Protein AF-A0A507B1E1-F1 (afdb_monomer)

Foldseek 3Di:
DDDDDDDDPFCPLVVQFDDCPDPLLVVLLVDFQQRSLVCCQVVCPPVVVSVVLVVLVQLLLFFFQFEDADVPVVLHADAPLDDDDALQQPLVQLLVLVVQLLVVDDPVLNVQAEAAQPDSCLQQAAADLHCSDRGHDFLVPDDPSSNVSVLSSLVSFFFPQLSVQVQLLLCLQQLLCVSSNNCSRTHSRRWGKHKHDHSDLAAKIWIWIHYHQWTWTWIDHHNDIDTAWIKGWGQQQADCDDPCHPRGHPVQLVVLLLVLLVPDDPVLNVQQAPAAALDHPPDDPPCADQPCGNDCCHRSNRSHHDHAGGDQLVVDDPVSVVSVLSSLCSVCNGGDPSNSVVLSVSVVVFSVFWHKHKYYDRPPFIFIKIWIDGSRWIKIKGFHADPSTRRPGGGPRIIMITTHGGGCNPHPDPPCPPCPVVPPPPDDDDDDDDDDDDDDDDDDDDDDDDDDDDDDDDDDDDDDDDDDDDDDDDDDDDDDDDDDDDDDDDDDDDDDDDDDDDDDDPDDDDAFFLFDQPDDPDPPVCVPVPPWQFDQDSSRDTHTFVVFFDPFACAQLQNDDPVLLVLQLVLLLLLLLLLLLLLLLCLLPLVVLCVLAVHDLLLSLLLSLLLLQLLLVLLLVLLLCCQFWFLQLLSLQLLVQLLVLLLQCLVCSNPHPVSSSVSSNSNSNSSNCSQQSSLVLLSLNDTPVCSVVSVLSSLLSSLCSNLVSLQVSLVCCVPPRNSVSSNVSSVSSVVSSVSSLQRNFTRDDPDDGDDPDPDPDDDDPDDDDDDDDDDDDDDDDPPVPVVPDHDDDDDSVRRSDSTDNTDPVDDSVLLSCLLVVLCVQVLLVLLLVLLLLLVLLSLLLSSCLCVQQCDPPRNDHSNSSSVLSVLLSLLLVLLSVCLVPVLCVQQVVVCVVVVNTGDLLSSLVCLLVLLVQLLQLLQQLQVCSVVVHDPVRNSNSSSSNSSSSSSSNVSSLSSSCSLCVVCNSSSSSNSSSSSSVSSSVCSNPNSVVCVPPNSNVSSNVSSVVSVVSSVCSVVCNVCVSVSSVVCVVPVVCVVVVD

Structure (mmCIF, N/CA/C/O backbone):
data_AF-A0A507B1E1-F1
#
_entry.id   AF-A0A507B1E1-F1
#
loop_
_atom_site.group_PDB
_atom_site.id
_atom_site.type_symbol
_atom_site.label_atom_id
_atom_site.label_alt_id
_atom_site.label_comp_id
_atom_site.label_asym_id
_atom_site.label_entity_id
_atom_site.label_seq_id
_atom_site.pdbx_PDB_ins_code
_atom_site.Cartn_x
_atom_site.Cartn_y
_atom_site.Cartn_z
_atom_site.occupancy
_atom_site.B_iso_or_equiv
_atom_site.auth_seq_id
_atom_site.auth_comp_id
_atom_site.auth_asym_id
_atom_site.auth_atom_id
_atom_site.pdbx_PDB_model_num
ATOM 1 N N . MET A 1 1 ? 55.769 -49.805 -18.249 1.00 41.00 1 MET A N 1
ATOM 2 C CA . MET A 1 1 ? 54.602 -49.311 -19.012 1.00 41.00 1 MET A CA 1
ATOM 3 C C . MET A 1 1 ? 54.572 -47.802 -18.870 1.00 41.00 1 MET A C 1
ATOM 5 O O . MET A 1 1 ? 54.587 -47.331 -17.743 1.00 41.00 1 MET A O 1
ATOM 9 N N . SER A 1 2 ? 54.644 -47.077 -19.987 1.00 32.19 2 SER A N 1
ATOM 10 C CA . SER A 1 2 ? 54.523 -45.611 -20.018 1.00 32.19 2 SER A CA 1
ATOM 11 C C . SER A 1 2 ? 53.048 -45.192 -20.163 1.00 32.19 2 SER A C 1
ATOM 13 O O . SER A 1 2 ? 52.189 -46.053 -20.334 1.00 32.19 2 SER A O 1
ATOM 15 N N . SER A 1 3 ? 52.793 -43.881 -20.115 1.00 32.94 3 SER A N 1
ATOM 16 C CA . SER A 1 3 ? 51.515 -43.180 -20.337 1.00 32.94 3 SER A CA 1
ATOM 17 C C . SER A 1 3 ? 50.358 -43.462 -19.363 1.00 32.94 3 SER A C 1
ATOM 19 O O . SER A 1 3 ? 49.403 -44.159 -19.698 1.00 32.94 3 SER A O 1
ATOM 21 N N . ARG A 1 4 ? 50.389 -42.778 -18.214 1.00 30.42 4 ARG A N 1
ATOM 22 C CA . ARG A 1 4 ? 49.281 -41.936 -17.710 1.00 30.42 4 ARG A CA 1
ATOM 23 C C . ARG A 1 4 ? 49.909 -40.786 -16.917 1.00 30.42 4 ARG A C 1
ATOM 25 O O . ARG A 1 4 ? 50.077 -40.874 -15.709 1.00 30.42 4 ARG A O 1
ATOM 32 N N . VAL A 1 5 ? 50.369 -39.780 -17.659 1.00 34.62 5 VAL A N 1
ATOM 33 C CA . VAL A 1 5 ? 50.865 -38.511 -17.107 1.00 34.62 5 VAL A CA 1
ATOM 34 C C . VAL A 1 5 ? 49.666 -37.675 -16.661 1.00 34.62 5 VAL A C 1
ATOM 36 O O . VAL A 1 5 ? 48.581 -37.807 -17.229 1.00 34.62 5 VAL A O 1
ATOM 39 N N . GLU A 1 6 ? 49.880 -36.854 -15.640 1.00 33.16 6 GLU A N 1
ATOM 40 C CA . GLU A 1 6 ? 48.919 -35.904 -15.088 1.00 33.16 6 GLU A CA 1
ATOM 41 C C . GLU A 1 6 ? 48.249 -35.067 -16.192 1.00 33.16 6 GLU A C 1
ATOM 43 O O . GLU A 1 6 ? 48.913 -34.353 -16.941 1.00 33.16 6 GLU A O 1
ATOM 48 N N . GLN A 1 7 ? 46.918 -35.130 -16.270 1.00 31.84 7 GLN A N 1
ATOM 49 C CA . GLN A 1 7 ? 46.127 -34.016 -16.785 1.00 31.84 7 GLN A CA 1
ATOM 50 C C . GLN A 1 7 ? 45.724 -33.192 -15.566 1.00 31.84 7 GLN A C 1
ATOM 52 O O . GLN A 1 7 ? 44.847 -33.604 -14.807 1.00 31.84 7 GLN A O 1
ATOM 57 N N . SER A 1 8 ? 46.406 -32.068 -15.343 1.00 38.34 8 SER A N 1
ATOM 58 C CA . SER A 1 8 ? 45.934 -31.055 -14.403 1.00 38.34 8 SER A CA 1
ATOM 59 C C . SER A 1 8 ? 44.598 -30.482 -14.889 1.00 38.34 8 SER A C 1
ATOM 61 O O . SER A 1 8 ? 44.265 -30.562 -16.073 1.00 38.34 8 SER A O 1
ATOM 63 N N . ALA A 1 9 ? 43.822 -29.885 -13.982 1.00 45.72 9 ALA A N 1
ATOM 64 C CA . ALA A 1 9 ? 42.518 -29.288 -14.299 1.00 45.72 9 ALA A CA 1
ATOM 65 C C . ALA A 1 9 ? 42.610 -27.999 -15.161 1.00 45.72 9 ALA A C 1
ATOM 67 O O . ALA A 1 9 ? 41.602 -27.329 -15.405 1.00 45.72 9 ALA A O 1
ATOM 68 N N . ASP A 1 10 ? 43.813 -27.646 -15.623 1.00 54.50 10 ASP A N 1
ATOM 69 C CA . ASP A 1 10 ? 44.095 -26.445 -16.400 1.00 54.50 10 ASP A CA 1
ATOM 70 C C . ASP A 1 10 ? 43.416 -26.515 -17.775 1.00 54.50 10 ASP A C 1
ATOM 72 O O . ASP A 1 10 ? 43.661 -27.412 -18.583 1.00 54.50 10 ASP A O 1
ATOM 76 N N . GLY A 1 11 ? 42.544 -25.545 -18.055 1.00 65.81 11 GLY A N 1
ATOM 77 C CA . GLY A 1 11 ? 41.899 -25.416 -19.361 1.00 65.81 11 GLY A CA 1
ATOM 78 C C . GLY A 1 11 ? 40.649 -26.278 -19.579 1.00 65.81 11 GLY A C 1
ATOM 79 O O . GLY A 1 11 ? 40.193 -26.372 -20.718 1.00 65.81 11 GLY A O 1
ATOM 80 N N . LEU A 1 12 ? 40.020 -26.846 -18.537 1.00 82.88 12 LEU A N 1
ATOM 81 C CA . LEU A 1 12 ? 38.725 -27.553 -18.666 1.00 82.88 12 LEU A CA 1
ATOM 82 C C . LEU A 1 12 ? 37.617 -26.714 -19.335 1.00 82.88 12 LEU A C 1
ATOM 84 O O . LEU A 1 12 ? 36.711 -27.272 -19.956 1.00 82.88 12 LEU A O 1
ATOM 88 N N . PHE A 1 13 ? 37.698 -25.384 -19.255 1.00 91.88 13 PHE A N 1
ATOM 89 C CA . PHE A 1 13 ? 36.787 -24.470 -19.945 1.00 91.88 13 PHE A CA 1
ATOM 90 C C . PHE A 1 13 ? 36.996 -24.439 -21.474 1.00 91.88 13 PHE A C 1
ATOM 92 O O . PHE A 1 13 ? 36.074 -24.095 -22.213 1.00 91.88 13 PHE A O 1
ATOM 99 N N . ARG A 1 14 ? 38.181 -24.816 -21.986 1.00 92.62 14 ARG A N 1
ATOM 100 C CA . ARG A 1 14 ? 38.540 -24.679 -23.413 1.00 92.62 14 ARG A CA 1
ATOM 101 C C . ARG A 1 14 ? 37.690 -25.538 -24.344 1.00 92.62 14 ARG A C 1
ATOM 103 O O . ARG A 1 14 ? 37.460 -25.143 -25.483 1.00 92.62 14 ARG A O 1
ATOM 110 N N . GLN A 1 15 ? 37.178 -26.670 -23.861 1.00 92.69 15 GLN A N 1
ATOM 111 C CA . GLN A 1 15 ? 36.237 -27.508 -24.618 1.00 92.69 15 GLN A CA 1
ATOM 112 C C . GLN A 1 15 ? 34.874 -26.827 -24.854 1.00 92.69 15 GLN A C 1
ATOM 114 O O . GLN A 1 15 ? 34.105 -27.281 -25.695 1.00 92.69 15 GLN A O 1
ATOM 119 N N . PHE A 1 16 ? 34.585 -25.740 -24.128 1.00 94.00 16 PHE A N 1
ATOM 120 C CA . PHE A 1 16 ? 33.345 -24.972 -24.216 1.00 94.00 16 PHE A CA 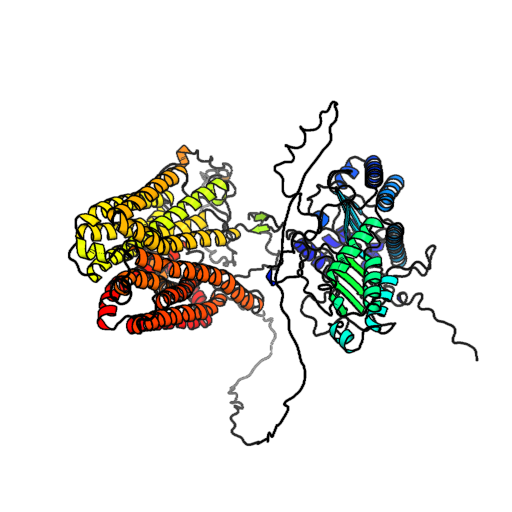1
ATOM 121 C C . PHE A 1 16 ? 33.511 -23.619 -24.924 1.00 94.00 16 PHE A C 1
ATOM 123 O O . PHE A 1 16 ? 32.568 -22.826 -24.912 1.00 94.00 16 PHE A O 1
ATOM 130 N N . LEU A 1 17 ? 34.657 -23.332 -25.554 1.00 93.62 17 LEU A N 1
ATOM 131 C CA . LEU A 1 17 ? 34.850 -22.073 -26.284 1.00 93.62 17 LEU A CA 1
ATOM 132 C C . LEU A 1 17 ? 33.785 -21.884 -27.388 1.00 93.62 17 LEU A C 1
ATOM 134 O O . LEU A 1 17 ? 33.459 -22.837 -28.103 1.00 93.62 17 LEU A O 1
ATOM 138 N N . PRO A 1 18 ? 33.224 -20.671 -27.542 1.00 90.81 18 PRO A N 1
ATOM 139 C CA . PRO A 1 18 ? 32.155 -20.416 -28.499 1.00 90.81 18 PRO A CA 1
ATOM 140 C C . PRO A 1 18 ? 32.642 -20.400 -29.951 1.00 90.81 18 PRO A C 1
ATOM 142 O O . PRO A 1 18 ? 33.784 -20.061 -30.258 1.00 90.81 18 PRO A O 1
ATOM 145 N N . ASN A 1 19 ? 31.724 -20.675 -30.883 1.00 91.25 19 ASN A N 1
ATOM 146 C CA . ASN A 1 19 ? 31.964 -20.418 -32.300 1.00 91.25 19 ASN A CA 1
ATOM 147 C C . ASN A 1 19 ? 31.888 -18.905 -32.583 1.00 91.25 19 ASN A C 1
ATOM 149 O O . ASN A 1 19 ? 30.801 -18.318 -32.649 1.00 91.25 19 ASN A O 1
ATOM 153 N N . LEU A 1 20 ? 33.055 -18.294 -32.791 1.00 92.62 20 LEU A N 1
ATOM 154 C CA . LEU A 1 20 ? 33.213 -16.857 -33.034 1.00 92.62 20 LEU A CA 1
ATOM 155 C C . LEU A 1 20 ? 32.620 -16.378 -34.373 1.00 92.62 20 LEU A C 1
ATOM 157 O O . LEU A 1 20 ? 32.414 -15.183 -34.558 1.00 92.62 20 LEU A O 1
ATOM 161 N N . HIS A 1 21 ? 32.279 -17.288 -35.292 1.00 88.81 21 HIS A N 1
ATOM 162 C CA . HIS A 1 21 ? 31.623 -16.953 -36.564 1.00 88.81 21 HIS A CA 1
ATOM 163 C C . HIS A 1 21 ? 30.098 -16.774 -36.455 1.00 88.81 21 HIS A C 1
ATOM 165 O O . HIS A 1 21 ? 29.433 -16.542 -37.463 1.00 88.81 21 HIS A O 1
ATOM 171 N N . THR A 1 22 ? 29.520 -16.892 -35.256 1.00 85.88 22 THR A N 1
ATOM 172 C CA . THR A 1 22 ? 28.096 -16.592 -35.026 1.00 85.88 22 THR A CA 1
ATOM 173 C C . THR A 1 22 ? 27.819 -15.083 -35.059 1.00 85.88 22 THR A C 1
ATOM 175 O O . THR A 1 22 ? 28.715 -14.259 -34.867 1.00 85.88 22 THR A O 1
ATOM 178 N N . GLU A 1 23 ? 26.563 -14.699 -35.302 1.00 82.81 23 GLU A N 1
ATOM 179 C CA . GLU A 1 23 ? 26.145 -13.296 -35.460 1.00 82.81 23 GLU A CA 1
ATOM 180 C C . GLU A 1 23 ? 26.482 -12.419 -34.238 1.00 82.81 23 GLU A C 1
ATOM 182 O O . GLU A 1 23 ? 26.973 -11.304 -34.414 1.00 82.81 23 GLU A O 1
ATOM 187 N N . ARG A 1 24 ? 26.317 -12.944 -33.009 1.00 83.38 24 ARG A N 1
ATOM 188 C CA . ARG A 1 24 ? 26.685 -12.250 -31.756 1.00 83.38 24 ARG A CA 1
ATOM 189 C C . ARG A 1 24 ? 28.158 -11.833 -31.767 1.00 83.38 24 ARG A C 1
ATOM 191 O O . ARG A 1 24 ? 28.458 -10.647 -31.671 1.00 83.38 24 ARG A O 1
ATOM 198 N N . PHE A 1 25 ? 29.069 -12.796 -31.917 1.00 87.00 25 PHE A N 1
ATOM 199 C CA . PHE A 1 25 ? 30.508 -12.536 -31.833 1.00 87.00 25 PHE A CA 1
ATOM 200 C C . PHE A 1 25 ? 31.032 -11.760 -33.043 1.00 87.00 25 PHE A C 1
ATOM 202 O O . PHE A 1 25 ? 31.732 -10.768 -32.872 1.00 87.00 25 PHE A O 1
ATOM 209 N N . SER A 1 26 ? 30.618 -12.117 -34.259 1.00 86.69 26 SER A N 1
ATOM 210 C CA . SER A 1 26 ? 31.042 -11.408 -35.477 1.00 86.69 26 SER A CA 1
ATOM 211 C C . SER A 1 26 ? 30.516 -9.966 -35.598 1.00 86.69 26 SER A C 1
ATOM 213 O O . SER A 1 26 ? 31.052 -9.200 -36.408 1.00 86.69 26 SER A O 1
ATOM 215 N N . SER A 1 27 ? 29.500 -9.587 -34.811 1.00 84.25 27 SER A N 1
ATOM 216 C CA . SER A 1 27 ? 29.070 -8.192 -34.620 1.00 84.25 27 SER A CA 1
ATOM 217 C C . SER A 1 27 ? 29.864 -7.510 -33.504 1.00 84.25 27 SER A C 1
ATOM 219 O O . SER A 1 27 ? 30.434 -6.446 -33.734 1.00 84.25 27 SER A O 1
ATOM 221 N N . MET A 1 28 ? 29.988 -8.158 -32.339 1.00 87.38 28 MET A N 1
ATOM 222 C CA . MET A 1 28 ? 30.741 -7.665 -31.173 1.00 87.38 28 MET A CA 1
ATOM 223 C C . MET A 1 28 ? 32.206 -7.331 -31.506 1.00 87.38 28 MET A C 1
ATOM 225 O O . MET A 1 28 ? 32.721 -6.305 -31.076 1.00 87.38 28 MET A O 1
ATOM 229 N N . GLN A 1 29 ? 32.855 -8.143 -32.344 1.00 90.38 29 GLN A N 1
ATOM 230 C CA . GLN A 1 29 ? 34.234 -7.940 -32.816 1.00 90.38 29 GLN A CA 1
ATOM 231 C C . GLN A 1 29 ? 34.432 -6.674 -33.669 1.00 90.38 29 GLN A C 1
ATOM 233 O O . GLN A 1 29 ? 35.565 -6.241 -33.867 1.00 90.38 29 GLN A O 1
ATOM 238 N N . LYS A 1 30 ? 33.354 -6.100 -34.217 1.00 88.75 30 LYS A N 1
ATOM 239 C CA . LYS A 1 30 ? 33.388 -4.939 -35.126 1.00 88.75 30 LYS A CA 1
ATOM 240 C C . LYS A 1 30 ? 32.908 -3.645 -34.473 1.00 88.75 30 LYS A C 1
ATOM 242 O O . LYS A 1 30 ? 32.902 -2.618 -35.144 1.00 88.75 30 LYS A O 1
ATOM 247 N N . GLN A 1 31 ? 32.462 -3.706 -33.221 1.00 89.25 31 GLN A N 1
ATOM 248 C CA . GLN A 1 31 ? 31.781 -2.617 -32.529 1.00 89.25 31 GLN A CA 1
ATOM 249 C C . GLN A 1 31 ? 32.551 -2.214 -31.270 1.00 89.25 31 GLN A C 1
ATOM 251 O O . GLN A 1 31 ? 33.134 -3.053 -30.581 1.00 89.25 31 GLN A O 1
ATOM 256 N N . ASN A 1 32 ? 32.534 -0.924 -30.943 1.00 89.75 32 ASN A N 1
ATOM 257 C CA . ASN A 1 32 ? 32.895 -0.472 -29.596 1.00 89.75 32 ASN A CA 1
ATOM 258 C C . ASN A 1 32 ? 31.733 -0.698 -28.606 1.00 89.75 32 ASN A C 1
ATOM 260 O O . ASN A 1 32 ? 30.612 -1.022 -29.002 1.00 89.75 32 ASN A O 1
ATOM 264 N N . ALA A 1 33 ? 31.981 -0.522 -27.305 1.00 87.56 33 ALA A N 1
ATOM 265 C CA . ALA A 1 33 ? 30.976 -0.759 -26.263 1.00 87.56 33 ALA A CA 1
ATOM 266 C C . ALA A 1 33 ? 29.667 0.045 -26.447 1.00 87.56 33 ALA A C 1
ATOM 268 O O . ALA A 1 33 ? 28.582 -0.487 -26.190 1.00 87.56 33 ALA A O 1
ATOM 269 N N . HIS A 1 34 ? 29.752 1.291 -26.929 1.00 89.19 34 HIS A N 1
ATOM 270 C CA . HIS A 1 34 ? 28.598 2.166 -27.180 1.00 89.19 34 HIS A CA 1
ATOM 271 C C . HIS A 1 34 ? 27.798 1.740 -28.417 1.00 89.19 34 HIS A C 1
ATOM 273 O O . HIS A 1 34 ? 26.567 1.706 -28.389 1.00 89.19 34 HIS A O 1
ATOM 279 N N . GLU A 1 35 ? 28.480 1.362 -29.498 1.00 90.00 35 GLU A N 1
ATOM 280 C CA . GLU A 1 35 ? 27.863 0.793 -30.703 1.00 90.00 35 GLU A CA 1
ATOM 281 C C . GLU A 1 35 ? 27.190 -0.547 -30.413 1.00 90.00 35 GLU A C 1
ATOM 283 O O . GLU A 1 35 ? 26.062 -0.768 -30.847 1.00 90.00 35 GLU A O 1
ATOM 288 N N . TYR A 1 36 ? 27.846 -1.413 -29.639 1.00 86.12 36 TYR A N 1
ATOM 289 C CA . TYR A 1 36 ? 27.338 -2.733 -29.274 1.00 86.12 36 TYR A CA 1
ATOM 290 C C . TYR A 1 36 ? 26.072 -2.627 -28.410 1.00 86.12 36 TYR A C 1
ATOM 292 O O . TYR A 1 36 ? 25.070 -3.284 -28.703 1.00 86.12 36 TYR A O 1
ATOM 300 N N . VAL A 1 37 ? 26.036 -1.733 -27.407 1.00 85.38 37 VAL A N 1
ATOM 301 C CA . VAL A 1 37 ? 24.803 -1.509 -26.626 1.00 85.38 37 VAL A CA 1
ATOM 302 C C . VAL A 1 37 ? 23.711 -0.791 -27.426 1.00 85.38 37 VAL A C 1
ATOM 304 O O . VAL A 1 37 ? 22.530 -1.072 -27.212 1.00 85.38 37 VAL A O 1
ATOM 307 N N . ARG A 1 38 ? 24.062 0.104 -28.362 1.00 85.62 38 ARG A N 1
ATOM 308 C CA . ARG A 1 38 ? 23.084 0.747 -29.255 1.00 85.62 38 ARG A CA 1
ATOM 309 C C . ARG A 1 38 ? 22.443 -0.283 -30.180 1.00 85.62 38 ARG A C 1
ATOM 311 O O . ARG A 1 38 ? 21.222 -0.397 -30.187 1.00 85.62 38 ARG A O 1
ATOM 318 N N . ALA A 1 39 ? 23.253 -1.088 -30.866 1.00 82.81 39 ALA A N 1
ATOM 319 C CA . ALA A 1 39 ? 22.785 -2.164 -31.732 1.00 82.81 39 ALA A CA 1
ATOM 320 C C . ALA A 1 39 ? 21.903 -3.161 -30.965 1.00 82.81 39 ALA A C 1
ATOM 322 O O . ALA A 1 39 ? 20.843 -3.539 -31.457 1.00 82.81 39 ALA A O 1
ATOM 323 N N . PHE A 1 40 ? 22.269 -3.526 -29.734 1.00 81.81 40 PHE A N 1
ATOM 324 C CA . PHE A 1 40 ? 21.436 -4.346 -28.847 1.00 81.81 40 PHE A CA 1
ATOM 325 C C . PHE A 1 40 ? 20.083 -3.687 -28.494 1.00 81.81 40 PHE A C 1
ATOM 327 O O . PHE A 1 40 ? 19.036 -4.340 -28.551 1.00 81.81 40 PHE A O 1
ATOM 334 N N . LYS A 1 41 ? 20.074 -2.391 -28.148 1.00 80.12 41 LYS A N 1
ATOM 335 C CA . LYS A 1 41 ? 18.848 -1.640 -27.810 1.00 80.12 41 LYS A CA 1
ATOM 336 C C . LYS A 1 41 ? 17.924 -1.455 -29.023 1.00 80.12 41 LYS A C 1
ATOM 338 O O . LYS A 1 41 ? 16.712 -1.558 -28.860 1.00 80.12 41 LYS A O 1
ATOM 343 N N . GLU A 1 42 ? 18.481 -1.217 -30.210 1.00 84.62 42 GLU A N 1
ATOM 344 C CA . GLU A 1 42 ? 17.739 -0.974 -31.458 1.00 84.62 42 GLU A CA 1
ATOM 345 C C . GLU A 1 42 ? 17.242 -2.267 -32.122 1.00 84.62 42 GLU A C 1
ATOM 347 O O . GLU A 1 42 ? 16.076 -2.352 -32.500 1.00 84.62 42 GLU A O 1
ATOM 352 N N . SER A 1 43 ? 18.095 -3.293 -32.238 1.00 75.62 43 SER A N 1
ATOM 353 C CA . SER A 1 43 ? 17.731 -4.579 -32.861 1.00 75.62 43 SER A CA 1
ATOM 354 C C . SER A 1 43 ? 16.866 -5.473 -31.972 1.00 75.62 43 SER A C 1
ATOM 356 O O . SER A 1 43 ? 16.252 -6.415 -32.469 1.00 75.62 43 SER A O 1
ATOM 358 N N . GLN A 1 44 ? 16.855 -5.215 -30.657 1.00 79.88 44 GLN A N 1
ATOM 359 C CA . GLN A 1 44 ? 16.224 -6.060 -29.636 1.00 79.88 44 GLN A CA 1
ATOM 360 C C . GLN A 1 44 ? 16.744 -7.515 -29.642 1.00 79.88 44 GLN A C 1
ATOM 362 O O . GLN A 1 44 ? 16.093 -8.417 -29.115 1.00 79.88 44 GLN A O 1
ATOM 367 N N . ASN A 1 45 ? 17.925 -7.753 -30.224 1.00 64.94 45 ASN A N 1
ATOM 368 C CA . ASN A 1 45 ? 18.531 -9.070 -30.400 1.00 64.94 45 ASN A CA 1
ATOM 369 C C . ASN A 1 45 ? 19.752 -9.223 -29.461 1.00 64.94 45 ASN A C 1
ATOM 371 O O . ASN A 1 45 ? 20.645 -8.376 -29.502 1.00 64.94 45 ASN A O 1
ATOM 375 N N . PRO A 1 46 ? 19.840 -10.280 -28.627 1.00 66.62 46 PRO A N 1
ATOM 376 C CA . PRO A 1 46 ? 18.855 -11.344 -28.436 1.00 66.62 46 PRO A CA 1
ATOM 377 C C . PRO A 1 46 ? 17.638 -10.909 -27.587 1.00 66.62 46 PRO A C 1
ATOM 379 O O . PRO A 1 46 ? 17.813 -10.247 -26.557 1.00 66.62 46 PRO A O 1
ATOM 382 N N . PRO A 1 47 ? 16.406 -11.351 -27.934 1.00 72.88 47 PRO A N 1
ATOM 383 C CA . PRO A 1 47 ? 15.177 -10.902 -27.266 1.00 72.88 47 PRO A CA 1
ATOM 384 C C . PRO A 1 47 ? 15.108 -11.168 -25.760 1.00 72.88 47 PRO A C 1
ATOM 386 O O . PRO A 1 47 ? 14.426 -10.437 -25.042 1.00 72.88 47 PRO A O 1
ATOM 389 N N . TRP A 1 48 ? 15.809 -12.191 -25.259 1.00 70.25 48 TRP A N 1
ATOM 390 C CA . TRP A 1 48 ? 15.839 -12.500 -23.828 1.00 70.25 48 TRP A CA 1
ATOM 391 C C . TRP A 1 48 ? 16.663 -11.474 -23.034 1.00 70.25 48 TRP A C 1
ATOM 393 O O . TRP A 1 48 ? 16.156 -10.966 -22.037 1.00 70.25 48 TRP A O 1
ATOM 403 N N . ILE A 1 49 ? 17.848 -11.064 -23.516 1.00 71.25 49 ILE A N 1
ATOM 404 C CA . ILE A 1 49 ? 18.633 -9.984 -22.882 1.00 71.25 49 ILE A CA 1
ATOM 405 C C . ILE A 1 49 ? 17.871 -8.655 -22.990 1.00 71.25 49 ILE A C 1
ATOM 407 O O . ILE A 1 49 ? 17.852 -7.879 -22.037 1.00 71.25 49 ILE A O 1
ATOM 411 N N . HIS A 1 50 ? 17.177 -8.393 -24.105 1.00 78.25 50 HIS A N 1
ATOM 412 C CA . HIS A 1 50 ? 16.354 -7.182 -24.230 1.00 78.25 50 HIS A CA 1
ATOM 413 C C . HIS A 1 50 ? 15.177 -7.180 -23.238 1.00 78.25 50 HIS A C 1
ATOM 415 O O . HIS A 1 50 ? 14.921 -6.178 -22.571 1.00 78.25 50 HIS A O 1
ATOM 421 N N . SER A 1 51 ? 14.512 -8.324 -23.061 1.00 78.25 51 SER A N 1
ATOM 422 C CA . SER A 1 51 ? 13.452 -8.498 -22.058 1.00 78.25 51 SER A CA 1
ATOM 423 C C . SER A 1 51 ? 13.979 -8.341 -20.626 1.00 78.25 51 SER A C 1
ATOM 425 O O . SER A 1 51 ? 13.333 -7.692 -19.802 1.00 78.25 51 SER A O 1
ATOM 427 N N . LEU A 1 52 ? 15.172 -8.871 -20.336 1.00 78.44 52 LEU A N 1
ATOM 428 C CA . LEU A 1 52 ? 15.873 -8.691 -19.064 1.00 78.44 52 LEU A CA 1
ATOM 429 C C . LEU A 1 52 ? 16.211 -7.216 -18.807 1.00 78.44 52 LEU A C 1
ATOM 431 O O . LEU A 1 52 ? 15.950 -6.716 -17.717 1.00 78.44 52 LEU A O 1
ATOM 435 N N . TYR A 1 53 ? 16.704 -6.491 -19.814 1.00 81.81 53 TYR A N 1
ATOM 436 C CA . TYR A 1 53 ? 16.950 -5.050 -19.731 1.00 81.81 53 TYR A CA 1
ATOM 437 C C . TYR A 1 53 ? 15.670 -4.264 -19.400 1.00 81.81 53 TYR A C 1
ATOM 439 O O . TYR A 1 53 ? 15.685 -3.426 -18.497 1.00 81.81 53 TYR A O 1
ATOM 447 N N . LEU A 1 54 ? 14.545 -4.560 -20.060 1.00 82.88 54 LEU A N 1
ATOM 448 C CA . LEU A 1 54 ? 13.252 -3.934 -19.747 1.00 82.88 54 LEU A CA 1
ATOM 449 C C . LEU A 1 54 ? 12.769 -4.280 -18.326 1.00 82.88 54 LEU A C 1
ATOM 451 O O . LEU A 1 54 ? 12.247 -3.415 -17.618 1.00 82.88 54 LEU A O 1
ATOM 455 N N . HIS A 1 55 ? 12.988 -5.516 -17.872 1.00 82.06 55 HIS A N 1
ATOM 456 C CA . HIS A 1 55 ? 12.682 -5.944 -16.504 1.00 82.06 55 HIS A CA 1
ATOM 457 C C . HIS A 1 55 ? 13.562 -5.238 -15.459 1.00 82.06 55 HIS A C 1
ATOM 459 O O . HIS A 1 55 ? 13.044 -4.733 -14.464 1.00 82.06 55 HIS A O 1
ATOM 465 N N . TRP A 1 56 ? 14.865 -5.094 -15.703 1.00 85.25 56 TRP A N 1
ATOM 466 C CA . TRP A 1 56 ? 15.766 -4.295 -14.866 1.00 85.25 56 TRP A CA 1
ATOM 467 C C . TRP A 1 56 ? 15.379 -2.813 -14.844 1.00 85.25 56 TRP A C 1
ATOM 469 O O . TRP A 1 56 ? 15.359 -2.208 -13.774 1.00 85.25 56 TRP A O 1
ATOM 479 N N . ARG A 1 57 ? 14.970 -2.229 -15.979 1.00 84.81 57 ARG A N 1
ATOM 480 C CA . ARG A 1 57 ? 14.428 -0.858 -16.025 1.00 84.81 57 ARG A CA 1
ATOM 481 C C . ARG A 1 57 ? 13.167 -0.688 -15.175 1.00 84.81 57 ARG A C 1
ATOM 483 O O . ARG A 1 57 ? 13.016 0.364 -14.559 1.00 84.81 57 ARG A O 1
ATOM 490 N N . LYS A 1 58 ? 12.308 -1.710 -15.104 1.00 80.38 58 LYS A N 1
ATOM 491 C CA . LYS A 1 58 ? 11.125 -1.750 -14.226 1.00 80.38 58 LYS A CA 1
ATOM 492 C C . LYS A 1 58 ? 11.490 -1.914 -12.744 1.00 80.38 58 LYS A C 1
ATOM 494 O O . LYS A 1 58 ? 10.870 -1.284 -11.899 1.00 80.38 58 LYS A O 1
ATOM 499 N N . LEU A 1 59 ? 12.499 -2.721 -12.412 1.00 81.88 59 LEU A N 1
ATOM 500 C CA . LEU A 1 59 ? 12.991 -2.838 -11.029 1.00 81.88 59 LEU A CA 1
ATOM 501 C C . LEU A 1 59 ? 13.684 -1.551 -10.551 1.00 81.88 59 LEU A C 1
ATOM 503 O O . LEU A 1 59 ? 13.542 -1.150 -9.395 1.00 81.88 59 LEU A O 1
ATOM 507 N N . PHE A 1 60 ? 14.393 -0.865 -11.451 1.00 81.00 60 PHE A N 1
ATOM 508 C CA . PHE A 1 60 ? 15.004 0.437 -11.183 1.00 81.00 60 PHE A CA 1
ATOM 509 C C . PHE A 1 60 ? 13.964 1.523 -10.874 1.00 81.00 60 PHE A C 1
ATOM 511 O O . PHE A 1 60 ? 14.233 2.391 -10.048 1.00 81.00 60 PHE A O 1
ATOM 518 N N . SER A 1 61 ? 12.777 1.476 -11.498 1.00 77.88 61 SER A N 1
ATOM 519 C CA . SER A 1 61 ? 11.702 2.442 -11.234 1.00 77.88 61 SER A CA 1
ATOM 520 C C . SER A 1 61 ? 10.932 2.183 -9.934 1.00 77.88 61 SER A C 1
ATOM 522 O O . SER A 1 61 ? 10.189 3.058 -9.497 1.00 77.88 61 SER A O 1
ATOM 524 N N . GLU A 1 62 ? 11.111 1.047 -9.258 1.00 76.81 62 GLU A N 1
ATOM 525 C CA . GLU A 1 62 ? 10.638 0.883 -7.875 1.00 76.81 62 GLU A CA 1
ATOM 526 C C . GLU A 1 62 ? 11.445 1.786 -6.917 1.00 76.81 62 GLU A C 1
ATOM 528 O O . GLU A 1 62 ? 12.652 1.929 -7.120 1.00 76.81 62 GLU A O 1
ATOM 533 N N . PRO A 1 63 ? 10.869 2.352 -5.835 1.00 75.50 63 PRO A N 1
ATOM 534 C CA . PRO A 1 63 ? 11.641 3.117 -4.857 1.00 75.50 63 PRO A CA 1
ATOM 535 C C . PRO A 1 63 ? 12.585 2.179 -4.116 1.00 75.50 63 PRO A C 1
ATOM 537 O O . PRO A 1 63 ? 12.233 1.021 -3.881 1.00 75.50 63 PRO A O 1
ATOM 540 N N . TYR A 1 64 ? 13.749 2.668 -3.691 1.00 78.12 64 TYR A N 1
ATOM 541 C CA . TYR A 1 64 ? 14.629 1.858 -2.856 1.00 78.12 64 TYR A CA 1
ATOM 542 C C . TYR A 1 64 ? 13.969 1.552 -1.506 1.00 78.12 64 TYR A C 1
ATOM 544 O O . TYR A 1 64 ? 13.427 2.436 -0.843 1.00 78.12 64 TYR A O 1
ATOM 552 N N . ARG A 1 65 ? 14.016 0.281 -1.111 1.00 72.56 65 ARG A N 1
ATOM 553 C CA . ARG A 1 65 ? 13.589 -0.216 0.204 1.00 72.56 65 ARG A CA 1
ATOM 554 C C . ARG A 1 65 ? 14.705 -0.965 0.924 1.00 72.56 65 ARG A C 1
ATOM 556 O O . ARG A 1 65 ? 14.617 -1.115 2.135 1.00 72.56 65 ARG A O 1
ATOM 563 N N . GLY A 1 66 ? 15.722 -1.430 0.199 1.00 77.06 66 GLY A N 1
ATOM 564 C CA . GLY A 1 66 ? 16.715 -2.373 0.700 1.00 77.06 66 GLY A CA 1
ATOM 565 C C . GLY A 1 66 ? 16.166 -3.796 0.802 1.00 77.06 66 GLY A C 1
ATOM 566 O O . GLY A 1 66 ? 14.954 -4.022 0.875 1.00 77.06 66 GLY A O 1
ATOM 567 N N . ILE A 1 67 ? 17.071 -4.774 0.823 1.00 84.56 67 ILE A N 1
ATOM 568 C CA . ILE A 1 67 ? 16.689 -6.176 1.009 1.00 84.56 67 ILE A CA 1
ATOM 569 C C . ILE A 1 67 ? 16.167 -6.373 2.432 1.00 84.56 67 ILE A C 1
ATOM 571 O O . ILE A 1 67 ? 16.748 -5.873 3.399 1.00 84.56 67 ILE A O 1
ATOM 575 N N . SER A 1 68 ? 15.076 -7.129 2.551 1.00 79.94 68 SER A N 1
ATOM 576 C CA . SER A 1 68 ? 14.483 -7.533 3.828 1.00 79.94 68 SER A CA 1
ATOM 577 C C . SER A 1 68 ? 14.360 -9.054 3.910 1.00 79.94 68 SER A C 1
ATOM 579 O O . SER A 1 68 ? 14.298 -9.751 2.900 1.00 79.94 68 SER A O 1
ATOM 581 N N . ASN A 1 69 ? 14.328 -9.574 5.131 1.00 74.25 69 ASN A N 1
ATOM 582 C CA . ASN A 1 69 ? 14.173 -10.991 5.458 1.00 74.25 69 ASN A CA 1
ATOM 583 C C . ASN A 1 69 ? 12.745 -11.357 5.902 1.00 74.25 69 ASN A C 1
ATOM 585 O O . ASN A 1 69 ? 12.434 -12.540 6.035 1.00 74.25 69 ASN A O 1
ATOM 589 N N . ASP A 1 70 ? 11.881 -10.363 6.131 1.00 61.94 70 ASP A N 1
ATOM 590 C CA . ASP A 1 70 ? 10.594 -10.546 6.799 1.00 61.94 70 ASP A CA 1
ATOM 591 C C . ASP A 1 70 ? 9.395 -10.234 5.884 1.00 61.94 70 ASP A C 1
ATOM 593 O O . ASP A 1 70 ? 9.219 -9.131 5.361 1.00 61.94 70 ASP A O 1
ATOM 597 N N . VAL A 1 71 ? 8.537 -11.242 5.712 1.00 52.12 71 VAL A N 1
ATOM 598 C CA . VAL A 1 71 ? 7.279 -11.158 4.956 1.00 52.12 71 VAL A CA 1
ATOM 599 C C . VAL A 1 71 ? 6.161 -10.538 5.814 1.00 52.12 71 VAL A C 1
ATOM 601 O O . VAL A 1 71 ? 5.258 -9.893 5.278 1.00 52.12 71 VAL A O 1
ATOM 604 N N . LEU A 1 72 ? 6.228 -10.676 7.143 1.00 40.16 72 LEU A N 1
ATOM 605 C CA . LEU A 1 72 ? 5.240 -10.167 8.103 1.00 40.16 72 LEU A CA 1
ATOM 606 C C . LEU A 1 72 ? 5.377 -8.651 8.320 1.00 40.16 72 LEU A C 1
ATOM 608 O O . LEU A 1 72 ? 4.365 -7.963 8.460 1.00 40.16 72 LEU A O 1
ATOM 612 N N . SER A 1 73 ? 6.593 -8.097 8.240 1.00 42.44 73 SER A N 1
ATOM 613 C CA . SER A 1 73 ? 6.853 -6.643 8.284 1.00 42.44 73 SER A CA 1
ATOM 614 C C . SER A 1 73 ? 6.374 -5.869 7.043 1.00 42.44 73 SER A C 1
ATOM 616 O O . SER A 1 73 ? 6.627 -4.665 6.927 1.00 42.44 73 SER A O 1
ATOM 618 N N . LYS A 1 74 ? 5.702 -6.541 6.094 1.00 48.53 74 LYS A N 1
ATOM 619 C CA . LYS A 1 74 ? 5.374 -6.041 4.746 1.00 48.53 74 LYS A CA 1
ATOM 620 C C . LYS A 1 74 ? 6.620 -5.661 3.928 1.00 48.53 74 LYS A C 1
ATOM 622 O O . LYS A 1 74 ? 6.569 -4.732 3.123 1.00 48.53 74 LYS A O 1
ATOM 627 N N . GLY A 1 75 ? 7.736 -6.367 4.134 1.00 53.03 75 GLY A N 1
ATOM 628 C CA . GLY A 1 75 ? 8.991 -6.127 3.418 1.00 53.03 75 GLY A CA 1
ATOM 629 C C . GLY A 1 75 ? 9.728 -4.856 3.848 1.00 53.03 75 GLY A C 1
ATOM 630 O O . GLY A 1 75 ? 10.561 -4.359 3.095 1.00 53.03 75 GLY A O 1
ATOM 631 N N . LYS A 1 76 ? 9.445 -4.315 5.041 1.00 57.75 76 LYS A N 1
ATOM 632 C CA . LYS A 1 76 ? 10.284 -3.264 5.634 1.00 57.75 76 LYS A CA 1
ATOM 633 C C . LYS A 1 76 ? 11.570 -3.887 6.196 1.00 57.75 76 LYS A C 1
ATOM 635 O O . LYS A 1 76 ? 11.484 -4.949 6.823 1.00 57.75 76 LYS A O 1
ATOM 640 N N . PRO A 1 77 ? 12.750 -3.271 6.012 1.00 61.25 77 PRO A N 1
ATOM 641 C CA . PRO A 1 77 ? 13.956 -3.703 6.708 1.00 61.25 77 PRO A CA 1
ATOM 642 C C . PRO A 1 77 ? 13.880 -3.409 8.208 1.00 61.25 77 PRO A C 1
ATOM 644 O O . PRO A 1 77 ? 13.149 -2.517 8.648 1.00 61.25 77 PRO A O 1
ATOM 647 N N . ARG A 1 78 ? 14.676 -4.129 9.006 1.00 71.44 78 ARG A N 1
ATOM 648 C CA . ARG A 1 78 ? 14.840 -3.820 10.433 1.00 71.44 78 ARG A CA 1
ATOM 649 C C . ARG A 1 78 ? 15.666 -2.538 10.596 1.00 71.44 78 ARG A C 1
ATOM 651 O O . ARG A 1 78 ? 16.771 -2.439 10.071 1.00 71.44 78 ARG A O 1
ATOM 658 N N . GLY A 1 79 ? 15.122 -1.567 11.329 1.00 67.38 79 GLY A N 1
ATOM 659 C CA . GLY A 1 79 ? 15.820 -0.325 11.668 1.00 67.38 79 GLY A CA 1
ATOM 660 C C . GLY A 1 79 ? 16.893 -0.513 12.748 1.00 67.38 79 GLY A C 1
ATOM 661 O O . GLY A 1 79 ? 16.944 -1.545 13.412 1.00 67.38 79 GLY A O 1
ATOM 662 N N . ASN A 1 80 ? 17.720 0.519 12.942 1.00 71.56 80 ASN A N 1
ATOM 663 C CA . ASN A 1 80 ? 18.729 0.624 14.010 1.00 71.56 80 ASN A CA 1
ATOM 664 C C . ASN A 1 80 ? 19.781 -0.503 14.039 1.00 71.56 80 ASN A C 1
ATOM 666 O O . ASN A 1 80 ? 20.363 -0.787 15.081 1.00 71.56 80 ASN A O 1
ATOM 670 N N . LEU A 1 81 ? 20.055 -1.135 12.895 1.00 78.12 81 LEU A N 1
ATOM 671 C CA . LEU A 1 81 ? 21.099 -2.156 12.788 1.00 78.12 81 LEU A CA 1
ATOM 672 C C . LEU A 1 81 ? 22.507 -1.577 12.586 1.00 78.12 81 LEU A C 1
ATOM 674 O O . LEU A 1 81 ? 23.479 -2.298 12.800 1.00 78.12 81 LEU A O 1
ATOM 678 N N . TYR A 1 82 ? 22.650 -0.325 12.139 1.00 78.81 82 TYR A N 1
ATOM 679 C CA . TYR A 1 82 ? 23.931 0.313 11.810 1.00 78.81 82 TYR A CA 1
ATOM 680 C C . TYR A 1 82 ? 24.052 1.667 12.521 1.00 78.81 82 TYR A C 1
ATOM 682 O O . TYR A 1 82 ? 23.105 2.451 12.545 1.00 78.81 82 TYR A O 1
ATOM 690 N N . GLU A 1 83 ? 25.230 1.934 13.085 1.00 81.75 83 GLU A N 1
ATOM 691 C CA . GLU A 1 83 ? 25.540 3.134 13.866 1.00 81.75 83 GLU A CA 1
ATOM 692 C C . GLU A 1 83 ? 26.720 3.891 13.241 1.00 81.75 83 GLU A C 1
ATOM 694 O O . GLU A 1 83 ? 27.610 3.279 12.639 1.00 81.75 83 GLU A O 1
ATOM 699 N N . LEU A 1 84 ? 26.731 5.220 13.406 1.00 83.12 84 LEU A N 1
ATOM 700 C CA . LEU A 1 84 ? 27.865 6.065 13.026 1.00 83.12 84 LEU A CA 1
ATOM 701 C C . LEU A 1 84 ? 28.992 5.916 14.048 1.00 83.12 84 LEU A C 1
ATOM 703 O O . LEU A 1 84 ? 28.792 6.193 15.232 1.00 83.12 84 LEU A O 1
ATOM 707 N N . ARG A 1 85 ? 30.180 5.518 13.592 1.00 82.56 85 ARG A N 1
ATOM 708 C CA . ARG A 1 85 ? 31.351 5.273 14.447 1.00 82.56 85 ARG A CA 1
ATOM 709 C C . ARG A 1 85 ? 32.656 5.489 13.688 1.00 82.56 85 ARG A C 1
ATOM 711 O O . ARG A 1 85 ? 32.692 5.387 12.471 1.00 82.56 85 ARG A O 1
ATOM 718 N N . ASP A 1 86 ? 33.732 5.747 14.420 1.00 84.56 86 ASP A N 1
ATOM 719 C CA . ASP A 1 86 ? 35.075 5.815 13.845 1.00 84.56 86 ASP A CA 1
ATOM 720 C C . ASP A 1 86 ? 35.612 4.398 13.575 1.00 84.56 86 ASP A C 1
ATOM 722 O O . ASP A 1 86 ? 35.752 3.586 14.498 1.00 84.56 86 ASP A O 1
ATOM 726 N N . GLU A 1 87 ? 35.906 4.085 12.312 1.00 88.44 87 GLU A N 1
ATOM 727 C CA . GLU A 1 87 ? 36.505 2.807 11.912 1.00 88.44 87 GLU A CA 1
ATOM 728 C C . GLU A 1 87 ? 37.982 2.927 11.497 1.00 88.44 87 GLU A C 1
ATOM 730 O O . GLU A 1 87 ? 38.594 1.924 11.128 1.00 88.44 87 GLU A O 1
ATOM 735 N N . GLY A 1 88 ? 38.585 4.115 11.625 1.00 85.94 88 GLY A N 1
ATOM 736 C CA . GLY A 1 88 ? 40.000 4.353 11.327 1.00 85.94 88 GLY A CA 1
ATOM 737 C C . GLY A 1 88 ? 40.354 4.341 9.836 1.00 85.94 88 GLY A C 1
ATOM 738 O O . GLY A 1 88 ? 41.525 4.191 9.491 1.00 85.94 88 GLY A O 1
ATOM 739 N N . VAL A 1 89 ? 39.369 4.482 8.942 1.00 92.31 89 VAL A N 1
ATOM 740 C CA . VAL A 1 89 ? 39.605 4.593 7.492 1.00 92.31 89 VAL A CA 1
ATOM 741 C C . VAL A 1 89 ? 40.404 5.875 7.196 1.00 92.31 89 VAL A C 1
ATOM 743 O O . VAL A 1 89 ? 40.033 6.934 7.715 1.00 92.31 89 VAL A O 1
ATOM 746 N N . PRO A 1 90 ? 41.459 5.834 6.353 1.00 93.25 90 PRO A N 1
ATOM 747 C CA . PRO A 1 90 ? 42.290 6.996 6.017 1.00 93.25 90 PRO A CA 1
ATOM 748 C C . PRO A 1 90 ? 41.568 7.951 5.048 1.00 93.25 90 PRO A C 1
ATOM 750 O O . PRO A 1 90 ? 41.963 8.139 3.899 1.00 93.25 90 PRO A O 1
ATOM 753 N N . ILE A 1 91 ? 40.477 8.568 5.509 1.00 96.06 91 ILE A N 1
ATOM 754 C CA . ILE A 1 91 ? 39.584 9.379 4.669 1.00 96.06 91 ILE A CA 1
ATOM 755 C C . ILE A 1 91 ? 40.300 10.558 3.998 1.00 96.06 91 ILE A C 1
ATOM 757 O O . ILE A 1 91 ? 39.970 10.901 2.868 1.00 96.06 91 ILE A O 1
ATOM 761 N N . GLY A 1 92 ? 41.320 11.140 4.640 1.00 96.94 92 GLY A N 1
ATOM 762 C CA . GLY A 1 92 ? 42.137 12.202 4.045 1.00 96.94 92 GLY A CA 1
ATOM 763 C C . GLY A 1 92 ? 42.856 11.764 2.764 1.00 96.94 92 GLY A C 1
ATOM 764 O O . GLY A 1 92 ? 42.826 12.494 1.774 1.00 96.94 92 GLY A O 1
ATOM 765 N N . ASP A 1 93 ? 43.423 10.555 2.750 1.00 97.75 93 ASP A N 1
ATOM 766 C CA . ASP A 1 93 ? 44.130 10.004 1.588 1.00 97.75 93 ASP A CA 1
ATOM 767 C C . ASP A 1 93 ? 43.150 9.649 0.460 1.00 97.75 93 ASP A C 1
ATOM 769 O O . ASP A 1 93 ? 43.419 9.916 -0.712 1.00 97.75 93 ASP A O 1
ATOM 773 N N . ILE A 1 94 ? 41.978 9.108 0.815 1.00 98.19 94 ILE A N 1
ATOM 774 C CA . ILE A 1 94 ? 40.910 8.758 -0.135 1.00 98.19 94 ILE A CA 1
ATOM 775 C C . ILE A 1 94 ? 40.335 10.016 -0.801 1.00 98.19 94 ILE A C 1
ATOM 777 O O . ILE A 1 94 ? 40.201 10.057 -2.025 1.00 98.19 94 ILE A O 1
ATOM 781 N N . VAL A 1 95 ? 40.036 11.055 -0.014 1.00 98.38 95 VAL A N 1
ATOM 782 C CA . VAL A 1 95 ? 39.571 12.356 -0.522 1.00 98.38 95 VAL A CA 1
ATOM 783 C C . VAL A 1 95 ? 40.633 12.981 -1.418 1.00 98.38 95 VAL A C 1
ATOM 785 O O . VAL A 1 95 ? 40.305 13.385 -2.526 1.00 98.38 95 VAL A O 1
ATOM 788 N N . SER A 1 96 ? 41.905 12.986 -0.999 1.00 98.38 96 SER A N 1
ATOM 789 C CA . SER A 1 96 ? 43.016 13.503 -1.811 1.00 98.38 96 SER A CA 1
ATOM 790 C C . SER A 1 96 ? 43.125 12.789 -3.166 1.00 98.38 96 SER A C 1
ATOM 792 O O . SER A 1 96 ? 43.224 13.443 -4.205 1.00 98.38 96 SER A O 1
ATOM 794 N N . ALA A 1 97 ? 43.018 11.455 -3.189 1.00 98.50 97 ALA A N 1
ATOM 795 C CA . ALA A 1 97 ? 43.042 10.679 -4.428 1.00 98.50 97 ALA A CA 1
ATOM 796 C C . ALA A 1 97 ? 41.845 10.992 -5.350 1.00 98.50 97 ALA A C 1
ATOM 798 O O . ALA A 1 97 ? 42.021 11.106 -6.567 1.00 98.50 97 ALA A O 1
ATOM 799 N N . ALA A 1 98 ? 40.637 11.149 -4.795 1.00 98.25 98 ALA A N 1
ATOM 800 C CA . ALA A 1 98 ? 39.439 11.507 -5.563 1.00 98.25 98 ALA A CA 1
ATOM 801 C C . ALA A 1 98 ? 39.529 12.931 -6.138 1.00 98.25 98 ALA A C 1
ATOM 803 O O . ALA A 1 98 ? 39.247 13.150 -7.317 1.00 98.25 98 ALA A O 1
ATOM 804 N N . ASP A 1 99 ? 40.020 13.876 -5.340 1.00 98.19 99 ASP A N 1
ATOM 805 C CA . ASP A 1 99 ? 40.324 15.248 -5.743 1.00 98.19 99 ASP A CA 1
ATOM 806 C C . ASP A 1 99 ? 41.324 15.303 -6.904 1.00 98.19 99 ASP A C 1
ATOM 808 O O . ASP A 1 99 ? 41.134 16.046 -7.867 1.00 98.19 99 ASP A O 1
ATOM 812 N N . GLU A 1 100 ? 42.410 14.528 -6.832 1.00 98.06 100 GLU A N 1
ATOM 813 C CA . GLU A 1 100 ? 43.395 14.430 -7.913 1.00 98.06 100 GLU A CA 1
ATOM 814 C C . GLU A 1 100 ? 42.809 13.814 -9.190 1.00 98.06 100 GLU A C 1
ATOM 816 O O . GLU A 1 100 ? 43.200 14.214 -10.290 1.00 98.06 100 GLU A O 1
ATOM 821 N N . ALA A 1 101 ? 41.874 12.866 -9.070 1.00 97.75 101 ALA A N 1
ATOM 822 C CA . ALA A 1 101 ? 41.156 12.314 -10.215 1.00 97.75 101 ALA A CA 1
ATOM 823 C C . ALA A 1 101 ? 40.256 13.375 -10.870 1.00 97.75 101 ALA A C 1
ATOM 825 O O . ALA A 1 101 ? 40.374 13.604 -12.073 1.00 97.75 101 ALA A O 1
ATOM 826 N N . LEU A 1 102 ? 39.435 14.090 -10.093 1.00 97.81 102 LEU A N 1
ATOM 827 C CA . LEU A 1 102 ? 38.554 15.161 -10.588 1.00 97.81 102 LEU A CA 1
ATOM 828 C C . LEU A 1 102 ? 39.329 16.349 -11.191 1.00 97.81 102 LEU A C 1
ATOM 830 O O . LEU A 1 102 ? 38.895 16.938 -12.188 1.00 97.81 102 LEU A O 1
ATOM 834 N N . LYS A 1 103 ? 40.501 16.685 -10.635 1.00 97.12 103 LYS A N 1
ATOM 835 C CA . LYS A 1 103 ? 41.414 17.714 -11.176 1.00 97.12 103 LYS A CA 1
ATOM 836 C C . LYS A 1 103 ? 42.038 17.312 -12.517 1.00 97.12 103 LYS A C 1
ATOM 838 O O . LYS A 1 103 ? 42.385 18.194 -13.297 1.00 97.12 103 LYS A O 1
ATOM 843 N N . ALA A 1 104 ? 42.167 16.015 -12.804 1.00 96.56 104 ALA A N 1
ATOM 844 C CA . ALA A 1 104 ? 42.691 15.509 -14.077 1.00 96.56 104 ALA A CA 1
ATOM 845 C C . ALA A 1 104 ? 41.637 15.433 -15.204 1.00 96.56 104 ALA A C 1
ATOM 847 O O . ALA A 1 104 ? 42.003 15.210 -16.357 1.00 96.56 104 ALA A O 1
ATOM 848 N N . MET A 1 105 ? 40.349 15.600 -14.887 1.00 97.56 105 MET A N 1
ATOM 849 C CA . MET A 1 105 ? 39.227 15.530 -15.834 1.00 97.56 105 MET A CA 1
ATOM 850 C C . MET A 1 105 ? 38.925 16.888 -16.501 1.00 97.56 105 MET A C 1
ATOM 852 O O . MET A 1 105 ? 39.193 17.952 -15.932 1.00 97.56 105 MET A O 1
ATOM 856 N N . SER A 1 106 ? 38.313 16.869 -17.693 1.00 96.50 106 SER A N 1
ATOM 857 C CA . SER A 1 106 ? 37.676 18.062 -18.281 1.00 96.50 106 SER A CA 1
ATOM 858 C C . SER A 1 106 ? 36.417 18.465 -17.491 1.00 96.50 106 SER A C 1
ATOM 860 O O . SER A 1 106 ? 36.000 17.753 -16.577 1.00 96.50 106 SER A O 1
ATOM 862 N N . SER A 1 107 ? 35.799 19.606 -17.817 1.00 94.44 107 SER A N 1
ATOM 863 C CA . SER A 1 107 ? 34.476 19.962 -17.275 1.00 94.44 107 SER A CA 1
ATOM 864 C C . SER A 1 107 ? 33.434 18.902 -17.623 1.00 94.44 107 SER A C 1
ATOM 866 O O . SER A 1 107 ? 32.838 18.333 -16.721 1.00 94.44 107 SER A O 1
ATOM 868 N N . GLU A 1 108 ? 33.324 18.543 -18.901 1.00 94.88 108 GLU A N 1
ATOM 869 C CA . GLU A 1 108 ? 32.362 17.552 -19.406 1.00 94.88 108 GLU A CA 1
ATOM 870 C C . GLU A 1 108 ? 32.533 16.184 -18.722 1.00 94.88 108 GLU A C 1
ATOM 872 O O . GLU A 1 108 ? 31.558 15.541 -18.345 1.00 94.88 108 GLU A O 1
ATOM 877 N N . MET A 1 109 ? 33.782 15.754 -18.500 1.00 96.25 109 MET A N 1
ATOM 878 C CA . MET A 1 109 ? 34.085 14.513 -17.780 1.00 96.25 109 MET A CA 1
ATOM 879 C C . MET A 1 109 ? 33.716 14.588 -16.294 1.00 96.25 109 MET A C 1
ATOM 881 O O . MET A 1 109 ? 33.259 13.588 -15.743 1.00 96.25 109 MET A O 1
ATOM 885 N N . ARG A 1 110 ? 33.891 15.744 -15.633 1.00 95.12 110 ARG A N 1
ATOM 886 C CA . ARG A 1 110 ? 33.418 15.937 -14.252 1.00 95.12 110 ARG A CA 1
ATOM 887 C C . ARG A 1 110 ? 31.896 15.909 -14.186 1.00 95.12 110 ARG A C 1
ATOM 889 O O . ARG A 1 110 ? 31.366 15.198 -13.341 1.00 95.12 110 ARG A O 1
ATOM 896 N N . ASP A 1 111 ? 31.220 16.601 -15.096 1.00 93.12 111 ASP A N 1
ATOM 897 C CA . ASP A 1 111 ? 29.756 16.668 -15.151 1.00 93.12 111 ASP A CA 1
ATOM 898 C C . ASP A 1 111 ? 29.141 15.279 -15.413 1.00 93.12 111 ASP A C 1
ATOM 900 O O . ASP A 1 111 ? 28.134 14.926 -14.809 1.00 93.12 111 ASP A O 1
ATOM 904 N N . ALA A 1 112 ? 29.790 14.441 -16.231 1.00 93.25 112 ALA A N 1
ATOM 905 C CA . ALA A 1 112 ? 29.404 13.039 -16.428 1.00 93.25 112 ALA A CA 1
ATOM 906 C C . ALA A 1 112 ? 29.717 12.124 -15.223 1.00 93.25 112 ALA A C 1
ATOM 908 O O . ALA A 1 112 ? 29.096 11.071 -15.074 1.00 93.25 112 ALA A O 1
ATOM 909 N N . THR A 1 113 ? 30.684 12.498 -14.376 1.00 95.62 113 THR A N 1
ATOM 910 C CA . THR A 1 113 ? 31.147 11.704 -13.219 1.00 95.62 113 THR A CA 1
ATOM 911 C C . THR A 1 113 ? 30.399 12.028 -11.929 1.00 95.62 113 THR A C 1
ATOM 913 O O . THR A 1 113 ? 30.251 11.139 -11.095 1.00 95.62 113 THR A O 1
ATOM 916 N N . MET A 1 114 ? 29.945 13.268 -11.744 1.00 96.50 114 MET A N 1
ATOM 917 C CA . MET A 1 114 ? 29.407 13.778 -10.479 1.00 96.50 114 MET A CA 1
ATOM 918 C C . MET A 1 114 ? 27.877 13.684 -10.409 1.00 96.50 114 MET A C 1
ATOM 920 O O . MET A 1 114 ? 27.166 14.344 -11.161 1.00 96.50 114 MET A O 1
ATOM 924 N N . PHE A 1 115 ? 27.370 12.927 -9.438 1.00 95.19 115 PHE A N 1
ATOM 925 C CA . PHE A 1 115 ? 25.946 12.797 -9.120 1.00 95.19 115 PHE A CA 1
ATOM 926 C C . PHE A 1 115 ? 25.645 13.306 -7.701 1.00 95.19 115 PHE A C 1
ATOM 928 O O . PHE A 1 115 ? 26.535 13.395 -6.850 1.00 95.19 115 PHE A O 1
ATOM 935 N N . HIS A 1 116 ? 24.380 13.635 -7.416 1.00 93.44 116 HIS A N 1
ATOM 936 C CA . HIS A 1 116 ? 23.957 13.948 -6.047 1.00 93.44 116 HIS A CA 1
ATOM 937 C C . HIS A 1 116 ? 24.018 12.685 -5.178 1.00 93.44 116 HIS A C 1
ATOM 939 O O . HIS A 1 116 ? 23.916 11.572 -5.687 1.00 93.44 116 HIS A O 1
ATOM 945 N N . ILE A 1 117 ? 24.161 12.821 -3.860 1.00 88.56 117 ILE A N 1
ATOM 946 C CA . ILE A 1 117 ? 24.305 11.635 -3.008 1.00 88.56 117 ILE A CA 1
ATOM 947 C C . ILE A 1 117 ? 23.048 10.754 -2.970 1.00 88.56 117 ILE A C 1
ATOM 949 O O . ILE A 1 117 ? 23.167 9.534 -2.921 1.00 88.56 117 ILE A O 1
ATOM 953 N N . ASP A 1 118 ? 21.867 11.357 -3.095 1.00 83.69 118 ASP A N 1
ATOM 954 C CA . ASP A 1 118 ? 20.572 10.657 -3.145 1.00 83.69 118 ASP A CA 1
ATOM 955 C C . ASP A 1 118 ? 20.172 10.184 -4.556 1.00 83.69 118 ASP A C 1
ATOM 957 O O . ASP A 1 118 ? 19.033 9.769 -4.782 1.00 83.69 118 ASP A O 1
ATOM 961 N N . SER A 1 119 ? 21.076 10.275 -5.537 1.00 86.94 119 SER A N 1
ATOM 962 C CA . SER A 1 119 ? 20.801 9.882 -6.921 1.00 86.94 119 SER A CA 1
ATOM 963 C C . SER A 1 119 ? 20.464 8.381 -7.022 1.00 86.94 119 SER A C 1
ATOM 965 O O . SER A 1 119 ? 21.251 7.543 -6.566 1.00 86.94 119 SER A O 1
ATOM 967 N N . PRO A 1 120 ? 19.326 7.989 -7.638 1.00 82.81 120 PRO A N 1
ATOM 968 C CA . PRO A 1 120 ? 18.906 6.586 -7.728 1.00 82.81 120 PRO A CA 1
ATOM 969 C C . PRO A 1 120 ? 19.904 5.705 -8.493 1.00 82.81 120 PRO A C 1
ATOM 971 O O . PRO A 1 120 ? 19.892 4.482 -8.338 1.00 82.81 120 PRO A O 1
ATOM 974 N N . GLU A 1 121 ? 20.797 6.307 -9.278 1.00 88.62 121 GLU A N 1
ATOM 975 C CA . GLU A 1 121 ? 21.894 5.678 -10.009 1.00 88.62 121 GLU A CA 1
ATOM 976 C C . GLU A 1 121 ? 22.799 4.794 -9.136 1.00 88.62 121 GLU A C 1
ATOM 978 O O . GLU A 1 121 ? 23.396 3.869 -9.682 1.00 88.62 121 GLU A O 1
ATOM 983 N N . TRP A 1 122 ? 22.855 4.952 -7.806 1.00 86.75 122 TRP A N 1
ATOM 984 C CA . TRP A 1 122 ? 23.468 3.949 -6.908 1.00 86.75 122 TRP A CA 1
ATOM 985 C C . TRP A 1 122 ? 22.996 2.510 -7.189 1.00 86.75 122 TRP A C 1
ATOM 987 O O . TRP A 1 122 ? 23.758 1.553 -7.060 1.00 86.75 122 TRP A O 1
ATOM 997 N N . ARG A 1 123 ? 21.737 2.354 -7.615 1.00 86.00 123 ARG A N 1
ATOM 998 C CA . ARG A 1 123 ? 21.092 1.067 -7.914 1.00 86.00 123 ARG A CA 1
ATOM 999 C C . ARG A 1 123 ? 21.226 0.618 -9.365 1.00 86.00 123 ARG A C 1
ATOM 1001 O O . ARG A 1 123 ? 20.802 -0.482 -9.692 1.00 86.00 123 ARG A O 1
ATOM 1008 N N . SER A 1 124 ? 21.819 1.426 -10.247 1.00 87.44 124 SER A N 1
ATOM 1009 C CA . SER A 1 124 ? 22.032 1.052 -11.653 1.00 87.44 124 SER A CA 1
ATOM 1010 C C . SER A 1 124 ? 23.311 0.234 -11.880 1.00 87.44 124 SER A C 1
ATOM 1012 O O . SER A 1 124 ? 23.977 0.371 -12.906 1.00 87.44 124 SER A O 1
ATOM 1014 N N . TRP A 1 125 ? 23.683 -0.595 -10.900 1.00 86.06 125 TRP A N 1
ATOM 1015 C CA . TRP A 1 125 ? 24.822 -1.502 -10.994 1.00 86.06 125 TRP A CA 1
ATOM 1016 C C . TRP A 1 125 ? 24.419 -2.779 -11.742 1.00 86.06 125 TRP A C 1
ATOM 1018 O O . TRP A 1 125 ? 23.357 -3.355 -11.507 1.00 86.06 125 TRP A O 1
ATOM 1028 N N . SER A 1 126 ? 25.275 -3.220 -12.660 1.00 86.19 126 SER A N 1
ATOM 1029 C CA . SER A 1 126 ? 25.077 -4.439 -13.444 1.00 86.19 126 SER A CA 1
ATOM 1030 C C . SER A 1 126 ? 26.402 -4.890 -14.048 1.00 86.19 126 SER A C 1
ATOM 1032 O O . SER A 1 126 ? 27.181 -4.050 -14.500 1.00 86.19 126 SER A O 1
ATOM 1034 N N . ASN A 1 127 ? 26.620 -6.201 -14.108 1.00 83.00 127 ASN A N 1
ATOM 1035 C CA . ASN A 1 127 ? 27.821 -6.837 -14.644 1.00 83.00 127 ASN A CA 1
ATOM 1036 C C . ASN A 1 127 ? 27.771 -7.395 -16.095 1.00 83.00 127 ASN A C 1
ATOM 1038 O O . ASN A 1 127 ? 28.740 -8.072 -16.430 1.00 83.00 127 ASN A O 1
ATOM 1042 N N . PRO A 1 128 ? 26.743 -7.207 -16.957 1.00 81.56 128 PRO A N 1
ATOM 1043 C CA . PRO A 1 128 ? 26.844 -7.578 -18.376 1.00 81.56 128 PRO A CA 1
ATOM 1044 C C . PRO A 1 128 ? 27.917 -6.793 -19.142 1.00 81.56 128 PRO A C 1
ATOM 1046 O O . PRO A 1 128 ? 28.367 -5.733 -18.709 1.00 81.56 128 PRO A O 1
ATOM 1049 N N . GLU A 1 129 ? 28.283 -7.282 -20.326 1.00 74.25 129 GLU A N 1
ATOM 1050 C CA . GLU A 1 129 ? 29.235 -6.617 -21.224 1.00 74.25 129 GLU A CA 1
ATOM 1051 C C . GLU A 1 129 ? 28.664 -5.340 -21.879 1.00 74.25 129 GLU A C 1
ATOM 1053 O O . GLU A 1 129 ? 29.405 -4.479 -22.355 1.00 74.25 129 GLU A O 1
ATOM 1058 N N . PHE A 1 130 ? 27.333 -5.218 -21.905 1.00 75.31 130 PHE A N 1
ATOM 1059 C CA . PHE A 1 130 ? 26.599 -4.096 -22.484 1.00 75.31 130 PHE A CA 1
ATOM 1060 C C . PHE A 1 130 ? 26.527 -2.921 -21.497 1.00 75.31 130 PHE A C 1
ATOM 1062 O O . PHE A 1 130 ? 26.159 -3.098 -20.335 1.00 75.31 130 PHE A O 1
ATOM 1069 N N . LEU A 1 131 ? 26.777 -1.695 -21.969 1.00 75.62 131 LEU A N 1
ATOM 1070 C CA . LEU A 1 131 ? 26.704 -0.474 -21.155 1.00 75.62 131 LEU A CA 1
ATOM 1071 C C . LEU A 1 131 ? 25.239 -0.051 -20.888 1.00 75.62 131 LEU A C 1
ATOM 1073 O O . LEU A 1 131 ? 24.701 0.883 -21.486 1.00 75.62 131 LEU A O 1
ATOM 1077 N N . LEU A 1 132 ? 24.538 -0.804 -20.034 1.00 75.00 132 LEU A N 1
ATOM 1078 C CA . LEU A 1 132 ? 23.100 -0.622 -19.787 1.00 75.00 132 LEU A CA 1
ATOM 1079 C C . LEU A 1 132 ? 22.788 0.684 -19.049 1.00 75.00 132 LEU A C 1
ATOM 1081 O O . LEU A 1 132 ? 21.840 1.379 -19.427 1.00 75.00 132 LEU A O 1
ATOM 1085 N N . SER A 1 133 ? 23.609 1.020 -18.050 1.00 78.12 133 SER A N 1
ATOM 1086 C CA . SER A 1 133 ? 23.679 2.339 -17.421 1.00 78.12 133 SER A CA 1
ATOM 1087 C C . SER A 1 133 ? 24.939 3.040 -17.921 1.00 78.12 133 SER A C 1
ATOM 1089 O O . SER A 1 133 ? 26.045 2.659 -17.541 1.00 78.12 133 SER A O 1
ATOM 1091 N N . ASP A 1 134 ? 24.756 4.055 -18.756 1.00 82.19 134 ASP A N 1
ATOM 1092 C CA . ASP A 1 134 ? 25.820 4.925 -19.256 1.00 82.19 134 ASP A CA 1
ATOM 1093 C C . ASP A 1 134 ? 25.940 6.125 -18.302 1.00 82.19 134 ASP A C 1
ATOM 1095 O O . ASP A 1 134 ? 25.136 7.057 -18.352 1.00 82.19 134 ASP A O 1
ATOM 1099 N N . LYS A 1 135 ? 26.826 6.006 -17.307 1.00 90.50 135 LYS A N 1
ATOM 1100 C CA . LYS A 1 135 ? 27.073 7.012 -16.262 1.00 90.50 135 LYS A CA 1
ATOM 1101 C C . LYS A 1 135 ? 28.555 7.001 -15.886 1.00 90.50 135 LYS A C 1
ATOM 1103 O O . LYS A 1 135 ? 29.163 5.935 -15.779 1.00 90.50 135 LYS A O 1
ATOM 1108 N N . GLY A 1 136 ? 29.116 8.171 -15.603 1.00 93.25 136 GLY A N 1
ATOM 1109 C CA . GLY A 1 136 ? 30.535 8.298 -15.293 1.00 93.25 136 GLY A CA 1
ATOM 1110 C C . GLY A 1 136 ? 31.430 8.344 -16.521 1.00 93.25 136 GLY A C 1
ATOM 1111 O O . GLY A 1 136 ? 30.979 8.521 -17.649 1.00 93.25 136 GLY A O 1
ATOM 1112 N N . ILE A 1 137 ? 32.725 8.169 -16.274 1.00 95.38 137 ILE A N 1
ATOM 1113 C CA . ILE A 1 137 ? 33.741 8.006 -17.317 1.00 95.38 137 ILE A CA 1
ATOM 1114 C C . ILE A 1 137 ? 34.175 6.545 -17.429 1.00 95.38 137 ILE A C 1
ATOM 1116 O O . ILE A 1 137 ? 34.371 5.872 -16.412 1.00 95.38 137 ILE A O 1
ATOM 1120 N N . ARG A 1 138 ? 34.395 6.072 -18.658 1.00 94.81 138 ARG A N 1
ATOM 1121 C CA . ARG A 1 138 ? 34.877 4.716 -18.941 1.00 94.81 138 ARG A CA 1
ATOM 1122 C C . ARG A 1 138 ? 36.404 4.687 -19.082 1.00 94.81 138 ARG A C 1
ATOM 1124 O O . ARG A 1 138 ? 37.003 5.536 -19.743 1.00 94.81 138 ARG A O 1
ATOM 1131 N N . LEU A 1 139 ? 37.072 3.741 -18.421 1.00 96.19 139 LEU A N 1
ATOM 1132 C CA . LEU A 1 139 ? 38.530 3.778 -18.235 1.00 96.19 139 LEU A CA 1
ATOM 1133 C C . LEU A 1 139 ? 39.339 3.462 -19.506 1.00 96.19 139 LEU A C 1
ATOM 1135 O O . LEU A 1 139 ? 40.501 3.869 -19.586 1.00 96.19 139 LEU A O 1
ATOM 1139 N N . ASP A 1 140 ? 38.770 2.770 -20.492 1.00 94.38 140 ASP A N 1
ATOM 1140 C CA . ASP A 1 140 ? 39.370 2.532 -21.814 1.00 94.38 140 ASP A CA 1
ATOM 1141 C C . ASP A 1 140 ? 39.248 3.747 -22.759 1.00 94.38 140 ASP A C 1
ATOM 1143 O O . ASP A 1 140 ? 40.039 3.856 -23.694 1.00 94.38 140 ASP A O 1
ATOM 1147 N N . GLU A 1 141 ? 38.374 4.711 -22.450 1.00 94.25 141 GLU A N 1
ATOM 1148 C CA . GLU A 1 141 ? 38.097 5.917 -23.257 1.00 94.25 141 GLU A CA 1
ATOM 1149 C C . GLU A 1 141 ? 38.834 7.180 -22.761 1.00 94.25 141 GLU A C 1
ATOM 1151 O O . GLU A 1 141 ? 38.932 8.177 -23.478 1.00 94.25 141 GLU A O 1
ATOM 1156 N N . VAL A 1 142 ? 39.399 7.148 -21.549 1.00 96.44 142 VAL A N 1
ATOM 1157 C CA . VAL A 1 142 ? 40.162 8.263 -20.957 1.00 96.44 142 VAL A CA 1
ATOM 1158 C C . VAL A 1 142 ? 41.678 8.074 -21.044 1.00 96.44 142 VAL A C 1
ATOM 1160 O O . VAL A 1 142 ? 42.198 6.967 -21.192 1.00 96.44 142 VAL A O 1
ATOM 1163 N N . SER A 1 143 ? 42.414 9.181 -20.891 1.00 97.31 143 SER A N 1
ATOM 1164 C CA . SER A 1 143 ? 43.881 9.162 -20.861 1.00 97.31 143 SER A CA 1
ATOM 1165 C C . SER A 1 143 ? 44.444 8.280 -19.738 1.00 97.31 143 SER A C 1
ATOM 1167 O O . SER A 1 143 ? 43.877 8.188 -18.645 1.00 97.31 143 SER A O 1
ATOM 1169 N N . ASP A 1 144 ? 45.636 7.718 -19.966 1.00 96.56 144 ASP A N 1
ATOM 1170 C CA . ASP A 1 144 ? 46.386 6.952 -18.961 1.00 96.56 144 ASP A CA 1
ATOM 1171 C C . ASP A 1 144 ? 46.578 7.708 -17.638 1.00 96.56 144 ASP A C 1
ATOM 1173 O O . ASP A 1 144 ? 46.658 7.086 -16.580 1.00 96.56 144 ASP A O 1
ATOM 1177 N N . THR A 1 145 ? 46.651 9.041 -17.678 1.00 97.12 145 THR A N 1
ATOM 1178 C CA . THR A 1 145 ? 46.744 9.884 -16.482 1.00 97.12 145 THR A CA 1
ATOM 1179 C C . THR A 1 145 ? 45.470 9.792 -15.645 1.00 97.12 145 THR A C 1
ATOM 1181 O O . THR A 1 145 ? 45.555 9.487 -14.456 1.00 97.12 145 THR A O 1
ATOM 1184 N N . ILE A 1 146 ? 44.295 9.992 -16.254 1.00 97.69 146 ILE A N 1
ATOM 1185 C CA . ILE A 1 146 ? 42.996 9.896 -15.563 1.00 97.69 146 ILE A CA 1
ATOM 1186 C C . ILE A 1 146 ? 42.785 8.464 -15.058 1.00 97.69 146 ILE A C 1
ATOM 1188 O O . ILE A 1 146 ? 42.498 8.265 -13.878 1.00 97.69 146 ILE A O 1
ATOM 1192 N N . ARG A 1 147 ? 43.036 7.462 -15.910 1.00 97.69 147 ARG A N 1
ATOM 1193 C CA . ARG A 1 147 ? 42.966 6.031 -15.569 1.00 97.69 147 ARG A CA 1
ATOM 1194 C C . ARG A 1 147 ? 43.804 5.691 -14.333 1.00 97.69 147 ARG A C 1
ATOM 1196 O O . ARG A 1 147 ? 43.306 5.049 -13.411 1.00 97.69 147 ARG A O 1
ATOM 1203 N N . LYS A 1 148 ? 45.060 6.153 -14.275 1.00 97.88 148 LYS A N 1
ATOM 1204 C CA . LYS A 1 148 ? 45.944 5.954 -13.111 1.00 97.88 148 LYS A CA 1
ATOM 1205 C C . LYS A 1 148 ? 45.417 6.651 -11.857 1.00 97.88 148 LYS A C 1
ATOM 1207 O O . LYS A 1 148 ? 45.493 6.052 -10.790 1.00 97.88 148 LYS A O 1
ATOM 1212 N N . ARG A 1 149 ? 44.858 7.866 -11.960 1.00 98.12 149 ARG A N 1
ATOM 1213 C CA . ARG A 1 149 ? 44.261 8.559 -10.802 1.00 98.12 149 ARG A CA 1
ATOM 1214 C C . ARG A 1 149 ? 43.029 7.830 -10.269 1.00 98.12 149 ARG A C 1
ATOM 1216 O O . ARG A 1 149 ? 42.968 7.608 -9.067 1.00 98.12 149 ARG A O 1
ATOM 1223 N N . VAL A 1 150 ? 42.119 7.365 -11.129 1.00 98.25 150 VAL A N 1
ATOM 1224 C CA . VAL A 1 150 ? 40.961 6.553 -10.699 1.00 98.25 150 VAL A CA 1
ATOM 1225 C C . VAL A 1 150 ? 41.412 5.270 -9.992 1.00 98.25 150 VAL A C 1
ATOM 1227 O O . VAL A 1 150 ? 40.923 4.959 -8.907 1.00 98.25 150 VAL A O 1
ATOM 1230 N N . LEU A 1 151 ? 42.403 4.557 -10.537 1.00 98.38 151 LEU A N 1
ATOM 1231 C CA . LEU A 1 151 ? 42.963 3.373 -9.874 1.00 98.38 151 LEU A CA 1
ATOM 1232 C C . LEU A 1 151 ? 43.648 3.705 -8.535 1.00 98.38 151 LEU A C 1
ATOM 1234 O O . LEU A 1 151 ? 43.585 2.895 -7.612 1.00 98.38 151 LEU A O 1
ATOM 1238 N N . SER A 1 152 ? 44.233 4.899 -8.380 1.00 98.50 152 SER A N 1
ATOM 1239 C CA . SER A 1 152 ? 44.710 5.384 -7.077 1.00 98.50 152 SER A CA 1
ATOM 1240 C C . SER A 1 152 ? 43.576 5.609 -6.070 1.00 98.50 152 SER A C 1
ATOM 1242 O O . SER A 1 152 ? 43.787 5.314 -4.896 1.00 98.50 152 SER A O 1
ATOM 1244 N N . VAL A 1 153 ? 42.377 6.044 -6.491 1.00 98.50 153 VAL A N 1
ATOM 1245 C CA . VAL A 1 153 ? 41.200 6.130 -5.596 1.00 98.50 153 VAL A CA 1
ATOM 1246 C C . VAL A 1 153 ? 40.859 4.746 -5.045 1.00 98.50 153 VAL A C 1
ATOM 1248 O O . VAL A 1 153 ? 40.795 4.568 -3.827 1.00 98.50 153 VAL A O 1
ATOM 1251 N N . LEU A 1 154 ? 40.736 3.738 -5.919 1.00 98.25 154 LEU A N 1
ATOM 1252 C CA . LEU A 1 154 ? 40.494 2.351 -5.503 1.00 98.25 154 LEU A CA 1
ATOM 1253 C C . LEU A 1 154 ? 41.600 1.848 -4.566 1.00 98.25 154 LEU A C 1
ATOM 1255 O O . LEU A 1 154 ? 41.308 1.234 -3.542 1.00 98.25 154 LEU A O 1
ATOM 1259 N N . ARG A 1 155 ? 42.868 2.138 -4.877 1.00 98.44 155 ARG A N 1
ATOM 1260 C CA . ARG A 1 155 ? 44.021 1.710 -4.073 1.00 98.44 155 ARG A CA 1
ATOM 1261 C C . ARG A 1 155 ? 44.083 2.361 -2.689 1.00 98.44 155 ARG A C 1
ATOM 1263 O O . ARG A 1 155 ? 44.538 1.710 -1.755 1.00 98.44 155 ARG A O 1
ATOM 1270 N N . ALA A 1 156 ? 43.659 3.617 -2.561 1.00 97.88 156 ALA A N 1
ATOM 1271 C CA . ALA A 1 156 ? 43.570 4.316 -1.278 1.00 97.88 156 ALA A CA 1
ATOM 1272 C C . ALA A 1 156 ? 42.376 3.835 -0.433 1.00 97.88 156 ALA A C 1
ATOM 1274 O O . ALA A 1 156 ? 42.413 3.908 0.792 1.00 97.88 156 ALA A O 1
ATOM 1275 N N . THR A 1 157 ? 41.318 3.346 -1.087 1.00 98.19 157 THR A N 1
ATOM 1276 C CA . THR A 1 157 ? 40.045 2.990 -0.441 1.00 98.19 157 THR A CA 1
ATOM 1277 C C . THR A 1 157 ? 39.967 1.528 -0.002 1.00 98.19 157 THR A C 1
ATOM 1279 O O . THR A 1 157 ? 39.411 1.224 1.052 1.00 98.19 157 THR A O 1
ATOM 1282 N N . LEU A 1 158 ? 40.471 0.609 -0.828 1.00 98.12 158 LEU A N 1
ATOM 1283 C CA . LEU A 1 158 ? 40.344 -0.834 -0.625 1.00 98.12 158 LEU A CA 1
ATOM 1284 C C . LEU A 1 158 ? 41.518 -1.395 0.186 1.00 98.12 158 LEU A C 1
ATOM 1286 O O . LEU A 1 158 ? 42.628 -0.865 0.162 1.00 98.12 158 LEU A O 1
ATOM 1290 N N . SER A 1 159 ? 41.313 -2.536 0.850 1.00 97.62 159 SER A N 1
ATOM 1291 C CA . SER A 1 159 ? 42.444 -3.279 1.428 1.00 97.62 159 SER A CA 1
ATOM 1292 C C . SER A 1 159 ? 43.423 -3.737 0.331 1.00 97.62 159 SER A C 1
ATOM 1294 O O . SER A 1 159 ? 42.987 -3.984 -0.795 1.00 97.62 159 SER A O 1
ATOM 1296 N N . PRO A 1 160 ? 44.720 -3.958 0.628 1.00 97.19 160 PRO A N 1
ATOM 1297 C CA . PRO A 1 160 ? 45.678 -4.439 -0.371 1.00 97.19 160 PRO A CA 1
ATOM 1298 C C . PRO A 1 160 ? 45.249 -5.740 -1.073 1.00 97.19 160 PRO A C 1
ATOM 1300 O O . PRO A 1 160 ? 45.422 -5.866 -2.283 1.00 97.19 160 PRO A O 1
ATOM 1303 N N . ARG A 1 161 ? 44.626 -6.678 -0.338 1.00 96.44 161 ARG A N 1
ATOM 1304 C CA . ARG A 1 161 ? 44.056 -7.917 -0.903 1.00 96.44 161 ARG A CA 1
ATOM 1305 C C . ARG A 1 161 ? 42.786 -7.650 -1.720 1.00 96.44 161 ARG A C 1
ATOM 1307 O O . ARG A 1 161 ? 42.583 -8.288 -2.744 1.00 96.44 161 ARG A O 1
ATOM 1314 N N . GLY A 1 162 ? 41.953 -6.702 -1.293 1.00 96.94 162 GLY A N 1
ATOM 1315 C CA . GLY A 1 162 ? 40.756 -6.281 -2.024 1.00 96.94 162 GLY A CA 1
ATOM 1316 C C . GLY A 1 162 ? 41.078 -5.588 -3.349 1.00 96.94 162 GLY A C 1
ATOM 1317 O O . GLY A 1 162 ? 40.452 -5.872 -4.365 1.00 96.94 162 GLY A O 1
ATOM 1318 N N . TYR A 1 163 ? 42.098 -4.729 -3.358 1.00 98.31 163 TYR A N 1
ATOM 1319 C CA . TYR A 1 163 ? 42.602 -4.072 -4.562 1.00 98.31 163 TYR A CA 1
ATOM 1320 C C . TYR A 1 163 ? 43.229 -5.077 -5.542 1.00 98.31 163 TYR A C 1
ATOM 1322 O O . TYR A 1 163 ? 42.926 -5.035 -6.730 1.00 98.31 163 TYR A O 1
ATOM 1330 N N . ASP A 1 164 ? 44.027 -6.035 -5.056 1.00 97.25 164 ASP A N 1
ATOM 1331 C CA . ASP A 1 164 ? 44.542 -7.147 -5.874 1.00 97.25 164 ASP A CA 1
ATOM 1332 C C . ASP A 1 164 ? 43.407 -8.004 -6.471 1.00 97.25 164 ASP A C 1
ATOM 1334 O O . ASP A 1 164 ? 43.403 -8.271 -7.672 1.00 97.25 164 ASP A O 1
ATOM 1338 N N . LYS A 1 165 ? 42.385 -8.353 -5.675 1.00 96.62 165 LYS A N 1
ATOM 1339 C CA . LYS A 1 165 ? 41.185 -9.073 -6.144 1.00 96.62 165 LYS A CA 1
ATOM 1340 C C . LYS A 1 165 ? 40.422 -8.287 -7.219 1.00 96.62 165 LYS A C 1
ATOM 1342 O O . LYS A 1 165 ? 40.019 -8.870 -8.222 1.00 96.62 165 LYS A O 1
ATOM 1347 N N . ALA A 1 166 ? 40.268 -6.971 -7.049 1.00 97.50 166 ALA A N 1
ATOM 1348 C CA . ALA A 1 166 ? 39.665 -6.097 -8.056 1.00 97.50 166 ALA A CA 1
ATOM 1349 C C . ALA A 1 166 ? 40.477 -6.092 -9.364 1.00 97.50 166 ALA A C 1
ATOM 1351 O O . ALA A 1 166 ? 39.914 -6.336 -10.429 1.00 97.50 166 ALA A O 1
ATOM 1352 N N . LEU A 1 167 ? 41.801 -5.905 -9.294 1.00 96.62 167 LEU A N 1
ATOM 1353 C CA . LEU A 1 167 ? 42.667 -5.958 -10.476 1.00 96.62 167 LEU A CA 1
ATOM 1354 C C . LEU A 1 167 ? 42.618 -7.325 -11.174 1.00 96.62 167 LEU A C 1
ATOM 1356 O O . LEU A 1 167 ? 42.571 -7.370 -12.398 1.00 96.62 167 LEU A O 1
ATOM 1360 N N . LYS A 1 168 ? 42.574 -8.437 -10.432 1.00 95.94 168 LYS A N 1
ATOM 1361 C CA . LYS A 1 168 ? 42.454 -9.783 -11.017 1.00 95.94 168 LYS A CA 1
ATOM 1362 C C . LYS A 1 168 ? 41.128 -9.996 -11.744 1.00 95.94 168 LYS A C 1
ATOM 1364 O O . LYS A 1 168 ? 41.139 -10.592 -12.815 1.00 95.94 168 LYS A O 1
ATOM 1369 N N . ALA A 1 169 ? 40.016 -9.459 -11.239 1.00 96.50 169 ALA A N 1
ATOM 1370 C CA . ALA A 1 169 ? 38.743 -9.479 -11.966 1.00 96.50 169 ALA A CA 1
ATOM 1371 C C . ALA A 1 169 ? 38.833 -8.699 -13.296 1.00 96.50 169 ALA A C 1
ATOM 1373 O O . ALA A 1 169 ? 38.340 -9.167 -14.322 1.00 96.50 169 ALA A O 1
ATOM 1374 N N . MET A 1 170 ? 39.543 -7.562 -13.303 1.00 96.31 170 MET A N 1
ATOM 1375 C CA . MET A 1 170 ? 39.817 -6.777 -14.517 1.00 96.31 170 MET A CA 1
ATOM 1376 C C . MET A 1 170 ? 40.705 -7.532 -15.526 1.00 96.31 170 MET A C 1
ATOM 1378 O O . MET A 1 170 ? 40.472 -7.453 -16.732 1.00 96.31 170 MET A O 1
ATOM 1382 N N . GLU A 1 171 ? 41.705 -8.288 -15.062 1.00 95.81 171 GLU A N 1
ATOM 1383 C CA . GLU A 1 171 ? 42.565 -9.120 -15.924 1.00 95.81 171 GLU A CA 1
ATOM 1384 C C . GLU A 1 171 ? 41.815 -10.346 -16.476 1.00 95.81 171 GLU A C 1
ATOM 1386 O O . GLU A 1 171 ? 41.972 -10.682 -17.647 1.00 95.81 171 GLU A O 1
ATOM 1391 N N . ILE A 1 172 ? 40.946 -10.980 -15.681 1.00 95.06 172 ILE A N 1
ATOM 1392 C CA . ILE A 1 172 ? 40.053 -12.059 -16.143 1.00 95.06 172 ILE A CA 1
ATOM 1393 C C . ILE A 1 172 ? 39.092 -11.533 -17.220 1.00 95.06 172 ILE A C 1
ATOM 1395 O O . ILE A 1 172 ? 38.891 -12.184 -18.244 1.00 95.06 172 ILE A O 1
ATOM 1399 N N . ASN A 1 173 ? 38.542 -10.327 -17.040 1.00 95.50 173 ASN A N 1
ATOM 1400 C CA . ASN A 1 173 ? 37.725 -9.670 -18.061 1.00 95.50 173 ASN A CA 1
ATOM 1401 C C . ASN A 1 173 ? 38.497 -9.411 -19.364 1.00 95.50 173 ASN A C 1
ATOM 1403 O O . ASN A 1 173 ? 37.970 -9.625 -20.455 1.00 95.50 173 ASN A O 1
ATOM 1407 N N . HIS A 1 174 ? 39.756 -8.982 -19.253 1.00 95.44 174 HIS A N 1
ATOM 1408 C CA . HIS A 1 174 ? 40.632 -8.808 -20.407 1.00 95.44 174 HIS A CA 1
ATOM 1409 C C . HIS A 1 174 ? 40.873 -10.125 -21.147 1.00 95.44 174 HIS A C 1
ATOM 1411 O O . HIS A 1 174 ? 40.722 -10.161 -22.368 1.00 95.44 174 HIS A O 1
ATOM 1417 N N . PHE A 1 175 ? 41.205 -11.190 -20.415 1.00 95.56 175 PHE A N 1
ATOM 1418 C CA . PHE A 1 175 ? 41.471 -12.511 -20.975 1.00 95.56 175 PHE A CA 1
ATOM 1419 C C . PHE A 1 175 ? 40.242 -13.101 -21.677 1.00 95.56 175 PHE A C 1
ATOM 1421 O O . PHE A 1 175 ? 40.359 -13.616 -22.788 1.00 95.56 175 PHE A O 1
ATOM 1428 N N . LEU A 1 176 ? 39.043 -12.952 -21.102 1.00 94.50 176 LEU A N 1
ATOM 1429 C CA . LEU A 1 176 ? 37.799 -13.318 -21.787 1.00 94.50 176 LEU A CA 1
ATOM 1430 C C . LEU A 1 176 ? 37.639 -12.552 -23.111 1.00 94.50 176 LEU A C 1
ATOM 1432 O O . LEU A 1 176 ? 37.305 -13.150 -24.134 1.00 94.50 176 LEU A O 1
ATOM 1436 N N . GLY A 1 177 ? 37.928 -11.248 -23.111 1.00 94.25 177 GLY A N 1
ATOM 1437 C CA . GLY A 1 177 ? 37.935 -10.421 -24.316 1.00 94.25 177 GLY A CA 1
ATOM 1438 C C . GLY A 1 177 ? 38.903 -10.906 -25.398 1.00 94.25 177 GLY A C 1
ATOM 1439 O O . GLY A 1 177 ? 38.559 -10.859 -26.580 1.00 94.25 177 GLY A O 1
ATOM 1440 N N . GLU A 1 178 ? 40.073 -11.428 -25.018 1.00 94.25 178 GLU A N 1
ATOM 1441 C CA . GLU A 1 178 ? 41.009 -12.086 -25.941 1.00 94.25 178 GLU A CA 1
ATOM 1442 C C . GLU A 1 178 ? 40.447 -13.415 -26.473 1.00 94.25 178 GLU A C 1
ATOM 1444 O O . GLU A 1 178 ? 40.481 -13.647 -27.683 1.00 94.25 178 GLU A O 1
ATOM 1449 N N . LEU A 1 179 ? 39.867 -14.257 -25.605 1.00 93.06 179 LEU A N 1
ATOM 1450 C CA . LEU A 1 179 ? 39.264 -15.544 -25.986 1.00 93.06 179 LEU A CA 1
ATOM 1451 C C . LEU A 1 179 ? 38.138 -15.391 -27.021 1.00 93.06 179 LEU A C 1
ATOM 1453 O O . LEU A 1 179 ? 38.027 -16.226 -27.920 1.00 93.06 179 LEU A O 1
ATOM 1457 N N . VAL A 1 180 ? 37.324 -14.332 -26.925 1.00 93.06 180 VAL A N 1
ATOM 1458 C CA . VAL A 1 180 ? 36.238 -14.040 -27.888 1.00 93.06 180 VAL A CA 1
ATOM 1459 C C . VAL A 1 180 ? 36.605 -12.996 -28.953 1.00 93.06 180 VAL A C 1
ATOM 1461 O O . VAL A 1 180 ? 35.765 -12.603 -29.768 1.00 93.06 180 VAL A O 1
ATOM 1464 N N . GLN A 1 181 ? 37.871 -12.565 -28.972 1.00 94.50 181 GLN A N 1
ATOM 1465 C CA . GLN A 1 181 ? 38.448 -11.588 -29.906 1.00 94.50 181 GLN A CA 1
ATOM 1466 C C . GLN A 1 181 ? 37.730 -10.222 -29.927 1.00 94.50 181 GLN A C 1
ATOM 1468 O O . GLN A 1 181 ? 37.744 -9.532 -30.942 1.00 94.50 181 GLN A O 1
ATOM 1473 N N . SER A 1 182 ? 37.114 -9.807 -28.813 1.00 92.94 182 SER A N 1
ATOM 1474 C CA . SER A 1 182 ? 36.310 -8.571 -28.707 1.00 92.94 182 SER A CA 1
ATOM 1475 C C . SER A 1 182 ? 36.872 -7.533 -27.706 1.00 92.94 182 SER A C 1
ATOM 1477 O O . SER A 1 182 ? 36.133 -7.056 -26.836 1.00 92.94 182 SER A O 1
ATOM 1479 N N . PRO A 1 183 ? 38.159 -7.128 -27.808 1.00 92.56 183 PRO A N 1
ATOM 1480 C CA . PRO A 1 183 ? 38.791 -6.211 -26.853 1.00 92.56 183 PRO A CA 1
ATOM 1481 C C . PRO A 1 183 ? 38.187 -4.795 -26.847 1.00 92.56 183 PRO A C 1
ATOM 1483 O O . PRO A 1 183 ? 38.326 -4.071 -25.865 1.00 92.56 183 PRO A O 1
ATOM 1486 N N . CYS A 1 184 ? 37.479 -4.390 -27.907 1.00 90.00 184 CYS A N 1
ATOM 1487 C CA . CYS A 1 184 ? 36.780 -3.099 -27.982 1.00 90.00 184 CYS A CA 1
ATOM 1488 C C . CYS A 1 184 ? 35.517 -3.018 -27.100 1.00 90.00 184 CYS A C 1
ATOM 1490 O O . CYS A 1 184 ? 34.975 -1.929 -26.912 1.00 90.00 184 CYS A O 1
ATOM 1492 N N . VAL A 1 185 ? 35.061 -4.150 -26.551 1.00 89.88 185 VAL A N 1
ATOM 1493 C CA . VAL A 1 185 ? 33.938 -4.228 -25.600 1.00 89.88 185 VAL A CA 1
ATOM 1494 C C . VAL A 1 185 ? 34.414 -4.750 -24.240 1.00 89.88 185 VAL A C 1
ATOM 1496 O O . VAL A 1 185 ? 34.043 -4.184 -23.209 1.00 89.88 185 VAL A O 1
ATOM 1499 N N . LEU A 1 186 ? 35.264 -5.787 -24.251 1.00 92.62 186 LEU A N 1
ATOM 1500 C CA . LEU A 1 186 ? 35.809 -6.468 -23.076 1.00 92.62 186 LEU A CA 1
ATOM 1501 C C . LEU A 1 186 ? 37.339 -6.356 -23.029 1.00 92.62 186 LEU A C 1
ATOM 1503 O O . LEU A 1 186 ? 38.056 -7.126 -23.660 1.00 92.62 186 LEU A O 1
ATOM 1507 N N . ASN A 1 187 ? 37.861 -5.415 -22.254 1.00 93.81 187 ASN A N 1
ATOM 1508 C CA . ASN A 1 187 ? 39.284 -5.313 -21.946 1.00 93.81 187 ASN A CA 1
ATOM 1509 C C . ASN A 1 187 ? 39.511 -4.994 -20.460 1.00 93.81 187 ASN A C 1
ATOM 1511 O O . ASN A 1 187 ? 38.576 -4.818 -19.673 1.00 93.81 187 ASN A O 1
ATOM 1515 N N . ARG A 1 188 ? 40.786 -4.904 -20.076 1.00 94.44 188 ARG A N 1
ATOM 1516 C CA . ARG A 1 188 ? 41.232 -4.604 -18.708 1.00 94.44 188 ARG A CA 1
ATOM 1517 C C . ARG A 1 188 ? 40.633 -3.320 -18.127 1.00 94.44 188 ARG A C 1
ATOM 1519 O O . ARG A 1 188 ? 40.499 -3.201 -16.916 1.00 94.44 188 ARG A O 1
ATOM 1526 N N . PHE A 1 189 ? 40.305 -2.344 -18.965 1.00 95.88 189 PHE A N 1
ATOM 1527 C CA . PHE A 1 189 ? 39.858 -1.010 -18.571 1.00 95.88 189 PHE A CA 1
ATOM 1528 C C . PHE A 1 189 ? 38.399 -0.725 -18.960 1.00 95.88 189 PHE A C 1
ATOM 1530 O O . PHE A 1 189 ? 37.958 0.415 -18.864 1.00 95.88 189 PHE A O 1
ATOM 1537 N N . SER A 1 190 ? 37.625 -1.758 -19.306 1.00 94.31 190 SER A N 1
ATOM 1538 C CA . SER A 1 190 ? 36.187 -1.691 -19.610 1.00 94.31 190 SER A CA 1
ATOM 1539 C C . SER A 1 190 ? 35.300 -1.506 -18.369 1.00 94.31 190 SER A C 1
ATOM 1541 O O . SER A 1 190 ? 34.356 -2.260 -18.133 1.00 94.31 190 SER A O 1
ATOM 1543 N N . TYR A 1 191 ? 35.629 -0.495 -17.568 1.00 95.25 191 TYR A N 1
ATOM 1544 C CA . TYR A 1 191 ? 35.004 -0.166 -16.290 1.00 95.25 191 TYR A CA 1
ATOM 1545 C C . TYR A 1 191 ? 34.682 1.321 -16.233 1.00 95.25 191 TYR A C 1
ATOM 1547 O O . TYR A 1 191 ? 35.439 2.143 -16.745 1.00 95.25 191 TYR A O 1
ATOM 1555 N N . ASN A 1 192 ? 33.577 1.655 -15.582 1.00 95.56 192 ASN A N 1
ATOM 1556 C CA . ASN A 1 192 ? 33.092 3.016 -15.405 1.00 95.56 192 ASN A CA 1
ATOM 1557 C C . ASN A 1 192 ? 33.327 3.486 -13.969 1.00 95.56 192 ASN A C 1
ATOM 1559 O O . ASN A 1 192 ? 33.245 2.688 -13.029 1.00 95.56 192 ASN A O 1
ATOM 1563 N N . PHE A 1 193 ? 33.568 4.783 -13.800 1.00 96.94 193 PHE A N 1
ATOM 1564 C CA . PHE A 1 193 ? 33.774 5.430 -12.506 1.00 96.94 193 PHE A CA 1
ATOM 1565 C C . PHE A 1 193 ? 32.833 6.628 -12.335 1.00 96.94 193 PHE A C 1
ATOM 1567 O O . PHE A 1 193 ? 32.781 7.503 -13.199 1.00 96.94 193 PHE A O 1
ATOM 1574 N N . VAL A 1 194 ? 32.096 6.649 -11.220 1.00 96.75 194 VAL A N 1
ATOM 1575 C CA . VAL A 1 194 ? 31.047 7.632 -10.882 1.00 96.75 194 VAL A CA 1
ATOM 1576 C C . VAL A 1 194 ? 31.213 8.050 -9.426 1.00 96.75 194 VAL A C 1
ATOM 1578 O O . VAL A 1 194 ? 31.369 7.172 -8.583 1.00 96.75 194 VAL A O 1
ATOM 1581 N N . ILE A 1 195 ? 31.120 9.341 -9.112 1.00 97.81 195 ILE A N 1
ATOM 1582 C CA . ILE A 1 195 ? 31.152 9.887 -7.748 1.00 97.81 195 ILE A CA 1
ATOM 1583 C C . ILE A 1 195 ? 29.758 10.410 -7.366 1.00 97.81 195 ILE A C 1
ATOM 1585 O O . ILE A 1 195 ? 29.055 10.999 -8.183 1.00 97.81 195 ILE A O 1
ATOM 1589 N N . PHE A 1 196 ? 29.372 10.203 -6.108 1.00 97.19 196 PHE A N 1
ATOM 1590 C CA . PHE A 1 196 ? 28.101 10.617 -5.518 1.00 97.19 196 PHE A CA 1
ATOM 1591 C C . PHE A 1 196 ? 28.361 11.535 -4.317 1.00 97.19 196 PHE A C 1
ATOM 1593 O O . PHE A 1 196 ? 28.982 11.118 -3.337 1.00 97.19 196 PHE A O 1
ATOM 1600 N N . GLY A 1 197 ? 27.875 12.776 -4.380 1.00 95.19 197 GLY A N 1
ATOM 1601 C CA . GLY A 1 197 ? 28.261 13.838 -3.443 1.00 95.19 197 GLY A CA 1
ATOM 1602 C C . GLY A 1 197 ? 29.673 14.381 -3.711 1.00 95.19 197 GLY A C 1
ATOM 1603 O O . GLY A 1 197 ? 30.340 13.976 -4.658 1.00 95.19 197 GLY A O 1
ATOM 1604 N N . GLU A 1 198 ? 30.139 15.316 -2.883 1.00 95.06 198 GLU A N 1
ATOM 1605 C CA . GLU A 1 198 ? 31.480 15.906 -3.013 1.00 95.06 198 GLU A CA 1
ATOM 1606 C C . GLU A 1 198 ? 32.500 15.186 -2.111 1.00 95.06 198 GLU A C 1
ATOM 1608 O O . GLU A 1 198 ? 32.201 14.977 -0.931 1.00 95.06 198 GLU A O 1
ATOM 1613 N N . PRO A 1 199 ? 33.713 14.845 -2.600 1.00 97.44 199 PRO A N 1
ATOM 1614 C CA . PRO A 1 199 ? 34.763 14.248 -1.778 1.00 97.44 199 PRO A CA 1
ATOM 1615 C C . PRO A 1 199 ? 35.042 15.039 -0.495 1.00 97.44 199 PRO A C 1
ATOM 1617 O O . PRO A 1 199 ? 35.520 16.172 -0.519 1.00 97.44 199 PRO A O 1
ATOM 1620 N N . SER A 1 200 ? 34.741 14.434 0.656 1.00 95.50 200 SER A N 1
ATOM 1621 C CA . SER A 1 200 ? 34.771 15.116 1.951 1.00 95.50 200 SER A CA 1
ATOM 1622 C C . SER A 1 200 ? 35.322 14.243 3.074 1.00 95.50 200 SER A C 1
ATOM 1624 O O . SER A 1 200 ? 35.069 13.043 3.150 1.00 95.50 200 SER A O 1
ATOM 1626 N N . GLN A 1 201 ? 36.049 14.862 4.007 1.00 94.94 201 GLN A N 1
ATOM 1627 C CA . GLN A 1 201 ? 36.471 14.206 5.251 1.00 94.94 201 GLN A CA 1
ATOM 1628 C C . GLN A 1 201 ? 35.369 14.200 6.325 1.00 94.94 201 GLN A C 1
ATOM 1630 O O . GLN A 1 201 ? 35.534 13.571 7.369 1.00 94.94 201 GLN A O 1
ATOM 1635 N N . TYR A 1 202 ? 34.258 14.914 6.099 1.00 90.88 202 TYR A N 1
ATOM 1636 C CA . TYR A 1 202 ? 33.241 15.174 7.125 1.00 90.88 202 TYR A CA 1
ATOM 1637 C C . TYR A 1 202 ? 31.811 14.896 6.663 1.00 90.88 202 TYR A C 1
ATOM 1639 O O . TYR A 1 202 ? 31.021 14.379 7.456 1.00 90.88 202 TYR A O 1
ATOM 1647 N N . GLN A 1 203 ? 31.490 15.242 5.414 1.00 92.94 203 GLN A N 1
ATOM 1648 C CA . GLN A 1 203 ? 30.186 14.991 4.799 1.00 92.94 203 GLN A CA 1
ATOM 1649 C C . GLN A 1 203 ? 30.123 13.575 4.210 1.00 92.94 203 GLN A C 1
ATOM 1651 O O . GLN A 1 203 ? 31.174 13.004 3.900 1.00 92.94 203 GLN A O 1
ATOM 1656 N N . PRO A 1 204 ? 28.922 12.988 4.069 1.00 93.50 204 PRO A N 1
ATOM 1657 C CA . PRO A 1 204 ? 28.764 11.743 3.334 1.00 93.50 204 PRO A CA 1
ATOM 1658 C C . PRO A 1 204 ? 29.071 11.961 1.846 1.00 93.50 204 PRO A C 1
ATOM 1660 O O . PRO A 1 204 ? 28.672 12.969 1.264 1.00 93.50 204 PRO A O 1
ATOM 1663 N N . TRP A 1 205 ? 29.765 11.005 1.239 1.00 97.06 205 TRP A N 1
ATOM 1664 C CA . TRP A 1 205 ? 29.999 10.913 -0.206 1.00 97.06 205 TRP A CA 1
ATOM 1665 C C . TRP A 1 205 ? 30.341 9.469 -0.574 1.00 97.06 205 TRP A C 1
ATOM 1667 O O . TRP A 1 205 ? 30.443 8.598 0.290 1.00 97.06 205 TRP A O 1
ATOM 1677 N N . GLY A 1 206 ? 30.530 9.177 -1.852 1.00 97.25 206 GLY A N 1
ATOM 1678 C CA . GLY A 1 206 ? 30.995 7.861 -2.262 1.00 97.25 206 GLY A CA 1
ATOM 1679 C C . GLY A 1 206 ? 31.197 7.736 -3.759 1.00 97.25 206 GLY A C 1
ATOM 1680 O O . GLY A 1 206 ? 31.166 8.728 -4.484 1.00 97.25 206 GLY A O 1
ATOM 1681 N N . TYR A 1 207 ? 31.429 6.513 -4.228 1.00 97.69 207 TYR A N 1
ATOM 1682 C CA . TYR A 1 207 ? 31.617 6.239 -5.647 1.00 97.69 207 TYR A CA 1
ATOM 1683 C C . TYR A 1 207 ? 31.208 4.816 -6.047 1.00 97.69 207 TYR A C 1
ATOM 1685 O O . TYR A 1 207 ? 31.247 3.879 -5.244 1.00 97.69 207 TYR A O 1
ATOM 1693 N N . SER A 1 208 ? 30.850 4.656 -7.322 1.00 96.50 208 SER A N 1
ATOM 1694 C CA . SER A 1 208 ? 30.694 3.359 -7.986 1.00 96.50 208 SER A CA 1
ATOM 1695 C C . SER A 1 208 ? 31.874 3.109 -8.923 1.00 96.50 208 SER A C 1
ATOM 1697 O O . SER A 1 208 ? 32.242 3.981 -9.711 1.00 96.50 208 SER A O 1
ATOM 1699 N N . PHE A 1 209 ? 32.410 1.890 -8.905 1.00 96.56 209 PHE A N 1
ATOM 1700 C CA . PHE A 1 209 ? 33.322 1.371 -9.926 1.00 96.56 209 PHE A CA 1
ATOM 1701 C C . PHE A 1 209 ? 32.740 0.077 -10.496 1.00 96.56 209 PHE A C 1
ATOM 1703 O O . PHE A 1 209 ? 32.617 -0.906 -9.764 1.00 96.56 209 PHE A O 1
ATOM 1710 N N . TYR A 1 210 ? 32.314 0.072 -11.762 1.00 94.62 210 TYR A N 1
ATOM 1711 C CA . TYR A 1 210 ? 31.502 -1.031 -12.296 1.00 94.62 210 TYR A CA 1
ATOM 1712 C C . TYR A 1 210 ? 31.763 -1.358 -13.770 1.00 94.62 210 TYR A C 1
ATOM 1714 O O . TYR A 1 210 ? 32.026 -0.481 -14.592 1.00 94.62 210 TYR A O 1
ATOM 1722 N N . GLY A 1 211 ? 31.657 -2.641 -14.102 1.00 92.50 211 GLY A N 1
ATOM 1723 C CA . GLY A 1 211 ? 31.801 -3.195 -15.444 1.00 92.50 211 GLY A CA 1
ATOM 1724 C C . GLY A 1 211 ? 31.626 -4.714 -15.427 1.00 92.50 211 GLY A C 1
ATOM 1725 O O . GLY A 1 211 ? 31.218 -5.299 -14.418 1.00 92.50 211 GLY A O 1
ATOM 1726 N N . HIS A 1 212 ? 31.952 -5.368 -16.540 1.00 91.19 212 HIS A N 1
ATOM 1727 C CA . HIS A 1 212 ? 31.859 -6.823 -16.632 1.00 91.19 212 HIS A CA 1
ATOM 1728 C C . HIS A 1 212 ? 32.802 -7.496 -15.611 1.00 91.19 212 HIS A C 1
ATOM 1730 O O . HIS A 1 212 ? 33.896 -7.003 -15.339 1.00 91.19 212 HIS A O 1
ATOM 1736 N N . HIS A 1 213 ? 32.348 -8.575 -14.968 1.00 93.81 213 HIS A N 1
ATOM 1737 C CA . HIS A 1 213 ? 33.013 -9.263 -13.841 1.00 93.81 213 HIS A CA 1
ATOM 1738 C C . HIS A 1 213 ? 33.243 -8.490 -12.516 1.00 93.81 213 HIS A C 1
ATOM 1740 O O . HIS A 1 213 ? 33.533 -9.147 -11.516 1.00 93.81 213 HIS A O 1
ATOM 1746 N N . LEU A 1 214 ? 33.081 -7.162 -12.423 1.00 95.69 214 LEU A N 1
ATOM 1747 C CA . LEU A 1 214 ? 33.311 -6.425 -11.164 1.00 95.69 214 LEU A CA 1
ATOM 1748 C C . LEU A 1 214 ? 32.387 -5.209 -11.012 1.00 95.69 214 LEU A C 1
ATOM 1750 O O . LEU A 1 214 ? 32.386 -4.310 -11.849 1.00 95.69 214 LEU A O 1
ATOM 1754 N N . CYS A 1 215 ? 31.658 -5.143 -9.898 1.00 95.81 215 CYS A N 1
ATOM 1755 C CA . CYS A 1 215 ? 30.894 -3.966 -9.475 1.00 95.81 215 CYS A CA 1
ATOM 1756 C C . CYS A 1 215 ? 31.165 -3.680 -7.995 1.00 95.81 215 CYS A C 1
ATOM 1758 O O . CYS A 1 215 ? 30.952 -4.552 -7.157 1.00 95.81 215 CYS A O 1
ATOM 1760 N N . LEU A 1 216 ? 31.591 -2.463 -7.668 1.00 96.44 216 LEU A N 1
ATOM 1761 C CA . LEU A 1 216 ? 31.834 -1.979 -6.310 1.00 96.44 216 LEU A CA 1
ATOM 1762 C C . LEU A 1 216 ? 31.041 -0.683 -6.100 1.00 96.44 216 LEU A C 1
ATOM 1764 O O . LEU A 1 216 ? 31.248 0.278 -6.839 1.00 96.44 216 LEU A O 1
ATOM 1768 N N . ASN A 1 217 ? 30.176 -0.634 -5.086 1.00 95.81 217 ASN A N 1
ATOM 1769 C CA . ASN A 1 217 ? 29.574 0.609 -4.596 1.00 95.81 217 ASN A CA 1
ATOM 1770 C C . ASN A 1 217 ? 30.126 0.905 -3.206 1.00 95.81 217 ASN A C 1
ATOM 1772 O O . ASN A 1 217 ? 30.071 0.044 -2.325 1.00 95.81 217 ASN A O 1
ATOM 1776 N N . ILE A 1 218 ? 30.694 2.095 -3.031 1.00 96.69 218 ILE A N 1
ATOM 1777 C CA . ILE A 1 218 ? 31.453 2.470 -1.841 1.00 96.69 218 ILE A CA 1
ATOM 1778 C C . ILE A 1 218 ? 30.900 3.781 -1.291 1.00 96.69 218 ILE A C 1
ATOM 1780 O O . ILE A 1 218 ? 30.997 4.816 -1.943 1.00 96.69 218 ILE A O 1
ATOM 1784 N N . PHE A 1 219 ? 30.352 3.731 -0.082 1.00 95.44 219 PHE A N 1
ATOM 1785 C CA . PHE A 1 219 ? 29.850 4.879 0.668 1.00 95.44 219 PHE A CA 1
ATOM 1786 C C . PHE A 1 219 ? 30.808 5.210 1.818 1.00 95.44 219 PHE A C 1
ATOM 1788 O O . PHE A 1 219 ? 31.279 4.318 2.528 1.00 95.44 219 PHE A O 1
ATOM 1795 N N . LEU A 1 220 ? 31.090 6.496 2.004 1.00 95.06 220 LEU A N 1
ATOM 1796 C CA . LEU A 1 220 ? 32.043 7.042 2.963 1.00 95.06 220 LEU A CA 1
ATOM 1797 C C . LEU A 1 220 ? 31.358 8.124 3.797 1.00 95.06 220 LEU A C 1
ATOM 1799 O O . LEU A 1 220 ? 30.726 9.035 3.264 1.00 95.06 220 LEU A O 1
ATOM 1803 N N . ILE A 1 221 ? 31.519 8.061 5.116 1.00 93.44 221 ILE A N 1
ATOM 1804 C CA . ILE A 1 221 ? 31.146 9.156 6.015 1.00 93.44 221 ILE A CA 1
ATOM 1805 C C . ILE A 1 221 ? 32.175 9.247 7.137 1.00 93.44 221 ILE A C 1
ATOM 1807 O O . ILE A 1 221 ? 32.337 8.325 7.935 1.00 93.44 221 ILE A O 1
ATOM 1811 N N . ARG A 1 222 ? 32.894 10.374 7.201 1.00 92.38 222 ARG A N 1
ATOM 1812 C CA . ARG A 1 222 ? 34.063 10.531 8.085 1.00 92.38 222 ARG A CA 1
ATOM 1813 C C . ARG A 1 222 ? 35.047 9.367 7.864 1.00 92.38 222 ARG A C 1
ATOM 1815 O O . ARG A 1 222 ? 35.359 9.039 6.727 1.00 92.38 222 ARG A O 1
ATOM 1822 N N . SER A 1 223 ? 35.516 8.726 8.929 1.00 92.00 223 SER A N 1
ATOM 1823 C CA . SER A 1 223 ? 36.400 7.555 8.912 1.00 92.00 223 SER A CA 1
ATOM 1824 C C . SER A 1 223 ? 35.655 6.206 8.894 1.00 92.00 223 SER A C 1
ATOM 1826 O O . SER A 1 223 ? 36.221 5.192 9.308 1.00 92.00 223 SER A O 1
ATOM 1828 N N . GLN A 1 224 ? 34.397 6.176 8.436 1.00 93.25 224 GLN A N 1
ATOM 1829 C CA . GLN A 1 224 ? 33.586 4.966 8.258 1.00 93.25 224 GLN A CA 1
ATOM 1830 C C . GLN A 1 224 ? 33.353 4.686 6.768 1.00 93.25 224 GLN A C 1
ATOM 1832 O O . GLN A 1 224 ? 33.095 5.608 5.991 1.00 93.25 224 GLN A O 1
ATOM 1837 N N . ILE A 1 225 ? 33.413 3.410 6.380 1.00 94.69 225 ILE A N 1
ATOM 1838 C CA . ILE A 1 225 ? 33.219 2.944 5.001 1.00 94.69 225 ILE A CA 1
ATOM 1839 C C . ILE A 1 225 ? 32.199 1.803 4.952 1.00 94.69 225 ILE A C 1
ATOM 1841 O O . ILE A 1 225 ? 32.220 0.888 5.774 1.00 94.69 225 ILE A O 1
ATOM 1845 N N . VAL A 1 226 ? 31.329 1.833 3.948 1.00 93.12 226 VAL A N 1
ATOM 1846 C CA . VAL A 1 226 ? 30.424 0.737 3.592 1.00 93.12 226 VAL A CA 1
ATOM 1847 C C . VAL A 1 226 ? 30.680 0.375 2.135 1.00 93.12 226 VAL A C 1
ATOM 1849 O O . VAL A 1 226 ? 30.654 1.244 1.268 1.00 93.12 226 VAL A O 1
ATOM 1852 N N . ILE A 1 227 ? 30.930 -0.906 1.858 1.00 94.31 227 ILE A N 1
ATOM 1853 C CA . ILE A 1 227 ? 31.084 -1.426 0.494 1.00 94.31 227 ILE A CA 1
ATOM 1854 C C . ILE A 1 227 ? 29.922 -2.388 0.237 1.00 94.31 227 ILE A C 1
ATOM 1856 O O . ILE A 1 227 ? 29.996 -3.562 0.600 1.00 94.31 227 ILE A O 1
ATOM 1860 N N . SER A 1 228 ? 28.821 -1.869 -0.310 1.00 90.44 228 SER A N 1
ATOM 1861 C CA . SER A 1 228 ? 27.623 -2.629 -0.695 1.00 90.44 228 SER A CA 1
ATOM 1862 C C . SER A 1 228 ? 26.671 -1.769 -1.552 1.00 90.44 228 SER A C 1
ATOM 1864 O O . SER A 1 228 ? 26.507 -0.589 -1.238 1.00 90.44 228 SER A O 1
ATOM 1866 N N . PRO A 1 229 ? 25.981 -2.330 -2.564 1.00 91.75 229 PRO A N 1
ATOM 1867 C CA . PRO A 1 229 ? 26.128 -3.696 -3.049 1.00 91.75 229 PRO A CA 1
ATOM 1868 C C . PRO A 1 229 ? 27.435 -3.855 -3.840 1.00 91.75 229 PRO A C 1
ATOM 1870 O O . PRO A 1 229 ? 27.874 -2.920 -4.515 1.00 91.75 229 PRO A O 1
ATOM 1873 N N . TRP A 1 230 ? 28.056 -5.032 -3.775 1.00 94.62 230 TRP A N 1
ATOM 1874 C CA . TRP A 1 230 ? 29.166 -5.399 -4.654 1.00 94.62 230 TRP A CA 1
ATOM 1875 C C . TRP A 1 230 ? 28.971 -6.785 -5.272 1.00 94.62 230 TRP A C 1
ATOM 1877 O O . TRP A 1 230 ? 28.318 -7.658 -4.699 1.00 94.62 230 TRP A O 1
ATOM 1887 N N . PHE A 1 231 ? 29.555 -6.965 -6.455 1.00 96.12 231 PHE A N 1
ATOM 1888 C CA . PHE A 1 231 ? 29.571 -8.207 -7.223 1.00 96.12 231 PHE A CA 1
ATOM 1889 C C . PHE A 1 231 ? 30.982 -8.475 -7.751 1.00 96.12 231 PHE A C 1
ATOM 1891 O O . PHE A 1 231 ? 31.684 -7.559 -8.190 1.00 96.12 231 PHE A O 1
ATOM 1898 N N . THR A 1 232 ? 31.396 -9.738 -7.742 1.00 96.69 232 THR A N 1
ATOM 1899 C CA . THR A 1 232 ? 32.606 -10.206 -8.426 1.00 96.69 232 THR A CA 1
ATOM 1900 C C . THR A 1 232 ? 32.324 -11.551 -9.070 1.00 96.69 232 THR A C 1
ATOM 1902 O O . THR A 1 232 ? 31.878 -12.488 -8.406 1.00 96.69 232 THR A O 1
ATOM 1905 N N . GLY A 1 233 ? 32.586 -11.643 -10.367 1.00 94.88 233 GLY A N 1
ATOM 1906 C CA . GLY A 1 233 ? 32.372 -12.841 -11.166 1.00 94.88 233 GLY A CA 1
ATOM 1907 C C . GLY A 1 233 ? 33.597 -13.188 -11.998 1.00 94.88 233 GLY A C 1
ATOM 1908 O O . GLY A 1 233 ? 34.514 -12.378 -12.127 1.00 94.88 233 GLY A O 1
ATOM 1909 N N . ALA A 1 234 ? 33.610 -14.391 -12.559 1.00 94.19 234 ALA A N 1
ATOM 1910 C CA . ALA A 1 234 ? 34.649 -14.828 -13.475 1.00 94.19 234 ALA A CA 1
ATOM 1911 C C . ALA A 1 234 ? 34.155 -15.947 -14.401 1.00 94.19 234 ALA A C 1
ATOM 1913 O O . ALA A 1 234 ? 33.699 -16.986 -13.924 1.00 94.19 234 ALA A O 1
ATOM 1914 N N . GLU A 1 235 ? 34.304 -15.739 -15.708 1.00 92.94 235 GLU A N 1
ATOM 1915 C CA . GLU A 1 235 ? 34.122 -16.721 -16.779 1.00 92.94 235 GLU A CA 1
ATOM 1916 C C . GLU A 1 235 ? 35.269 -16.559 -17.806 1.00 92.94 235 GLU A C 1
ATOM 1918 O O . GLU A 1 235 ? 35.299 -15.553 -18.516 1.00 92.94 235 GLU A O 1
ATOM 1923 N N . PRO A 1 236 ? 36.230 -17.500 -17.916 1.00 93.94 236 PRO A N 1
ATOM 1924 C CA . PRO A 1 236 ? 36.582 -18.509 -16.916 1.00 93.94 236 PRO A CA 1
ATOM 1925 C C . PRO A 1 236 ? 37.207 -17.885 -15.647 1.00 93.94 236 PRO A C 1
ATOM 1927 O O . PRO A 1 236 ? 37.654 -16.742 -15.654 1.00 93.94 236 PRO A O 1
ATOM 1930 N N . ASN A 1 237 ? 37.316 -18.655 -14.561 1.00 91.50 237 ASN A N 1
ATOM 1931 C CA . ASN A 1 237 ? 37.992 -18.258 -13.312 1.00 91.50 237 ASN A CA 1
ATOM 1932 C C . ASN A 1 237 ? 39.526 -18.442 -13.298 1.00 91.50 237 ASN A C 1
ATOM 1934 O O . ASN A 1 237 ? 40.160 -18.147 -12.282 1.00 91.50 237 ASN A O 1
ATOM 1938 N N . LEU A 1 238 ? 40.114 -18.888 -14.412 1.00 93.75 238 LEU A N 1
ATOM 1939 C CA . LEU A 1 238 ? 41.549 -19.104 -14.614 1.00 93.75 238 LEU A CA 1
ATOM 1940 C C . LEU A 1 238 ? 42.003 -18.477 -15.940 1.00 93.75 238 LEU A C 1
ATOM 1942 O O . LEU A 1 238 ? 41.458 -18.790 -16.998 1.00 93.75 238 LEU A O 1
ATOM 1946 N N . ILE A 1 239 ? 43.065 -17.672 -15.886 1.00 94.25 239 ILE A N 1
ATOM 1947 C CA . ILE A 1 239 ? 43.878 -17.315 -17.053 1.00 94.25 239 ILE A CA 1
ATOM 1948 C C . ILE A 1 239 ? 44.908 -18.430 -17.267 1.00 94.25 239 ILE A C 1
ATOM 1950 O O . ILE A 1 239 ? 45.815 -18.583 -16.455 1.00 94.25 239 ILE A O 1
ATOM 1954 N N . ASP A 1 240 ? 44.795 -19.205 -18.346 1.00 92.75 240 ASP A N 1
ATOM 1955 C CA . ASP A 1 240 ? 45.701 -20.331 -18.646 1.00 92.75 240 ASP A CA 1
ATOM 1956 C C . ASP A 1 240 ? 46.713 -20.036 -19.774 1.00 92.75 240 ASP A C 1
ATOM 1958 O O . ASP A 1 240 ? 47.570 -20.863 -20.086 1.00 92.75 240 ASP A O 1
ATOM 1962 N N . ALA A 1 241 ? 46.675 -18.838 -20.364 1.00 87.62 241 ALA A N 1
ATOM 1963 C CA . ALA A 1 241 ? 47.573 -18.410 -21.436 1.00 87.62 241 ALA A CA 1
ATOM 1964 C C . ALA A 1 241 ? 47.936 -16.917 -21.333 1.00 87.62 241 ALA A C 1
ATOM 1966 O O . ALA A 1 241 ? 47.318 -16.157 -20.593 1.00 87.62 241 ALA A O 1
ATOM 1967 N N . GLY A 1 242 ? 48.947 -16.488 -22.093 1.00 87.31 242 GLY A N 1
ATOM 1968 C CA . GLY A 1 242 ? 49.400 -15.094 -22.113 1.00 87.31 242 GLY A CA 1
ATOM 1969 C C . GLY A 1 242 ? 50.226 -14.688 -20.885 1.00 87.31 242 GLY A C 1
ATOM 1970 O O . GLY A 1 242 ? 50.657 -15.524 -20.093 1.00 87.31 242 GLY A O 1
ATOM 1971 N N . MET A 1 243 ? 50.474 -13.382 -20.744 1.00 83.44 243 MET A N 1
ATOM 1972 C CA . MET A 1 243 ? 51.388 -12.826 -19.729 1.00 83.44 243 MET A CA 1
ATOM 1973 C C . MET A 1 243 ? 50.921 -13.067 -18.282 1.00 83.44 243 MET A C 1
ATOM 1975 O O . MET A 1 243 ? 51.750 -13.150 -17.382 1.00 83.44 243 MET A O 1
ATOM 1979 N N . ASN A 1 244 ? 49.609 -13.208 -18.075 1.00 88.19 244 ASN A N 1
ATOM 1980 C CA . ASN A 1 244 ? 48.982 -13.369 -16.761 1.00 88.19 244 ASN A CA 1
ATOM 1981 C C . ASN A 1 244 ? 48.583 -14.832 -16.458 1.00 88.19 244 ASN A C 1
ATOM 1983 O O . ASN A 1 244 ? 47.767 -15.068 -15.562 1.00 88.19 244 ASN A O 1
ATOM 1987 N N . SER A 1 245 ? 49.125 -15.808 -17.200 1.00 91.19 245 SER A N 1
ATOM 1988 C CA . SER A 1 245 ? 48.842 -17.237 -17.003 1.00 91.19 245 SER A CA 1
ATOM 1989 C C . SER A 1 245 ? 49.110 -17.690 -15.557 1.00 91.19 245 SER A C 1
ATOM 1991 O O . SER A 1 245 ? 50.081 -17.267 -14.927 1.00 91.19 245 SER A O 1
ATOM 1993 N N . GLY A 1 246 ? 48.215 -18.518 -15.015 1.00 88.12 246 GLY A N 1
ATOM 1994 C CA . GLY A 1 246 ? 48.177 -18.924 -13.606 1.00 88.12 246 GLY A CA 1
ATOM 1995 C C . GLY A 1 246 ? 47.372 -17.988 -12.693 1.00 88.12 246 GLY A C 1
ATOM 1996 O O . GLY A 1 246 ? 47.199 -18.291 -11.513 1.00 88.12 246 GLY A O 1
ATOM 1997 N N . THR A 1 247 ? 46.842 -16.869 -13.201 1.00 91.00 247 THR A N 1
ATOM 1998 C CA . THR A 1 247 ? 45.949 -15.997 -12.418 1.00 91.00 247 THR A CA 1
ATOM 1999 C C . THR A 1 247 ? 44.590 -16.667 -12.217 1.00 91.00 247 THR A C 1
ATOM 2001 O O . THR A 1 247 ? 43.884 -16.932 -13.188 1.00 91.00 247 THR A O 1
ATOM 2004 N N . GLN A 1 248 ? 44.209 -16.886 -10.956 1.00 90.75 248 GLN A N 1
ATOM 2005 C CA . GLN A 1 248 ? 42.897 -17.399 -10.549 1.00 90.75 248 GLN A CA 1
ATOM 2006 C C . GLN A 1 248 ? 42.188 -16.435 -9.584 1.00 90.75 248 GLN A C 1
ATOM 2008 O O . GLN A 1 248 ? 42.835 -15.642 -8.889 1.00 90.75 248 GLN A O 1
ATOM 2013 N N . ILE A 1 249 ? 40.857 -16.519 -9.522 1.00 93.75 249 ILE A N 1
ATOM 2014 C CA . ILE A 1 249 ? 40.001 -15.738 -8.614 1.00 93.75 249 ILE A CA 1
ATOM 2015 C C . ILE A 1 249 ? 38.797 -16.579 -8.140 1.00 93.75 249 ILE A C 1
ATOM 2017 O O . ILE A 1 249 ? 38.433 -17.557 -8.785 1.00 93.75 249 ILE A O 1
ATOM 2021 N N . LEU A 1 250 ? 38.191 -16.220 -6.999 1.00 95.69 250 LEU A N 1
ATOM 2022 C CA . LEU A 1 250 ? 36.998 -16.847 -6.383 1.00 95.69 250 LEU A CA 1
ATOM 2023 C C . LEU A 1 250 ? 37.150 -18.313 -5.903 1.00 95.69 250 LEU A C 1
ATOM 2025 O O . LEU A 1 250 ? 36.271 -18.842 -5.223 1.00 95.69 250 LEU A O 1
ATOM 2029 N N . GLN A 1 251 ? 38.294 -18.948 -6.173 1.00 92.81 251 GLN A N 1
ATOM 2030 C CA . GLN A 1 251 ? 38.621 -20.311 -5.732 1.00 92.81 251 GLN A CA 1
ATOM 2031 C C . GLN A 1 251 ? 38.624 -20.471 -4.198 1.00 92.81 251 GLN A C 1
ATOM 2033 O O . GLN A 1 251 ? 38.331 -21.548 -3.678 1.00 92.81 251 GLN A O 1
ATOM 2038 N N . ARG A 1 252 ? 38.963 -19.421 -3.437 1.00 95.50 252 ARG A N 1
ATOM 2039 C CA . ARG A 1 252 ? 39.059 -19.518 -1.972 1.00 95.50 252 ARG A CA 1
ATOM 2040 C C . ARG A 1 252 ? 37.674 -19.598 -1.332 1.00 95.50 252 ARG A C 1
ATOM 2042 O O . ARG A 1 252 ? 37.466 -20.393 -0.419 1.00 95.50 252 ARG A O 1
ATOM 2049 N N . GLU A 1 253 ? 36.737 -18.812 -1.844 1.00 97.56 253 GLU A N 1
ATOM 2050 C CA . GLU A 1 253 ? 35.321 -18.809 -1.490 1.00 97.56 253 GLU A CA 1
ATOM 2051 C C . GLU A 1 253 ? 34.655 -20.148 -1.827 1.00 97.56 253 GLU A C 1
ATOM 2053 O O . GLU A 1 253 ? 33.865 -20.654 -1.026 1.00 97.56 253 GLU A O 1
ATOM 2058 N N . GLU A 1 254 ? 35.010 -20.738 -2.973 1.00 97.25 254 GLU A N 1
ATOM 2059 C CA . GLU A 1 254 ? 34.595 -22.084 -3.382 1.00 97.25 254 GLU A CA 1
ATOM 2060 C C . GLU A 1 254 ? 35.093 -23.142 -2.382 1.00 97.25 254 GLU A C 1
ATOM 2062 O O . GLU A 1 254 ? 34.292 -23.850 -1.767 1.00 97.25 254 GLU A O 1
ATOM 2067 N N . GLN A 1 255 ? 36.413 -23.210 -2.167 1.00 97.81 255 GLN A N 1
ATOM 2068 C CA . GLN A 1 255 ? 37.054 -24.184 -1.277 1.00 97.81 255 GLN A CA 1
ATOM 2069 C C . GLN A 1 255 ? 36.508 -24.114 0.150 1.00 97.81 255 GLN A C 1
ATOM 2071 O O . GLN A 1 255 ? 36.205 -25.143 0.746 1.00 97.81 255 GLN A O 1
ATOM 2076 N N . LEU A 1 256 ? 36.375 -22.911 0.715 1.00 98.56 256 LEU A N 1
ATOM 2077 C CA . LEU A 1 256 ? 35.895 -22.739 2.087 1.00 98.56 256 LEU A CA 1
ATOM 2078 C C . LEU A 1 256 ? 34.424 -23.151 2.238 1.00 98.56 256 LEU A C 1
ATOM 2080 O O . LEU A 1 256 ? 34.082 -23.814 3.219 1.00 98.56 256 LEU A O 1
ATOM 2084 N N . GLY A 1 257 ? 33.570 -22.813 1.265 1.00 98.06 257 GLY A N 1
ATOM 2085 C CA . GLY A 1 257 ? 32.167 -23.235 1.255 1.00 98.06 257 GLY A CA 1
ATOM 2086 C C . GLY A 1 257 ? 32.009 -24.750 1.140 1.00 98.06 257 GLY A C 1
ATOM 2087 O O . GLY A 1 257 ? 31.231 -25.348 1.888 1.00 98.06 257 GLY A O 1
ATOM 2088 N N . LEU A 1 258 ? 32.793 -25.380 0.261 1.00 98.44 258 LEU A N 1
ATOM 2089 C CA . LEU A 1 258 ? 32.802 -26.830 0.087 1.00 98.44 258 LEU A CA 1
ATOM 2090 C C . LEU A 1 258 ? 33.309 -27.551 1.344 1.00 98.44 258 LEU A C 1
ATOM 2092 O O . LEU A 1 258 ? 32.625 -28.444 1.844 1.00 98.44 258 LEU A O 1
ATOM 2096 N N . CYS A 1 259 ? 34.435 -27.109 1.914 1.00 98.56 259 CYS A N 1
ATOM 2097 C CA . CYS A 1 259 ? 34.966 -27.625 3.179 1.00 98.56 259 CYS A CA 1
ATOM 2098 C C . CYS A 1 259 ? 33.938 -27.534 4.315 1.00 98.56 259 CYS A C 1
ATOM 2100 O O . CYS A 1 259 ? 33.784 -28.488 5.079 1.00 98.56 259 CYS A O 1
ATOM 2102 N N . LEU A 1 260 ? 33.199 -26.421 4.420 1.00 98.62 260 LEU A N 1
ATOM 2103 C CA . LEU A 1 260 ? 32.133 -26.287 5.412 1.00 98.62 260 LEU A CA 1
ATOM 2104 C C . LEU A 1 260 ? 31.045 -27.343 5.192 1.00 98.62 260 LEU A C 1
ATOM 2106 O O . LEU A 1 260 ? 30.769 -28.105 6.117 1.00 98.62 260 LEU A O 1
ATOM 2110 N N . MET A 1 261 ? 30.487 -27.458 3.984 1.00 98.50 261 MET A N 1
ATOM 2111 C CA . MET A 1 261 ? 29.430 -28.433 3.677 1.00 98.50 261 MET A CA 1
ATOM 2112 C C . MET A 1 261 ? 29.877 -29.893 3.884 1.00 98.50 261 MET A C 1
ATOM 2114 O O . MET A 1 261 ? 29.132 -30.697 4.454 1.00 98.50 261 MET A O 1
ATOM 2118 N N . GLN A 1 262 ? 31.103 -30.235 3.485 1.00 98.31 262 GLN A N 1
ATOM 2119 C CA . GLN A 1 262 ? 31.692 -31.562 3.694 1.00 98.31 262 GLN A CA 1
ATOM 2120 C C . GLN A 1 262 ? 31.964 -31.859 5.184 1.00 98.31 262 GLN A C 1
ATOM 2122 O O . GLN A 1 262 ? 31.874 -33.012 5.599 1.00 98.31 262 GLN A O 1
ATOM 2127 N N . SER A 1 263 ? 32.226 -30.837 6.011 1.00 98.19 263 SER A N 1
ATOM 2128 C CA . SER A 1 263 ? 32.433 -30.982 7.465 1.00 98.19 263 SER A CA 1
ATOM 2129 C C . SER A 1 263 ? 31.146 -31.137 8.293 1.00 98.19 263 SER A C 1
ATOM 2131 O O . SER A 1 263 ? 31.214 -31.428 9.493 1.00 98.19 263 SER A O 1
ATOM 2133 N N . LEU A 1 264 ? 29.968 -30.912 7.701 1.00 98.00 264 LEU A N 1
ATOM 2134 C CA . LEU A 1 264 ? 28.679 -31.059 8.381 1.00 98.00 264 LEU A CA 1
ATOM 2135 C C . LEU A 1 264 ? 28.304 -32.540 8.554 1.00 98.00 264 LEU A C 1
ATOM 2137 O O . LEU A 1 264 ? 28.504 -33.364 7.665 1.00 98.00 264 LEU A O 1
ATOM 2141 N N . GLN A 1 265 ? 27.672 -32.887 9.677 1.00 96.44 265 GLN A N 1
ATOM 2142 C CA . GLN A 1 265 ? 27.114 -34.233 9.861 1.00 96.44 265 GLN A CA 1
ATOM 2143 C C . GLN A 1 265 ? 25.889 -34.445 8.958 1.00 96.44 265 GLN A C 1
ATOM 2145 O O . GLN A 1 265 ? 25.160 -33.496 8.682 1.00 96.44 265 GLN A O 1
ATOM 2150 N N . ALA A 1 266 ? 25.575 -35.687 8.573 1.00 96.62 266 ALA A N 1
ATOM 2151 C CA . ALA A 1 266 ? 24.457 -35.986 7.664 1.00 96.62 266 ALA A CA 1
ATOM 2152 C C . ALA A 1 266 ? 23.094 -35.326 8.029 1.00 96.62 266 ALA A C 1
ATOM 2154 O O . ALA A 1 266 ? 22.403 -34.864 7.115 1.00 96.62 266 ALA A O 1
ATOM 2155 N N . PRO A 1 267 ? 22.683 -35.195 9.314 1.00 96.12 267 PRO A N 1
ATOM 2156 C CA . PRO A 1 267 ? 21.481 -34.433 9.675 1.00 96.12 267 PRO A CA 1
ATOM 2157 C C . PRO A 1 267 ? 21.606 -32.923 9.409 1.00 96.12 267 PRO A C 1
ATOM 2159 O O . PRO A 1 267 ? 20.648 -32.308 8.944 1.00 96.12 267 PRO A O 1
ATOM 2162 N N . GLN A 1 268 ? 22.782 -32.336 9.663 1.00 97.12 268 GLN A N 1
ATOM 2163 C CA . GLN A 1 268 ? 23.081 -30.928 9.377 1.00 97.12 268 GLN A CA 1
ATOM 2164 C C . GLN A 1 268 ? 23.151 -30.684 7.861 1.00 97.12 268 GLN A C 1
ATOM 2166 O O . GLN A 1 268 ? 22.519 -29.750 7.379 1.00 97.12 268 GLN A O 1
ATOM 2171 N N . GLN A 1 269 ? 23.819 -31.560 7.097 1.00 97.62 269 GLN A N 1
ATOM 2172 C CA . GLN A 1 269 ? 23.859 -31.512 5.627 1.00 97.62 269 GLN A CA 1
ATOM 2173 C C . GLN A 1 269 ? 22.453 -31.528 5.027 1.00 97.62 269 GLN A C 1
ATOM 2175 O O . GLN A 1 269 ? 22.137 -30.695 4.186 1.00 97.62 269 GLN A O 1
ATOM 2180 N N . LYS A 1 270 ? 21.572 -32.417 5.507 1.00 95.56 270 LYS A N 1
ATOM 2181 C CA . LYS A 1 270 ? 20.174 -32.488 5.051 1.00 95.56 270 LYS A CA 1
ATOM 2182 C C . LYS A 1 270 ? 19.354 -31.237 5.401 1.00 95.56 270 LYS A C 1
ATOM 2184 O O . LYS A 1 270 ? 18.377 -30.956 4.715 1.00 95.56 270 LYS A O 1
ATOM 2189 N N . LYS A 1 271 ? 19.714 -30.508 6.462 1.00 96.69 271 LYS A N 1
ATOM 2190 C CA . LYS A 1 271 ? 19.066 -29.244 6.851 1.00 96.69 271 LYS A CA 1
ATOM 2191 C C . LYS A 1 271 ? 19.633 -28.042 6.083 1.00 96.69 271 LYS A C 1
ATOM 2193 O O . LYS A 1 271 ? 18.883 -27.123 5.781 1.00 96.69 271 LYS A O 1
ATOM 2198 N N . ALA A 1 272 ? 20.923 -28.062 5.745 1.00 97.56 272 ALA A N 1
ATOM 2199 C CA . ALA A 1 272 ? 21.584 -27.049 4.924 1.00 97.56 272 ALA A CA 1
ATOM 2200 C C . ALA A 1 272 ? 21.209 -27.154 3.433 1.00 97.56 272 ALA A C 1
ATOM 2202 O O . ALA A 1 272 ? 20.943 -26.134 2.799 1.00 97.56 272 ALA A O 1
ATOM 2203 N N . GLN A 1 273 ? 21.182 -28.372 2.878 1.00 97.75 273 GLN A N 1
ATOM 2204 C CA . GLN A 1 273 ? 20.867 -28.646 1.473 1.00 97.75 273 GLN A CA 1
ATOM 2205 C C . GLN A 1 273 ? 19.364 -28.497 1.215 1.00 97.75 273 GLN A C 1
ATOM 2207 O O . GLN A 1 273 ? 18.590 -29.438 1.391 1.00 97.75 273 GLN A O 1
ATOM 2212 N N . ILE A 1 274 ? 18.960 -27.308 0.770 1.00 96.75 274 ILE A N 1
ATOM 2213 C CA . ILE A 1 274 ? 17.560 -26.986 0.465 1.00 96.75 274 ILE A CA 1
ATOM 2214 C C . ILE A 1 274 ? 17.102 -27.565 -0.881 1.00 96.75 274 ILE A C 1
ATOM 2216 O O . ILE A 1 274 ? 15.937 -27.929 -1.015 1.00 96.75 274 ILE A O 1
ATOM 2220 N N . PHE A 1 275 ? 18.017 -27.725 -1.844 1.00 97.25 275 PHE A N 1
ATOM 2221 C CA . PHE A 1 275 ? 17.763 -28.377 -3.134 1.00 97.25 275 PHE A CA 1
ATOM 2222 C C . PHE A 1 275 ? 18.952 -29.256 -3.534 1.00 97.25 275 PHE A C 1
ATOM 2224 O O . PHE A 1 275 ? 20.107 -28.903 -3.283 1.00 97.25 275 PHE A O 1
ATOM 2231 N N . LYS A 1 276 ? 18.686 -30.407 -4.162 1.00 95.56 276 LYS A N 1
ATOM 2232 C CA . LYS A 1 276 ? 19.742 -31.373 -4.517 1.00 95.56 276 LYS A CA 1
ATOM 2233 C C . LYS A 1 276 ? 20.393 -31.074 -5.856 1.00 95.56 276 LYS A C 1
ATOM 2235 O O . LYS A 1 276 ? 21.576 -31.336 -6.028 1.00 95.56 276 LYS A O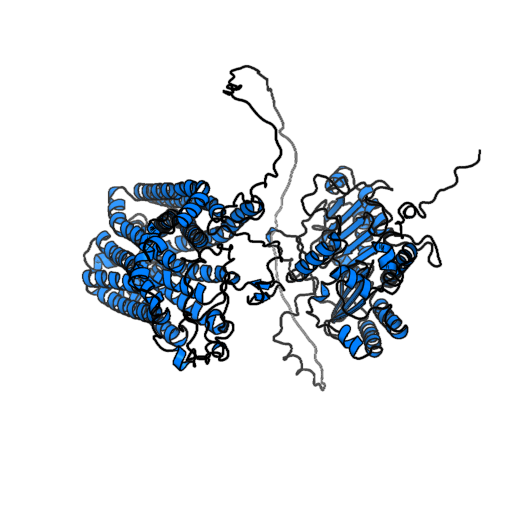 1
ATOM 2240 N N . LEU A 1 277 ? 19.614 -30.565 -6.803 1.00 95.88 277 LEU A N 1
ATOM 2241 C CA . LEU A 1 277 ? 20.088 -30.231 -8.141 1.00 95.88 277 LEU A CA 1
ATOM 2242 C C . LEU A 1 277 ? 20.302 -28.720 -8.260 1.00 95.88 277 LEU A C 1
ATOM 2244 O O . LEU A 1 277 ? 19.561 -27.931 -7.677 1.00 95.88 277 LEU A O 1
ATOM 2248 N N . MET A 1 278 ? 21.257 -28.310 -9.097 1.00 95.19 278 MET A N 1
ATOM 2249 C CA . MET A 1 278 ? 21.467 -26.892 -9.435 1.00 95.19 278 MET A CA 1
ATOM 2250 C C . MET A 1 278 ? 20.270 -26.259 -10.167 1.00 95.19 278 MET A C 1
ATOM 2252 O O . MET A 1 278 ? 20.142 -25.036 -10.222 1.00 95.19 278 MET A O 1
ATOM 2256 N N . LYS A 1 279 ? 19.370 -27.088 -10.699 1.00 93.81 279 LYS A N 1
ATOM 2257 C CA . LYS A 1 279 ? 18.053 -26.709 -11.209 1.00 93.81 279 LYS A CA 1
ATOM 2258 C C . LYS A 1 279 ? 17.056 -27.804 -10.830 1.00 93.81 279 LYS A C 1
ATOM 2260 O O . LYS A 1 279 ? 16.787 -28.723 -11.597 1.00 93.81 279 LYS A O 1
ATOM 2265 N N . ASP A 1 280 ? 16.596 -27.758 -9.585 1.00 92.94 280 ASP A N 1
ATOM 2266 C CA . ASP A 1 280 ? 15.755 -28.795 -8.986 1.00 92.94 280 ASP A CA 1
ATOM 2267 C C . ASP A 1 280 ? 14.270 -28.569 -9.337 1.00 92.94 280 ASP A C 1
ATOM 2269 O O . ASP A 1 280 ? 13.780 -27.455 -9.150 1.00 92.94 280 ASP A O 1
ATOM 2273 N N . PRO A 1 281 ? 13.520 -29.582 -9.820 1.00 91.12 281 PRO A N 1
ATOM 2274 C CA . PRO A 1 281 ? 12.099 -29.438 -10.154 1.00 91.12 281 PRO A CA 1
ATOM 2275 C C . PRO A 1 281 ? 11.195 -28.996 -8.994 1.00 91.12 281 PRO A C 1
ATOM 2277 O O . PRO A 1 281 ? 10.067 -28.576 -9.238 1.00 91.12 281 PRO A O 1
ATOM 2280 N N . SER A 1 282 ? 11.659 -29.105 -7.744 1.00 92.62 282 SER A N 1
ATOM 2281 C CA . SER A 1 282 ? 10.937 -28.617 -6.562 1.00 92.62 282 SER A CA 1
ATOM 2282 C C . SER A 1 282 ? 11.176 -27.134 -6.242 1.00 92.62 282 SER A C 1
ATOM 2284 O O . SER A 1 282 ? 10.531 -26.597 -5.339 1.00 92.62 282 SER A O 1
ATOM 2286 N N . MET A 1 283 ? 12.076 -26.454 -6.965 1.00 93.19 283 MET A N 1
ATOM 2287 C CA . MET A 1 283 ? 12.320 -25.020 -6.794 1.00 93.19 283 MET A CA 1
ATOM 2288 C C . MET A 1 283 ? 11.050 -24.209 -7.103 1.00 93.19 283 MET A C 1
ATOM 2290 O O . MET A 1 283 ? 10.464 -24.385 -8.173 1.00 93.19 283 MET A O 1
ATOM 2294 N N . PRO A 1 284 ? 10.625 -23.289 -6.215 1.00 88.06 284 PRO A N 1
ATOM 2295 C CA . PRO A 1 284 ? 9.481 -22.432 -6.489 1.00 88.06 284 PRO A CA 1
ATOM 2296 C C . PRO A 1 284 ? 9.791 -21.441 -7.617 1.00 88.06 284 PRO A C 1
ATOM 2298 O O . PRO A 1 284 ? 10.947 -21.091 -7.874 1.00 88.06 284 PRO A O 1
ATOM 2301 N N . GLU A 1 285 ? 8.738 -20.954 -8.272 1.00 80.75 285 GLU A N 1
ATOM 2302 C CA . GLU A 1 285 ? 8.843 -19.973 -9.351 1.00 80.75 285 GLU A CA 1
ATOM 2303 C C . GLU A 1 285 ? 9.656 -18.741 -8.906 1.00 80.75 285 GLU A C 1
ATOM 2305 O O . GLU A 1 285 ? 9.414 -18.153 -7.850 1.00 80.75 285 GLU A O 1
ATOM 2310 N N . GLY A 1 286 ? 10.675 -18.377 -9.691 1.00 78.00 286 GLY A N 1
ATOM 2311 C CA . GLY A 1 286 ? 11.599 -17.285 -9.374 1.00 78.00 286 GLY A CA 1
ATOM 2312 C C . GLY A 1 286 ? 12.762 -17.630 -8.427 1.00 78.00 286 GLY A C 1
ATOM 2313 O O . GLY A 1 286 ? 13.556 -16.729 -8.128 1.00 78.00 286 GLY A O 1
ATOM 2314 N N . ARG A 1 287 ? 12.915 -18.887 -7.968 1.00 88.00 287 ARG A N 1
ATOM 2315 C CA . ARG A 1 287 ? 14.132 -19.358 -7.258 1.00 88.00 287 ARG A CA 1
ATOM 2316 C C . ARG A 1 287 ? 15.305 -19.629 -8.201 1.00 88.00 287 ARG A C 1
ATOM 2318 O O . ARG A 1 287 ? 16.448 -19.459 -7.787 1.00 88.00 287 ARG A O 1
ATOM 2325 N N . TRP A 1 288 ? 15.001 -20.016 -9.441 1.00 90.81 288 TRP A N 1
ATOM 2326 C CA . TRP A 1 288 ? 15.930 -20.086 -10.568 1.00 90.81 288 TRP A CA 1
ATOM 2327 C C . TRP A 1 288 ? 15.421 -19.186 -11.700 1.00 90.81 288 TRP A C 1
ATOM 2329 O O . TRP A 1 288 ? 14.221 -19.173 -11.985 1.00 90.81 288 TRP A O 1
ATOM 2339 N N . ASN A 1 289 ? 16.316 -18.453 -12.357 1.00 85.12 289 ASN A N 1
ATOM 2340 C CA . ASN A 1 289 ? 16.058 -17.789 -13.639 1.00 85.12 289 ASN A CA 1
ATOM 2341 C C . ASN A 1 289 ? 17.279 -17.943 -14.561 1.00 85.12 289 ASN A C 1
ATOM 2343 O O . ASN A 1 289 ? 18.282 -18.509 -14.148 1.00 85.12 289 ASN A O 1
ATOM 2347 N N . HIS A 1 290 ? 17.199 -17.507 -15.816 1.00 81.00 290 HIS A N 1
ATOM 2348 C CA . HIS A 1 290 ? 18.296 -17.715 -16.766 1.00 81.00 290 HIS A CA 1
ATOM 2349 C C . HIS A 1 290 ? 19.539 -16.862 -16.442 1.00 81.00 290 HIS A C 1
ATOM 2351 O O . HIS A 1 290 ? 20.660 -17.288 -16.706 1.00 81.00 290 HIS A O 1
ATOM 2357 N N . ASP A 1 291 ? 19.341 -15.697 -15.825 1.00 78.25 291 ASP A N 1
ATOM 2358 C CA . ASP A 1 291 ? 20.300 -14.592 -15.875 1.00 78.25 291 ASP A CA 1
ATOM 2359 C C . ASP A 1 291 ? 21.066 -14.435 -14.550 1.00 78.25 291 ASP A C 1
ATOM 2361 O O . ASP A 1 291 ? 22.294 -14.444 -14.529 1.00 78.25 291 ASP A O 1
ATOM 2365 N N . ASP A 1 292 ? 20.347 -14.407 -13.421 1.00 84.50 292 ASP A N 1
ATOM 2366 C CA . ASP A 1 292 ? 20.935 -14.466 -12.071 1.00 84.50 292 ASP A CA 1
ATOM 2367 C C . ASP A 1 292 ? 21.193 -15.931 -11.616 1.00 84.50 292 ASP A C 1
ATOM 2369 O O . ASP A 1 292 ? 21.849 -16.184 -10.604 1.00 84.50 292 ASP A O 1
ATOM 2373 N N . GLN A 1 293 ? 20.666 -16.922 -12.346 1.00 91.19 293 GLN A N 1
ATOM 2374 C CA . GLN A 1 293 ? 20.613 -18.344 -11.966 1.00 91.19 293 GLN A CA 1
ATOM 2375 C C . GLN A 1 293 ? 20.017 -18.572 -10.573 1.00 91.19 293 GLN A C 1
ATOM 2377 O O . GLN A 1 293 ? 18.800 -18.416 -10.435 1.00 91.19 293 GLN A O 1
ATOM 2382 N N . ARG A 1 294 ? 20.801 -18.964 -9.556 1.00 94.56 294 ARG A N 1
ATOM 2383 C CA . ARG A 1 294 ? 20.304 -19.176 -8.178 1.00 94.56 294 ARG A CA 1
ATOM 2384 C C . ARG A 1 294 ? 20.493 -17.956 -7.275 1.00 94.56 294 ARG A C 1
ATOM 2386 O O . ARG A 1 294 ? 19.977 -17.981 -6.155 1.00 94.56 294 ARG A O 1
ATOM 2393 N N . HIS A 1 295 ? 21.163 -16.900 -7.741 1.00 93.62 295 HIS A N 1
ATOM 2394 C CA . HIS A 1 295 ? 21.252 -15.644 -7.001 1.00 93.62 295 HIS A CA 1
ATOM 2395 C C . HIS A 1 295 ? 19.865 -15.038 -6.790 1.00 93.62 295 HIS A C 1
ATOM 2397 O O . HIS A 1 295 ? 19.055 -14.896 -7.712 1.00 93.62 295 HIS A O 1
ATOM 2403 N N . LEU A 1 296 ? 19.588 -14.655 -5.549 1.00 91.31 296 LEU A N 1
ATOM 2404 C CA . LEU A 1 296 ? 18.371 -13.943 -5.197 1.00 91.31 296 LEU A CA 1
ATOM 2405 C C . LEU A 1 296 ? 18.565 -12.431 -5.335 1.00 91.31 296 LEU A C 1
ATOM 2407 O O . LEU A 1 296 ? 17.624 -11.737 -5.732 1.00 91.31 296 LEU A O 1
ATOM 2411 N N . CYS A 1 297 ? 19.775 -11.942 -5.074 1.00 86.94 297 CYS A N 1
ATOM 2412 C CA . CYS A 1 297 ? 20.098 -10.524 -4.933 1.00 86.94 297 CYS A CA 1
ATOM 2413 C C . CYS A 1 297 ? 20.973 -9.979 -6.078 1.00 86.94 297 CYS A C 1
ATOM 2415 O O . CYS A 1 297 ? 21.845 -9.145 -5.843 1.00 86.94 297 CYS A O 1
ATOM 2417 N N . GLY A 1 298 ? 20.747 -10.469 -7.302 1.00 86.25 298 GLY A N 1
ATOM 2418 C CA . GLY A 1 298 ? 21.412 -9.990 -8.518 1.00 86.25 298 GLY A CA 1
ATOM 2419 C C . GLY A 1 298 ? 21.073 -8.540 -8.897 1.00 86.25 298 GLY A C 1
ATOM 2420 O O . GLY A 1 298 ? 20.403 -7.818 -8.154 1.00 86.25 298 GLY A O 1
ATOM 2421 N N . ALA A 1 299 ? 21.538 -8.104 -10.070 1.00 85.75 299 ALA A N 1
ATOM 2422 C CA . ALA A 1 299 ? 21.437 -6.711 -10.509 1.00 85.75 299 ALA A CA 1
ATOM 2423 C C . ALA A 1 299 ? 19.992 -6.168 -10.436 1.00 85.75 299 ALA A C 1
ATOM 2425 O O . ALA A 1 299 ? 19.029 -6.846 -10.809 1.00 85.75 299 ALA A O 1
ATOM 2426 N N . TYR A 1 300 ? 19.843 -4.935 -9.939 1.00 86.06 300 TYR A N 1
ATOM 2427 C CA . TYR A 1 300 ? 18.563 -4.248 -9.689 1.00 86.06 300 TYR A CA 1
ATOM 2428 C C . TYR A 1 300 ? 17.591 -4.946 -8.705 1.00 86.06 300 TYR A C 1
ATOM 2430 O O . TYR A 1 300 ? 16.465 -4.479 -8.520 1.00 86.06 300 TYR A O 1
ATOM 2438 N N . ARG A 1 301 ? 17.971 -6.047 -8.035 1.00 87.25 301 ARG A N 1
ATOM 2439 C CA . ARG A 1 301 ? 17.118 -6.765 -7.057 1.00 87.25 301 ARG A CA 1
ATOM 2440 C C . ARG A 1 301 ? 17.178 -6.176 -5.640 1.00 87.25 301 ARG A C 1
ATOM 2442 O O . ARG A 1 301 ? 16.767 -6.845 -4.693 1.00 87.25 301 ARG A O 1
ATOM 2449 N N . ASP A 1 302 ? 17.624 -4.930 -5.471 1.00 81.75 302 ASP A N 1
ATOM 2450 C CA . ASP A 1 302 ? 17.946 -4.324 -4.162 1.00 81.75 302 ASP A CA 1
ATOM 2451 C C . ASP A 1 302 ? 16.740 -4.142 -3.212 1.00 81.75 302 ASP A C 1
ATOM 2453 O O . ASP A 1 302 ? 16.912 -3.722 -2.075 1.00 81.75 302 ASP A O 1
ATOM 2457 N N . ASN A 1 303 ? 15.523 -4.454 -3.667 1.00 84.56 303 ASN A N 1
ATOM 2458 C CA . ASN A 1 303 ? 14.270 -4.402 -2.902 1.00 84.56 303 ASN A CA 1
ATOM 2459 C C . ASN A 1 303 ? 13.718 -5.789 -2.518 1.00 84.56 303 ASN A C 1
ATOM 2461 O O . ASN A 1 303 ? 12.601 -5.892 -2.002 1.00 84.56 303 ASN A O 1
ATOM 2465 N N . ARG A 1 304 ? 14.417 -6.881 -2.857 1.00 86.62 304 ARG A N 1
ATOM 2466 C CA . ARG A 1 304 ? 13.859 -8.236 -2.739 1.00 86.62 304 ARG A CA 1
ATOM 2467 C C . ARG A 1 304 ? 13.654 -8.627 -1.273 1.00 86.62 304 ARG A C 1
ATOM 2469 O O . ARG A 1 304 ? 14.531 -8.438 -0.436 1.00 86.62 304 ARG A O 1
ATOM 2476 N N . VAL A 1 305 ? 12.512 -9.254 -0.982 1.00 86.06 305 VAL A N 1
ATOM 2477 C CA . VAL A 1 305 ? 12.324 -9.986 0.277 1.00 86.06 305 VAL A CA 1
ATOM 2478 C C . VAL A 1 305 ? 12.911 -11.386 0.104 1.00 86.06 305 VAL A C 1
ATOM 2480 O O . VAL A 1 305 ? 12.467 -12.141 -0.764 1.00 86.06 305 VAL A O 1
ATOM 2483 N N . VAL A 1 306 ? 13.925 -11.714 0.900 1.00 89.12 306 VAL A N 1
ATOM 2484 C CA . VAL A 1 306 ? 14.683 -12.969 0.838 1.00 89.12 306 VAL A CA 1
ATOM 2485 C C . VAL A 1 306 ? 14.501 -13.721 2.156 1.00 89.12 306 VAL A C 1
ATOM 2487 O O . VAL A 1 306 ? 15.124 -13.347 3.150 1.00 89.12 306 VAL A O 1
ATOM 2490 N N . PRO A 1 307 ? 13.658 -14.767 2.206 1.00 88.56 307 PRO A N 1
ATOM 2491 C CA . PRO A 1 307 ? 13.482 -15.569 3.411 1.00 88.56 307 PRO A CA 1
ATOM 2492 C C . PRO A 1 307 ? 14.784 -16.241 3.860 1.00 88.56 307 PRO A C 1
ATOM 2494 O O . PRO A 1 307 ? 15.637 -16.586 3.038 1.00 88.56 307 PRO A O 1
ATOM 2497 N N . TYR A 1 308 ? 14.907 -16.484 5.164 1.00 92.25 308 TYR A N 1
ATOM 2498 C CA . TYR A 1 308 ? 15.937 -17.380 5.681 1.00 92.25 308 TYR A CA 1
ATOM 2499 C C . TYR A 1 308 ? 15.704 -18.814 5.196 1.00 92.25 308 TYR A C 1
ATOM 2501 O O . TYR A 1 308 ? 14.577 -19.309 5.186 1.00 92.25 308 TYR A O 1
ATOM 2509 N N . GLU A 1 309 ? 16.787 -19.486 4.825 1.00 94.44 309 GLU A N 1
ATOM 2510 C CA . GLU A 1 309 ? 16.804 -20.866 4.345 1.00 94.44 309 GLU A CA 1
ATOM 2511 C C . GLU A 1 309 ? 17.960 -21.613 5.033 1.00 94.44 309 GLU A C 1
ATOM 2513 O O . GLU A 1 309 ? 18.986 -21.009 5.343 1.00 94.44 309 GLU A O 1
ATOM 2518 N N . GLY A 1 310 ? 17.832 -22.928 5.237 1.00 96.31 310 GLY A N 1
ATOM 2519 C CA . GLY A 1 310 ? 18.928 -23.780 5.713 1.00 96.31 310 GLY A CA 1
ATOM 2520 C C . GLY A 1 310 ? 19.045 -23.942 7.239 1.00 96.31 310 GLY A C 1
ATOM 2521 O O . GLY A 1 310 ? 18.048 -24.119 7.943 1.00 96.31 310 GLY A O 1
ATOM 2522 N N . ILE A 1 311 ? 20.280 -23.946 7.752 1.00 97.69 311 ILE A N 1
ATOM 2523 C CA . ILE A 1 311 ? 20.639 -24.235 9.154 1.00 97.69 311 ILE A CA 1
ATOM 2524 C C . ILE A 1 311 ? 21.257 -23.013 9.847 1.00 97.69 311 ILE A C 1
ATOM 2526 O O . ILE A 1 311 ? 21.958 -22.236 9.204 1.00 97.69 311 ILE A O 1
ATOM 2530 N N . LEU A 1 312 ? 21.019 -22.834 11.152 1.00 98.00 312 LEU A N 1
ATOM 2531 C CA . LEU A 1 312 ? 21.634 -21.747 11.919 1.00 98.00 312 LEU A CA 1
ATOM 2532 C C . LEU A 1 312 ? 23.118 -22.019 12.194 1.00 98.00 312 LEU A C 1
ATOM 2534 O O . LEU A 1 312 ? 23.499 -23.117 12.594 1.00 98.00 312 LEU A O 1
ATOM 2538 N N . VAL A 1 313 ? 23.948 -20.982 12.087 1.00 98.06 313 VAL A N 1
ATOM 2539 C CA . VAL A 1 313 ? 25.383 -21.024 12.423 1.00 98.06 313 VAL A CA 1
ATOM 2540 C C . VAL A 1 313 ? 25.605 -21.270 13.924 1.00 98.06 313 VAL A C 1
ATOM 2542 O O . VAL A 1 313 ? 26.614 -21.849 14.317 1.00 98.06 313 VAL A O 1
ATOM 2545 N N . SER A 1 314 ? 24.645 -20.925 14.785 1.00 97.00 314 SER A N 1
ATOM 2546 C CA . SER A 1 314 ? 24.661 -21.308 16.205 1.00 97.00 314 SER A CA 1
ATOM 2547 C C . SER A 1 314 ? 24.507 -22.818 16.460 1.00 97.00 314 SER A C 1
ATOM 2549 O O . SER A 1 314 ? 24.833 -23.269 17.554 1.00 97.00 314 SER A O 1
ATOM 2551 N N . GLU A 1 315 ? 24.066 -23.613 15.474 1.00 96.75 315 GLU A N 1
ATOM 2552 C CA . GLU A 1 315 ? 24.020 -25.087 15.543 1.00 96.75 315 GLU A CA 1
ATOM 2553 C C . GLU A 1 315 ? 25.337 -25.754 15.093 1.00 96.75 315 GLU A C 1
ATOM 2555 O O . GLU A 1 315 ? 25.455 -26.983 15.112 1.00 96.75 315 GLU A O 1
ATOM 2560 N N . PHE A 1 316 ? 26.321 -24.966 14.652 1.00 97.94 316 PHE A N 1
ATOM 2561 C CA . PHE A 1 316 ? 27.642 -25.439 14.242 1.00 97.94 316 PHE A CA 1
ATOM 2562 C C . PHE A 1 316 ? 28.607 -25.546 15.429 1.00 97.94 316 PHE A C 1
ATOM 2564 O O . PHE A 1 316 ? 28.530 -24.783 16.392 1.00 97.94 316 PHE A O 1
ATOM 2571 N N . ASN A 1 317 ? 29.557 -26.479 15.343 1.00 97.38 317 ASN A N 1
ATOM 2572 C CA . ASN A 1 317 ? 30.681 -26.545 16.281 1.00 97.38 317 ASN A CA 1
ATOM 2573 C C . ASN A 1 317 ? 31.722 -25.443 15.989 1.00 97.38 317 ASN A C 1
ATOM 2575 O O . ASN A 1 317 ? 31.676 -24.800 14.943 1.00 97.38 317 ASN A O 1
ATOM 2579 N N . THR A 1 318 ? 32.674 -25.220 16.901 1.00 97.56 318 THR A N 1
ATOM 2580 C CA . THR A 1 318 ? 33.654 -24.126 16.764 1.00 97.56 318 THR A CA 1
ATOM 2581 C C . THR A 1 318 ? 34.456 -24.181 15.449 1.00 97.56 318 THR A C 1
ATOM 2583 O O . THR A 1 318 ? 34.448 -23.168 14.755 1.00 97.56 318 THR A O 1
ATOM 2586 N N . PRO A 1 319 ? 35.029 -25.323 15.004 1.00 98.00 319 PRO A N 1
ATOM 2587 C CA . PRO A 1 319 ? 35.673 -25.410 13.684 1.00 98.00 319 PRO A CA 1
ATOM 2588 C C . PRO A 1 319 ? 34.758 -25.062 12.494 1.00 98.00 319 PRO A C 1
ATOM 2590 O O . PRO A 1 319 ? 35.178 -24.400 11.549 1.00 98.00 319 PRO A O 1
ATOM 2593 N N . GLN A 1 320 ? 33.486 -25.470 12.531 1.00 98.25 320 GLN A N 1
ATOM 2594 C CA . GLN A 1 320 ? 32.498 -25.113 11.503 1.00 98.25 320 GLN A CA 1
ATOM 2595 C C . GLN A 1 320 ? 32.162 -23.607 11.533 1.00 98.25 320 GLN A C 1
ATOM 2597 O O . GLN A 1 320 ? 32.009 -22.986 10.482 1.00 98.25 320 GLN A O 1
ATOM 2602 N N . GLN A 1 321 ? 32.095 -22.986 12.715 1.00 98.19 321 GLN A N 1
ATOM 2603 C CA . GLN A 1 321 ? 31.926 -21.532 12.855 1.00 98.19 321 GLN A CA 1
ATOM 2604 C C . GLN A 1 321 ? 33.168 -20.755 12.385 1.00 98.19 321 GLN A C 1
ATOM 2606 O O . GLN A 1 321 ? 33.027 -19.697 11.775 1.00 98.19 321 GLN A O 1
ATOM 2611 N N . GLU A 1 322 ? 34.374 -21.285 12.597 1.00 98.00 322 GLU A N 1
ATOM 2612 C CA . GLU A 1 322 ? 35.626 -20.736 12.055 1.00 98.00 322 GLU A CA 1
ATOM 2613 C C . GLU A 1 322 ? 35.656 -20.783 10.521 1.00 98.00 322 GLU A C 1
ATOM 2615 O O . GLU A 1 322 ? 36.070 -19.810 9.892 1.00 98.00 322 GLU A O 1
ATOM 2620 N N . LEU A 1 323 ? 35.128 -21.844 9.899 1.00 98.56 323 LEU A N 1
ATOM 2621 C CA . LEU A 1 323 ? 34.935 -21.894 8.445 1.00 98.56 323 LEU A CA 1
ATOM 2622 C C . LEU A 1 323 ? 33.934 -20.834 7.956 1.00 98.56 323 LEU A C 1
ATOM 2624 O O . LEU A 1 323 ? 34.213 -20.158 6.968 1.00 98.56 323 LEU A O 1
ATOM 2628 N N . VAL A 1 324 ? 32.816 -20.611 8.662 1.00 98.44 324 VAL A N 1
ATOM 2629 C CA . VAL A 1 324 ? 31.882 -19.507 8.348 1.00 98.44 324 VAL A CA 1
ATOM 2630 C C . VAL A 1 324 ? 32.582 -18.144 8.431 1.00 98.44 324 VAL A C 1
ATOM 2632 O O . VAL A 1 324 ? 32.399 -17.311 7.543 1.00 98.44 324 VAL A O 1
ATOM 2635 N N . ILE A 1 325 ? 33.416 -17.919 9.452 1.00 98.31 325 ILE A N 1
ATOM 2636 C CA . ILE A 1 325 ? 34.226 -16.696 9.592 1.00 98.31 325 ILE A CA 1
ATOM 2637 C C . ILE A 1 325 ? 35.183 -16.547 8.405 1.00 98.31 325 ILE A C 1
ATOM 2639 O O . ILE A 1 325 ? 35.216 -15.483 7.794 1.00 98.31 325 ILE A O 1
ATOM 2643 N N . ALA A 1 326 ? 35.903 -17.606 8.029 1.00 98.38 326 ALA A N 1
ATOM 2644 C CA . ALA A 1 326 ? 36.836 -17.579 6.904 1.00 98.38 326 ALA A CA 1
ATOM 2645 C C . ALA A 1 326 ? 36.142 -17.270 5.563 1.00 98.38 326 ALA A C 1
ATOM 2647 O O . ALA A 1 326 ? 36.682 -16.510 4.763 1.00 98.38 326 ALA A O 1
ATOM 2648 N N . ILE A 1 327 ? 34.934 -17.802 5.322 1.00 98.56 327 ILE A N 1
ATOM 2649 C CA . ILE A 1 327 ? 34.127 -17.443 4.140 1.00 98.56 327 ILE A CA 1
ATOM 2650 C C . ILE A 1 327 ? 33.804 -15.944 4.174 1.00 98.56 327 ILE A C 1
ATOM 2652 O O . ILE A 1 327 ? 34.052 -15.227 3.206 1.00 98.56 327 ILE A O 1
ATOM 2656 N N . LEU A 1 328 ? 33.293 -15.447 5.303 1.00 98.12 328 LEU A N 1
ATOM 2657 C CA . LEU A 1 328 ? 32.933 -14.038 5.471 1.00 98.12 328 LEU A CA 1
ATOM 2658 C C . LEU A 1 328 ? 34.144 -13.095 5.318 1.00 98.12 328 LEU A C 1
ATOM 2660 O O . LEU A 1 328 ? 33.986 -11.992 4.800 1.00 98.12 328 LEU A O 1
ATOM 2664 N N . GLU A 1 329 ? 35.354 -13.509 5.706 1.00 97.19 329 GLU A N 1
ATOM 2665 C CA . GLU A 1 329 ? 36.580 -12.719 5.512 1.00 97.19 329 GLU A CA 1
ATOM 2666 C C . GLU A 1 329 ? 36.919 -12.481 4.033 1.00 97.19 329 GLU A C 1
ATOM 2668 O O . GLU A 1 329 ? 37.328 -11.371 3.686 1.00 97.19 329 GLU A O 1
ATOM 2673 N N . GLU A 1 330 ? 36.706 -13.465 3.154 1.00 97.12 330 GLU A N 1
ATOM 2674 C CA . GLU A 1 330 ? 36.960 -13.326 1.709 1.00 97.12 330 GLU A CA 1
ATOM 2675 C C . GLU A 1 330 ? 35.907 -12.463 0.992 1.00 97.12 330 GLU A C 1
ATOM 2677 O O . GLU A 1 330 ? 36.220 -11.787 0.006 1.00 97.12 330 GLU A O 1
ATOM 2682 N N . TYR A 1 331 ? 34.678 -12.405 1.517 1.00 97.75 331 TYR A N 1
ATOM 2683 C CA . TYR A 1 331 ? 33.651 -11.462 1.055 1.00 97.75 331 TYR A CA 1
ATOM 2684 C C . TYR A 1 331 ? 33.901 -10.040 1.572 1.00 97.75 331 TYR A C 1
ATOM 2686 O O . TYR A 1 331 ? 33.739 -9.063 0.843 1.00 97.75 331 TYR A O 1
ATOM 2694 N N . LEU A 1 332 ? 34.356 -9.892 2.815 1.00 97.19 332 LEU A N 1
ATOM 2695 C CA . LEU A 1 332 ? 34.706 -8.586 3.377 1.00 97.19 332 LEU A CA 1
ATOM 2696 C C . LEU A 1 332 ? 36.118 -8.114 2.989 1.00 97.19 332 LEU A C 1
ATOM 2698 O O . LEU A 1 332 ? 36.567 -7.074 3.471 1.00 97.19 332 LEU A O 1
ATOM 2702 N N . ILE A 1 333 ? 36.830 -8.832 2.113 1.00 96.69 333 ILE A N 1
ATOM 2703 C CA . ILE A 1 333 ? 38.241 -8.565 1.798 1.00 96.69 333 ILE A CA 1
ATOM 2704 C C . ILE A 1 333 ? 38.484 -7.190 1.157 1.00 96.69 333 ILE A C 1
ATOM 2706 O O . ILE A 1 333 ? 39.579 -6.639 1.281 1.00 96.69 333 ILE A O 1
ATOM 2710 N N . TYR A 1 334 ? 37.464 -6.611 0.518 1.00 97.88 334 TYR A N 1
ATOM 2711 C CA . TYR A 1 334 ? 37.498 -5.254 -0.029 1.00 97.88 334 TYR A CA 1
ATOM 2712 C C . TYR A 1 334 ? 37.668 -4.178 1.052 1.00 97.88 334 TYR A C 1
ATOM 2714 O O . TYR A 1 334 ? 38.365 -3.191 0.814 1.00 97.88 334 TYR A O 1
ATOM 2722 N N . LEU A 1 335 ? 37.107 -4.383 2.249 1.00 96.81 335 LEU A N 1
ATOM 2723 C CA . LEU A 1 335 ? 37.163 -3.414 3.344 1.00 96.81 335 LEU A CA 1
ATOM 2724 C C . LEU A 1 335 ? 38.581 -3.284 3.929 1.00 96.81 335 LEU A C 1
ATOM 2726 O O . LEU A 1 335 ? 39.236 -4.309 4.167 1.00 96.81 335 LEU A O 1
ATOM 2730 N N . PRO A 1 336 ? 39.033 -2.053 4.251 1.00 95.69 336 PRO A N 1
ATOM 2731 C CA . PRO A 1 336 ? 40.191 -1.815 5.109 1.00 95.69 336 PRO A CA 1
ATOM 2732 C C . PRO A 1 336 ? 40.135 -2.645 6.396 1.00 95.69 336 PRO A C 1
ATOM 2734 O O . PRO A 1 336 ? 39.056 -2.928 6.918 1.00 95.69 336 PRO A O 1
ATOM 2737 N N . GLN A 1 337 ? 41.303 -3.023 6.921 1.00 91.94 337 GLN A N 1
ATOM 2738 C CA . GLN A 1 337 ? 41.414 -3.999 8.010 1.00 91.94 337 GLN A CA 1
ATOM 2739 C C . GLN A 1 337 ? 40.554 -3.647 9.238 1.00 91.94 337 GLN A C 1
ATOM 2741 O O . GLN A 1 337 ? 39.772 -4.490 9.671 1.00 91.94 337 GLN A O 1
ATOM 2746 N N . GLY A 1 338 ? 40.627 -2.407 9.738 1.00 90.50 338 GLY A N 1
ATOM 2747 C CA . GLY A 1 338 ? 39.855 -1.972 10.911 1.00 90.50 338 GLY A CA 1
ATOM 2748 C C . GLY A 1 338 ? 38.337 -2.065 10.710 1.00 90.50 338 GLY A C 1
ATOM 2749 O O . GLY A 1 338 ? 37.634 -2.634 11.545 1.00 90.50 338 GLY A O 1
ATOM 2750 N N . SER A 1 339 ? 37.821 -1.596 9.569 1.00 93.44 339 SER A N 1
ATOM 2751 C CA . SER A 1 339 ? 36.404 -1.757 9.205 1.00 93.44 339 SER A CA 1
ATOM 2752 C C . SER A 1 339 ? 36.001 -3.224 9.057 1.00 93.44 339 SER A C 1
ATOM 2754 O O . SER A 1 339 ? 34.942 -3.623 9.545 1.00 93.44 339 SER A O 1
ATOM 2756 N N . ARG A 1 340 ? 36.848 -4.058 8.435 1.00 94.25 340 ARG A N 1
ATOM 2757 C CA . ARG A 1 340 ? 36.589 -5.498 8.275 1.00 94.25 340 ARG A CA 1
ATOM 2758 C C . ARG A 1 340 ? 36.470 -6.205 9.624 1.00 94.25 340 ARG A C 1
ATOM 2760 O O . ARG A 1 340 ? 35.516 -6.950 9.827 1.00 94.25 340 ARG A O 1
ATOM 2767 N N . GLU A 1 341 ? 37.399 -5.954 10.542 1.00 93.25 341 GLU A N 1
ATOM 2768 C CA . GLU A 1 341 ? 37.400 -6.532 11.893 1.00 93.25 341 GLU A CA 1
ATOM 2769 C C . GLU A 1 341 ? 36.136 -6.124 12.667 1.00 93.25 341 GLU A C 1
ATOM 2771 O O . GLU A 1 341 ? 35.396 -6.988 13.142 1.00 93.25 341 GLU A O 1
ATOM 2776 N N . ARG A 1 342 ? 35.798 -4.827 12.683 1.00 90.62 342 ARG A N 1
ATOM 2777 C CA . ARG A 1 342 ? 34.591 -4.304 13.353 1.00 90.62 342 ARG A CA 1
ATOM 2778 C C . ARG A 1 342 ? 33.273 -4.759 12.725 1.00 90.62 342 ARG A C 1
ATOM 2780 O O . ARG A 1 342 ? 32.239 -4.766 13.403 1.00 90.62 342 ARG A O 1
ATOM 2787 N N . TYR A 1 343 ? 33.249 -5.070 11.430 1.00 92.56 343 TYR A N 1
ATOM 2788 C CA . TYR A 1 343 ? 32.067 -5.649 10.786 1.00 92.56 343 TYR A CA 1
ATOM 2789 C C . TYR A 1 343 ? 31.965 -7.146 11.099 1.00 92.56 343 TYR A C 1
ATOM 2791 O O . TYR A 1 343 ? 30.884 -7.633 11.423 1.00 92.56 343 TYR A O 1
ATOM 2799 N N . MET A 1 344 ? 33.092 -7.860 11.122 1.00 95.25 344 MET A N 1
ATOM 2800 C CA . MET A 1 344 ? 33.160 -9.266 11.517 1.00 95.25 344 MET A CA 1
ATOM 2801 C C . MET A 1 344 ? 32.703 -9.490 12.969 1.00 95.25 344 MET A C 1
ATOM 2803 O O . MET A 1 344 ? 31.919 -10.401 13.223 1.00 95.25 344 MET A O 1
ATOM 2807 N N . GLU A 1 345 ? 33.118 -8.647 13.921 1.00 93.75 345 GLU A N 1
ATOM 2808 C CA . GLU A 1 345 ? 32.613 -8.665 15.309 1.00 93.75 345 GLU A CA 1
ATOM 2809 C C . GLU A 1 345 ? 31.085 -8.543 15.367 1.00 93.75 345 GLU A C 1
ATOM 2811 O O . GLU A 1 345 ? 30.406 -9.334 16.027 1.00 93.75 345 GLU A O 1
ATOM 2816 N N . LYS A 1 346 ? 30.532 -7.586 14.613 1.00 92.25 346 LYS A N 1
ATOM 2817 C CA . LYS A 1 346 ? 29.086 -7.378 14.501 1.00 92.25 346 LYS A CA 1
ATOM 2818 C C . LYS A 1 346 ? 28.387 -8.609 13.919 1.00 92.25 346 LYS A C 1
ATOM 2820 O O . LYS A 1 346 ? 27.359 -9.016 14.447 1.00 92.25 346 LYS A O 1
ATOM 2825 N N . ILE A 1 347 ? 28.928 -9.227 12.870 1.00 95.00 347 ILE A N 1
ATOM 2826 C CA . ILE A 1 347 ? 28.340 -10.428 12.255 1.00 95.00 347 ILE A CA 1
ATOM 2827 C C . ILE A 1 347 ? 28.370 -11.620 13.224 1.00 95.00 347 ILE A C 1
ATOM 2829 O O . ILE A 1 347 ? 27.368 -12.327 13.340 1.00 95.00 347 ILE A O 1
ATOM 2833 N N . LYS A 1 348 ? 29.466 -11.803 13.974 1.00 96.12 348 LYS A N 1
ATOM 2834 C CA . LYS A 1 348 ? 29.599 -12.840 15.016 1.00 96.12 348 LYS A CA 1
ATOM 2835 C C . LYS A 1 348 ? 28.523 -12.714 16.099 1.00 96.12 348 LYS A C 1
ATOM 2837 O O . LYS A 1 348 ? 27.928 -13.719 16.479 1.00 96.12 348 LYS A O 1
ATOM 2842 N N . ALA A 1 349 ? 28.200 -11.494 16.539 1.00 95.38 349 ALA A N 1
ATOM 2843 C CA . ALA A 1 349 ? 27.123 -11.257 17.508 1.00 95.38 349 ALA A CA 1
ATOM 2844 C C . ALA A 1 349 ? 25.741 -11.753 17.021 1.00 95.38 349 ALA A C 1
ATOM 2846 O O . ALA A 1 349 ? 24.899 -12.149 17.829 1.00 95.38 349 ALA A O 1
ATOM 2847 N N . TRP A 1 350 ? 25.522 -11.799 15.702 1.00 95.19 350 TRP A N 1
ATOM 2848 C CA . TRP A 1 350 ? 24.280 -12.265 15.079 1.00 95.19 350 TRP A CA 1
ATOM 2849 C C . TRP A 1 350 ? 24.259 -13.757 14.716 1.00 95.19 350 TRP A C 1
ATOM 2851 O O . TRP A 1 350 ? 23.259 -14.203 14.168 1.00 95.19 350 TRP A O 1
ATOM 2861 N N . PHE A 1 351 ? 25.267 -14.572 15.066 1.00 97.31 351 PHE A N 1
ATOM 2862 C CA . PHE A 1 351 ? 25.295 -16.018 14.744 1.00 97.31 351 PHE A CA 1
ATOM 2863 C C . PHE A 1 351 ? 24.067 -16.817 15.224 1.00 97.31 351 PHE A C 1
ATOM 2865 O O . PHE A 1 351 ? 23.748 -17.855 14.649 1.00 97.31 351 PHE A O 1
ATOM 2872 N N . HIS A 1 352 ? 23.349 -16.318 16.232 1.00 96.12 352 HIS A N 1
ATOM 2873 C CA . HIS A 1 352 ? 22.076 -16.868 16.702 1.00 96.12 352 HIS A CA 1
ATOM 2874 C C . HIS A 1 352 ? 20.908 -16.707 15.701 1.00 96.12 352 HIS A C 1
ATOM 2876 O O . HIS A 1 352 ? 19.921 -17.428 15.809 1.00 96.12 352 HIS A O 1
ATOM 2882 N N . GLU A 1 353 ? 21.026 -15.794 14.731 1.00 94.56 353 GLU A N 1
ATOM 2883 C CA . GLU A 1 353 ? 20.086 -15.544 13.626 1.00 94.56 353 GLU A CA 1
ATOM 2884 C C . GLU A 1 353 ? 20.807 -15.509 12.255 1.00 94.56 353 GLU A C 1
ATOM 2886 O O . GLU A 1 353 ? 20.295 -14.949 11.286 1.00 94.56 353 GLU A O 1
ATOM 2891 N N . THR A 1 354 ? 22.007 -16.095 12.155 1.00 97.31 354 THR A N 1
ATOM 2892 C CA . THR A 1 354 ? 22.722 -16.276 10.882 1.00 97.31 354 THR A CA 1
ATOM 2893 C C . THR A 1 354 ? 22.446 -17.675 10.347 1.00 97.31 354 THR A C 1
ATOM 2895 O O . THR A 1 354 ? 22.728 -18.662 11.021 1.00 97.31 354 THR A O 1
ATOM 2898 N N . TYR A 1 355 ? 21.942 -17.759 9.121 1.00 97.88 355 TYR A N 1
ATOM 2899 C CA . TYR A 1 355 ? 21.621 -18.993 8.414 1.00 97.88 355 TYR A CA 1
ATOM 2900 C C . TYR A 1 355 ? 22.649 -19.313 7.323 1.00 97.88 355 TYR A C 1
ATOM 2902 O O . TYR A 1 355 ? 23.162 -18.407 6.666 1.00 97.88 355 TYR A O 1
ATOM 2910 N N . TRP A 1 356 ? 22.898 -20.607 7.114 1.00 98.38 356 TRP A N 1
ATOM 2911 C CA . TRP A 1 356 ? 23.673 -21.200 6.022 1.00 98.38 356 TRP A CA 1
ATOM 2912 C C . TRP A 1 356 ? 22.771 -22.133 5.203 1.00 98.38 356 TRP A C 1
ATOM 2914 O O . TRP A 1 356 ? 22.207 -23.081 5.758 1.00 98.38 356 TRP A O 1
ATOM 2924 N N . CYS A 1 357 ? 22.669 -21.919 3.889 1.00 97.69 357 CYS A N 1
ATOM 2925 C CA . CYS A 1 357 ? 21.984 -22.845 2.977 1.00 97.69 357 CYS A CA 1
ATOM 2926 C C . CYS A 1 357 ? 22.852 -23.245 1.780 1.00 97.69 357 CYS A C 1
ATOM 2928 O O . CYS A 1 357 ? 23.764 -22.516 1.390 1.00 97.69 357 CYS A O 1
ATOM 2930 N N . TRP A 1 358 ? 22.532 -24.405 1.205 1.00 98.50 358 TRP A N 1
ATOM 2931 C CA . TRP A 1 358 ? 23.269 -25.066 0.131 1.00 98.50 358 TRP A CA 1
ATOM 2932 C C . TRP A 1 358 ? 22.328 -25.576 -0.968 1.00 98.50 358 TRP A C 1
ATOM 2934 O O . TRP A 1 358 ? 21.238 -26.082 -0.682 1.00 98.50 358 TRP A O 1
ATOM 2944 N N . ILE A 1 359 ? 22.764 -25.492 -2.222 1.00 98.38 359 ILE A N 1
ATOM 2945 C CA . ILE A 1 359 ? 22.101 -26.078 -3.395 1.00 98.38 359 ILE A CA 1
ATOM 2946 C C . ILE A 1 359 ? 23.143 -26.837 -4.214 1.00 98.38 359 ILE A C 1
ATOM 2948 O O . ILE A 1 359 ? 24.238 -26.327 -4.431 1.00 98.38 359 ILE A O 1
ATOM 2952 N N . GLY A 1 360 ? 22.770 -28.010 -4.725 1.00 97.50 360 GLY A N 1
ATOM 2953 C CA . GLY A 1 360 ? 23.618 -28.809 -5.612 1.00 97.50 360 GLY A CA 1
ATOM 2954 C C . GLY A 1 360 ? 24.359 -29.936 -4.895 1.00 97.50 360 GLY A C 1
ATOM 2955 O O . GLY A 1 360 ? 24.047 -30.280 -3.746 1.00 97.50 360 GLY A O 1
ATOM 2956 N N . GLY A 1 361 ? 25.327 -30.522 -5.601 1.00 96.31 361 GLY A N 1
ATOM 2957 C CA . GLY A 1 361 ? 26.211 -31.561 -5.071 1.00 96.31 361 GLY A CA 1
ATOM 2958 C C . GLY A 1 361 ? 27.230 -31.006 -4.070 1.00 96.31 361 GLY A C 1
ATOM 2959 O O . GLY A 1 361 ? 27.170 -29.836 -3.707 1.00 96.31 361 GLY A O 1
ATOM 2960 N N . PHE A 1 362 ? 28.126 -31.856 -3.576 1.00 97.06 362 PHE A N 1
ATOM 2961 C CA . PHE A 1 362 ? 29.187 -31.484 -2.621 1.00 97.06 362 PHE A CA 1
ATOM 2962 C C . PHE A 1 362 ? 30.405 -32.433 -2.659 1.00 97.06 362 PHE A C 1
ATOM 2964 O O . PHE A 1 362 ? 31.209 -32.460 -1.725 1.00 97.06 362 PHE A O 1
ATOM 2971 N N . GLY A 1 363 ? 30.554 -33.220 -3.726 1.00 96.50 363 GLY A N 1
ATOM 2972 C CA . GLY A 1 363 ? 31.832 -33.811 -4.110 1.00 96.50 363 GLY A CA 1
ATOM 2973 C C . GLY A 1 363 ? 32.765 -32.772 -4.738 1.00 96.50 363 GLY A C 1
ATOM 2974 O O . GLY A 1 363 ? 32.349 -31.668 -5.090 1.00 96.50 363 GLY A O 1
ATOM 2975 N N . ASP A 1 364 ? 34.034 -33.135 -4.900 1.00 94.12 364 ASP A N 1
ATOM 2976 C CA . ASP A 1 364 ? 35.097 -32.181 -5.249 1.00 94.12 364 ASP A CA 1
ATOM 2977 C C . ASP A 1 364 ? 34.983 -31.596 -6.668 1.00 94.12 364 ASP A C 1
ATOM 2979 O O . ASP A 1 364 ? 35.519 -30.523 -6.926 1.00 94.12 364 ASP A O 1
ATOM 2983 N N . GLU A 1 365 ? 34.208 -32.232 -7.550 1.00 93.25 365 GLU A N 1
ATOM 2984 C CA . GLU A 1 365 ? 33.904 -31.766 -8.914 1.00 93.25 365 GLU A CA 1
ATOM 2985 C C . GLU A 1 365 ? 32.472 -31.211 -9.065 1.00 93.25 365 GLU A C 1
ATOM 2987 O O . GLU A 1 365 ? 32.109 -30.703 -10.126 1.00 93.25 365 GLU A O 1
ATOM 2992 N N . ASP A 1 366 ? 31.635 -31.292 -8.023 1.00 96.06 366 ASP A N 1
ATOM 2993 C CA . ASP A 1 366 ? 30.224 -30.910 -8.126 1.00 96.06 366 ASP A CA 1
ATOM 2994 C C . ASP A 1 366 ? 30.053 -29.380 -8.211 1.00 96.06 366 ASP A C 1
ATOM 2996 O O . ASP A 1 366 ? 30.649 -28.644 -7.414 1.00 96.06 366 ASP A O 1
ATOM 3000 N N . PRO A 1 367 ? 29.179 -28.867 -9.098 1.00 96.94 367 PRO A N 1
ATOM 3001 C CA . PRO A 1 367 ? 28.726 -27.488 -9.031 1.00 96.94 367 PRO A CA 1
ATOM 3002 C C . PRO A 1 367 ? 27.715 -27.311 -7.887 1.00 96.94 367 PRO A C 1
ATOM 3004 O O . PRO A 1 367 ? 26.823 -28.139 -7.665 1.00 96.94 367 PRO A O 1
ATOM 3007 N N . PHE A 1 368 ? 27.840 -26.185 -7.191 1.00 98.38 368 PHE A N 1
ATOM 3008 C CA . PHE A 1 368 ? 27.014 -25.815 -6.041 1.00 98.38 368 PHE A CA 1
ATOM 3009 C C . PHE A 1 368 ? 26.749 -24.305 -5.945 1.00 98.38 368 PHE A C 1
ATOM 3011 O O . PHE A 1 368 ? 27.453 -23.496 -6.554 1.00 98.38 368 PHE A O 1
ATOM 3018 N N . TYR A 1 369 ? 25.761 -23.949 -5.123 1.00 98.44 369 TYR A N 1
ATOM 3019 C CA . TYR A 1 369 ? 25.480 -22.601 -4.621 1.00 98.44 369 TYR A CA 1
ATOM 3020 C C . TYR A 1 369 ? 25.417 -22.628 -3.090 1.00 98.44 369 TYR A C 1
ATOM 3022 O O . TYR A 1 369 ? 24.920 -23.600 -2.509 1.00 98.44 369 TYR A O 1
ATOM 3030 N N . TYR A 1 370 ? 25.835 -21.543 -2.438 1.00 98.50 370 TYR A N 1
ATOM 3031 C CA . TYR A 1 370 ? 25.564 -21.320 -1.016 1.00 98.50 370 TYR A CA 1
ATOM 3032 C C . TYR A 1 370 ? 25.163 -19.874 -0.717 1.00 98.50 370 TYR A C 1
ATOM 3034 O O . TYR A 1 370 ? 25.521 -18.943 -1.440 1.00 98.50 370 TYR A O 1
ATOM 3042 N N . ARG A 1 371 ? 24.446 -19.678 0.396 1.00 98.00 371 ARG A N 1
ATOM 3043 C CA . ARG A 1 371 ? 24.147 -18.350 0.958 1.00 98.00 371 ARG A CA 1
ATOM 3044 C C . ARG A 1 371 ? 24.352 -18.338 2.468 1.00 98.00 371 ARG A C 1
ATOM 3046 O O . ARG A 1 371 ? 23.827 -19.213 3.159 1.00 98.00 371 ARG A O 1
ATOM 3053 N N . ILE A 1 372 ? 25.052 -17.314 2.964 1.00 98.00 372 ILE A N 1
ATOM 3054 C CA . ILE A 1 372 ? 25.030 -16.912 4.380 1.00 98.00 372 ILE A CA 1
ATOM 3055 C C . ILE A 1 372 ? 24.116 -15.699 4.503 1.00 98.00 372 ILE A C 1
ATOM 3057 O O . ILE A 1 372 ? 24.246 -14.756 3.724 1.00 98.00 372 ILE A O 1
ATOM 3061 N N . GLN A 1 373 ? 23.197 -15.710 5.468 1.00 95.62 373 GLN A N 1
ATOM 3062 C CA . GLN A 1 373 ? 22.234 -14.625 5.653 1.00 95.62 373 GLN A CA 1
ATOM 3063 C C . GLN A 1 373 ? 21.887 -14.397 7.127 1.00 95.62 373 GLN A C 1
ATOM 3065 O O . GLN A 1 373 ? 21.510 -15.326 7.831 1.00 95.62 373 GLN A O 1
ATOM 3070 N N . SER A 1 374 ? 21.940 -13.146 7.571 1.00 93.19 374 SER A N 1
ATOM 3071 C CA . SER A 1 374 ? 21.476 -12.658 8.875 1.00 93.19 374 SER A CA 1
ATOM 3072 C C . SER A 1 374 ? 20.829 -11.272 8.700 1.00 93.19 374 SER A C 1
ATOM 3074 O O . SER A 1 374 ? 20.764 -10.773 7.572 1.00 93.19 374 SER A O 1
ATOM 3076 N N . PRO A 1 375 ? 20.381 -10.588 9.770 1.00 88.62 375 PRO A N 1
ATOM 3077 C CA . PRO A 1 375 ? 19.910 -9.207 9.658 1.00 88.62 375 PRO A CA 1
ATOM 3078 C C . PRO A 1 375 ? 20.996 -8.215 9.215 1.00 88.62 375 PRO A C 1
ATOM 3080 O O . PRO A 1 375 ? 20.659 -7.122 8.776 1.00 88.62 375 PRO A O 1
ATOM 3083 N N . VAL A 1 376 ? 22.284 -8.563 9.352 1.00 89.88 376 VAL A N 1
ATOM 3084 C CA . VAL A 1 376 ? 23.416 -7.637 9.154 1.00 89.88 376 VAL A CA 1
ATOM 3085 C C . VAL A 1 376 ? 24.389 -8.038 8.044 1.00 89.88 376 VAL A C 1
ATOM 3087 O O . VAL A 1 376 ? 25.278 -7.252 7.736 1.00 89.88 376 VAL A O 1
ATOM 3090 N N . ILE A 1 377 ? 24.261 -9.231 7.453 1.00 92.88 377 ILE A N 1
ATOM 3091 C CA . ILE A 1 377 ? 25.000 -9.617 6.242 1.00 92.88 377 ILE A CA 1
ATOM 3092 C C . ILE A 1 377 ? 24.222 -10.645 5.412 1.00 92.88 377 ILE A C 1
ATOM 3094 O O . ILE A 1 377 ? 23.560 -11.525 5.956 1.00 92.88 377 ILE A O 1
ATOM 3098 N N . LEU A 1 378 ? 24.312 -10.535 4.088 1.00 95.06 378 LEU A N 1
ATOM 3099 C CA . LEU A 1 378 ? 23.844 -11.519 3.120 1.00 95.06 378 LEU A CA 1
ATOM 3100 C C . LEU A 1 378 ? 24.965 -11.661 2.095 1.00 95.06 378 LEU A C 1
ATOM 3102 O O . LEU A 1 378 ? 25.432 -10.655 1.569 1.00 95.06 378 LEU A O 1
ATOM 3106 N N . ILE A 1 379 ? 25.420 -12.883 1.846 1.00 97.25 379 ILE A N 1
ATOM 3107 C CA . ILE A 1 379 ? 26.385 -13.185 0.787 1.00 97.25 379 ILE A CA 1
ATOM 3108 C C . ILE A 1 379 ? 25.947 -14.427 0.026 1.00 97.25 379 ILE A C 1
ATOM 3110 O O . ILE A 1 379 ? 25.464 -15.383 0.634 1.00 97.25 379 ILE A O 1
ATOM 3114 N N . GLU A 1 380 ? 26.108 -14.408 -1.291 1.00 97.31 380 GLU A N 1
ATOM 3115 C CA . GLU A 1 380 ? 25.755 -15.513 -2.182 1.00 97.31 380 GLU A CA 1
ATOM 3116 C C . GLU A 1 380 ? 26.961 -15.914 -3.039 1.00 97.31 380 GLU A C 1
ATOM 3118 O O . GLU A 1 380 ? 27.692 -15.051 -3.531 1.00 97.31 380 GLU A O 1
ATOM 3123 N N . PHE A 1 381 ? 27.126 -17.226 -3.215 1.00 98.19 381 PHE A N 1
ATOM 3124 C CA . PHE A 1 381 ? 28.078 -17.874 -4.114 1.00 98.19 381 PHE A CA 1
ATOM 3125 C C . PHE A 1 381 ? 27.301 -18.775 -5.074 1.00 98.19 381 PHE A C 1
ATOM 3127 O O . PHE A 1 381 ? 26.468 -19.563 -4.619 1.00 98.19 381 PHE A O 1
ATOM 3134 N N . ASP A 1 382 ? 27.601 -18.732 -6.371 1.00 97.56 382 ASP A N 1
ATOM 3135 C CA . ASP A 1 382 ? 26.958 -19.595 -7.365 1.00 97.56 382 ASP A CA 1
ATOM 3136 C C . ASP A 1 382 ? 27.919 -19.997 -8.492 1.00 97.56 382 ASP A C 1
ATOM 3138 O O . ASP A 1 382 ? 28.536 -19.140 -9.129 1.00 97.56 382 ASP A O 1
ATOM 3142 N N . HIS A 1 383 ? 27.979 -21.294 -8.797 1.00 97.69 383 HIS A N 1
ATOM 3143 C CA . HIS A 1 383 ? 28.532 -21.787 -10.058 1.00 97.69 383 HIS A CA 1
ATOM 3144 C C . HIS A 1 383 ? 27.519 -21.597 -11.185 1.00 97.69 383 HIS A C 1
ATOM 3146 O O . HIS A 1 383 ? 26.378 -22.039 -11.064 1.00 97.69 383 HIS A O 1
ATOM 3152 N N . HIS A 1 384 ? 27.906 -20.965 -12.289 1.00 95.12 384 HIS A N 1
ATOM 3153 C CA . HIS A 1 384 ? 27.002 -20.588 -13.382 1.00 95.12 384 HIS A CA 1
ATOM 3154 C C . HIS A 1 384 ? 27.171 -21.489 -14.615 1.00 95.12 384 HIS A C 1
ATOM 3156 O O . HIS A 1 384 ? 28.243 -22.036 -14.878 1.00 95.12 384 HIS A O 1
ATOM 3162 N N . SER A 1 385 ? 26.082 -21.708 -15.360 1.00 93.50 385 SER A N 1
ATOM 3163 C CA . SER A 1 385 ? 26.169 -22.114 -16.772 1.00 93.50 385 SER A CA 1
ATOM 3164 C C . SER A 1 385 ? 26.685 -20.951 -17.621 1.00 93.50 385 SER A C 1
ATOM 3166 O O . SER A 1 385 ? 26.360 -19.802 -17.316 1.00 93.50 385 SER A O 1
ATOM 3168 N N . GLY A 1 386 ? 27.427 -21.256 -18.686 1.00 89.88 386 GLY A N 1
ATOM 3169 C CA . GLY A 1 386 ? 28.174 -20.275 -19.472 1.00 89.88 386 GLY A CA 1
ATOM 3170 C C . GLY A 1 386 ? 27.307 -19.208 -20.143 1.00 89.88 386 GLY A C 1
ATOM 3171 O O . GLY A 1 386 ? 26.209 -19.486 -20.637 1.00 89.88 386 GLY A O 1
ATOM 3172 N N . VAL A 1 387 ? 27.824 -17.978 -20.169 1.00 87.38 387 VAL A N 1
ATOM 3173 C CA . VAL A 1 387 ? 27.243 -16.816 -20.867 1.00 87.38 387 VAL A CA 1
ATOM 3174 C C . VAL A 1 387 ? 28.055 -16.498 -22.123 1.00 87.38 387 VAL A C 1
ATOM 3176 O O . VAL A 1 387 ? 27.485 -16.132 -23.159 1.00 87.38 387 VAL A O 1
ATOM 3179 N N . PHE A 1 388 ? 29.374 -16.673 -22.056 1.00 88.88 388 PHE A N 1
ATOM 3180 C CA . PHE A 1 388 ? 30.290 -16.634 -23.196 1.00 88.88 388 PHE A CA 1
ATOM 3181 C C . PHE A 1 388 ? 30.745 -18.031 -23.619 1.00 88.88 388 PHE A C 1
ATOM 3183 O O . PHE A 1 388 ? 30.863 -18.306 -24.815 1.00 88.88 388 PHE A O 1
ATOM 3190 N N . LEU A 1 389 ? 30.968 -18.917 -22.653 1.00 91.81 389 LEU A N 1
ATOM 3191 C CA . LEU A 1 389 ? 31.239 -20.330 -22.864 1.00 91.81 389 LEU A CA 1
ATOM 3192 C C . LEU A 1 389 ? 29.933 -21.085 -23.146 1.00 91.81 389 LEU A C 1
ATOM 3194 O O . LEU A 1 389 ? 28.829 -20.649 -22.832 1.00 91.81 389 LEU A O 1
ATOM 3198 N N . THR A 1 390 ? 30.054 -22.241 -23.789 1.00 93.06 390 THR A N 1
ATOM 3199 C CA . THR A 1 390 ? 28.919 -23.013 -24.323 1.00 93.06 390 THR A CA 1
ATOM 3200 C C . THR A 1 390 ? 28.390 -24.097 -23.376 1.00 93.06 390 THR A C 1
ATOM 3202 O O . THR A 1 390 ? 27.502 -24.868 -23.757 1.00 93.06 390 THR A O 1
ATOM 3205 N N . ASN A 1 391 ? 28.898 -24.180 -22.139 1.00 93.31 391 ASN A N 1
ATOM 3206 C CA . ASN A 1 391 ? 28.404 -25.124 -21.136 1.00 93.31 391 ASN A CA 1
ATOM 3207 C C . ASN A 1 391 ? 26.982 -24.749 -20.691 1.00 93.31 391 ASN A C 1
ATOM 3209 O O . ASN A 1 391 ? 26.761 -23.754 -20.011 1.00 93.31 391 ASN A O 1
ATOM 3213 N N . LYS A 1 392 ? 26.008 -25.590 -21.051 1.00 91.75 392 LYS A N 1
ATOM 3214 C CA . LYS A 1 392 ? 24.590 -25.388 -20.703 1.00 91.75 392 LYS A CA 1
ATOM 3215 C C . LYS A 1 392 ? 24.278 -25.617 -19.226 1.00 91.75 392 LYS A C 1
ATOM 3217 O O . LYS A 1 392 ? 23.284 -25.099 -18.733 1.00 91.75 392 LYS A O 1
ATOM 3222 N N . GLU A 1 393 ? 25.112 -26.398 -18.549 1.00 92.88 393 GLU A N 1
ATOM 3223 C CA . GLU A 1 393 ? 24.987 -26.696 -17.125 1.00 92.88 393 GLU A CA 1
ATOM 3224 C C . GLU A 1 393 ? 26.053 -25.931 -16.319 1.00 92.88 393 GLU A C 1
ATOM 3226 O O . GLU A 1 393 ? 27.123 -25.618 -16.861 1.00 92.88 393 GLU A O 1
ATOM 3231 N N . PRO A 1 394 ? 25.782 -25.632 -15.034 1.00 94.94 394 PRO A N 1
ATOM 3232 C CA . PRO A 1 394 ? 26.744 -25.040 -14.112 1.00 94.94 394 PRO A CA 1
ATOM 3233 C C . PRO A 1 394 ? 28.086 -25.766 -14.046 1.00 94.94 394 PRO A C 1
ATOM 3235 O O . PRO A 1 394 ? 28.123 -26.993 -13.951 1.00 94.94 394 PRO A O 1
ATOM 3238 N N . ALA A 1 395 ? 29.182 -25.006 -14.049 1.00 93.62 395 ALA A N 1
ATOM 3239 C CA . ALA A 1 395 ? 30.537 -25.550 -14.021 1.00 93.62 395 ALA A CA 1
ATOM 3240 C C . ALA A 1 395 ? 31.473 -24.749 -13.105 1.00 93.62 395 ALA A C 1
ATOM 3242 O O . ALA A 1 395 ? 31.322 -23.539 -12.945 1.00 93.62 395 ALA A O 1
ATOM 3243 N N . LYS A 1 396 ? 32.490 -25.421 -12.550 1.00 93.19 396 LYS A N 1
ATOM 3244 C CA . LYS A 1 396 ? 33.444 -24.830 -11.595 1.00 93.19 396 LYS A CA 1
ATOM 3245 C C . LYS A 1 396 ? 34.287 -23.675 -12.133 1.00 93.19 396 LYS A C 1
ATOM 3247 O O . LYS A 1 396 ? 34.771 -22.854 -11.366 1.00 93.19 396 LYS A O 1
ATOM 3252 N N . PHE A 1 397 ? 34.437 -23.575 -13.451 1.00 94.31 397 PHE A N 1
ATOM 3253 C CA . PHE A 1 397 ? 35.181 -22.485 -14.080 1.00 94.31 397 PHE A CA 1
ATOM 3254 C C . PHE A 1 397 ? 34.358 -21.205 -14.299 1.00 94.31 397 PHE A C 1
ATOM 3256 O O . PHE A 1 397 ? 34.923 -20.224 -14.771 1.00 94.31 397 PHE A O 1
ATOM 3263 N N . HIS A 1 398 ? 33.060 -21.181 -13.970 1.00 95.19 398 HIS A N 1
ATOM 3264 C CA . HIS A 1 398 ? 32.230 -19.973 -14.029 1.00 95.19 398 HIS A CA 1
ATOM 3265 C C . HIS A 1 398 ? 31.611 -19.713 -12.655 1.00 95.19 398 HIS A C 1
ATOM 3267 O O . HIS A 1 398 ? 30.700 -20.422 -12.232 1.00 95.19 398 HIS A O 1
ATOM 3273 N N . ILE A 1 399 ? 32.119 -18.704 -11.945 1.00 96.50 399 ILE A N 1
ATOM 3274 C CA . ILE A 1 399 ? 31.716 -18.388 -10.567 1.00 96.50 399 ILE A CA 1
ATOM 3275 C C . ILE A 1 399 ? 31.206 -16.953 -10.501 1.00 96.50 399 ILE A C 1
ATOM 3277 O O . ILE A 1 399 ? 31.877 -16.034 -10.969 1.00 96.50 399 ILE A O 1
ATOM 3281 N N . HIS A 1 400 ? 30.057 -16.752 -9.860 1.00 96.44 400 HIS A N 1
ATOM 3282 C CA . HIS A 1 400 ? 29.530 -15.445 -9.474 1.00 96.44 400 HIS A CA 1
ATOM 3283 C C . HIS A 1 400 ? 29.432 -15.350 -7.942 1.00 96.44 400 HIS A C 1
ATOM 3285 O O . HIS A 1 400 ? 28.997 -16.293 -7.280 1.00 96.44 400 HIS A O 1
ATOM 3291 N N . THR A 1 401 ? 29.821 -14.201 -7.383 1.00 97.00 401 THR A N 1
ATOM 3292 C CA . THR A 1 401 ? 29.698 -13.877 -5.952 1.00 97.00 401 THR A CA 1
ATOM 3293 C C . THR A 1 401 ? 29.141 -12.471 -5.767 1.00 97.00 401 THR A C 1
ATOM 3295 O O . THR A 1 401 ? 29.481 -11.560 -6.531 1.00 97.00 401 THR A O 1
ATOM 3298 N N . LEU A 1 402 ? 28.302 -12.270 -4.748 1.00 94.44 402 LEU A N 1
ATOM 3299 C CA . LEU A 1 402 ? 27.790 -10.941 -4.398 1.00 94.44 402 LEU A CA 1
ATOM 3300 C C . LEU A 1 402 ? 27.533 -10.751 -2.900 1.00 94.44 402 LEU A C 1
ATOM 3302 O O . LEU A 1 402 ? 27.290 -11.702 -2.152 1.00 94.44 402 LEU A O 1
ATOM 3306 N N . LEU A 1 403 ? 27.548 -9.483 -2.492 1.00 94.69 403 LEU A N 1
ATOM 3307 C CA . LEU A 1 403 ? 27.125 -8.983 -1.184 1.00 94.69 403 LEU A CA 1
ATOM 3308 C C . LEU A 1 403 ? 26.247 -7.748 -1.434 1.00 94.69 403 LEU A C 1
ATOM 3310 O O . LEU A 1 403 ? 26.770 -6.699 -1.823 1.00 94.69 403 LEU A O 1
ATOM 3314 N N . PRO A 1 404 ? 24.921 -7.829 -1.251 1.00 90.06 404 PRO A N 1
ATOM 3315 C CA . PRO A 1 404 ? 24.016 -6.738 -1.561 1.00 90.06 404 PRO A CA 1
ATOM 3316 C C . PRO A 1 404 ? 23.733 -5.866 -0.323 1.00 90.06 404 PRO A C 1
ATOM 3318 O O . PRO A 1 404 ? 24.015 -6.253 0.813 1.00 90.06 404 PRO A O 1
ATOM 3321 N N . SER A 1 405 ? 23.126 -4.693 -0.516 1.00 80.88 405 SER A N 1
ATOM 3322 C CA . SER A 1 405 ? 22.713 -3.834 0.602 1.00 80.88 405 SER A CA 1
ATOM 3323 C C . SER A 1 405 ? 21.479 -4.390 1.325 1.00 80.88 405 SER A C 1
ATOM 3325 O O . SER A 1 405 ? 20.388 -4.472 0.756 1.00 80.88 405 SER A O 1
ATOM 3327 N N . ILE A 1 406 ? 21.638 -4.740 2.604 1.00 74.50 406 ILE A N 1
ATOM 3328 C CA . ILE A 1 406 ? 20.521 -5.091 3.491 1.00 74.50 406 ILE A CA 1
ATOM 3329 C C . ILE A 1 406 ? 19.989 -3.825 4.150 1.00 74.50 406 ILE A C 1
ATOM 3331 O O . ILE A 1 406 ? 20.690 -3.195 4.943 1.00 74.50 406 ILE A O 1
ATOM 3335 N N . GLY A 1 407 ? 18.729 -3.498 3.863 1.00 62.09 407 GLY A N 1
ATOM 3336 C CA . GLY A 1 407 ? 18.020 -2.382 4.479 1.00 62.09 407 GLY A CA 1
ATOM 3337 C C . GLY A 1 407 ? 18.795 -1.065 4.512 1.00 62.09 407 GLY A C 1
ATOM 3338 O O . GLY A 1 407 ? 19.488 -0.694 3.562 1.00 62.09 407 GLY A O 1
ATOM 3339 N N . ASN A 1 408 ? 18.685 -0.378 5.649 1.00 55.12 408 ASN A N 1
ATOM 3340 C CA . ASN A 1 408 ? 19.430 0.843 5.938 1.00 55.12 408 ASN A CA 1
ATOM 3341 C C . ASN A 1 408 ? 20.823 0.466 6.475 1.00 55.12 408 ASN A C 1
ATOM 3343 O O . ASN A 1 408 ? 21.133 0.645 7.654 1.00 55.12 408 ASN A O 1
ATOM 3347 N N . SER A 1 409 ? 21.652 -0.099 5.590 1.00 48.28 409 SER A N 1
ATOM 3348 C CA . SER A 1 409 ? 23.091 -0.310 5.809 1.00 48.28 409 SER A CA 1
ATOM 3349 C C . SER A 1 409 ? 23.869 1.010 5.929 1.00 48.28 409 SER A C 1
ATOM 3351 O O . SER A 1 409 ? 24.974 1.033 6.470 1.00 48.28 409 SER A O 1
ATOM 3353 N N . ILE A 1 410 ? 23.256 2.113 5.488 1.00 52.00 410 ILE A N 1
ATOM 3354 C CA . ILE A 1 410 ? 23.649 3.496 5.769 1.00 52.00 410 ILE A CA 1
ATOM 3355 C C . ILE A 1 410 ? 22.948 3.946 7.072 1.00 52.00 410 ILE A C 1
ATOM 3357 O O . ILE A 1 410 ? 21.730 3.787 7.176 1.00 52.00 410 ILE A O 1
ATOM 3361 N N . PRO A 1 411 ? 23.661 4.503 8.072 1.00 41.06 411 PRO A N 1
ATOM 3362 C CA . PRO A 1 411 ? 23.056 4.913 9.343 1.00 41.06 411 PRO A CA 1
ATOM 3363 C C . PRO A 1 411 ? 21.960 5.991 9.217 1.00 41.06 411 PRO A C 1
ATOM 3365 O O . PRO A 1 411 ? 22.156 7.022 8.576 1.00 41.06 411 PRO A O 1
ATOM 3368 N N . ASN A 1 412 ? 20.839 5.796 9.923 1.00 35.34 412 ASN A N 1
ATOM 3369 C CA . ASN A 1 412 ? 19.668 6.691 9.933 1.00 35.34 412 ASN A CA 1
ATOM 3370 C C . ASN A 1 412 ? 19.917 8.035 10.651 1.00 35.34 412 ASN A C 1
ATOM 3372 O O . ASN A 1 412 ? 19.401 8.246 11.749 1.00 35.34 412 ASN A O 1
ATOM 3376 N N . LYS A 1 413 ? 20.698 8.944 10.050 1.00 32.84 413 LYS A N 1
ATOM 3377 C CA . LYS A 1 413 ? 20.854 10.349 10.495 1.00 32.84 413 LYS A CA 1
ATOM 3378 C C . LYS A 1 413 ? 21.042 11.360 9.346 1.00 32.84 413 LYS A C 1
ATOM 3380 O O . LYS A 1 413 ? 21.780 12.328 9.497 1.00 32.84 413 LYS A O 1
ATOM 3385 N N . LEU A 1 414 ? 20.376 11.139 8.210 1.00 35.56 414 LEU A N 1
ATOM 3386 C CA . LEU A 1 414 ? 20.307 12.105 7.097 1.00 35.56 414 LEU A CA 1
ATOM 3387 C C . LEU A 1 414 ? 18.875 12.578 6.765 1.00 35.56 414 LEU A C 1
ATOM 3389 O O . LEU A 1 414 ? 18.722 13.531 6.012 1.00 35.56 414 LEU A O 1
ATOM 3393 N N . ASP A 1 415 ? 17.840 12.005 7.395 1.00 30.34 415 ASP A N 1
ATOM 3394 C CA . ASP A 1 415 ? 16.439 12.436 7.219 1.00 30.34 415 ASP A CA 1
ATOM 3395 C C . ASP A 1 415 ? 16.098 13.785 7.904 1.00 30.34 415 ASP A C 1
ATOM 3397 O O . ASP A 1 415 ? 15.049 14.367 7.623 1.00 30.34 415 ASP A O 1
ATOM 3401 N N . ASP A 1 416 ? 16.972 14.334 8.762 1.00 27.86 416 ASP A N 1
ATOM 3402 C CA . ASP A 1 416 ? 16.781 15.646 9.415 1.00 27.86 416 ASP A CA 1
ATOM 3403 C C . ASP A 1 416 ? 17.142 16.823 8.479 1.00 27.86 416 ASP A C 1
ATOM 3405 O O . ASP A 1 416 ? 17.969 17.690 8.781 1.00 27.86 416 ASP A O 1
ATOM 3409 N N . HIS A 1 417 ? 16.461 16.907 7.333 1.00 29.92 417 HIS A N 1
ATOM 3410 C CA . HIS A 1 417 ? 16.591 18.000 6.356 1.00 29.92 417 HIS A CA 1
ATOM 3411 C C . HIS A 1 417 ? 15.927 19.329 6.807 1.00 29.92 417 HIS A C 1
ATOM 3413 O O . HIS A 1 417 ? 15.377 20.091 6.006 1.00 29.92 417 HIS A O 1
ATOM 3419 N N . HIS A 1 418 ? 15.992 19.637 8.106 1.00 27.81 418 HIS A N 1
ATOM 3420 C CA . HIS A 1 418 ? 15.560 20.913 8.691 1.00 27.81 418 HIS A CA 1
ATOM 3421 C C . HIS A 1 418 ? 16.649 21.677 9.463 1.00 27.81 418 HIS A C 1
ATOM 3423 O O . HIS A 1 418 ? 16.460 22.869 9.682 1.00 27.81 418 HIS A O 1
ATOM 3429 N N . ASP A 1 419 ? 17.804 21.073 9.779 1.00 27.98 419 ASP A N 1
ATOM 3430 C CA . ASP A 1 419 ? 18.857 21.732 10.584 1.00 27.98 419 ASP A CA 1
ATOM 3431 C C . ASP A 1 419 ? 20.200 21.975 9.861 1.00 27.98 419 ASP A C 1
ATOM 3433 O O . ASP A 1 419 ? 21.156 22.479 10.458 1.00 27.98 419 ASP A O 1
ATOM 3437 N N . SER A 1 420 ? 20.291 21.733 8.547 1.00 26.84 420 SER A N 1
ATOM 3438 C CA . SER A 1 420 ? 21.499 22.064 7.763 1.00 26.84 420 SER A CA 1
ATOM 3439 C C . SER A 1 420 ? 21.803 23.572 7.695 1.00 26.84 420 SER A C 1
ATOM 3441 O O . SER A 1 420 ? 22.949 23.953 7.461 1.00 26.84 420 SER A O 1
ATOM 3443 N N . HIS A 1 421 ? 20.821 24.437 7.976 1.00 27.44 421 HIS A N 1
ATOM 3444 C CA . HIS A 1 421 ? 21.025 25.883 8.133 1.00 27.44 421 HIS A CA 1
ATOM 3445 C C . HIS A 1 421 ? 21.430 26.314 9.557 1.00 27.44 421 HIS A C 1
ATOM 3447 O O . HIS A 1 421 ? 21.936 27.422 9.722 1.00 27.44 421 HIS A O 1
ATOM 3453 N N . ALA A 1 422 ? 21.267 25.468 10.582 1.00 27.05 422 ALA A N 1
ATOM 3454 C CA . ALA A 1 422 ? 21.505 25.839 11.984 1.00 27.05 422 ALA A CA 1
ATOM 3455 C C . ALA A 1 422 ? 22.957 25.623 12.465 1.00 27.05 422 ALA A C 1
ATOM 3457 O O . ALA A 1 422 ? 23.347 26.125 13.521 1.00 27.05 422 ALA A O 1
ATOM 3458 N N . LEU A 1 423 ? 23.774 24.885 11.703 1.00 26.61 423 LEU A N 1
ATOM 3459 C CA . LEU A 1 423 ? 25.129 24.475 12.108 1.00 26.61 423 LEU A CA 1
ATOM 3460 C C . LEU A 1 423 ? 26.275 25.271 11.456 1.00 26.61 423 LEU A C 1
ATOM 3462 O O . LEU A 1 423 ? 27.438 25.032 11.778 1.00 26.61 423 LEU A O 1
ATOM 3466 N N . VAL A 1 424 ? 25.971 26.250 10.597 1.00 28.42 424 VAL A N 1
ATOM 3467 C CA . VAL A 1 424 ? 26.985 27.095 9.929 1.00 28.42 424 VAL A CA 1
ATOM 3468 C C . VAL A 1 424 ? 27.395 28.317 10.775 1.00 28.42 424 VAL A C 1
ATOM 3470 O O . VAL A 1 424 ? 28.516 28.799 10.646 1.00 28.42 424 VAL A O 1
ATOM 3473 N N . GLU A 1 425 ? 26.558 28.782 11.712 1.00 26.64 425 GLU A N 1
ATOM 3474 C CA . GLU A 1 425 ? 26.829 29.997 12.514 1.00 26.64 425 GLU A CA 1
ATOM 3475 C C . GLU A 1 425 ? 27.550 29.764 13.860 1.00 26.64 425 GLU A C 1
ATOM 3477 O O . GLU A 1 425 ? 27.747 30.703 14.631 1.00 26.64 425 GLU A O 1
ATOM 3482 N N . ARG A 1 426 ? 27.988 28.536 14.178 1.00 26.88 426 ARG A N 1
ATOM 3483 C CA . ARG A 1 426 ? 28.698 28.233 15.441 1.00 26.88 426 ARG A CA 1
ATOM 3484 C C . ARG A 1 426 ? 30.109 27.682 15.247 1.00 26.88 426 ARG A C 1
ATOM 3486 O O . ARG A 1 426 ? 30.419 26.606 15.744 1.00 26.88 426 ARG A O 1
ATOM 3493 N N . ASN A 1 427 ? 30.984 28.447 14.591 1.00 25.47 427 ASN A N 1
ATOM 3494 C CA . ASN A 1 427 ? 32.438 28.271 14.728 1.00 25.47 427 ASN A CA 1
ATOM 3495 C C . ASN A 1 427 ? 33.237 29.560 14.443 1.00 25.47 427 ASN A C 1
ATOM 3497 O O . ASN A 1 427 ? 33.962 29.676 13.458 1.00 25.47 427 ASN A O 1
ATOM 3501 N N . SER A 1 428 ? 33.153 30.518 15.369 1.00 25.69 428 SER A N 1
ATOM 3502 C CA . SER A 1 428 ? 34.077 31.654 15.480 1.00 25.69 428 SER A CA 1
ATOM 3503 C C . SER A 1 428 ? 34.580 31.795 16.929 1.00 25.69 428 SER A C 1
ATOM 3505 O O . SER A 1 428 ? 34.007 32.487 17.763 1.00 25.69 428 SER A O 1
ATOM 3507 N N . ALA A 1 429 ? 35.674 31.096 17.248 1.00 24.95 429 ALA A N 1
ATOM 3508 C CA . ALA A 1 429 ? 36.474 31.325 18.463 1.00 24.95 429 ALA A CA 1
ATOM 3509 C C . ALA A 1 429 ? 37.276 32.646 18.315 1.00 24.95 429 ALA A C 1
ATOM 3511 O O . ALA A 1 429 ? 37.549 33.004 17.164 1.00 24.95 429 ALA A O 1
ATOM 3512 N N . PRO A 1 430 ? 37.707 33.373 19.386 1.00 31.58 430 PRO A N 1
ATOM 3513 C CA . PRO A 1 430 ? 38.518 32.856 20.520 1.00 31.58 430 PRO A CA 1
ATOM 3514 C C . PRO A 1 430 ? 38.289 33.613 21.884 1.00 31.58 430 PRO A C 1
ATOM 3516 O O . PRO A 1 430 ? 37.306 34.337 21.995 1.00 31.58 430 PRO A O 1
ATOM 3519 N N . PRO A 1 431 ? 39.191 33.616 22.908 1.00 33.06 431 PRO A N 1
ATOM 3520 C CA . PRO A 1 431 ? 39.889 32.517 23.619 1.00 33.06 431 PRO A CA 1
ATOM 3521 C C . PRO A 1 431 ? 39.874 32.578 25.192 1.00 33.06 431 PRO A C 1
ATOM 3523 O O . PRO A 1 431 ? 39.769 33.645 25.784 1.00 33.06 431 PRO A O 1
ATOM 3526 N N . ARG A 1 432 ? 40.231 31.446 25.849 1.00 23.70 432 ARG A N 1
ATOM 3527 C CA . ARG A 1 432 ? 40.892 31.276 27.194 1.00 23.70 432 ARG A CA 1
ATOM 3528 C C . ARG A 1 432 ? 40.229 31.793 28.508 1.00 23.70 432 ARG A C 1
ATOM 3530 O O . ARG A 1 432 ? 40.259 32.994 28.756 1.00 23.70 432 ARG A O 1
ATOM 3537 N N . LYS A 1 433 ? 39.997 30.884 29.491 1.00 23.88 433 LYS A N 1
ATOM 3538 C CA . LYS A 1 433 ? 40.751 30.770 30.792 1.00 23.88 433 LYS A CA 1
ATOM 3539 C C . LYS A 1 433 ? 40.183 29.751 31.833 1.00 23.88 433 LYS A C 1
ATOM 3541 O O . LYS A 1 433 ? 39.029 29.855 32.207 1.00 23.88 433 LYS A O 1
ATOM 3546 N N . LYS A 1 434 ? 41.093 28.912 32.369 1.00 24.69 434 LYS A N 1
ATOM 3547 C CA . LYS A 1 434 ? 41.334 28.482 33.782 1.00 24.69 434 LYS A CA 1
ATOM 3548 C C . LYS A 1 434 ? 40.269 27.818 34.709 1.00 24.69 434 LYS A C 1
ATOM 3550 O O . LYS A 1 434 ? 39.370 28.487 35.193 1.00 24.69 434 LYS A O 1
ATOM 3555 N N . ASP A 1 435 ? 40.636 26.592 35.123 1.00 25.86 435 ASP A N 1
ATOM 3556 C CA . ASP A 1 435 ? 40.805 26.045 36.502 1.00 25.86 435 ASP A CA 1
ATOM 3557 C C . ASP A 1 435 ? 39.605 25.690 37.441 1.00 25.86 435 ASP A C 1
ATOM 3559 O O . ASP A 1 435 ? 38.644 26.442 37.552 1.00 25.86 435 ASP A O 1
ATOM 3563 N N . TRP A 1 436 ? 39.808 24.589 38.213 1.00 25.42 436 TRP A N 1
ATOM 3564 C CA . TRP A 1 436 ? 39.262 24.193 39.553 1.00 25.42 436 TRP A CA 1
ATOM 3565 C C . TRP A 1 436 ? 38.313 22.964 39.727 1.00 25.42 436 TRP A C 1
ATOM 3567 O O . TRP A 1 436 ? 37.097 23.083 39.753 1.00 25.42 436 TRP A O 1
ATOM 3577 N N . VAL A 1 437 ? 38.933 21.781 39.910 1.00 23.44 437 VAL A N 1
ATOM 3578 C CA . VAL A 1 437 ? 38.859 20.809 41.052 1.00 23.44 437 VAL A CA 1
ATOM 3579 C C . VAL A 1 437 ? 37.572 20.683 41.926 1.00 23.44 437 VAL A C 1
ATOM 3581 O O . VAL A 1 437 ? 37.279 21.612 42.663 1.00 23.44 437 VAL A O 1
ATOM 3584 N N . GLU A 1 438 ? 36.948 19.477 41.904 1.00 22.94 438 GLU A N 1
ATOM 3585 C CA . GLU A 1 438 ? 36.399 18.577 42.990 1.00 22.94 438 GLU A CA 1
ATOM 3586 C C . GLU A 1 438 ? 35.734 19.101 44.311 1.00 22.94 438 GLU A C 1
ATOM 3588 O O . GLU A 1 438 ? 35.868 20.279 44.627 1.00 22.94 438 GLU A O 1
ATOM 3593 N N . PRO A 1 439 ? 35.073 18.257 45.171 1.00 33.22 439 PRO A N 1
ATOM 3594 C CA . PRO A 1 439 ? 34.755 16.805 45.104 1.00 33.22 439 PRO A CA 1
ATOM 3595 C C . PRO A 1 439 ? 33.284 16.401 45.461 1.00 33.22 439 PRO A C 1
ATOM 3597 O O . PRO A 1 439 ? 32.437 17.225 45.799 1.00 33.22 439 PRO A O 1
ATOM 3600 N N . THR A 1 440 ? 32.989 15.090 45.437 1.00 29.95 440 THR A N 1
ATOM 3601 C CA . THR A 1 440 ? 31.778 14.430 45.998 1.00 29.95 440 THR A CA 1
ATOM 3602 C C . THR A 1 440 ? 31.836 14.237 47.526 1.00 29.95 440 THR A C 1
ATOM 3604 O O . THR A 1 440 ? 32.918 14.316 48.112 1.00 29.95 440 THR A O 1
ATOM 3607 N N . PRO A 1 441 ? 30.696 13.928 48.196 1.00 33.31 441 PRO A N 1
ATOM 3608 C CA . PRO A 1 441 ? 30.675 12.678 48.985 1.00 33.31 441 PRO A CA 1
ATOM 3609 C C . PRO A 1 441 ? 29.317 11.931 49.164 1.00 33.31 441 PRO A C 1
ATOM 3611 O O . PRO A 1 441 ? 28.270 12.532 49.365 1.00 33.31 441 PRO A O 1
ATOM 3614 N N . GLN A 1 442 ? 29.440 10.594 49.261 1.00 24.00 442 GLN A N 1
ATOM 3615 C CA . GLN A 1 442 ? 28.747 9.637 50.166 1.00 24.00 442 GLN A CA 1
ATOM 3616 C C . GLN A 1 442 ? 27.258 9.208 50.004 1.00 24.00 442 GLN A C 1
ATOM 3618 O O . GLN A 1 442 ? 26.321 9.997 49.988 1.00 24.00 442 GLN A O 1
ATOM 3623 N N . SER A 1 443 ? 27.078 7.874 50.009 1.00 31.31 443 SER A N 1
ATOM 3624 C CA . SER A 1 443 ? 25.857 7.088 50.307 1.00 31.31 443 SER A CA 1
ATOM 3625 C C . SER A 1 443 ? 25.701 6.848 51.830 1.00 31.31 443 SER A C 1
ATOM 3627 O O . SER A 1 443 ? 26.576 7.320 52.566 1.00 31.31 443 SER A O 1
ATOM 3629 N N . PRO A 1 444 ? 24.663 6.129 52.355 1.00 34.53 444 PRO A N 1
ATOM 3630 C CA . PRO A 1 444 ? 24.821 4.655 52.538 1.00 34.53 444 PRO A CA 1
ATOM 3631 C C . PRO A 1 444 ? 23.553 3.744 52.765 1.00 34.53 444 PRO A C 1
ATOM 3633 O O . PRO A 1 444 ? 22.483 4.229 53.113 1.00 34.53 444 PRO A O 1
ATOM 3636 N N . TRP A 1 445 ? 23.758 2.404 52.698 1.00 26.09 445 TRP A N 1
ATOM 3637 C CA . TRP A 1 445 ? 22.934 1.243 53.185 1.00 26.09 445 TRP A CA 1
ATOM 3638 C C . TRP A 1 445 ? 21.499 1.000 52.620 1.00 26.09 445 TRP A C 1
ATOM 3640 O O . TRP A 1 445 ? 20.755 1.941 52.390 1.00 26.09 445 TRP A O 1
ATOM 3650 N N . GLY A 1 446 ? 20.982 -0.234 52.433 1.00 24.41 446 GLY A N 1
ATOM 3651 C CA . GLY A 1 446 ? 21.577 -1.593 52.456 1.00 24.41 446 GLY A CA 1
ATOM 3652 C C . GLY A 1 446 ? 20.561 -2.741 52.735 1.00 24.41 446 GLY A C 1
ATOM 3653 O O . GLY A 1 446 ? 19.788 -2.596 53.670 1.00 24.41 446 GLY A O 1
ATOM 3654 N N . ASN A 1 447 ? 20.639 -3.857 51.970 1.00 28.33 447 ASN A N 1
ATOM 3655 C CA . ASN A 1 447 ? 20.322 -5.294 52.268 1.00 28.33 447 ASN A CA 1
ATOM 3656 C C . ASN A 1 447 ? 18.963 -5.694 52.940 1.00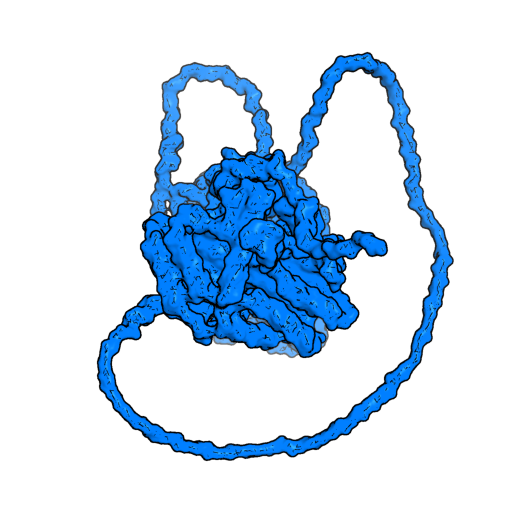 28.33 447 ASN A C 1
ATOM 3658 O O . ASN A 1 447 ? 18.305 -4.889 53.577 1.00 28.33 447 ASN A O 1
ATOM 3662 N N . ASP A 1 448 ? 18.433 -6.931 52.945 1.00 28.20 448 ASP A N 1
ATOM 3663 C CA . ASP A 1 448 ? 18.626 -8.231 52.254 1.00 28.20 448 ASP A CA 1
ATOM 3664 C C . ASP A 1 448 ? 17.407 -9.134 52.590 1.00 28.20 448 ASP A C 1
ATOM 3666 O O . ASP A 1 448 ? 16.764 -8.898 53.617 1.00 28.20 448 ASP A O 1
ATOM 3670 N N . ARG A 1 449 ? 17.173 -10.239 51.848 1.00 26.22 449 ARG A N 1
ATOM 3671 C CA . ARG A 1 449 ? 16.901 -11.586 52.435 1.00 26.22 449 ARG A CA 1
ATOM 3672 C C . ARG A 1 449 ? 16.724 -12.703 51.394 1.00 26.22 449 ARG A C 1
ATOM 3674 O O . ARG A 1 449 ? 15.929 -12.603 50.470 1.00 26.22 449 ARG A O 1
ATOM 3681 N N . ASN A 1 450 ? 17.413 -13.814 51.651 1.00 26.72 450 ASN A N 1
ATOM 3682 C CA . ASN A 1 450 ? 17.452 -15.060 50.878 1.00 26.72 450 ASN A CA 1
ATOM 3683 C C . ASN A 1 450 ? 17.109 -16.237 51.816 1.00 26.72 450 ASN A C 1
ATOM 3685 O O . ASN A 1 450 ? 17.653 -16.241 52.919 1.00 26.72 450 ASN A O 1
ATOM 3689 N N . VAL A 1 451 ? 16.338 -17.258 51.394 1.00 26.67 451 VAL A N 1
ATOM 3690 C CA . VAL A 1 451 ? 16.441 -18.641 51.939 1.00 26.67 451 VAL A CA 1
ATOM 3691 C C . VAL A 1 451 ? 16.066 -19.714 50.892 1.00 26.67 451 VAL A C 1
ATOM 3693 O O . VAL A 1 451 ? 14.959 -19.740 50.369 1.00 26.67 451 VAL A O 1
ATOM 3696 N N . ASN A 1 452 ? 17.015 -20.633 50.680 1.00 25.69 452 ASN A N 1
ATOM 3697 C CA . ASN A 1 452 ? 17.005 -21.957 50.018 1.00 25.69 452 ASN A CA 1
ATOM 3698 C C . ASN A 1 452 ? 15.676 -22.783 50.070 1.00 25.69 452 ASN A C 1
ATOM 3700 O O . ASN A 1 452 ? 14.960 -22.739 51.063 1.00 25.69 452 ASN A O 1
ATOM 3704 N N . SER A 1 453 ? 15.377 -23.738 49.166 1.00 24.98 453 SER A N 1
ATOM 3705 C CA . SER A 1 453 ? 16.197 -24.951 48.939 1.00 24.98 453 SER A CA 1
ATOM 3706 C C . SER A 1 453 ? 15.599 -26.012 47.968 1.00 24.98 453 SER A C 1
ATOM 3708 O O . SER A 1 453 ? 14.391 -26.197 47.920 1.00 24.98 453 SER A O 1
ATOM 3710 N N . ARG A 1 454 ? 16.510 -26.813 47.370 1.00 24.97 454 ARG A N 1
ATOM 3711 C CA . ARG A 1 454 ? 16.412 -28.238 46.927 1.00 24.97 454 ARG A CA 1
ATOM 3712 C C . ARG A 1 454 ? 15.682 -28.654 45.627 1.00 24.97 454 ARG A C 1
ATOM 3714 O O . ARG A 1 454 ? 14.526 -28.349 45.382 1.00 24.97 454 ARG A O 1
ATOM 3721 N N . VAL A 1 455 ? 16.402 -29.510 44.888 1.00 26.59 455 VAL A N 1
ATOM 3722 C CA . VAL A 1 455 ? 16.007 -30.360 43.743 1.00 26.59 455 VAL A CA 1
ATOM 3723 C C . VAL A 1 455 ? 16.053 -31.832 44.211 1.00 26.59 455 VAL A C 1
ATOM 3725 O O . VAL A 1 455 ? 16.850 -32.139 45.105 1.00 26.59 455 VAL A O 1
ATOM 3728 N N . PRO A 1 456 ? 15.206 -32.734 43.677 1.00 27.86 456 PRO A N 1
ATOM 3729 C CA . PRO A 1 456 ? 15.751 -33.881 42.933 1.00 27.86 456 PRO A CA 1
ATOM 3730 C C . PRO A 1 456 ? 14.962 -34.272 41.658 1.00 27.86 456 PRO A C 1
ATOM 3732 O O . PRO A 1 456 ? 13.741 -34.180 41.592 1.00 27.86 456 PRO A O 1
ATOM 3735 N N . ASP A 1 457 ? 15.714 -34.778 40.684 1.00 24.39 457 ASP A N 1
ATOM 3736 C CA . ASP A 1 457 ? 15.333 -35.518 39.459 1.00 24.39 457 ASP A CA 1
ATOM 3737 C C . ASP A 1 457 ? 15.578 -37.045 39.728 1.00 24.39 457 ASP A C 1
ATOM 3739 O O . ASP A 1 457 ? 16.149 -37.327 40.791 1.00 24.39 457 ASP A O 1
ATOM 3743 N N . PRO A 1 458 ? 15.304 -38.075 38.874 1.00 41.53 458 PRO A N 1
ATOM 3744 C CA . PRO A 1 458 ? 14.493 -38.212 37.642 1.00 41.53 458 PRO A CA 1
ATOM 3745 C C . PRO A 1 458 ? 13.547 -39.465 37.602 1.00 41.53 458 PRO A C 1
ATOM 3747 O O . PRO A 1 458 ? 13.502 -40.278 38.522 1.00 41.53 458 PRO A O 1
ATOM 3750 N N . LYS A 1 459 ? 12.951 -39.706 36.413 1.00 23.88 459 LYS A N 1
ATOM 3751 C CA . LYS A 1 459 ? 12.509 -40.997 35.793 1.00 23.88 459 LYS A CA 1
ATOM 3752 C C . LYS A 1 459 ? 11.067 -41.525 35.977 1.00 23.88 459 LYS A C 1
ATOM 3754 O O . LYS A 1 459 ? 10.676 -42.020 37.023 1.00 23.88 459 LYS A O 1
ATOM 3759 N N . ASN A 1 460 ? 10.430 -41.663 34.806 1.00 24.52 460 ASN A N 1
ATOM 3760 C CA . ASN A 1 460 ? 9.613 -42.788 34.315 1.00 24.52 460 ASN A CA 1
ATOM 3761 C C . ASN A 1 460 ? 8.405 -43.303 35.123 1.00 24.52 460 ASN A C 1
ATOM 3763 O O . ASN A 1 460 ? 8.546 -44.156 35.995 1.00 24.52 460 ASN A O 1
ATOM 3767 N N . ILE A 1 461 ? 7.215 -43.068 34.558 1.00 25.28 461 ILE A N 1
ATOM 3768 C CA . ILE A 1 461 ? 6.290 -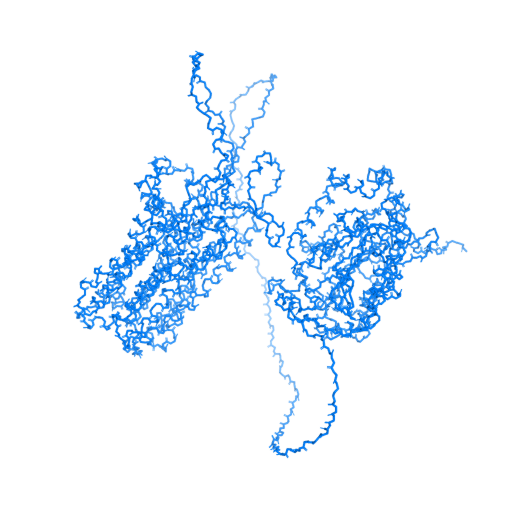44.172 34.245 1.00 25.28 461 ILE A CA 1
ATOM 3769 C C . ILE A 1 461 ? 6.086 -44.204 32.722 1.00 25.28 461 ILE A C 1
ATOM 3771 O O . ILE A 1 461 ? 5.905 -43.174 32.080 1.00 25.28 461 ILE A O 1
ATOM 3775 N N . PHE A 1 462 ? 6.183 -45.402 32.149 1.00 22.81 462 PHE A N 1
ATOM 3776 C CA . PHE A 1 462 ? 6.114 -45.723 30.717 1.00 22.81 462 PHE A CA 1
ATOM 3777 C C . PHE A 1 462 ? 4.949 -46.714 30.501 1.00 22.81 462 PHE A C 1
ATOM 3779 O O . PHE A 1 462 ? 4.606 -47.414 31.453 1.00 22.81 462 PHE A O 1
ATOM 3786 N N . ARG A 1 463 ? 4.516 -46.913 29.234 1.00 23.34 463 ARG A N 1
ATOM 3787 C CA . ARG A 1 463 ? 3.811 -48.126 28.708 1.00 23.34 463 ARG A CA 1
ATOM 3788 C C . ARG A 1 463 ? 2.335 -48.326 29.140 1.00 23.34 463 ARG A C 1
ATOM 3790 O O . ARG A 1 463 ? 1.935 -47.764 30.145 1.00 23.34 463 ARG A O 1
ATOM 3797 N N . LEU A 1 464 ? 1.447 -49.089 28.466 1.00 23.42 464 LEU A N 1
ATOM 3798 C CA . LEU A 1 464 ? 1.370 -49.946 27.236 1.00 23.42 464 LEU A CA 1
ATOM 3799 C C . LEU A 1 464 ? -0.119 -49.860 26.727 1.00 23.42 464 LEU A C 1
ATOM 3801 O O . LEU A 1 464 ? -0.977 -49.611 27.568 1.00 23.42 464 LEU A O 1
ATOM 3805 N N . VAL A 1 465 ? -0.563 -50.131 25.480 1.00 23.97 465 VAL A N 1
ATOM 3806 C CA . VAL A 1 465 ? 0.049 -50.201 24.125 1.00 23.97 465 VAL A CA 1
ATOM 3807 C C . VAL A 1 465 ? -1.052 -50.382 23.029 1.00 23.97 465 VAL A C 1
ATOM 3809 O O . VAL A 1 465 ? -2.233 -50.426 23.357 1.00 23.97 465 VAL A O 1
ATOM 3812 N N . ASP A 1 466 ? -0.640 -50.472 21.755 1.00 22.17 466 ASP A N 1
ATOM 3813 C CA . ASP A 1 466 ? -1.255 -51.033 20.517 1.00 22.17 466 ASP A CA 1
ATOM 3814 C C . ASP A 1 466 ? -2.449 -52.035 20.651 1.00 22.17 466 ASP A C 1
ATOM 3816 O O . ASP A 1 466 ? -2.538 -52.778 21.623 1.00 22.17 466 ASP A O 1
ATOM 3820 N N . TYR A 1 467 ? -3.358 -52.209 19.667 1.00 23.41 467 TYR A N 1
ATOM 3821 C CA . TYR A 1 467 ? -3.051 -52.809 18.345 1.00 23.41 467 TYR A CA 1
ATOM 3822 C C . TYR A 1 467 ? -4.189 -52.757 17.285 1.00 23.41 467 TYR A C 1
ATOM 3824 O O . TYR A 1 467 ? -5.360 -52.549 17.584 1.00 23.41 467 TYR A O 1
ATOM 3832 N N . THR A 1 468 ? -3.808 -53.128 16.050 1.00 24.09 468 THR A N 1
ATOM 3833 C CA . THR A 1 468 ? -4.600 -53.687 14.917 1.00 24.09 468 THR A CA 1
ATOM 3834 C C . THR A 1 468 ? -5.474 -52.789 14.019 1.00 24.09 468 THR A C 1
ATOM 3836 O O . THR A 1 468 ? -6.549 -52.329 14.385 1.00 24.09 468 THR A O 1
ATOM 3839 N N . ARG A 1 469 ? -5.075 -52.727 12.733 1.00 24.81 469 ARG A N 1
ATOM 3840 C CA . ARG A 1 469 ? -6.000 -52.782 11.577 1.00 24.81 469 ARG A CA 1
ATOM 3841 C C . ARG A 1 469 ? -6.573 -54.205 11.439 1.00 24.81 469 ARG A C 1
ATOM 3843 O O . ARG A 1 469 ? -5.912 -55.152 11.866 1.00 24.81 469 ARG A O 1
ATOM 3850 N N . PRO A 1 470 ? -7.674 -54.384 10.691 1.00 28.80 470 PRO A N 1
ATOM 3851 C CA . PRO A 1 470 ? -7.525 -55.152 9.447 1.00 28.80 470 PRO A CA 1
ATOM 3852 C C . PRO A 1 470 ? -8.250 -54.548 8.228 1.00 28.80 470 PRO A C 1
ATOM 3854 O O . PRO A 1 470 ? -9.063 -53.634 8.333 1.00 28.80 470 PRO A O 1
ATOM 3857 N N . HIS A 1 471 ? -7.917 -55.077 7.048 1.00 25.38 471 HIS A N 1
ATOM 3858 C CA . HIS A 1 471 ? -8.591 -54.794 5.778 1.00 25.38 471 HIS A CA 1
ATOM 3859 C C . HIS A 1 471 ? -9.973 -55.459 5.704 1.00 25.38 471 HIS A C 1
ATOM 3861 O O . HIS A 1 471 ? -10.136 -56.565 6.213 1.00 25.38 471 HIS A O 1
ATOM 3867 N N . LEU A 1 472 ? -10.893 -54.881 4.922 1.00 23.47 472 LEU A N 1
ATOM 3868 C CA . LEU A 1 472 ? -11.933 -55.645 4.225 1.00 23.47 472 LEU A CA 1
ATOM 3869 C C . LEU A 1 472 ? -12.285 -54.991 2.876 1.00 23.47 472 LEU A C 1
ATOM 3871 O O . LEU A 1 472 ? -12.595 -53.806 2.799 1.00 23.47 472 LEU A O 1
ATOM 3875 N N . TYR A 1 473 ? -12.189 -55.790 1.813 1.00 22.83 473 TYR A N 1
ATOM 3876 C CA . TYR A 1 473 ? -12.658 -55.507 0.452 1.00 22.83 473 TYR A CA 1
ATOM 3877 C C . TYR A 1 473 ? -14.088 -56.051 0.296 1.00 22.83 473 TYR A C 1
ATOM 3879 O O . TYR A 1 473 ? -14.304 -57.187 0.709 1.00 22.83 473 TYR A O 1
ATOM 3887 N N . ALA A 1 474 ? -14.994 -55.293 -0.344 1.00 23.34 474 ALA A N 1
ATOM 3888 C CA . ALA A 1 474 ? -16.203 -55.715 -1.096 1.00 23.34 474 ALA A CA 1
ATOM 3889 C C . ALA A 1 474 ? -17.257 -54.576 -1.106 1.00 23.34 474 ALA A C 1
ATOM 3891 O O . ALA A 1 474 ? -17.373 -53.865 -0.116 1.00 23.34 474 ALA A O 1
ATOM 3892 N N . SER A 1 475 ? -18.087 -54.354 -2.135 1.00 23.00 475 SER A N 1
ATOM 3893 C CA . SER A 1 475 ? -18.046 -54.804 -3.540 1.00 23.00 475 SER A CA 1
ATOM 3894 C C . SER A 1 475 ? -19.120 -54.091 -4.390 1.00 23.00 475 SER A C 1
ATOM 3896 O O . SER A 1 475 ? -20.277 -54.101 -3.995 1.00 23.00 475 SER A O 1
ATOM 3898 N N . CYS A 1 476 ? -18.740 -53.652 -5.600 1.00 21.94 476 CYS A N 1
ATOM 3899 C CA . CYS A 1 476 ? -19.553 -53.528 -6.834 1.00 21.94 476 CYS A CA 1
ATOM 3900 C C . CYS A 1 476 ? -20.804 -52.604 -6.907 1.00 21.94 476 CYS A C 1
ATOM 3902 O O . CYS A 1 476 ? -21.501 -52.380 -5.928 1.00 21.94 476 CYS A O 1
ATOM 3904 N N . GLY A 1 477 ? -21.115 -52.122 -8.127 1.00 23.22 477 GLY A N 1
ATOM 3905 C CA . GLY A 1 477 ? -22.358 -51.393 -8.459 1.00 23.22 477 GLY A CA 1
ATOM 3906 C C . GLY A 1 477 ? -22.175 -50.028 -9.155 1.00 23.22 477 GLY A C 1
ATOM 3907 O O . GLY A 1 477 ? -22.695 -49.027 -8.686 1.00 23.22 477 GLY A O 1
ATOM 3908 N N . SER A 1 478 ? -21.289 -49.885 -10.145 1.00 24.00 478 SER A N 1
ATOM 3909 C CA . SER A 1 478 ? -21.661 -49.829 -11.579 1.00 24.00 478 SER A CA 1
ATOM 3910 C C . SER A 1 478 ? -22.683 -48.752 -11.998 1.00 24.00 478 SER A C 1
ATOM 3912 O O . SER A 1 478 ? -23.864 -48.894 -11.700 1.00 24.00 478 SER A O 1
ATOM 3914 N N . LEU A 1 479 ? -22.259 -47.794 -12.837 1.00 24.44 479 LEU A N 1
ATOM 3915 C CA . LEU A 1 479 ? -22.997 -47.354 -14.039 1.00 24.44 479 LEU A CA 1
ATOM 3916 C C . LEU A 1 479 ? -22.103 -46.471 -14.937 1.00 24.44 479 LEU A C 1
ATOM 3918 O O . LEU A 1 479 ? -21.811 -45.320 -14.626 1.00 24.44 479 LEU A O 1
ATOM 3922 N N . LEU A 1 480 ? -21.665 -47.039 -16.064 1.00 24.34 480 LEU A N 1
ATOM 3923 C CA . LEU A 1 480 ? -21.046 -46.324 -17.187 1.00 24.34 480 LEU A CA 1
ATOM 3924 C C . LEU A 1 480 ? -22.137 -45.898 -18.184 1.00 24.34 480 LEU A C 1
ATOM 3926 O O . LEU A 1 480 ? -23.046 -46.693 -18.429 1.00 24.34 480 LEU A O 1
ATOM 3930 N N . PRO A 1 481 ? -21.993 -44.756 -18.875 1.00 27.33 481 PRO A N 1
ATOM 3931 C CA . PRO A 1 481 ? -22.606 -44.535 -20.178 1.00 27.33 481 PRO A CA 1
ATOM 3932 C C . PRO A 1 481 ? -21.600 -44.854 -21.301 1.00 27.33 481 PRO A C 1
ATOM 3934 O O . PRO A 1 481 ? -20.530 -44.255 -21.386 1.00 27.33 481 PRO A O 1
ATOM 3937 N N . GLN A 1 482 ? -21.967 -45.781 -22.186 1.00 24.56 482 GLN A N 1
ATOM 3938 C CA . GLN A 1 482 ? -21.357 -46.006 -23.508 1.00 24.56 482 GLN A CA 1
ATOM 3939 C C . GLN A 1 482 ? -22.399 -45.629 -24.601 1.00 24.56 482 GLN A C 1
ATOM 3941 O O . GLN A 1 482 ? -23.559 -45.381 -24.260 1.00 24.56 482 GLN A O 1
ATOM 3946 N N . PRO A 1 483 ? -22.008 -45.441 -25.878 1.00 32.47 483 PRO A N 1
ATOM 3947 C CA . PRO A 1 483 ? -22.502 -44.315 -26.679 1.00 32.47 483 PRO A CA 1
ATOM 3948 C C . PRO A 1 483 ? -23.712 -44.607 -27.580 1.00 32.47 483 PRO A C 1
ATOM 3950 O O . PRO A 1 483 ? -23.858 -45.690 -28.145 1.00 32.47 483 PRO A O 1
ATOM 3953 N N . GLY A 1 484 ? -24.540 -43.576 -27.788 1.00 24.94 484 GLY A N 1
ATOM 3954 C CA . GLY A 1 484 ? -25.727 -43.605 -28.647 1.00 24.94 484 GLY A CA 1
ATOM 3955 C C . GLY A 1 484 ? -25.491 -43.069 -30.064 1.00 24.94 484 GLY A C 1
ATOM 3956 O O . GLY A 1 484 ? -25.508 -41.863 -30.281 1.00 24.94 484 GLY A O 1
ATOM 3957 N N . SER A 1 485 ? -25.288 -44.000 -30.997 1.00 23.91 485 SER A N 1
ATOM 3958 C CA . SER A 1 485 ? -25.663 -43.973 -32.426 1.00 23.91 485 SER A CA 1
ATOM 3959 C C . SER A 1 485 ? -25.835 -42.639 -33.190 1.00 23.91 485 SER A C 1
ATOM 3961 O O . SER A 1 485 ? -26.789 -41.879 -33.030 1.00 23.91 485 SER A O 1
ATOM 3963 N N . VAL A 1 486 ? -25.002 -42.507 -34.227 1.00 24.52 486 VAL A N 1
ATOM 3964 C CA . VAL A 1 486 ? -25.225 -41.673 -35.419 1.00 24.52 486 VAL A CA 1
ATOM 3965 C C . VAL A 1 486 ? -26.579 -41.978 -36.083 1.00 24.52 486 VAL A C 1
ATOM 3967 O O . VAL A 1 486 ? -26.934 -43.141 -36.275 1.00 24.52 486 VAL A O 1
ATOM 3970 N N . LYS A 1 487 ? -27.270 -40.935 -36.562 1.00 24.08 487 LYS A N 1
ATOM 3971 C CA . LYS A 1 487 ? -28.163 -41.024 -37.729 1.00 24.08 487 LYS A CA 1
ATOM 3972 C C . LYS A 1 487 ? -27.624 -40.130 -38.839 1.00 24.08 487 LYS A C 1
ATOM 3974 O O . LYS A 1 487 ? -27.514 -38.922 -38.660 1.00 24.08 487 LYS A O 1
ATOM 3979 N N . SER A 1 488 ? -27.327 -40.731 -39.983 1.00 23.38 488 SER A N 1
ATOM 3980 C CA . SER A 1 488 ? -27.038 -40.043 -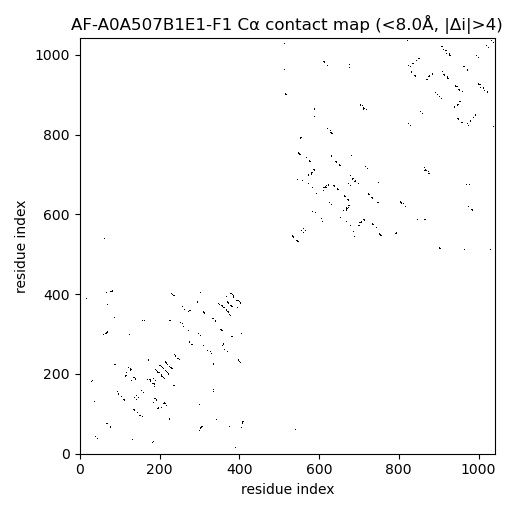41.237 1.00 23.38 488 SER A CA 1
ATOM 3981 C C . SER A 1 488 ? -28.047 -40.482 -42.296 1.00 23.38 488 SER A C 1
ATOM 3983 O O . SER A 1 488 ? -28.513 -41.622 -42.293 1.00 23.38 488 SER A O 1
ATOM 3985 N N . SER A 1 489 ? -28.374 -39.582 -43.218 1.00 23.12 489 SER A N 1
ATOM 3986 C CA . SER A 1 489 ? -29.094 -39.913 -44.446 1.00 23.12 489 SER A CA 1
ATOM 3987 C C . SER A 1 489 ? -28.647 -38.973 -45.566 1.00 23.12 489 SER A C 1
ATOM 3989 O O . SER A 1 489 ? -28.958 -37.790 -45.510 1.00 23.12 489 SER A O 1
ATOM 3991 N N . THR A 1 490 ? -27.898 -39.534 -46.529 1.00 23.50 490 THR A N 1
ATOM 3992 C CA . THR A 1 490 ? -28.060 -39.387 -48.001 1.00 23.50 490 THR A CA 1
ATOM 3993 C C . THR A 1 490 ? -28.375 -37.989 -48.587 1.00 23.50 490 THR A C 1
ATOM 3995 O O . THR A 1 490 ? -29.344 -37.368 -48.178 1.00 23.50 490 THR A O 1
ATOM 3998 N N . ALA A 1 491 ? -27.728 -37.486 -49.648 1.00 23.45 491 ALA A N 1
ATOM 3999 C CA . ALA A 1 491 ? -26.929 -38.135 -50.703 1.00 23.45 491 ALA A CA 1
ATOM 4000 C C . ALA A 1 491 ? -25.974 -37.103 -51.383 1.00 23.45 491 ALA A C 1
ATOM 4002 O O . ALA A 1 491 ? -26.258 -35.914 -51.363 1.00 23.45 491 ALA A O 1
ATOM 4003 N N . SER A 1 492 ? -24.762 -37.492 -51.809 1.00 21.92 492 SER A N 1
ATOM 4004 C CA . SER A 1 492 ? -24.332 -37.760 -53.210 1.00 21.92 492 SER A CA 1
ATOM 4005 C C . SER A 1 492 ? -23.960 -36.551 -54.093 1.00 21.92 492 SER A C 1
ATOM 4007 O O . SER A 1 492 ? -24.751 -35.627 -54.222 1.00 21.92 492 SER A O 1
ATOM 4009 N N . THR A 1 493 ? -22.840 -36.685 -54.832 1.00 24.31 493 THR A N 1
ATOM 4010 C CA . THR A 1 493 ? -22.308 -35.793 -55.905 1.00 24.31 493 THR A CA 1
ATOM 4011 C C . THR A 1 493 ? -21.871 -34.384 -55.455 1.00 24.31 493 THR A C 1
ATOM 4013 O O . THR A 1 493 ? -22.464 -33.828 -54.545 1.00 24.31 493 THR A O 1
ATOM 4016 N N . SER A 1 494 ? -20.821 -33.747 -55.992 1.00 23.72 494 SER A N 1
ATOM 4017 C CA . SER A 1 494 ? -19.795 -34.119 -56.993 1.00 23.72 494 SER A CA 1
ATOM 4018 C C . SER A 1 494 ? -18.505 -33.314 -56.735 1.00 23.72 494 SER A C 1
ATOM 4020 O O . SER A 1 494 ? -18.554 -32.256 -56.115 1.00 23.72 494 SER A O 1
ATOM 4022 N N . ARG A 1 495 ? -17.343 -33.779 -57.223 1.00 28.59 495 ARG A N 1
ATOM 4023 C CA . ARG A 1 495 ? -16.122 -32.949 -57.272 1.00 28.59 495 ARG A CA 1
ATOM 4024 C C . ARG A 1 495 ? -16.254 -31.904 -58.380 1.00 28.59 495 ARG A C 1
ATOM 4026 O O . ARG A 1 495 ? -16.472 -32.318 -59.510 1.00 28.59 495 ARG A O 1
ATOM 4033 N N . GLU A 1 496 ? -15.979 -30.635 -58.085 1.00 24.64 496 GLU A N 1
ATOM 4034 C CA . GLU A 1 496 ? -15.199 -29.750 -58.965 1.00 24.64 496 GLU A CA 1
ATOM 4035 C C . GLU A 1 496 ? -14.698 -28.501 -58.214 1.00 24.64 496 GLU A C 1
ATOM 4037 O O . GLU A 1 496 ? -15.027 -28.289 -57.049 1.00 24.64 496 GLU A O 1
ATOM 4042 N N . SER A 1 497 ? -13.778 -27.764 -58.835 1.00 28.81 497 SER A N 1
ATOM 4043 C CA . SER A 1 497 ? -12.872 -26.803 -58.192 1.00 28.81 497 SER A CA 1
ATOM 4044 C C . SER A 1 497 ? -13.479 -25.429 -57.885 1.00 28.81 497 SER A C 1
ATOM 4046 O O . SER A 1 497 ? -14.044 -24.796 -58.774 1.00 28.81 497 SER A O 1
ATOM 4048 N N . GLY A 1 498 ? -13.196 -24.892 -56.694 1.00 23.88 498 GLY A N 1
ATOM 4049 C CA . GLY A 1 498 ? -13.414 -23.485 -56.349 1.00 23.88 498 GLY A CA 1
ATOM 4050 C C . GLY A 1 498 ? -12.581 -23.064 -55.135 1.00 23.88 498 GLY A C 1
ATOM 4051 O O . GLY A 1 498 ? -12.406 -23.846 -54.205 1.00 23.88 498 GLY A O 1
ATOM 4052 N N . PHE A 1 499 ? -12.043 -21.840 -55.154 1.00 31.30 499 PHE A N 1
ATOM 4053 C CA . PHE A 1 499 ? -11.449 -21.210 -53.969 1.00 31.30 499 PHE A CA 1
ATOM 4054 C C . PHE A 1 499 ? -12.545 -20.986 -52.920 1.00 31.30 499 PHE A C 1
ATOM 4056 O O . PHE A 1 499 ? -13.506 -20.275 -53.208 1.00 31.30 499 PHE A O 1
ATOM 4063 N N . GLU A 1 500 ? -12.374 -21.504 -51.702 1.00 22.61 500 GLU A N 1
ATOM 4064 C CA . GLU A 1 500 ? -13.251 -21.168 -50.578 1.00 22.61 500 GLU A CA 1
ATOM 4065 C C . GLU A 1 500 ? -12.472 -20.408 -49.498 1.00 22.61 500 GLU A C 1
ATOM 4067 O O . GLU A 1 500 ? -11.500 -20.896 -48.917 1.00 22.61 500 GLU A O 1
ATOM 4072 N N . LEU A 1 501 ? -12.886 -19.160 -49.278 1.00 24.41 501 LEU A N 1
ATOM 4073 C CA . LEU A 1 501 ? -12.365 -18.281 -48.238 1.00 24.41 501 LEU A CA 1
ATOM 4074 C C . LEU A 1 501 ? -12.778 -18.827 -46.868 1.00 24.41 501 LEU A C 1
ATOM 4076 O O . LEU A 1 501 ? -13.969 -18.914 -46.573 1.00 24.41 501 LEU A O 1
ATOM 4080 N N . VAL A 1 502 ? -11.806 -19.130 -46.006 1.00 23.77 502 VAL A N 1
ATOM 4081 C CA . VAL A 1 502 ? -12.089 -19.426 -44.594 1.00 23.77 502 VAL A CA 1
ATOM 4082 C C . VAL A 1 502 ? -12.717 -18.176 -43.958 1.00 23.77 502 VAL A C 1
ATOM 4084 O O . VAL A 1 502 ? -12.097 -17.109 -44.003 1.00 23.77 502 VAL A O 1
ATOM 4087 N N . PRO A 1 503 ? -13.929 -18.258 -43.377 1.00 24.31 503 PRO A N 1
ATOM 4088 C CA . PRO A 1 503 ? -14.613 -17.086 -42.851 1.00 24.31 503 PRO A CA 1
ATOM 4089 C C . PRO A 1 503 ? -13.893 -16.525 -41.620 1.00 24.31 503 PRO A C 1
ATOM 4091 O O . PRO A 1 503 ? -13.639 -17.222 -40.637 1.00 24.31 503 PRO A O 1
ATOM 4094 N N . VAL A 1 504 ? -13.596 -15.228 -41.675 1.00 28.11 504 VAL A N 1
ATOM 4095 C CA . VAL A 1 504 ? -13.037 -14.453 -40.563 1.00 28.11 504 VAL A CA 1
ATOM 4096 C C . VAL A 1 504 ? -14.104 -14.224 -39.482 1.00 28.11 504 VAL A C 1
ATOM 4098 O O . VAL A 1 504 ? -15.275 -14.012 -39.785 1.00 28.11 504 VAL A O 1
ATOM 4101 N N . SER A 1 505 ? -13.655 -14.153 -38.223 1.00 26.55 505 SER A N 1
ATOM 4102 C CA . SER A 1 505 ? -14.410 -13.738 -37.027 1.00 26.55 505 SER A CA 1
ATOM 4103 C C . SER A 1 505 ? -15.305 -14.795 -36.356 1.00 26.55 505 SER A C 1
ATOM 4105 O O . SER A 1 505 ? -16.531 -14.781 -36.457 1.00 26.55 505 SER A O 1
ATOM 4107 N N . GLN A 1 506 ? -14.695 -15.596 -35.474 1.00 24.20 506 GLN A N 1
ATOM 4108 C CA . GLN A 1 506 ? -15.317 -15.789 -34.161 1.00 24.20 506 GLN A CA 1
ATOM 4109 C C . GLN A 1 506 ? -15.083 -14.511 -33.347 1.00 24.20 506 GLN A C 1
ATOM 4111 O O . GLN A 1 506 ? -13.962 -14.232 -32.926 1.00 24.20 506 GLN A O 1
ATOM 4116 N N . LYS A 1 507 ? -16.141 -13.717 -33.157 1.00 28.38 507 LYS A N 1
ATOM 4117 C CA . LYS A 1 507 ? -16.115 -12.535 -32.288 1.00 28.38 507 LYS A CA 1
ATOM 4118 C C . LYS A 1 507 ? -15.829 -12.967 -30.849 1.00 28.38 507 LYS A C 1
ATOM 4120 O O . LYS A 1 507 ? -16.655 -13.651 -30.245 1.00 28.38 507 LYS A O 1
ATOM 4125 N N . THR A 1 508 ? -14.714 -12.527 -30.277 1.00 25.62 508 THR A N 1
ATOM 4126 C CA . THR A 1 508 ? -14.558 -12.493 -28.819 1.00 25.62 508 THR A CA 1
ATOM 4127 C C . THR A 1 508 ? -15.597 -11.519 -28.248 1.00 25.62 508 THR A C 1
ATOM 4129 O O . THR A 1 508 ? -15.677 -10.386 -28.728 1.00 25.62 508 THR A O 1
ATOM 4132 N N . PRO A 1 509 ? -16.424 -11.920 -27.265 1.00 30.64 509 PRO A N 1
ATOM 4133 C CA . PRO A 1 509 ? -17.350 -10.995 -26.621 1.00 30.64 509 PRO A CA 1
ATOM 4134 C C . PRO A 1 509 ? -16.577 -9.921 -25.831 1.00 30.64 509 PRO A C 1
ATOM 4136 O O . PRO A 1 509 ? -15.477 -10.207 -25.347 1.00 30.64 509 PRO A O 1
ATOM 4139 N N . PRO A 1 510 ? -17.131 -8.703 -25.675 1.00 47.38 510 PRO A N 1
ATOM 4140 C CA . PRO A 1 510 ? -16.512 -7.661 -24.861 1.00 47.38 510 PRO A CA 1
ATOM 4141 C C . PRO A 1 510 ? -16.353 -8.117 -23.403 1.00 47.38 510 PRO A C 1
ATOM 4143 O O . PRO A 1 510 ? -17.147 -8.911 -22.890 1.00 47.38 510 PRO A O 1
ATOM 4146 N N . ALA A 1 511 ? -15.319 -7.611 -22.727 1.00 54.41 511 ALA A N 1
ATOM 4147 C CA . ALA A 1 511 ? -15.090 -7.910 -21.318 1.00 54.41 511 ALA A CA 1
ATOM 4148 C C . ALA A 1 511 ? -16.271 -7.396 -20.459 1.00 54.41 511 ALA A C 1
ATOM 4150 O O . ALA A 1 511 ? -16.717 -6.267 -20.669 1.00 54.41 511 ALA A O 1
ATOM 4151 N N . PRO A 1 512 ? -16.791 -8.178 -19.490 1.00 65.75 512 PRO A N 1
ATOM 4152 C CA . PRO A 1 512 ? -17.904 -7.737 -18.648 1.00 65.75 512 PRO A CA 1
ATOM 4153 C C . PRO A 1 512 ? -17.549 -6.472 -17.841 1.00 65.75 512 PRO A C 1
ATOM 4155 O O . PRO A 1 512 ? -16.449 -6.430 -17.284 1.00 65.75 512 PRO A O 1
ATOM 4158 N N . PRO A 1 513 ? -18.448 -5.474 -17.698 1.00 64.44 513 PRO A N 1
ATOM 4159 C CA . PRO A 1 513 ? -18.124 -4.198 -17.045 1.00 64.44 513 PRO A CA 1
ATOM 4160 C C . PRO A 1 513 ? -17.554 -4.378 -15.636 1.00 64.44 513 PRO A C 1
ATOM 4162 O O . PRO A 1 513 ? -18.155 -5.074 -14.817 1.00 64.44 513 PRO A O 1
ATOM 4165 N N . GLY A 1 514 ? -16.381 -3.802 -15.361 1.00 55.53 514 GLY A N 1
ATOM 4166 C CA . GLY A 1 514 ? -15.656 -3.983 -14.096 1.00 55.53 514 GLY A CA 1
ATOM 4167 C C . GLY A 1 514 ? -14.724 -5.201 -14.032 1.00 55.53 514 GLY A C 1
ATOM 4168 O O . GLY A 1 514 ? -14.064 -5.408 -13.018 1.00 55.53 514 GLY A O 1
ATOM 4169 N N . THR A 1 515 ? -14.649 -6.030 -15.081 1.00 66.94 515 THR A N 1
ATOM 4170 C CA . THR A 1 515 ? -13.572 -7.023 -15.233 1.00 66.94 515 THR A CA 1
ATOM 4171 C C . THR A 1 515 ? -12.382 -6.354 -15.913 1.00 66.94 515 THR A C 1
ATOM 4173 O O . THR A 1 515 ? -12.423 -6.067 -17.107 1.00 66.94 515 THR A O 1
ATOM 4176 N N . GLU A 1 516 ? -11.319 -6.118 -15.147 1.00 52.66 516 GLU A N 1
ATOM 4177 C CA . GLU A 1 516 ? -10.143 -5.361 -15.582 1.00 52.66 516 GLU A CA 1
ATOM 4178 C C . GLU A 1 516 ? -8.914 -6.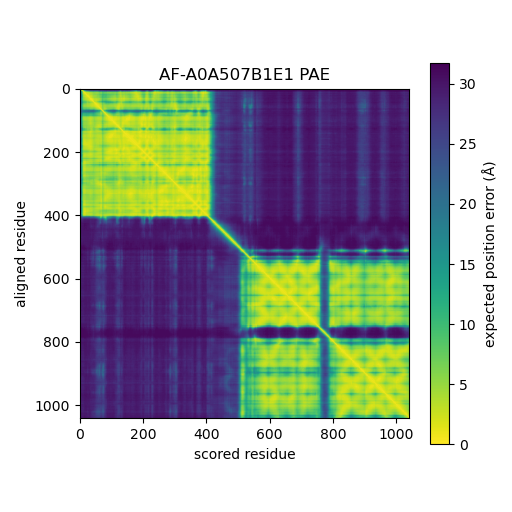268 -15.738 1.00 52.66 516 GLU A C 1
ATOM 4180 O O . GLU A 1 516 ? -8.614 -7.117 -14.890 1.00 52.66 516 GLU A O 1
ATOM 4185 N N . GLN A 1 517 ? -8.151 -6.050 -16.813 1.00 38.91 517 GLN A N 1
ATOM 4186 C CA . GLN A 1 517 ? -6.760 -6.488 -16.878 1.00 38.91 517 GLN A CA 1
ATOM 4187 C C . GLN A 1 517 ? -5.893 -5.429 -16.194 1.00 38.91 517 GLN A C 1
ATOM 4189 O O . GLN A 1 517 ? -5.577 -4.399 -16.780 1.00 38.91 517 GLN A O 1
ATOM 4194 N N . LEU A 1 518 ? -5.475 -5.707 -14.956 1.00 36.56 518 LEU A N 1
ATOM 4195 C CA . LEU A 1 518 ? -4.589 -4.828 -14.175 1.00 36.56 518 LEU A CA 1
ATOM 4196 C C . LEU A 1 518 ? -3.167 -4.707 -14.767 1.00 36.56 518 LEU A C 1
ATOM 4198 O O . LEU A 1 518 ? -2.364 -3.908 -14.291 1.00 36.56 518 LEU A O 1
ATOM 4202 N N . PHE A 1 519 ? -2.856 -5.487 -15.808 1.00 35.00 519 PHE A N 1
ATOM 4203 C CA . PHE A 1 519 ? -1.603 -5.445 -16.555 1.00 35.00 519 PHE A CA 1
ATOM 4204 C C . PHE A 1 519 ? -1.890 -5.470 -18.062 1.00 35.00 519 PHE A C 1
ATOM 4206 O O . PHE A 1 519 ? -2.369 -6.474 -18.589 1.00 35.00 519 PHE A O 1
ATOM 4213 N N . VAL A 1 520 ? -1.566 -4.380 -18.762 1.00 30.03 520 VAL A N 1
ATOM 4214 C CA . VAL A 1 520 ? -1.605 -4.317 -20.231 1.00 30.03 520 VAL A CA 1
ATOM 4215 C C . VAL A 1 520 ? -0.226 -4.696 -20.774 1.00 30.03 520 VAL A C 1
ATOM 4217 O O . VAL A 1 520 ? 0.754 -3.994 -20.538 1.00 30.03 520 VAL A O 1
ATOM 4220 N N . SER A 1 521 ? -0.151 -5.804 -21.513 1.00 31.45 521 SER A N 1
ATOM 4221 C CA . SER A 1 521 ? 1.114 -6.388 -21.999 1.00 31.45 521 SER A CA 1
ATOM 4222 C C . SER A 1 521 ? 1.431 -6.077 -23.471 1.00 31.45 521 SER A C 1
ATOM 4224 O O . SER A 1 521 ? 2.131 -6.852 -24.122 1.00 31.45 521 SER A O 1
ATOM 4226 N N . ARG A 1 522 ? 0.901 -4.982 -24.038 1.00 28.30 522 ARG A N 1
ATOM 4227 C CA . ARG A 1 522 ? 1.180 -4.561 -25.425 1.00 28.30 522 ARG A CA 1
ATOM 4228 C C . ARG A 1 522 ? 1.291 -3.045 -25.557 1.00 28.30 522 ARG A C 1
ATOM 4230 O O . AR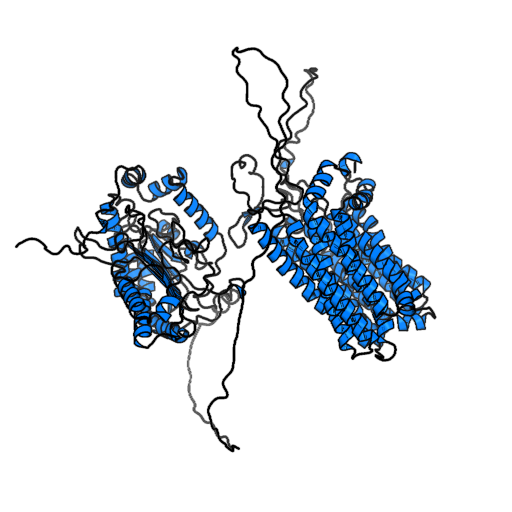G A 1 522 ? 0.324 -2.333 -25.325 1.00 28.30 522 ARG A O 1
ATOM 4237 N N . VAL A 1 523 ? 2.438 -2.579 -26.049 1.00 31.55 523 VAL A N 1
ATOM 4238 C CA . VAL A 1 523 ? 2.603 -1.240 -26.642 1.00 31.55 523 VAL A CA 1
ATOM 4239 C C . VAL A 1 523 ? 2.588 -1.400 -28.166 1.00 31.55 523 VAL A C 1
ATOM 4241 O O . VAL A 1 523 ? 3.589 -1.179 -28.836 1.00 31.55 523 VAL A O 1
ATOM 4244 N N . HIS A 1 524 ? 1.457 -1.862 -28.712 1.00 28.42 524 HIS A N 1
ATOM 4245 C CA . HIS A 1 524 ? 1.232 -1.896 -30.167 1.00 28.42 524 HIS A CA 1
ATOM 4246 C C . HIS A 1 524 ? 0.178 -0.885 -30.645 1.00 28.42 524 HIS A C 1
ATOM 4248 O O . HIS A 1 524 ? 0.166 -0.553 -31.825 1.00 28.42 524 HIS A O 1
ATOM 4254 N N . ASP A 1 525 ? -0.610 -0.313 -29.729 1.00 27.19 525 ASP A N 1
ATOM 4255 C CA . ASP A 1 525 ? -1.683 0.648 -30.036 1.00 27.19 525 ASP A CA 1
ATOM 4256 C C . ASP A 1 525 ? -1.255 2.121 -29.813 1.00 27.19 525 ASP A C 1
ATOM 4258 O O . ASP A 1 525 ? -2.070 3.044 -29.801 1.00 27.19 525 ASP A O 1
ATOM 4262 N N . ALA A 1 526 ? 0.050 2.364 -29.639 1.00 31.73 526 ALA A N 1
ATOM 4263 C CA . ALA A 1 526 ? 0.606 3.651 -29.206 1.00 31.73 526 ALA A CA 1
ATOM 4264 C C . ALA A 1 526 ? 0.579 4.780 -30.257 1.00 31.73 526 ALA A C 1
ATOM 4266 O O . ALA A 1 526 ? 0.908 5.915 -29.920 1.00 31.73 526 ALA A O 1
ATOM 4267 N N . ASN A 1 527 ? 0.121 4.524 -31.487 1.00 29.61 527 ASN A N 1
ATOM 4268 C CA . ASN A 1 527 ? -0.129 5.592 -32.466 1.00 29.61 527 ASN A CA 1
ATOM 4269 C C . ASN A 1 527 ? -1.347 6.470 -32.106 1.00 29.61 527 ASN A C 1
ATOM 4271 O O . ASN A 1 527 ? -1.496 7.542 -32.681 1.00 29.61 527 ASN A O 1
ATOM 4275 N N . ASN A 1 528 ? -2.181 6.050 -31.143 1.00 32.06 528 ASN A N 1
ATOM 4276 C CA . ASN A 1 528 ? -3.358 6.797 -30.672 1.00 32.06 528 ASN A CA 1
ATOM 4277 C C . ASN A 1 528 ? -3.221 7.326 -29.224 1.00 32.06 528 ASN A C 1
ATOM 4279 O O . ASN A 1 528 ? -4.203 7.792 -28.651 1.00 32.06 528 ASN A O 1
ATOM 4283 N N . ALA A 1 529 ? -2.039 7.225 -28.601 1.00 39.97 529 ALA A N 1
ATOM 4284 C CA . ALA A 1 529 ? -1.853 7.442 -27.157 1.00 39.97 529 ALA A CA 1
ATOM 4285 C C . ALA A 1 529 ? -1.017 8.687 -26.779 1.00 39.97 529 ALA A C 1
ATOM 4287 O O . ALA A 1 529 ? -0.611 8.818 -25.625 1.00 39.97 529 ALA A O 1
ATOM 4288 N N . SER A 1 530 ? -0.761 9.605 -27.719 1.00 41.47 530 SER A N 1
ATOM 4289 C CA . SER A 1 530 ? 0.060 10.814 -27.506 1.00 41.47 530 SER A CA 1
ATOM 4290 C C . SER A 1 530 ? -0.527 11.832 -26.520 1.00 41.47 530 SER A C 1
ATOM 4292 O O . SER A 1 530 ? 0.212 12.650 -25.977 1.00 41.47 530 SER A O 1
ATOM 4294 N N . ASP A 1 531 ? -1.839 11.780 -26.286 1.00 46.28 531 ASP A N 1
ATOM 4295 C CA . ASP A 1 531 ? -2.596 12.870 -25.654 1.00 46.28 531 ASP A CA 1
ATOM 4296 C C . ASP A 1 531 ? -2.994 12.571 -24.193 1.00 46.28 531 ASP A C 1
ATOM 4298 O O . ASP A 1 531 ? -3.681 13.366 -23.545 1.00 46.28 531 ASP A O 1
ATOM 4302 N N . LEU A 1 532 ? -2.572 11.418 -23.659 1.00 58.25 532 LEU A N 1
ATOM 4303 C CA . LEU A 1 532 ? -2.869 10.989 -22.292 1.00 58.25 532 LEU A CA 1
ATOM 4304 C C . LEU A 1 532 ? -1.778 11.440 -21.308 1.00 58.25 532 LEU A C 1
ATOM 4306 O O . LEU A 1 532 ? -0.582 11.289 -21.541 1.00 58.25 532 LEU A O 1
ATOM 4310 N N . GLN A 1 533 ? -2.206 11.977 -20.169 1.00 58.19 533 GLN A N 1
ATOM 4311 C CA . GLN A 1 533 ? -1.366 12.428 -19.066 1.00 58.19 533 GLN A CA 1
ATOM 4312 C C . GLN A 1 533 ? -1.121 11.314 -18.041 1.00 58.19 533 GLN A C 1
ATOM 4314 O O . GLN A 1 533 ? -2.020 10.553 -17.665 1.00 58.19 533 GLN A O 1
ATOM 4319 N N . PHE A 1 534 ? 0.097 11.296 -17.512 1.00 59.75 534 PHE A N 1
ATOM 4320 C CA . PHE A 1 534 ? 0.571 10.361 -16.498 1.00 59.75 534 PHE A CA 1
ATOM 4321 C C . PHE A 1 534 ? 1.222 11.156 -15.359 1.00 59.75 534 PHE A C 1
ATOM 4323 O O . PHE A 1 534 ? 1.787 12.222 -15.608 1.00 59.75 534 PHE A O 1
ATOM 4330 N N . ILE A 1 535 ? 1.195 10.643 -14.125 1.00 42.16 535 ILE A N 1
ATOM 4331 C CA . ILE A 1 535 ? 2.151 11.087 -13.097 1.00 42.16 535 ILE A CA 1
ATOM 4332 C C . ILE A 1 535 ? 3.255 10.060 -12.952 1.00 42.16 535 ILE A C 1
ATOM 4334 O O . ILE A 1 535 ? 3.011 8.858 -12.999 1.00 42.16 535 ILE A O 1
ATOM 4338 N N . THR A 1 536 ? 4.462 10.548 -12.728 1.00 39.16 536 THR A N 1
ATOM 4339 C CA . THR A 1 536 ? 5.550 9.736 -12.202 1.00 39.16 536 THR A CA 1
ATOM 4340 C C . THR A 1 536 ? 5.398 9.723 -10.683 1.00 39.16 536 THR A C 1
ATOM 4342 O O . THR A 1 536 ? 5.370 10.788 -10.063 1.00 39.16 536 THR A O 1
ATOM 4345 N N . ASP A 1 537 ? 5.219 8.544 -10.094 1.00 35.22 537 ASP A N 1
ATOM 4346 C CA . ASP A 1 537 ? 5.190 8.387 -8.636 1.00 35.22 537 ASP A CA 1
ATOM 4347 C C . ASP A 1 537 ? 6.596 8.627 -8.027 1.00 35.22 537 ASP A C 1
ATOM 4349 O O . ASP A 1 537 ? 7.590 8.829 -8.727 1.00 35.22 537 ASP A O 1
ATOM 4353 N N . HIS A 1 538 ? 6.696 8.618 -6.698 1.00 33.19 538 HIS A N 1
ATOM 4354 C CA . HIS A 1 538 ? 7.973 8.547 -5.985 1.00 33.19 538 HIS A CA 1
ATOM 4355 C C . HIS A 1 538 ? 8.754 7.257 -6.337 1.00 33.19 538 HIS A C 1
ATOM 4357 O O . HIS A 1 538 ? 9.980 7.227 -6.251 1.00 33.19 538 HIS A O 1
ATOM 4363 N N . SER A 1 539 ? 8.046 6.218 -6.798 1.00 31.66 539 SER A N 1
ATOM 4364 C CA . SER A 1 539 ? 8.544 5.200 -7.734 1.00 31.66 539 SER A CA 1
ATOM 4365 C C . SER A 1 539 ? 8.464 5.757 -9.161 1.00 31.66 539 SER A C 1
ATOM 4367 O O . SER A 1 539 ? 7.376 6.152 -9.559 1.00 31.66 539 SER A O 1
ATOM 4369 N N . GLY A 1 540 ? 9.515 5.700 -9.985 1.00 32.72 540 GLY A N 1
ATOM 4370 C CA . GLY A 1 540 ? 9.557 6.224 -11.369 1.00 32.72 540 GLY A CA 1
ATOM 4371 C C . GLY A 1 540 ? 8.555 5.647 -12.398 1.00 32.72 540 GLY A C 1
ATOM 4372 O O . GLY A 1 540 ? 8.773 5.766 -13.601 1.00 32.72 540 GLY A O 1
ATOM 4373 N N . ASN A 1 541 ? 7.486 4.988 -11.956 1.00 36.62 541 ASN A N 1
ATOM 4374 C CA . ASN A 1 541 ? 6.399 4.437 -12.754 1.00 36.62 541 ASN A CA 1
ATOM 4375 C C . ASN A 1 541 ? 5.450 5.545 -13.239 1.00 36.62 541 ASN A C 1
ATOM 4377 O O . ASN A 1 541 ? 4.945 6.328 -12.434 1.00 36.62 541 ASN A O 1
ATOM 4381 N N . HIS A 1 542 ? 5.130 5.549 -14.534 1.00 39.81 542 HIS A N 1
ATOM 4382 C CA . HIS A 1 542 ? 4.082 6.399 -15.100 1.00 39.81 542 HIS A CA 1
ATOM 4383 C C . HIS A 1 542 ? 2.691 5.834 -14.783 1.00 39.81 542 HIS A C 1
ATOM 4385 O O . HIS A 1 542 ? 2.181 4.953 -15.476 1.00 39.81 542 HIS A O 1
ATOM 4391 N N . ILE A 1 543 ? 2.060 6.350 -13.731 1.00 46.50 543 ILE A N 1
ATOM 4392 C CA . ILE A 1 543 ? 0.670 6.053 -13.392 1.00 46.50 543 ILE A CA 1
ATOM 4393 C C . ILE A 1 543 ? -0.235 6.882 -14.307 1.00 46.50 543 ILE A C 1
ATOM 4395 O O . ILE A 1 543 ? -0.249 8.113 -14.223 1.00 46.50 543 ILE A O 1
ATOM 4399 N N . LEU A 1 544 ? -1.012 6.211 -15.162 1.00 56.66 544 LEU A N 1
ATOM 4400 C CA . LEU A 1 544 ? -2.039 6.854 -15.984 1.00 56.66 544 LEU A CA 1
ATOM 4401 C C . LEU A 1 544 ? -3.030 7.596 -15.079 1.00 56.66 544 LEU A C 1
ATOM 4403 O O . LEU A 1 544 ? -3.571 7.027 -14.125 1.00 56.66 544 LEU A O 1
ATOM 4407 N N . LEU A 1 545 ? -3.280 8.871 -15.372 1.00 62.50 545 LEU A N 1
ATOM 4408 C CA . LEU A 1 545 ? -4.240 9.648 -14.602 1.00 62.50 545 LEU A CA 1
ATOM 4409 C C . LEU A 1 545 ? -5.666 9.259 -14.991 1.00 62.50 545 LEU A C 1
ATOM 4411 O O . LEU A 1 545 ? -6.111 9.500 -16.110 1.00 62.50 545 LEU A O 1
ATOM 4415 N N . ILE A 1 546 ? -6.389 8.649 -14.054 1.00 61.47 546 ILE A N 1
ATOM 4416 C CA . ILE A 1 546 ? -7.791 8.272 -14.234 1.00 61.47 546 ILE A CA 1
ATOM 4417 C C . ILE A 1 546 ? -8.631 8.997 -13.171 1.00 61.47 546 ILE A C 1
ATOM 4419 O O . ILE A 1 546 ? -8.425 8.758 -11.975 1.00 61.47 546 ILE A O 1
ATOM 4423 N N . PRO A 1 547 ? -9.582 9.865 -13.565 1.00 72.31 547 PRO A N 1
ATOM 4424 C CA . PRO A 1 547 ? -9.759 10.445 -14.899 1.00 72.31 547 PRO A CA 1
ATOM 4425 C C . PRO A 1 547 ? -8.600 11.380 -15.284 1.00 72.31 547 PRO A C 1
ATOM 4427 O O . PRO A 1 547 ? -7.854 11.868 -14.432 1.00 72.31 547 PRO A O 1
ATOM 4430 N N . GLN A 1 548 ? -8.493 11.652 -16.580 1.00 77.19 548 GLN A N 1
ATOM 4431 C CA . GLN A 1 548 ? -7.501 12.555 -17.157 1.00 77.19 548 GLN A CA 1
ATOM 4432 C C . GLN A 1 548 ? -7.776 14.018 -16.772 1.00 77.19 548 GLN A C 1
ATOM 4434 O O . GLN A 1 548 ? -8.918 14.468 -16.910 1.00 77.19 548 GLN A O 1
ATOM 4439 N N . PRO A 1 549 ? -6.773 14.796 -16.323 1.00 83.06 549 PRO A N 1
ATOM 4440 C CA . PRO A 1 549 ? -6.919 16.237 -16.176 1.00 83.06 549 PRO A CA 1
ATOM 4441 C C . PRO A 1 549 ? -7.101 16.915 -17.531 1.00 83.06 549 PRO A C 1
ATOM 4443 O O . PRO A 1 549 ? -6.602 16.462 -18.561 1.00 83.06 549 PRO A O 1
ATOM 4446 N N . SER A 1 550 ? -7.745 18.073 -17.520 1.00 82.06 550 SER A N 1
ATOM 4447 C CA . SER A 1 550 ? -7.695 18.995 -18.652 1.00 82.06 550 SER A CA 1
ATOM 4448 C C . SER A 1 550 ? -6.253 19.421 -18.970 1.00 82.06 550 SER A C 1
ATOM 4450 O O . SER A 1 550 ? -5.437 19.684 -18.083 1.00 82.06 550 SER A O 1
ATOM 4452 N N . LEU A 1 551 ? -5.934 19.534 -20.260 1.00 75.75 551 LEU A N 1
ATOM 4453 C CA . LEU A 1 551 ? -4.620 19.990 -20.728 1.00 75.75 551 LEU A CA 1
ATOM 4454 C C . LEU A 1 551 ? -4.413 21.487 -20.419 1.00 75.75 551 LEU A C 1
ATOM 4456 O O . LEU A 1 551 ? -3.374 21.893 -19.894 1.00 75.75 551 LEU A O 1
ATOM 4460 N N . THR A 1 552 ? -5.436 22.314 -20.650 1.00 76.50 552 THR A N 1
ATOM 4461 C CA . THR A 1 552 ? -5.309 23.782 -20.707 1.00 76.50 552 THR A CA 1
ATOM 4462 C C . THR A 1 552 ? -6.042 24.563 -19.610 1.00 76.50 552 THR A C 1
ATOM 4464 O O . THR A 1 552 ? -5.693 25.721 -19.395 1.00 76.50 552 THR A O 1
ATOM 4467 N N . ASP A 1 553 ? -7.009 23.981 -18.888 1.00 81.88 553 ASP A N 1
ATOM 4468 C CA . ASP A 1 553 ? -7.804 24.716 -17.888 1.00 81.88 553 ASP A CA 1
ATOM 4469 C C . ASP A 1 553 ? -7.168 24.659 -16.477 1.00 81.88 553 ASP A C 1
ATOM 4471 O O . ASP A 1 553 ? -7.089 23.583 -15.876 1.00 81.88 553 ASP A O 1
ATOM 4475 N N . PRO A 1 554 ? -6.723 25.791 -15.891 1.00 82.44 554 PRO A N 1
ATOM 4476 C CA . PRO A 1 554 ? -6.182 25.832 -14.530 1.00 82.44 554 PRO A CA 1
ATOM 4477 C C . PRO A 1 554 ? -7.249 25.693 -13.428 1.00 82.44 554 PRO A C 1
ATOM 4479 O O . PRO A 1 554 ? -6.896 25.615 -12.249 1.00 82.44 554 PRO A O 1
ATOM 4482 N N . ASN A 1 555 ? -8.538 25.712 -13.777 1.00 86.44 555 ASN A N 1
ATOM 4483 C CA . ASN A 1 555 ? -9.653 25.623 -12.835 1.00 86.44 555 ASN A CA 1
ATOM 4484 C C . ASN A 1 555 ? -10.084 24.176 -12.547 1.00 86.44 555 ASN A C 1
ATOM 4486 O O . ASN A 1 555 ? -10.816 23.967 -11.579 1.00 86.44 555 ASN A O 1
ATOM 4490 N N . ASP A 1 556 ? -9.615 23.193 -13.325 1.00 88.69 556 ASP A N 1
ATOM 4491 C CA . ASP A 1 556 ? -9.897 21.769 -13.112 1.00 88.69 556 ASP A CA 1
ATOM 4492 C C . ASP A 1 556 ? -9.484 21.320 -11.692 1.00 88.69 556 ASP A C 1
ATOM 4494 O O . ASP A 1 556 ? -8.306 21.440 -11.333 1.00 88.69 556 ASP A O 1
ATOM 4498 N N . PRO A 1 557 ? -10.412 20.782 -10.875 1.00 89.56 557 PRO A N 1
ATOM 4499 C CA . PRO A 1 557 ? -10.132 20.332 -9.512 1.00 89.56 557 PRO A CA 1
ATOM 4500 C C . PRO A 1 557 ? -9.020 19.288 -9.405 1.00 89.56 557 PRO A C 1
ATOM 4502 O O . PRO A 1 557 ? -8.290 19.264 -8.410 1.00 89.56 557 PRO A O 1
ATOM 4505 N N . LEU A 1 558 ? -8.792 18.492 -10.455 1.00 88.69 558 LEU A N 1
ATOM 4506 C CA . LEU A 1 558 ? -7.676 17.544 -10.516 1.00 88.69 558 LEU A CA 1
ATOM 4507 C C . LEU A 1 558 ? -6.305 18.241 -10.519 1.00 88.69 558 LEU A C 1
ATOM 4509 O O . LEU A 1 558 ? -5.327 17.650 -10.059 1.00 88.69 558 LEU A O 1
ATOM 4513 N N . ARG A 1 559 ? -6.230 19.503 -10.960 1.00 86.75 559 ARG A N 1
ATOM 4514 C CA . ARG A 1 559 ? -5.001 20.314 -11.059 1.00 86.75 559 ARG A CA 1
ATOM 4515 C C . ARG A 1 559 ? -4.784 21.264 -9.876 1.00 86.75 559 ARG A C 1
ATOM 4517 O O . ARG A 1 559 ? -3.785 21.981 -9.841 1.00 86.75 559 ARG A O 1
ATOM 4524 N N . TRP A 1 560 ? -5.698 21.303 -8.905 1.00 89.88 560 TRP A N 1
ATOM 4525 C CA . TRP A 1 560 ? -5.558 22.164 -7.726 1.00 89.88 560 TRP A CA 1
ATOM 4526 C C . TRP A 1 560 ? -4.362 21.771 -6.843 1.00 89.88 560 TRP A C 1
ATOM 4528 O O . TRP A 1 560 ? -3.954 20.610 -6.788 1.00 89.88 560 TRP A O 1
ATOM 4538 N N . SER A 1 561 ? -3.823 22.742 -6.096 1.00 89.62 561 SER A N 1
ATOM 4539 C CA . SER A 1 561 ? -2.722 22.503 -5.156 1.00 89.62 561 SER A CA 1
ATOM 4540 C C . SER A 1 561 ? -3.123 21.529 -4.042 1.00 89.62 561 SER A C 1
ATOM 4542 O O . SER A 1 561 ? -4.277 21.509 -3.606 1.00 89.62 561 SER A O 1
ATOM 4544 N N . ARG A 1 562 ? -2.152 20.750 -3.533 1.00 85.94 562 ARG A N 1
ATOM 4545 C CA . ARG A 1 562 ? -2.383 19.753 -2.467 1.00 85.94 562 ARG A CA 1
ATOM 4546 C C . ARG A 1 562 ? -3.130 20.356 -1.267 1.00 85.94 562 ARG A C 1
ATOM 4548 O O . ARG A 1 562 ? -4.105 19.768 -0.820 1.00 85.94 562 ARG A O 1
ATOM 4555 N N . ILE A 1 563 ? -2.744 21.554 -0.815 1.00 89.56 563 ILE A N 1
ATOM 4556 C CA . ILE A 1 563 ? -3.396 22.261 0.304 1.00 89.56 563 ILE A CA 1
ATOM 4557 C C . ILE A 1 563 ? -4.886 22.517 0.019 1.00 89.56 563 ILE A C 1
ATOM 4559 O O . ILE A 1 563 ? -5.722 22.234 0.871 1.00 89.56 563 ILE A O 1
ATOM 4563 N N . LYS A 1 564 ? -5.242 22.986 -1.188 1.00 91.88 564 LYS A N 1
ATOM 4564 C CA . LYS A 1 564 ? -6.641 23.252 -1.572 1.00 91.88 564 LYS A CA 1
ATOM 4565 C C . LYS A 1 564 ? -7.470 21.960 -1.612 1.00 91.88 564 LYS A C 1
ATOM 4567 O O . LYS A 1 564 ? -8.589 21.947 -1.107 1.00 91.88 564 LYS A O 1
ATOM 4572 N N . LYS A 1 565 ? -6.907 20.864 -2.141 1.00 92.81 565 LYS A N 1
ATOM 4573 C CA . LYS A 1 565 ? -7.560 19.540 -2.146 1.00 92.81 565 LYS A CA 1
ATOM 4574 C C . LYS A 1 565 ? -7.782 18.992 -0.734 1.00 92.81 565 LYS A C 1
ATOM 4576 O O . LYS A 1 565 ? -8.880 18.541 -0.425 1.00 92.81 565 LYS A O 1
ATOM 4581 N N . TRP A 1 566 ? -6.765 19.056 0.128 1.00 90.62 566 TRP A N 1
ATOM 4582 C CA . TRP A 1 566 ? -6.861 18.597 1.517 1.00 90.62 566 TRP A CA 1
ATOM 4583 C C . TRP A 1 566 ? -7.814 19.453 2.357 1.00 90.62 566 TRP A C 1
ATOM 4585 O O . TRP A 1 566 ? -8.556 18.899 3.160 1.00 90.62 566 TRP A O 1
ATOM 4595 N N . ALA A 1 567 ? -7.863 20.772 2.143 1.00 93.44 567 ALA A N 1
ATOM 4596 C CA . ALA A 1 567 ? -8.817 21.648 2.821 1.00 93.44 567 ALA A CA 1
ATOM 4597 C C . ALA A 1 567 ? -10.272 21.338 2.424 1.00 93.44 567 ALA A C 1
ATOM 4599 O O . ALA A 1 567 ? -11.134 21.240 3.299 1.00 93.44 567 ALA A O 1
ATOM 4600 N N . ALA A 1 568 ? -10.543 21.107 1.134 1.00 93.69 568 ALA A N 1
ATOM 4601 C CA . ALA A 1 568 ? -11.860 20.673 0.666 1.00 93.69 568 ALA A CA 1
ATOM 4602 C C . ALA A 1 568 ? -12.237 19.287 1.231 1.00 93.69 568 ALA A C 1
ATOM 4604 O O . ALA A 1 568 ? -13.331 19.110 1.767 1.00 93.69 568 ALA A O 1
ATOM 4605 N N . LEU A 1 569 ? -11.306 18.323 1.205 1.00 93.69 569 LEU A N 1
ATOM 4606 C CA . LEU A 1 569 ? -11.521 16.994 1.784 1.00 93.69 569 LEU A CA 1
ATOM 4607 C C . LEU A 1 569 ? -11.814 17.066 3.289 1.00 93.69 569 LEU A C 1
ATOM 4609 O O . LEU A 1 569 ? -12.787 16.471 3.738 1.00 93.69 569 LEU A O 1
ATOM 4613 N N . ALA A 1 570 ? -11.033 17.823 4.062 1.00 94.06 570 ALA A N 1
ATOM 4614 C CA . ALA A 1 570 ? -11.239 17.983 5.502 1.00 94.06 570 ALA A CA 1
ATOM 4615 C C . ALA A 1 570 ? -12.607 18.606 5.830 1.00 94.06 570 ALA A C 1
ATOM 4617 O O . ALA A 1 570 ? -13.266 18.175 6.774 1.00 94.06 570 ALA A O 1
ATOM 4618 N N . ASN A 1 571 ? -13.075 19.566 5.022 1.00 95.25 571 ASN A N 1
ATOM 4619 C CA . ASN A 1 571 ? -14.420 20.122 5.167 1.00 95.25 571 ASN A CA 1
ATOM 4620 C C . ASN A 1 571 ? -15.509 19.082 4.869 1.00 95.25 571 ASN A C 1
ATOM 4622 O O . ASN A 1 571 ? -16.431 18.949 5.670 1.00 95.25 571 ASN A O 1
ATOM 4626 N N . GLY A 1 572 ? -15.394 18.328 3.769 1.00 94.56 572 GLY A N 1
ATOM 4627 C CA . GLY A 1 572 ? -16.351 17.273 3.406 1.00 94.56 572 GLY A CA 1
ATOM 4628 C C . GLY A 1 572 ? -16.402 16.121 4.417 1.00 94.56 572 GLY A C 1
ATOM 4629 O O . GLY A 1 572 ? -17.484 15.682 4.794 1.00 94.56 572 GLY A O 1
ATOM 4630 N N . VAL A 1 573 ? -15.245 15.680 4.917 1.00 94.25 573 VAL A N 1
ATOM 4631 C CA . VAL A 1 573 ? -15.110 14.652 5.966 1.00 94.25 573 VAL A CA 1
ATOM 4632 C C . VAL A 1 573 ? -15.667 15.154 7.305 1.00 94.25 573 VAL A C 1
ATOM 4634 O O . VAL A 1 573 ? -16.380 14.421 7.985 1.00 94.25 573 VAL A O 1
ATOM 4637 N N . GLY A 1 574 ? -15.422 16.419 7.666 1.00 94.38 574 GLY A N 1
ATOM 4638 C CA . GLY A 1 574 ? -16.021 17.045 8.850 1.00 94.38 574 GLY A CA 1
ATOM 4639 C C . GLY A 1 574 ? -17.546 17.155 8.758 1.00 94.38 574 GLY A C 1
ATOM 4640 O O . GLY A 1 574 ? -18.242 16.826 9.713 1.00 94.38 574 GLY A O 1
ATOM 4641 N N . TYR A 1 575 ? -18.079 17.538 7.597 1.00 95.50 575 TYR A N 1
ATOM 4642 C CA . TYR A 1 575 ? -19.521 17.559 7.327 1.00 95.50 575 TYR A CA 1
ATOM 4643 C C . TYR A 1 575 ? -20.148 16.161 7.428 1.00 95.50 575 TYR A C 1
ATOM 4645 O O . TYR A 1 575 ? -21.172 16.000 8.093 1.00 95.50 575 TYR A O 1
ATOM 4653 N N . ALA A 1 576 ? -19.497 15.137 6.861 1.00 94.19 576 ALA A N 1
ATOM 4654 C CA . ALA A 1 576 ? -19.942 13.751 6.987 1.00 94.19 576 ALA A CA 1
ATOM 4655 C C . ALA A 1 576 ? -19.925 13.250 8.437 1.00 94.19 576 ALA A C 1
ATOM 4657 O O . ALA A 1 576 ? -20.893 12.623 8.868 1.00 94.19 576 ALA A O 1
ATOM 4658 N N . PHE A 1 577 ? -18.884 13.574 9.211 1.00 94.56 577 PHE A N 1
ATOM 4659 C CA . PHE A 1 577 ? -18.828 13.272 10.642 1.00 94.56 577 PHE A CA 1
ATOM 4660 C C . PHE A 1 577 ? -19.989 13.932 11.398 1.00 94.56 577 PHE A C 1
ATOM 4662 O O . PHE A 1 577 ? -20.730 13.244 12.095 1.00 94.56 577 PHE A O 1
ATOM 4669 N N . MET A 1 578 ? -20.193 15.243 11.222 1.00 93.88 578 MET A N 1
ATOM 4670 C CA . MET A 1 578 ? -21.236 15.988 11.937 1.00 93.88 578 MET A CA 1
ATOM 4671 C C . MET A 1 578 ? -22.648 15.490 11.606 1.00 93.88 578 MET A C 1
ATOM 4673 O O . MET A 1 578 ? -23.437 15.291 12.527 1.00 93.88 578 MET A O 1
ATOM 4677 N N . GLY A 1 579 ? -22.948 15.219 10.330 1.00 92.69 579 GLY A N 1
ATOM 4678 C CA . GLY A 1 579 ? -24.231 14.631 9.923 1.00 92.69 579 GLY A CA 1
ATOM 4679 C C . GLY A 1 579 ? -24.415 13.171 10.365 1.00 92.69 579 GLY A C 1
ATOM 4680 O O . GLY A 1 579 ? -25.531 12.704 10.565 1.00 92.69 579 GLY A O 1
ATOM 4681 N N . SER A 1 580 ? -23.321 12.435 10.578 1.00 91.81 580 SER A N 1
ATOM 4682 C CA . SER A 1 580 ? -23.387 11.073 11.130 1.00 91.81 580 SER A CA 1
ATOM 4683 C C . SER A 1 580 ? -23.513 11.068 12.656 1.00 91.81 580 SER A C 1
ATOM 4685 O O . SER A 1 580 ? -23.991 10.092 13.219 1.00 91.81 580 SER A O 1
ATOM 4687 N N . VAL A 1 581 ? -23.139 12.156 13.342 1.00 92.88 581 VAL A N 1
ATOM 4688 C CA . VAL A 1 581 ? -23.457 12.368 14.765 1.00 92.88 581 VAL A CA 1
ATOM 4689 C C . VAL A 1 581 ? -24.938 12.706 14.947 1.00 92.88 581 VAL A C 1
ATOM 4691 O O . VAL A 1 581 ? -25.562 12.198 15.878 1.00 92.88 581 VAL A O 1
ATOM 4694 N N . THR A 1 582 ? -25.523 13.545 14.081 1.00 91.25 582 THR A N 1
ATOM 4695 C CA . THR A 1 582 ? -26.916 14.011 14.218 1.00 91.25 582 THR A CA 1
ATOM 4696 C C . THR A 1 582 ? -27.950 12.900 14.084 1.00 91.25 582 THR A C 1
ATOM 4698 O O . THR A 1 582 ? -28.977 12.967 14.764 1.00 91.25 582 THR A O 1
ATOM 4701 N N . GLY A 1 583 ? -27.680 11.856 13.298 1.00 86.00 583 GLY A N 1
ATOM 4702 C CA . GLY A 1 583 ? -28.532 10.669 13.190 1.00 86.00 583 GLY A CA 1
ATOM 4703 C C . GLY A 1 583 ? -28.812 10.011 14.554 1.00 86.00 583 GLY A C 1
ATOM 4704 O O . GLY A 1 583 ? -29.921 10.152 15.074 1.00 86.00 583 GLY A O 1
ATOM 4705 N N . PRO A 1 584 ? -27.843 9.325 15.183 1.00 89.19 584 PRO A N 1
ATOM 4706 C CA . PRO A 1 584 ? -28.049 8.554 16.410 1.00 89.19 584 PRO A CA 1
ATOM 4707 C C . PRO A 1 584 ? -27.906 9.355 17.721 1.00 89.19 584 PRO A C 1
ATOM 4709 O O . PRO A 1 584 ? -27.998 8.758 18.792 1.00 89.19 584 PRO A O 1
ATOM 4712 N N . ILE A 1 585 ? -27.743 10.687 17.681 1.00 91.44 585 ILE A N 1
ATOM 4713 C CA . ILE A 1 585 ? -27.524 11.565 18.857 1.00 91.44 585 ILE A CA 1
ATOM 4714 C C . ILE A 1 585 ? -28.464 11.310 20.054 1.00 91.44 585 ILE A C 1
ATOM 4716 O O . ILE A 1 585 ? -28.062 11.477 21.203 1.00 91.44 585 ILE A O 1
ATOM 4720 N N . MET A 1 586 ? -29.707 10.885 19.811 1.00 89.75 586 MET A N 1
ATOM 4721 C CA . MET A 1 586 ? -30.708 10.637 20.857 1.00 89.75 586 MET A CA 1
ATOM 4722 C C . MET A 1 586 ? -30.582 9.266 21.548 1.00 89.75 586 MET A C 1
ATOM 4724 O O . MET A 1 586 ? -31.244 9.063 22.562 1.00 89.75 586 MET A O 1
ATOM 4728 N N . ALA A 1 587 ? -29.782 8.324 21.031 1.00 87.00 587 ALA A N 1
ATOM 4729 C CA . ALA A 1 587 ? -29.806 6.903 21.412 1.00 87.00 587 ALA A CA 1
ATOM 4730 C C . ALA A 1 587 ? -29.691 6.647 22.929 1.00 87.00 587 ALA A C 1
ATOM 4732 O O . ALA A 1 587 ? -30.517 5.939 23.500 1.00 87.00 587 ALA A O 1
ATOM 4733 N N . ALA A 1 588 ? -28.722 7.282 23.594 1.00 80.94 588 ALA A N 1
ATOM 4734 C CA . ALA A 1 588 ? -28.503 7.164 25.041 1.00 80.94 588 ALA A CA 1
ATOM 4735 C C . ALA A 1 588 ? -29.401 8.087 25.900 1.00 80.94 588 ALA A C 1
ATOM 4737 O O . ALA A 1 588 ? -29.309 8.073 27.123 1.00 80.94 588 ALA A O 1
ATOM 4738 N N . GLY A 1 589 ? -30.256 8.907 25.277 1.00 82.94 589 GLY A N 1
ATOM 4739 C CA . GLY A 1 589 ? -31.152 9.862 25.945 1.00 82.94 589 GLY A CA 1
ATOM 4740 C C . GLY A 1 589 ? -32.638 9.635 25.670 1.00 82.94 589 GLY A C 1
ATOM 4741 O O . GLY A 1 589 ? -33.449 10.517 25.956 1.00 82.94 589 GLY A O 1
ATOM 4742 N N . MET A 1 590 ? -33.013 8.484 25.103 1.00 87.44 590 MET A N 1
ATOM 4743 C CA . MET A 1 590 ? -34.404 8.198 24.737 1.00 87.44 590 MET A CA 1
ATOM 4744 C C . MET A 1 590 ? -35.341 8.191 25.953 1.00 87.44 590 MET A C 1
ATOM 4746 O O . MET A 1 590 ? -36.423 8.767 25.875 1.00 87.44 590 MET A O 1
ATOM 4750 N N . ILE A 1 591 ? -34.931 7.593 27.080 1.00 86.50 591 ILE A N 1
ATOM 4751 C CA . ILE A 1 591 ? -35.771 7.510 28.289 1.00 86.50 591 ILE A CA 1
ATOM 4752 C C . ILE A 1 591 ? -36.038 8.900 28.905 1.00 86.50 591 ILE A C 1
ATOM 4754 O O . ILE A 1 591 ? -37.214 9.257 29.013 1.00 86.50 591 ILE A O 1
ATOM 4758 N N . PRO A 1 592 ? -35.025 9.751 29.178 1.00 86.19 592 PRO A N 1
ATOM 4759 C CA . PRO A 1 592 ? -35.260 11.130 29.623 1.00 86.19 592 PRO A CA 1
ATOM 4760 C C . PRO A 1 592 ? -36.214 11.936 28.722 1.00 86.19 592 PRO A C 1
ATOM 4762 O O . PRO A 1 592 ? -37.022 12.727 29.214 1.00 86.19 592 PRO A O 1
ATOM 4765 N N . LEU A 1 593 ? -36.188 11.720 27.398 1.00 88.62 593 LEU A N 1
ATOM 4766 C CA . LEU A 1 593 ? -37.150 12.354 26.488 1.00 88.62 593 LEU A CA 1
ATOM 4767 C C . LEU A 1 593 ? -38.561 11.758 26.590 1.00 88.62 593 LEU A C 1
ATOM 4769 O O . LEU A 1 593 ? -39.537 12.505 26.504 1.00 88.62 593 LEU A O 1
ATOM 4773 N N . THR A 1 594 ? -38.706 10.441 26.770 1.00 90.38 594 THR A N 1
ATOM 4774 C CA . THR A 1 594 ? -40.032 9.822 26.976 1.00 90.38 594 THR A CA 1
ATOM 4775 C C . THR A 1 594 ? -40.723 10.355 28.224 1.00 90.38 594 THR A C 1
ATOM 4777 O O . THR A 1 594 ? -41.919 10.645 28.171 1.00 90.38 594 THR A O 1
ATOM 4780 N N . GLU A 1 595 ? -39.962 10.577 29.298 1.00 87.69 595 GLU A N 1
ATOM 4781 C CA . GLU A 1 595 ? -40.433 11.198 30.538 1.00 87.69 595 GLU A CA 1
ATOM 4782 C C . GLU A 1 595 ? -40.807 12.669 30.314 1.00 87.69 595 GLU A C 1
ATOM 4784 O O . GLU A 1 595 ? -41.922 13.074 30.640 1.00 87.69 595 GLU A O 1
ATOM 4789 N N . THR A 1 596 ? -39.927 13.444 29.665 1.00 89.00 596 THR A N 1
ATOM 4790 C CA . THR A 1 596 ? -40.139 14.876 29.364 1.00 89.00 596 THR A CA 1
ATOM 4791 C C . THR A 1 596 ? -41.422 15.133 28.566 1.00 89.00 596 THR A C 1
ATOM 4793 O O . THR A 1 596 ? -42.111 16.125 28.801 1.00 89.00 596 THR A O 1
ATOM 4796 N N . PHE A 1 597 ? -41.767 14.252 27.621 1.00 91.62 597 PHE A N 1
ATOM 4797 C CA . PHE A 1 597 ? -42.938 14.424 26.751 1.00 91.62 597 PHE A CA 1
ATOM 4798 C C . PHE A 1 597 ? -44.153 13.561 27.113 1.00 91.62 597 PHE A C 1
ATOM 4800 O O . PHE A 1 597 ? -45.190 13.695 26.459 1.00 91.62 597 PHE A O 1
ATOM 4807 N N . GLY A 1 598 ? -44.047 12.657 28.091 1.00 90.00 598 GLY A N 1
ATOM 4808 C CA . GLY A 1 598 ? -45.117 11.716 28.443 1.00 90.00 598 GLY A CA 1
ATOM 4809 C C . GLY A 1 598 ? -45.529 10.789 27.289 1.00 90.00 598 GLY A C 1
ATOM 4810 O O . GLY A 1 598 ? -46.718 10.554 27.074 1.00 90.00 598 GLY A O 1
ATOM 4811 N N . VAL A 1 599 ? -44.566 10.292 26.503 1.00 92.38 599 VAL A N 1
ATOM 4812 C CA . VAL A 1 599 ? -44.812 9.405 25.345 1.00 92.38 599 VAL A CA 1
ATOM 4813 C C . VAL A 1 599 ? -44.090 8.068 25.491 1.00 92.38 599 VAL A C 1
ATOM 4815 O O . VAL A 1 599 ? -43.066 7.988 26.154 1.00 92.38 599 VAL A O 1
ATOM 4818 N N . SER A 1 600 ? -44.591 7.011 24.842 1.00 91.06 600 SER A N 1
ATOM 4819 C CA . SER A 1 600 ? -43.929 5.699 24.866 1.00 91.06 600 SER A CA 1
ATOM 4820 C C . SER A 1 600 ? -42.561 5.716 24.175 1.00 91.06 600 SER A C 1
ATOM 4822 O O . SER A 1 600 ? -42.314 6.516 23.267 1.00 91.06 600 SER A O 1
ATOM 4824 N N . LEU A 1 601 ? -41.688 4.778 24.557 1.00 88.88 601 LEU A N 1
ATOM 4825 C CA . LEU A 1 601 ? -40.357 4.635 23.967 1.00 88.88 601 LEU A CA 1
ATOM 4826 C C . LEU A 1 601 ? -40.409 4.421 22.453 1.00 88.88 601 LEU A C 1
ATOM 4828 O O . LEU A 1 601 ? -39.757 5.162 21.726 1.00 88.88 601 LEU A O 1
ATOM 4832 N N . GLN A 1 602 ? -41.260 3.511 21.969 1.00 88.88 602 GLN A N 1
ATOM 4833 C CA . GLN A 1 602 ? -41.477 3.297 20.535 1.00 88.88 602 GLN A CA 1
ATOM 4834 C C . GLN A 1 602 ? -41.937 4.578 19.813 1.00 88.88 602 GLN A C 1
ATOM 4836 O O . GLN A 1 602 ? -41.493 4.866 18.700 1.00 88.88 602 GLN A O 1
ATOM 4841 N N . LYS A 1 603 ? -42.763 5.414 20.463 1.00 89.81 603 LYS A N 1
ATOM 4842 C CA . LYS A 1 603 ? -43.148 6.718 19.911 1.00 89.81 603 LYS A CA 1
ATOM 4843 C C . LYS A 1 603 ? -41.955 7.676 19.839 1.00 89.81 603 LYS A C 1
ATOM 4845 O O . LYS A 1 603 ? -41.824 8.373 18.841 1.00 89.81 603 LYS A O 1
ATOM 4850 N N . MET A 1 604 ? -41.040 7.663 20.809 1.00 90.38 604 MET A N 1
ATOM 4851 C CA . MET A 1 604 ? -39.771 8.398 20.696 1.00 90.38 604 MET A CA 1
ATOM 4852 C C . MET A 1 604 ? -38.895 7.866 19.551 1.00 90.38 604 MET A C 1
ATOM 4854 O O . MET A 1 604 ? -38.308 8.646 18.803 1.00 90.38 604 MET A O 1
ATOM 4858 N N . THR A 1 605 ? -38.858 6.547 19.344 1.00 89.88 605 THR A N 1
ATOM 4859 C CA . THR A 1 605 ? -38.086 5.909 18.265 1.00 89.88 605 THR A CA 1
ATOM 4860 C C . THR A 1 605 ? -38.570 6.325 16.869 1.00 89.88 605 THR A C 1
ATOM 4862 O O . THR A 1 605 ? -37.742 6.468 15.967 1.00 89.88 605 THR A O 1
ATOM 4865 N N . TYR A 1 606 ? -39.855 6.657 16.682 1.00 90.62 606 TYR A N 1
ATOM 4866 C CA . TYR A 1 606 ? -40.342 7.252 15.426 1.00 90.62 606 TYR A CA 1
ATOM 4867 C C . TYR A 1 606 ? -39.681 8.596 15.089 1.00 90.62 606 TYR A C 1
ATOM 4869 O O . TYR A 1 606 ? -39.518 8.902 13.909 1.00 90.62 606 TYR A O 1
ATOM 4877 N N . ALA A 1 607 ? -39.247 9.381 16.081 1.00 91.69 607 ALA A N 1
ATOM 4878 C CA . ALA A 1 607 ? -38.475 10.602 15.842 1.00 91.69 607 ALA A CA 1
ATOM 4879 C C . ALA A 1 607 ? -37.045 10.301 15.356 1.00 91.69 607 ALA A C 1
ATOM 4881 O O . ALA A 1 607 ? -36.458 11.103 14.633 1.00 91.69 607 ALA A O 1
ATOM 4882 N N . ASN A 1 608 ? -36.496 9.121 15.663 1.00 89.88 608 ASN A N 1
ATOM 4883 C CA . ASN A 1 608 ? -35.275 8.643 15.015 1.00 89.88 608 ASN A CA 1
ATOM 4884 C C . ASN A 1 608 ? -35.556 8.168 13.577 1.00 89.88 608 ASN A C 1
ATOM 4886 O O . ASN A 1 608 ? -34.857 8.551 12.641 1.00 89.88 608 ASN A O 1
ATOM 4890 N N . GLY A 1 609 ? -36.637 7.406 13.391 1.00 91.25 609 GLY A N 1
ATOM 4891 C CA . GLY A 1 609 ? -37.081 6.927 12.082 1.00 91.25 609 GLY A CA 1
ATOM 4892 C C . GLY A 1 609 ? -37.373 8.041 11.078 1.00 91.25 609 GLY A C 1
ATOM 4893 O O . GLY A 1 609 ? -36.995 7.926 9.915 1.00 91.25 609 GLY A O 1
ATOM 4894 N N . ALA A 1 610 ? -38.000 9.133 11.520 1.00 94.06 610 ALA A N 1
ATOM 4895 C CA . ALA A 1 610 ? -38.303 10.296 10.687 1.00 94.06 610 ALA A CA 1
ATOM 4896 C C . ALA A 1 610 ? -37.046 10.887 10.029 1.00 94.06 610 ALA A C 1
ATOM 4898 O O . ALA A 1 610 ? -37.078 11.234 8.851 1.00 94.06 610 ALA A O 1
ATOM 4899 N N . THR A 1 611 ? -35.928 10.936 10.757 1.00 93.56 611 THR A N 1
ATOM 4900 C CA . THR A 1 611 ? -34.631 11.345 10.206 1.00 93.56 611 THR A CA 1
ATOM 4901 C C . THR A 1 611 ? -34.163 10.371 9.135 1.00 93.56 611 THR A C 1
ATOM 4903 O O . THR A 1 611 ? -33.911 10.802 8.017 1.00 93.56 611 THR A O 1
ATOM 4906 N N . LEU A 1 612 ? -34.148 9.064 9.414 1.00 92.31 612 LEU A N 1
ATOM 4907 C CA . LEU A 1 612 ? -33.681 8.049 8.461 1.00 92.31 612 LEU A CA 1
ATOM 4908 C C . LEU A 1 612 ? -34.491 8.053 7.152 1.00 92.31 612 LEU A C 1
ATOM 4910 O O . LEU A 1 612 ? -33.908 8.125 6.071 1.00 92.31 612 LEU A O 1
ATOM 4914 N N . ILE A 1 613 ? -35.827 8.045 7.207 1.00 93.62 613 ILE A N 1
ATOM 4915 C CA . ILE A 1 613 ? -36.631 8.044 5.972 1.00 93.62 613 ILE A CA 1
ATOM 4916 C C . ILE A 1 613 ? -36.461 9.345 5.176 1.00 93.62 613 ILE A C 1
ATOM 4918 O O . ILE A 1 613 ? -36.312 9.299 3.955 1.00 93.62 613 ILE A O 1
ATOM 4922 N N . CYS A 1 614 ? -36.399 10.501 5.844 1.00 94.94 614 CYS A N 1
ATOM 4923 C CA . CYS A 1 614 ? -36.158 11.779 5.175 1.00 94.94 614 CYS A CA 1
ATOM 4924 C C . CYS A 1 614 ? -34.718 11.924 4.661 1.00 94.94 614 CYS A C 1
ATOM 4926 O O . CYS A 1 614 ? -34.523 12.582 3.644 1.00 94.94 614 CYS A O 1
ATOM 4928 N N . GLN A 1 615 ? -33.737 11.262 5.279 1.00 92.38 615 GLN A N 1
ATOM 4929 C CA . GLN A 1 615 ? -32.364 11.144 4.780 1.00 92.38 615 GLN A CA 1
ATOM 4930 C C . GLN A 1 615 ? -32.318 10.324 3.483 1.00 92.38 615 GLN A C 1
ATOM 4932 O O . GLN A 1 615 ? -31.706 10.737 2.494 1.00 92.38 615 GLN A O 1
ATOM 4937 N N . GLY A 1 616 ? -33.027 9.191 3.448 1.00 90.44 616 GLY A N 1
ATOM 4938 C CA . GLY A 1 616 ? -33.146 8.365 2.245 1.00 90.44 616 GLY A CA 1
ATOM 4939 C C . GLY A 1 616 ? -33.844 9.105 1.102 1.00 90.44 616 GLY A C 1
ATOM 4940 O O . GLY A 1 616 ? -33.316 9.181 -0.002 1.00 90.44 616 GLY A O 1
ATOM 4941 N N . VAL A 1 617 ? -34.990 9.733 1.379 1.00 91.75 617 VAL A N 1
ATOM 4942 C CA . VAL A 1 617 ? -35.738 10.543 0.400 1.00 91.75 617 VAL A CA 1
ATOM 4943 C C . VAL A 1 617 ? -34.942 11.776 -0.046 1.00 91.75 617 VAL A C 1
ATOM 4945 O O . VAL A 1 617 ? -34.918 12.100 -1.232 1.00 91.75 617 VAL A O 1
ATOM 4948 N N . GLY A 1 618 ? -34.255 12.453 0.876 1.00 91.75 618 GLY A N 1
ATOM 4949 C CA . GLY A 1 618 ? -33.476 13.658 0.598 1.00 91.75 618 GLY A CA 1
ATOM 4950 C C . GLY A 1 618 ? -32.340 13.424 -0.393 1.00 91.75 618 GLY A C 1
ATOM 4951 O O . GLY A 1 618 ? -32.115 14.262 -1.266 1.00 91.75 618 GLY A O 1
ATOM 4952 N N . ASN A 1 619 ? -31.676 12.265 -0.332 1.00 88.25 619 ASN A N 1
ATOM 4953 C CA . ASN A 1 619 ? -30.614 11.903 -1.277 1.00 88.25 619 ASN A CA 1
ATOM 4954 C C . ASN A 1 619 ? -31.095 11.887 -2.739 1.00 88.25 619 ASN A C 1
ATOM 4956 O O . ASN A 1 619 ? -30.357 12.308 -3.632 1.00 88.25 619 ASN A O 1
ATOM 4960 N N . ILE A 1 620 ? -32.348 11.486 -2.977 1.00 87.94 620 ILE A N 1
ATOM 4961 C CA . ILE A 1 620 ? -32.975 11.461 -4.308 1.00 87.94 620 ILE A CA 1
ATOM 4962 C C . ILE A 1 620 ? -33.185 12.887 -4.858 1.00 87.94 620 ILE A C 1
ATOM 4964 O O . ILE A 1 620 ? -33.116 13.095 -6.066 1.00 87.94 620 ILE A O 1
ATOM 4968 N N . PHE A 1 621 ? -33.390 13.891 -3.997 1.00 89.25 621 PHE A N 1
ATOM 4969 C CA . PHE A 1 621 ? -33.575 15.290 -4.410 1.00 89.25 621 PHE A CA 1
ATOM 4970 C C . PHE A 1 621 ? -32.264 16.075 -4.513 1.00 89.25 621 PHE A C 1
ATOM 4972 O O . PHE A 1 621 ? -32.048 16.803 -5.485 1.00 89.25 621 PHE A O 1
ATOM 4979 N N . TRP A 1 622 ? -31.376 15.938 -3.528 1.00 90.06 622 TRP A N 1
ATOM 4980 C CA . TRP A 1 622 ? -30.149 16.733 -3.465 1.00 90.06 622 TRP A CA 1
ATOM 4981 C C . TRP A 1 622 ? -29.132 16.372 -4.540 1.00 90.06 622 TRP A C 1
ATOM 4983 O O . TRP A 1 622 ? -28.397 17.251 -4.986 1.00 90.06 622 TRP A O 1
ATOM 4993 N N . MET A 1 623 ? -29.074 15.118 -4.988 1.00 86.25 623 MET A N 1
ATOM 4994 C CA . MET A 1 623 ? -28.034 14.705 -5.931 1.00 86.25 623 MET A CA 1
ATOM 4995 C C . MET A 1 623 ? -28.302 15.083 -7.394 1.00 86.25 623 MET A C 1
ATOM 4997 O O . MET A 1 623 ? -27.364 15.565 -8.031 1.00 86.25 623 MET A O 1
ATOM 5001 N N . PRO A 1 624 ? -29.537 15.035 -7.930 1.00 86.19 624 PRO A N 1
ATOM 5002 C CA . PRO A 1 624 ? -29.860 15.690 -9.200 1.00 86.19 624 PRO A CA 1
ATOM 5003 C C . PRO A 1 624 ? -29.552 17.194 -9.190 1.00 86.19 624 PRO A C 1
ATOM 5005 O O . PRO A 1 624 ? -29.037 17.724 -10.177 1.00 86.19 624 PRO A O 1
ATOM 5008 N N . LEU A 1 625 ? -29.776 17.878 -8.058 1.00 88.69 625 LEU A N 1
ATOM 5009 C CA . LEU A 1 625 ? -29.319 19.259 -7.875 1.00 88.69 625 LEU A CA 1
ATOM 5010 C C . LEU A 1 625 ? -27.784 19.332 -7.917 1.00 88.69 625 LEU A C 1
ATOM 5012 O O . LEU A 1 625 ? -27.246 20.064 -8.744 1.00 88.69 625 LEU A O 1
ATOM 5016 N N . ALA A 1 626 ? -27.069 18.523 -7.132 1.00 88.62 626 ALA A N 1
ATOM 5017 C CA . ALA A 1 626 ? -25.603 18.510 -7.103 1.00 88.62 626 ALA A CA 1
ATOM 5018 C C . ALA A 1 626 ? -24.968 18.238 -8.480 1.00 88.62 626 ALA A C 1
ATOM 5020 O O . ALA A 1 626 ? -23.878 18.732 -8.767 1.00 88.62 626 ALA A O 1
ATOM 5021 N N . VAL A 1 627 ? -25.626 17.453 -9.340 1.00 85.25 627 VAL A N 1
ATOM 5022 C CA . VAL A 1 627 ? -25.187 17.193 -10.721 1.00 85.25 627 VAL A CA 1
ATOM 5023 C C . VAL A 1 627 ? -25.521 18.369 -11.651 1.00 85.25 627 VAL A C 1
ATOM 5025 O O . VAL A 1 627 ? -24.695 18.712 -12.499 1.00 85.25 627 VAL A O 1
ATOM 5028 N N . LYS A 1 628 ? -26.676 19.036 -11.508 1.00 86.56 628 LYS A N 1
ATOM 5029 C CA . LYS A 1 628 ? -27.065 20.144 -12.405 1.00 86.56 628 LYS A CA 1
ATOM 5030 C C . LYS A 1 628 ? -26.454 21.502 -12.035 1.00 86.56 628 LYS A C 1
ATOM 5032 O O . LYS A 1 628 ? -25.977 22.203 -12.927 1.00 86.56 628 LYS A O 1
ATOM 5037 N N . ILE A 1 629 ? -26.506 21.886 -10.757 1.00 87.50 629 ILE A N 1
ATOM 5038 C CA . ILE A 1 629 ? -26.114 23.222 -10.259 1.00 87.50 629 ILE A CA 1
ATOM 5039 C C . ILE A 1 629 ? -24.719 23.275 -9.615 1.00 87.50 629 ILE A C 1
ATOM 5041 O O . ILE A 1 629 ? -24.214 24.373 -9.398 1.00 87.50 629 ILE A O 1
ATOM 5045 N N . GLY A 1 630 ? -24.092 22.123 -9.349 1.00 88.12 630 GLY A N 1
ATOM 5046 C CA . GLY A 1 630 ? -22.766 22.023 -8.725 1.00 88.12 630 GLY A CA 1
ATOM 5047 C C . GLY A 1 630 ? -22.800 21.484 -7.291 1.00 88.12 630 GLY A C 1
ATOM 5048 O O . GLY A 1 630 ? -23.852 21.435 -6.648 1.00 88.12 630 GLY A O 1
ATOM 5049 N N . ARG A 1 631 ? -21.642 21.046 -6.786 1.00 90.44 631 ARG A N 1
ATOM 5050 C CA . ARG A 1 631 ? -21.491 20.456 -5.450 1.00 90.44 631 ARG A CA 1
ATOM 5051 C C . ARG A 1 631 ? -21.544 21.508 -4.343 1.00 90.44 631 ARG A C 1
ATOM 5053 O O . ARG A 1 631 ? -22.184 21.278 -3.318 1.00 90.44 631 ARG A O 1
ATOM 5060 N N . ARG A 1 632 ? -20.891 22.662 -4.531 1.00 92.44 632 ARG A N 1
ATOM 5061 C CA . ARG A 1 632 ? -20.755 23.720 -3.512 1.00 92.44 632 ARG A CA 1
ATOM 5062 C C . ARG A 1 632 ? -22.101 24.262 -3.011 1.00 92.44 632 ARG A C 1
ATOM 5064 O O . ARG A 1 632 ? -22.269 24.282 -1.790 1.00 92.44 632 ARG A O 1
ATOM 5071 N N . PRO A 1 633 ? -23.073 24.655 -3.863 1.00 92.75 633 PRO A N 1
ATOM 5072 C CA . PRO A 1 633 ? -24.362 25.136 -3.366 1.00 92.75 633 PRO A CA 1
ATOM 5073 C C . PRO A 1 633 ? -25.107 24.079 -2.546 1.00 92.75 633 PRO A C 1
ATOM 5075 O O . PRO A 1 633 ? -25.756 24.436 -1.566 1.00 92.75 633 PRO A O 1
ATOM 5078 N N . VAL A 1 634 ? -24.978 22.791 -2.892 1.00 93.31 634 VAL A N 1
ATOM 5079 C CA . VAL A 1 634 ? -25.583 21.704 -2.110 1.00 93.31 634 VAL A CA 1
ATOM 5080 C C . VAL A 1 634 ? -24.911 21.578 -0.747 1.00 93.31 634 VAL A C 1
ATOM 5082 O O . VAL A 1 634 ? -25.632 21.657 0.237 1.00 93.31 634 VAL A O 1
ATOM 5085 N N . TYR A 1 635 ? -23.575 21.499 -0.663 1.00 93.88 635 TYR A N 1
ATOM 5086 C CA . TYR A 1 635 ? -22.852 21.495 0.623 1.00 93.88 635 TYR A CA 1
ATOM 5087 C C . TYR A 1 635 ? -23.240 22.663 1.534 1.00 93.88 635 TYR A C 1
ATOM 5089 O O . TYR A 1 635 ? -23.479 22.484 2.724 1.00 93.88 635 TYR A O 1
ATOM 5097 N N . MET A 1 636 ? -23.280 23.878 0.985 1.00 93.62 636 MET A N 1
ATOM 5098 C CA . MET A 1 636 ? -23.544 25.078 1.777 1.00 93.62 636 MET A CA 1
ATOM 5099 C C . MET A 1 636 ? -24.997 25.148 2.245 1.00 93.62 636 MET A C 1
ATOM 5101 O O . MET A 1 636 ? -25.242 25.468 3.407 1.00 93.62 636 MET A O 1
ATOM 5105 N N . ALA A 1 637 ? -25.954 24.832 1.368 1.00 94.75 637 ALA A N 1
ATOM 5106 C CA . ALA A 1 637 ? -27.366 24.813 1.725 1.00 94.75 637 ALA A CA 1
ATOM 5107 C C . ALA A 1 637 ? -27.666 23.699 2.734 1.00 94.75 637 ALA A C 1
ATOM 5109 O O . ALA A 1 637 ? -28.276 23.968 3.765 1.00 94.75 637 ALA A O 1
ATOM 5110 N N . SER A 1 638 ? -27.203 22.474 2.476 1.00 95.50 638 SER A N 1
ATOM 5111 C CA . SER A 1 638 ? -27.444 21.320 3.341 1.00 95.50 638 SER A CA 1
ATOM 5112 C C . SER A 1 638 ? -26.838 21.518 4.730 1.00 95.50 638 SER A C 1
ATOM 5114 O O . SER A 1 638 ? -27.542 21.364 5.722 1.00 95.50 638 SER A O 1
ATOM 5116 N N . ASN A 1 639 ? -25.579 21.958 4.824 1.00 95.81 639 ASN A N 1
ATOM 5117 C CA . ASN A 1 639 ? -24.902 22.167 6.103 1.00 95.81 639 ASN A CA 1
ATOM 5118 C C . ASN A 1 639 ? -25.518 23.322 6.917 1.00 95.81 639 ASN A C 1
ATOM 5120 O O . ASN A 1 639 ? -25.731 23.187 8.122 1.00 95.81 639 ASN A O 1
ATOM 5124 N N . LEU A 1 640 ? -25.887 24.435 6.269 1.00 95.44 640 LEU A N 1
ATOM 5125 C CA . LEU A 1 640 ? -26.580 25.542 6.940 1.00 95.44 640 LEU A CA 1
ATOM 5126 C C . LEU A 1 640 ? -27.964 25.117 7.451 1.00 95.44 640 LEU A C 1
ATOM 5128 O O . LEU A 1 640 ? -28.306 25.386 8.603 1.00 95.44 640 LEU A O 1
ATOM 5132 N N . LEU A 1 641 ? -28.752 24.434 6.616 1.00 96.81 641 LEU A N 1
ATOM 5133 C CA . LEU A 1 641 ? -30.087 23.954 6.978 1.00 96.81 641 LEU A CA 1
ATOM 5134 C C . LEU A 1 641 ? -30.026 22.878 8.075 1.00 96.81 641 LEU A C 1
ATOM 5136 O O . LEU A 1 641 ? -30.850 22.898 8.987 1.00 96.81 641 LEU A O 1
ATOM 5140 N N . MET A 1 642 ? -29.019 22.001 8.051 1.00 95.94 642 MET A N 1
ATOM 5141 C CA . MET A 1 642 ? -28.729 21.026 9.111 1.00 95.94 642 MET A CA 1
ATOM 5142 C C . MET A 1 642 ? -28.412 21.726 10.443 1.00 95.94 642 MET A C 1
ATOM 5144 O O . MET A 1 642 ? -28.945 21.340 11.483 1.00 95.94 642 MET A O 1
ATOM 5148 N N . GLY A 1 643 ? -27.628 22.811 10.420 1.00 96.38 643 GLY A N 1
ATOM 5149 C CA . GLY A 1 643 ? -27.361 23.644 11.599 1.00 96.38 643 GLY A CA 1
ATOM 5150 C C . GLY A 1 643 ? -28.621 24.314 12.155 1.00 96.38 643 GLY A C 1
ATOM 5151 O O . GLY A 1 643 ? -28.873 24.253 13.358 1.00 96.38 643 GLY A O 1
ATOM 5152 N N . VAL A 1 644 ? -29.463 24.883 11.283 1.00 97.31 644 VAL A N 1
ATOM 5153 C CA . VAL A 1 644 ? -30.769 25.459 11.662 1.00 97.31 644 VAL A CA 1
ATOM 5154 C C . VAL A 1 644 ? -31.700 24.392 12.249 1.00 97.31 644 VAL A C 1
ATOM 5156 O O . VAL A 1 644 ? -32.339 24.638 13.272 1.00 97.31 644 VAL A O 1
ATOM 5159 N N . ALA A 1 645 ? -31.742 23.193 11.662 1.00 97.12 645 ALA A N 1
ATOM 5160 C CA . ALA A 1 645 ? -32.514 22.072 12.192 1.00 97.12 645 ALA A CA 1
ATOM 5161 C C . ALA A 1 645 ? -31.995 21.615 13.564 1.00 97.12 645 ALA A C 1
ATOM 5163 O O . ALA A 1 645 ? -32.806 21.341 14.442 1.00 97.12 645 ALA A O 1
ATOM 5164 N N . CYS A 1 646 ? -30.681 21.615 13.806 1.00 96.81 646 CYS A N 1
ATOM 5165 C CA . CYS A 1 646 ? -30.128 21.337 15.135 1.00 96.81 646 CYS A CA 1
ATOM 5166 C C . CYS A 1 646 ? -30.520 22.409 16.167 1.00 96.81 646 CYS A C 1
ATOM 5168 O O . CYS A 1 646 ? -30.916 22.062 17.276 1.00 96.81 646 CYS A O 1
ATOM 5170 N N . VAL A 1 647 ? -30.508 23.702 15.818 1.00 97.06 647 VAL A N 1
ATOM 5171 C CA . VAL A 1 647 ? -30.998 24.763 16.726 1.00 97.06 647 VAL A CA 1
ATOM 5172 C C . VAL A 1 647 ? -32.494 24.600 17.020 1.00 97.06 647 VAL A C 1
ATOM 5174 O O . VAL A 1 647 ? -32.902 24.692 18.179 1.00 97.06 647 VAL A O 1
ATOM 5177 N N . TRP A 1 648 ? -33.313 24.294 16.007 1.00 96.81 648 TRP A N 1
ATOM 5178 C CA . TRP A 1 648 ? -34.730 23.967 16.200 1.00 96.81 648 TRP A CA 1
ATOM 5179 C C . TRP A 1 648 ? -34.887 22.753 17.123 1.00 96.81 648 TRP A C 1
ATOM 5181 O O . TRP A 1 648 ? -35.617 22.838 18.105 1.00 96.81 648 TRP A O 1
ATOM 5191 N N . LEU A 1 649 ? -34.172 21.655 16.882 1.00 96.19 649 LEU A N 1
ATOM 5192 C CA . LEU A 1 649 ? -34.227 20.450 17.712 1.00 96.19 649 LEU A CA 1
ATOM 5193 C C . LEU A 1 649 ? -33.813 20.710 19.162 1.00 96.19 649 LEU A C 1
ATOM 5195 O O . LEU A 1 649 ? -34.472 20.207 20.071 1.00 96.19 649 LEU A O 1
ATOM 5199 N N . GLY A 1 650 ? -32.808 21.557 19.390 1.00 94.88 650 GLY A N 1
ATOM 5200 C CA . GLY A 1 650 ? -32.428 21.999 20.729 1.00 94.88 650 GLY A CA 1
ATOM 5201 C C . GLY A 1 650 ? -33.589 22.668 21.469 1.00 94.88 650 GLY A C 1
ATOM 5202 O O . GLY A 1 650 ? -33.901 22.282 22.594 1.00 94.88 650 GLY A O 1
ATOM 5203 N N . LEU A 1 651 ? -34.307 23.585 20.813 1.00 94.62 651 LEU A N 1
ATOM 5204 C CA . LEU A 1 651 ? -35.501 24.243 21.367 1.00 94.62 651 LEU A CA 1
ATOM 5205 C C . LEU A 1 651 ? -36.718 23.304 21.473 1.00 94.62 651 LEU A C 1
ATOM 5207 O O . LEU A 1 651 ? -37.492 23.389 22.422 1.00 94.62 651 LEU A O 1
ATOM 5211 N N . ALA A 1 652 ? -36.906 22.400 20.512 1.00 94.12 652 ALA A N 1
ATOM 5212 C CA . ALA A 1 652 ? -38.035 21.473 20.481 1.00 94.12 652 ALA A CA 1
ATOM 5213 C C . ALA A 1 652 ? -37.916 20.371 21.544 1.00 94.12 652 ALA A C 1
ATOM 5215 O O . ALA A 1 652 ? -38.939 19.929 22.069 1.00 94.12 652 ALA A O 1
ATOM 5216 N N . SER A 1 653 ? -36.684 19.973 21.890 1.00 91.19 653 SER A N 1
ATOM 5217 C CA . SER A 1 653 ? -36.375 18.924 22.874 1.00 91.19 653 SER A CA 1
ATOM 5218 C C . SER A 1 653 ? -36.877 19.209 24.294 1.00 91.19 653 SER A C 1
ATOM 5220 O O . SER A 1 653 ? -37.006 18.276 25.079 1.00 91.19 653 SER A O 1
ATOM 5222 N N . THR A 1 654 ? -37.217 20.462 24.606 1.00 88.88 654 THR A N 1
ATOM 5223 C CA . THR A 1 654 ? -37.820 20.878 25.883 1.00 88.88 654 THR A CA 1
ATOM 5224 C C . THR A 1 654 ? -39.266 21.366 25.746 1.00 88.88 654 THR A C 1
ATOM 5226 O O . THR A 1 654 ? -39.897 21.674 26.754 1.00 88.88 654 THR A O 1
ATOM 5229 N N . ALA A 1 655 ? -39.803 21.455 24.522 1.00 87.31 655 ALA A N 1
ATOM 5230 C CA . ALA A 1 655 ? -41.090 22.094 24.247 1.00 87.31 655 ALA A CA 1
ATOM 5231 C C . ALA A 1 655 ? -42.213 21.097 23.923 1.00 87.31 655 ALA A C 1
ATOM 5233 O O . ALA A 1 655 ? -43.253 21.105 24.577 1.00 87.31 655 ALA A O 1
ATOM 5234 N N . SER A 1 656 ? -42.051 20.262 22.888 1.00 90.19 656 SER A N 1
ATOM 5235 C CA . SER A 1 656 ? -43.073 19.279 22.499 1.00 90.19 656 SER A CA 1
ATOM 5236 C C . SER A 1 656 ? -42.542 18.232 21.513 1.00 90.19 656 SER A C 1
ATOM 5238 O O . SER A 1 656 ? -41.762 18.534 20.607 1.00 90.19 656 SER A O 1
ATOM 5240 N N . TYR A 1 657 ? -43.057 17.006 21.639 1.00 91.56 657 TYR A N 1
ATOM 5241 C CA . TYR A 1 657 ? -42.729 15.871 20.778 1.00 91.56 657 TYR A CA 1
ATOM 5242 C C . TYR A 1 657 ? -43.018 16.118 19.285 1.00 91.56 657 TYR A C 1
ATOM 5244 O O . TYR A 1 657 ? -42.253 15.665 18.439 1.00 91.56 657 TYR A O 1
ATOM 5252 N N . VAL A 1 658 ? -44.100 16.823 18.922 1.00 93.31 658 VAL A N 1
ATOM 5253 C CA . VAL A 1 658 ? -44.461 16.999 17.497 1.00 93.31 658 VAL A CA 1
ATOM 5254 C C . VAL A 1 658 ? -43.483 17.939 16.769 1.00 93.31 658 VAL A C 1
ATOM 5256 O O . VAL A 1 658 ? -42.957 17.531 15.734 1.00 93.31 658 VAL A O 1
ATOM 5259 N N . PRO A 1 659 ? -43.144 19.135 17.295 1.00 94.06 659 PRO A N 1
ATOM 5260 C CA . PRO A 1 659 ? -42.033 19.937 16.782 1.00 94.06 659 PRO A CA 1
ATOM 5261 C C . PRO A 1 659 ? -40.694 19.192 16.741 1.00 94.06 659 PRO A C 1
ATOM 5263 O O . PRO A 1 659 ? -39.941 19.396 15.793 1.00 94.06 659 PRO A O 1
ATOM 5266 N N . LEU A 1 660 ? -40.403 18.314 17.712 1.00 94.00 660 LEU A N 1
ATOM 5267 C CA . LEU A 1 660 ? -39.188 17.491 17.695 1.00 94.00 660 LEU A CA 1
ATOM 5268 C C . LEU A 1 660 ? -39.209 16.497 16.523 1.00 94.00 660 LEU A C 1
ATOM 5270 O O . LEU A 1 660 ? -38.270 16.464 15.737 1.00 94.00 660 LEU A O 1
ATOM 5274 N N . LEU A 1 661 ? -40.295 15.736 16.358 1.00 94.50 661 LEU A N 1
ATOM 5275 C CA . LEU A 1 661 ? -40.495 14.783 15.258 1.00 94.50 661 LEU A CA 1
ATOM 5276 C C . LEU A 1 661 ? -40.373 15.454 13.879 1.00 94.50 661 LEU A C 1
ATOM 5278 O O . LEU A 1 661 ? -39.712 14.927 12.986 1.00 94.50 661 LEU A O 1
ATOM 5282 N N . VAL A 1 662 ? -40.983 16.630 13.710 1.00 96.06 662 VAL A N 1
ATOM 5283 C CA . VAL A 1 662 ? -40.910 17.401 12.459 1.00 96.06 662 VAL A CA 1
ATOM 5284 C C . VAL A 1 662 ? -39.502 17.964 12.243 1.00 96.06 662 VAL A C 1
ATOM 5286 O O . VAL A 1 662 ? -38.958 17.832 11.148 1.00 96.06 662 VAL A O 1
ATOM 5289 N N . GLY A 1 663 ? -38.862 18.508 13.282 1.00 95.75 663 GLY A N 1
ATOM 5290 C CA . GLY A 1 663 ? -37.464 18.945 13.223 1.00 95.75 663 GLY A CA 1
ATOM 5291 C C . GLY A 1 663 ? -36.505 17.803 12.866 1.00 95.75 663 GLY A C 1
ATOM 5292 O O . GLY A 1 663 ? -35.559 18.013 12.114 1.00 95.75 663 GLY A O 1
ATOM 5293 N N . ARG A 1 664 ? -36.782 16.575 13.330 1.00 94.94 664 ARG A N 1
ATOM 5294 C CA . ARG A 1 664 ? -36.012 15.361 13.013 1.00 94.94 664 ARG A CA 1
ATOM 5295 C C . ARG A 1 664 ? -36.173 14.950 11.549 1.00 94.94 664 ARG A C 1
ATOM 5297 O O . ARG A 1 664 ? -35.182 14.586 10.918 1.00 94.94 664 ARG A O 1
ATOM 5304 N N . ALA A 1 665 ? -37.381 15.055 10.996 1.00 96.31 665 ALA A N 1
ATOM 5305 C CA . ALA A 1 665 ? -37.631 14.846 9.569 1.00 96.31 665 ALA A CA 1
ATOM 5306 C C . ALA A 1 665 ? -36.855 15.859 8.703 1.00 96.31 665 ALA A C 1
ATOM 5308 O O . ALA A 1 665 ? -36.163 15.473 7.761 1.00 96.31 665 ALA A O 1
ATOM 5309 N N . PHE A 1 666 ? -36.899 17.148 9.058 1.00 96.88 666 PHE A N 1
ATOM 5310 C CA . PHE A 1 666 ? -36.127 18.185 8.365 1.00 96.88 666 PHE A CA 1
ATOM 5311 C C . PHE A 1 666 ? -34.615 17.987 8.501 1.00 96.88 666 PHE A C 1
ATOM 5313 O O . PHE A 1 666 ? -33.909 18.081 7.503 1.00 96.88 666 PHE A O 1
ATOM 5320 N N . LEU A 1 667 ? -34.121 17.643 9.693 1.00 96.19 667 LEU A N 1
ATOM 5321 C CA . LEU A 1 667 ? -32.720 17.283 9.908 1.00 96.19 667 LEU A CA 1
ATOM 5322 C C . LEU A 1 667 ? -32.287 16.157 8.959 1.00 96.19 667 LEU A C 1
ATOM 5324 O O . LEU A 1 667 ? -31.300 16.329 8.257 1.00 96.19 667 LEU A O 1
ATOM 5328 N N . GLY A 1 668 ? -33.069 15.076 8.860 1.00 94.31 668 GLY A N 1
ATOM 5329 C CA . GLY A 1 668 ? -32.814 13.978 7.922 1.00 94.31 668 GLY A CA 1
ATOM 5330 C C . GLY A 1 668 ? -32.744 14.449 6.470 1.00 94.31 668 GLY A C 1
ATOM 5331 O O . GLY A 1 668 ? -31.790 14.152 5.755 1.00 94.31 668 GLY A O 1
ATOM 5332 N N . LEU A 1 669 ? -33.719 15.259 6.046 1.00 95.00 669 LEU A N 1
ATOM 5333 C CA . LEU A 1 669 ? -33.736 15.858 4.709 1.00 95.00 669 LEU A CA 1
ATOM 5334 C C . LEU A 1 669 ? -32.484 16.706 4.428 1.00 95.00 669 LEU A C 1
ATOM 5336 O O . LEU A 1 669 ? -32.021 16.727 3.291 1.00 95.00 669 LEU A O 1
ATOM 5340 N N . PHE A 1 670 ? -31.937 17.406 5.424 1.00 95.06 670 PHE A N 1
ATOM 5341 C CA . PHE A 1 670 ? -30.789 18.305 5.257 1.00 95.06 670 PHE A CA 1
ATOM 5342 C C . PHE A 1 670 ? -29.429 17.620 5.448 1.00 95.06 670 PHE A C 1
ATOM 5344 O O . PHE A 1 670 ? -28.474 17.988 4.769 1.00 95.06 670 PHE A O 1
ATOM 5351 N N . GLU A 1 671 ? -29.320 16.606 6.307 1.00 92.81 671 GLU A N 1
ATOM 5352 C CA . GLU A 1 671 ? -28.097 15.806 6.458 1.00 92.81 671 GLU A CA 1
ATOM 5353 C C . GLU A 1 671 ? -27.919 14.807 5.302 1.00 92.81 671 GLU A C 1
ATOM 5355 O O . GLU A 1 671 ? -26.797 14.397 5.027 1.00 92.81 671 GLU A O 1
ATOM 5360 N N . ALA A 1 672 ? -28.993 14.471 4.570 1.00 91.88 672 ALA A N 1
ATOM 5361 C CA . ALA A 1 672 ? -28.996 13.500 3.471 1.00 91.88 672 ALA A CA 1
ATOM 5362 C C . ALA A 1 672 ? -27.747 13.499 2.562 1.00 91.88 672 ALA A C 1
ATOM 5364 O O . ALA A 1 672 ? -27.193 12.414 2.357 1.00 91.88 672 ALA A O 1
ATOM 5365 N N . PRO A 1 673 ? -27.253 14.647 2.041 1.00 91.56 673 PRO A N 1
ATOM 5366 C CA . PRO A 1 673 ? -26.155 14.646 1.077 1.00 91.56 673 PRO A CA 1
ATOM 5367 C C . PRO A 1 673 ? -24.839 14.078 1.607 1.00 91.56 673 PRO A C 1
ATOM 5369 O O . PRO A 1 673 ? -24.024 13.679 0.777 1.00 91.56 673 PRO A O 1
ATOM 5372 N N . ILE A 1 674 ? -24.608 14.018 2.930 1.00 90.38 674 ILE A N 1
ATOM 5373 C CA . ILE A 1 674 ? -23.327 13.574 3.522 1.00 90.38 674 ILE A CA 1
ATOM 5374 C C . ILE A 1 674 ? -22.805 12.266 2.915 1.00 90.38 674 ILE A C 1
ATOM 5376 O O . ILE A 1 674 ? -21.601 12.121 2.713 1.00 90.38 674 ILE A O 1
ATOM 5380 N N . GLU A 1 675 ? -23.707 11.342 2.577 1.00 81.81 675 GLU A N 1
ATOM 5381 C CA . GLU A 1 675 ? -23.355 9.993 2.130 1.00 81.81 675 GLU A CA 1
ATOM 5382 C C . GLU A 1 675 ? -23.080 9.893 0.623 1.00 81.81 675 GLU A C 1
ATOM 5384 O O . GLU A 1 675 ? -22.452 8.940 0.161 1.00 81.81 675 GLU A O 1
ATOM 5389 N N . SER A 1 676 ? -23.552 10.867 -0.155 1.00 84.12 676 SER A N 1
ATOM 5390 C CA . SER A 1 676 ? -23.556 10.829 -1.621 1.00 84.12 676 SER A CA 1
ATOM 5391 C C . SER A 1 676 ? -22.659 11.904 -2.234 1.00 84.12 676 SER A C 1
ATOM 5393 O O . SER A 1 676 ? -21.923 11.637 -3.194 1.00 84.12 676 SER A O 1
ATOM 5395 N N . ILE A 1 677 ? -22.635 13.109 -1.656 1.00 88.81 677 ILE A N 1
ATOM 5396 C CA . ILE A 1 677 ? -21.844 14.224 -2.177 1.00 88.81 677 ILE A CA 1
ATOM 5397 C C . ILE A 1 677 ? -20.361 14.111 -1.813 1.00 88.81 677 ILE A C 1
ATOM 5399 O O . ILE A 1 677 ? -19.511 14.479 -2.626 1.00 88.81 677 ILE A O 1
ATOM 5403 N N . VAL A 1 678 ? -20.025 13.555 -0.642 1.00 89.94 678 VAL A N 1
ATOM 5404 C CA . VAL A 1 678 ? -18.628 13.438 -0.185 1.00 89.94 678 VAL A CA 1
ATOM 5405 C C . VAL A 1 678 ? -17.839 12.405 -1.002 1.00 89.94 678 VAL A C 1
ATOM 5407 O O . VAL A 1 678 ? -16.788 12.784 -1.529 1.00 89.94 678 VAL A O 1
ATOM 5410 N N . PRO A 1 679 ? -18.339 11.174 -1.257 1.00 84.06 679 PRO A N 1
ATOM 5411 C CA . PRO A 1 679 ? -17.701 10.257 -2.207 1.00 84.06 679 PRO A CA 1
ATOM 5412 C C . PRO A 1 679 ? -17.565 10.856 -3.612 1.00 84.06 679 PRO A C 1
ATOM 5414 O O . PRO A 1 679 ? -16.490 10.786 -4.206 1.00 84.06 679 PRO A O 1
ATOM 5417 N N . SER A 1 680 ? -18.611 11.530 -4.109 1.00 82.62 680 SER A N 1
ATOM 5418 C CA . SER A 1 680 ? -18.570 12.223 -5.407 1.00 82.62 680 SER A CA 1
ATOM 5419 C C . SER A 1 680 ? -17.446 13.267 -5.455 1.00 82.62 680 SER A C 1
ATOM 5421 O O . SER A 1 680 ? -16.664 13.314 -6.402 1.00 82.62 680 SER A O 1
ATOM 5423 N N . THR A 1 681 ? -17.290 14.053 -4.390 1.00 89.50 681 THR A N 1
ATOM 5424 C CA . THR A 1 681 ? -16.256 15.095 -4.287 1.00 89.50 681 THR A CA 1
ATOM 5425 C C . THR A 1 681 ? -14.844 14.504 -4.223 1.00 89.50 681 THR A C 1
ATOM 5427 O O . THR A 1 681 ? -13.912 15.056 -4.805 1.00 89.50 681 THR A O 1
ATOM 5430 N N . ILE A 1 682 ? -14.670 13.343 -3.580 1.00 87.94 682 ILE A N 1
ATOM 5431 C CA . ILE A 1 682 ? -13.403 12.598 -3.614 1.00 87.94 682 ILE A CA 1
ATOM 5432 C C . ILE A 1 682 ? -13.069 12.173 -5.052 1.00 87.94 682 ILE A C 1
ATOM 5434 O O . ILE A 1 682 ? -11.916 12.305 -5.469 1.00 87.94 682 ILE A O 1
ATOM 5438 N N . THR A 1 683 ? -14.059 11.731 -5.837 1.00 81.25 683 THR A N 1
ATOM 5439 C CA . THR A 1 683 ? -13.835 11.406 -7.257 1.00 81.25 683 THR A CA 1
ATOM 5440 C C . THR A 1 683 ? -13.540 12.635 -8.123 1.00 81.25 683 THR A C 1
ATOM 5442 O O . THR A 1 683 ? -12.733 12.526 -9.048 1.00 81.25 683 THR A O 1
ATOM 5445 N N . ASP A 1 684 ? -14.107 13.801 -7.799 1.00 86.62 684 ASP A N 1
ATOM 5446 C CA . ASP A 1 684 ? -13.837 15.065 -8.499 1.00 86.62 684 ASP A CA 1
ATOM 5447 C C . ASP A 1 684 ? -12.398 15.581 -8.250 1.00 86.62 684 ASP A C 1
ATOM 5449 O O . ASP A 1 684 ? -11.783 16.159 -9.149 1.00 86.62 684 ASP A O 1
ATOM 5453 N N . LEU A 1 685 ? -11.855 15.375 -7.039 1.00 89.25 685 LEU A N 1
ATOM 5454 C CA . LEU A 1 685 ? -10.576 15.945 -6.577 1.00 89.25 685 LEU A CA 1
ATOM 5455 C C . LEU A 1 685 ? -9.349 15.035 -6.760 1.00 89.25 685 LEU A C 1
ATOM 5457 O O . LEU A 1 685 ? -8.243 15.545 -6.983 1.00 89.25 685 LEU A O 1
ATOM 5461 N N . PHE A 1 686 ? -9.503 13.717 -6.617 1.00 87.38 686 PHE A N 1
ATOM 5462 C CA . PHE A 1 686 ? -8.387 12.766 -6.520 1.00 87.38 686 PHE A CA 1
ATOM 5463 C C . PHE A 1 686 ? -8.401 11.722 -7.643 1.00 87.38 686 PHE A C 1
ATOM 5465 O O . PHE A 1 686 ? -9.456 11.286 -8.111 1.00 87.38 686 PHE A O 1
ATOM 5472 N N . PHE A 1 687 ? -7.206 11.302 -8.058 1.00 80.94 687 PHE A N 1
ATOM 5473 C CA . PHE A 1 687 ? -6.989 10.281 -9.085 1.00 80.94 687 PHE A CA 1
ATOM 5474 C C . PHE A 1 687 ? -7.157 8.870 -8.526 1.00 80.94 687 PHE A C 1
ATOM 5476 O O . PHE A 1 687 ? -6.911 8.641 -7.343 1.00 80.94 687 PHE A O 1
ATOM 5483 N N . LEU A 1 688 ? -7.519 7.913 -9.384 1.00 65.56 688 LEU A N 1
ATOM 5484 C CA . LEU A 1 688 ? -7.868 6.538 -9.007 1.00 65.56 688 LEU A CA 1
ATOM 5485 C C . LEU A 1 688 ? -6.873 5.864 -8.044 1.00 65.56 688 LEU A C 1
ATOM 5487 O O . LEU A 1 688 ? -7.306 5.243 -7.079 1.00 65.56 688 LEU A O 1
ATOM 5491 N N . HIS A 1 689 ? -5.568 6.057 -8.248 1.00 65.12 689 HIS A N 1
ATOM 5492 C CA . HIS A 1 689 ? -4.509 5.489 -7.403 1.00 65.12 689 HIS A CA 1
ATOM 5493 C C . HIS A 1 689 ? -4.464 6.050 -5.964 1.00 65.12 689 HIS A C 1
ATOM 5495 O O . HIS A 1 689 ? -4.020 5.352 -5.061 1.00 65.12 689 HIS A O 1
ATOM 5501 N N . ASP A 1 690 ? -4.932 7.283 -5.737 1.00 65.69 690 ASP A N 1
ATOM 5502 C CA . ASP A 1 690 ? -4.967 7.955 -4.422 1.00 65.69 690 ASP A CA 1
ATOM 5503 C C . ASP A 1 690 ? -6.370 7.881 -3.772 1.00 65.69 690 ASP A C 1
ATOM 5505 O O . ASP A 1 690 ? -6.531 8.028 -2.559 1.00 65.69 690 ASP A O 1
ATOM 5509 N N . ARG A 1 691 ? -7.419 7.601 -4.564 1.00 69.19 691 ARG A N 1
ATOM 5510 C CA . ARG A 1 691 ? -8.822 7.582 -4.100 1.00 69.19 691 ARG A CA 1
ATOM 5511 C C . ARG A 1 691 ? -9.083 6.618 -2.945 1.00 69.19 691 ARG A C 1
ATOM 5513 O O . ARG A 1 691 ? -9.858 6.972 -2.062 1.00 69.19 691 ARG A O 1
ATOM 5520 N N . GLY A 1 692 ? -8.477 5.429 -2.938 1.00 64.06 692 GLY A N 1
ATOM 5521 C CA . GLY A 1 692 ? -8.772 4.388 -1.940 1.00 64.06 692 GLY A CA 1
ATOM 5522 C C . GLY A 1 692 ? -8.542 4.847 -0.495 1.00 64.06 692 GLY A C 1
ATOM 5523 O O . GLY A 1 692 ? -9.376 4.605 0.380 1.00 64.06 692 GLY A O 1
ATOM 5524 N N . GLU A 1 693 ? -7.465 5.599 -0.255 1.00 72.00 693 GLU A N 1
ATOM 5525 C CA . GLU A 1 693 ? -7.173 6.197 1.052 1.00 72.00 693 GLU A CA 1
ATOM 5526 C C . GLU A 1 693 ? -8.227 7.250 1.433 1.00 72.00 693 GLU A C 1
ATOM 5528 O O . GLU A 1 693 ? -8.741 7.248 2.553 1.00 72.00 693 GLU A O 1
ATOM 5533 N N . LYS A 1 694 ? -8.607 8.123 0.491 1.00 80.69 694 LYS A N 1
ATOM 5534 C CA . LYS A 1 694 ? -9.539 9.232 0.761 1.00 80.69 694 LYS A CA 1
ATOM 5535 C C . LYS A 1 694 ? -10.981 8.744 0.955 1.00 80.69 694 LYS A C 1
ATOM 5537 O O . LYS A 1 694 ? -11.702 9.262 1.802 1.00 80.69 694 LYS A O 1
ATOM 5542 N N . VAL A 1 695 ? -11.403 7.709 0.224 1.00 77.94 695 VAL A N 1
ATOM 5543 C CA . VAL A 1 695 ? -12.692 7.028 0.455 1.00 77.94 695 VAL A CA 1
ATOM 5544 C C . VAL A 1 695 ? -12.705 6.359 1.833 1.00 77.94 695 VAL A C 1
ATOM 5546 O O . VAL A 1 695 ? -13.709 6.442 2.541 1.00 77.94 695 VAL A O 1
ATOM 5549 N N . SER A 1 696 ? -11.582 5.771 2.255 1.00 74.12 696 SER A N 1
ATOM 5550 C CA . SER A 1 696 ? -11.446 5.181 3.593 1.00 74.12 696 SER A CA 1
ATOM 5551 C C . SER A 1 696 ? -11.529 6.231 4.710 1.00 74.12 696 SER A C 1
ATOM 5553 O O . SER A 1 696 ? -12.158 5.969 5.734 1.00 74.12 696 SER A O 1
ATOM 5555 N N . SER A 1 697 ? -10.967 7.434 4.522 1.00 80.81 697 SER A N 1
ATOM 5556 C CA . SER A 1 697 ? -11.068 8.514 5.520 1.00 80.81 697 SER A CA 1
ATOM 5557 C C . SER A 1 697 ? -12.494 9.065 5.658 1.00 80.81 697 SER A C 1
ATOM 5559 O O . SER A 1 697 ? -12.947 9.312 6.777 1.00 80.81 697 SER A O 1
ATOM 5561 N N . TYR A 1 698 ? -13.246 9.157 4.555 1.00 86.75 698 TYR A N 1
ATOM 5562 C CA . TYR A 1 698 ? -14.689 9.420 4.587 1.00 86.75 698 TYR A CA 1
ATOM 5563 C C . TYR A 1 698 ? -15.454 8.312 5.334 1.00 86.75 698 TYR A C 1
ATOM 5565 O O . TYR A 1 698 ? -16.213 8.619 6.257 1.00 86.75 698 TYR A O 1
ATOM 5573 N N . GLY A 1 699 ? -15.215 7.036 5.007 1.00 81.62 699 GLY A N 1
ATOM 5574 C CA . GLY A 1 699 ? -15.880 5.903 5.663 1.00 81.62 699 GLY A CA 1
ATOM 5575 C C . GLY A 1 699 ? -15.639 5.870 7.176 1.00 81.62 699 GLY A C 1
ATOM 5576 O O . GLY A 1 699 ? -16.577 5.675 7.948 1.00 81.62 699 GLY A O 1
ATOM 5577 N N . LEU A 1 700 ? -14.407 6.160 7.606 1.00 82.81 700 LEU A N 1
ATOM 5578 C CA . LEU A 1 700 ? -14.045 6.299 9.017 1.00 82.81 700 LEU A CA 1
ATOM 5579 C C . LEU A 1 700 ? -14.767 7.470 9.703 1.00 82.81 700 LEU A C 1
ATOM 5581 O O . LEU A 1 700 ? -15.101 7.361 10.878 1.00 82.81 700 LEU A O 1
ATOM 5585 N N . SER A 1 701 ? -15.035 8.573 8.999 1.00 89.12 701 SER A N 1
ATOM 5586 C CA . SER A 1 701 ? -15.744 9.725 9.577 1.00 89.12 701 SER A CA 1
ATOM 5587 C C . SER A 1 701 ? -17.240 9.479 9.776 1.00 89.12 701 SER A C 1
ATOM 5589 O O . SER A 1 701 ? -17.776 9.844 10.819 1.00 89.12 701 SER A O 1
ATOM 5591 N N . VAL A 1 702 ? -17.896 8.782 8.842 1.00 87.75 702 VAL A N 1
ATOM 5592 C CA . VAL A 1 702 ? -19.303 8.370 8.985 1.00 87.75 702 VAL A CA 1
ATOM 5593 C C . VAL A 1 702 ? -19.453 7.364 10.127 1.00 87.75 702 VAL A C 1
ATOM 5595 O O . VAL A 1 702 ? -20.297 7.520 11.006 1.00 87.75 702 VAL A O 1
ATOM 5598 N N . LEU A 1 703 ? -18.577 6.359 10.165 1.00 83.06 703 LEU A N 1
ATOM 5599 C CA . LEU A 1 703 ? -18.497 5.366 11.238 1.00 83.06 703 LEU A CA 1
ATOM 5600 C C . LEU A 1 703 ? -18.214 6.019 12.597 1.00 83.06 703 LEU A C 1
ATOM 5602 O O . LEU A 1 703 ? -18.907 5.747 13.574 1.00 83.06 703 LEU A O 1
ATOM 5606 N N . GLY A 1 704 ? -17.227 6.914 12.650 1.00 85.19 704 GLY A N 1
ATOM 5607 C CA . GLY A 1 704 ? -16.876 7.661 13.851 1.00 85.19 704 GLY A CA 1
ATOM 5608 C C . GLY A 1 704 ? -18.036 8.510 14.356 1.00 85.19 704 GLY A C 1
ATOM 5609 O O . GLY A 1 704 ? -18.320 8.476 15.546 1.00 85.19 704 GLY A O 1
ATOM 5610 N N . GLY A 1 705 ? -18.748 9.217 13.475 1.00 89.88 705 GLY A N 1
ATOM 5611 C CA . GLY A 1 705 ? -19.910 10.012 13.869 1.00 89.88 705 GLY A CA 1
ATOM 5612 C C . GLY A 1 705 ? -21.054 9.155 14.416 1.00 89.88 705 GLY A C 1
ATOM 5613 O O . GLY A 1 705 ? -21.594 9.473 15.474 1.00 89.88 705 GLY A O 1
ATOM 5614 N N . ASN A 1 706 ? -21.360 8.030 13.759 1.00 88.12 706 ASN A N 1
ATOM 5615 C CA . ASN A 1 706 ? -22.451 7.141 14.171 1.00 88.12 706 ASN A CA 1
ATOM 5616 C C . ASN A 1 706 ? -22.244 6.523 15.567 1.00 88.12 706 ASN A C 1
ATOM 5618 O O . ASN A 1 706 ? -23.204 6.403 16.322 1.00 88.12 706 ASN A O 1
ATOM 5622 N N . GLU A 1 707 ? -21.013 6.135 15.918 1.00 88.50 707 GLU A N 1
ATOM 5623 C CA . GLU A 1 707 ? -20.726 5.439 17.186 1.00 88.50 707 GLU A CA 1
ATOM 5624 C C . GLU A 1 707 ? -20.253 6.392 18.301 1.00 88.50 707 GLU A C 1
ATOM 5626 O O . GLU A 1 707 ? -20.611 6.222 19.468 1.00 88.50 707 GLU A O 1
ATOM 5631 N N . LEU A 1 708 ? -19.475 7.432 17.969 1.00 90.50 708 LEU A N 1
ATOM 5632 C CA . LEU A 1 708 ? -19.034 8.434 18.951 1.00 90.50 708 LEU A CA 1
ATOM 5633 C C . LEU A 1 708 ? -20.125 9.472 19.248 1.00 90.50 708 LEU A C 1
ATOM 5635 O O . LEU A 1 708 ? -20.103 10.083 20.315 1.00 90.50 708 LEU A O 1
ATOM 5639 N N . GLY A 1 709 ? -21.090 9.665 18.343 1.00 91.19 709 GLY A N 1
ATOM 5640 C CA . GLY A 1 709 ? -22.234 10.554 18.546 1.00 91.19 709 GLY A CA 1
ATOM 5641 C C . GLY A 1 709 ? -23.015 10.220 19.822 1.00 91.19 709 GLY A C 1
ATOM 5642 O O . GLY A 1 709 ? -23.080 11.079 20.701 1.00 91.19 709 GLY A O 1
ATOM 5643 N N . PRO A 1 710 ? -23.531 8.984 19.984 1.00 90.75 710 PRO A N 1
ATOM 5644 C CA . PRO A 1 710 ? -24.179 8.514 21.211 1.00 90.75 710 PRO A CA 1
ATOM 5645 C C . PRO A 1 710 ? -23.286 8.575 22.453 1.00 90.75 710 PRO A C 1
ATOM 5647 O O . PRO A 1 710 ? -23.764 8.906 23.535 1.00 90.75 710 PRO A O 1
ATOM 5650 N N . LEU A 1 711 ? -21.989 8.279 22.307 1.00 91.25 711 LEU A N 1
ATOM 5651 C CA . LEU A 1 711 ? -21.016 8.315 23.403 1.00 91.25 711 LEU A CA 1
ATOM 5652 C C . LEU A 1 711 ? -20.848 9.732 23.974 1.00 91.25 711 LEU A C 1
ATOM 5654 O O . LEU A 1 711 ? -20.885 9.920 25.190 1.00 91.25 711 LEU A O 1
ATOM 5658 N N . PHE A 1 712 ? -20.670 10.736 23.112 1.00 91.50 712 PHE A N 1
ATOM 5659 C CA . PHE A 1 712 ? -20.526 12.126 23.545 1.00 91.50 712 PHE A CA 1
ATOM 5660 C C . PHE A 1 712 ? -21.866 12.760 23.920 1.00 91.50 712 PHE A C 1
ATOM 5662 O O . PHE A 1 712 ? -21.929 13.505 24.901 1.00 91.50 712 PHE A O 1
ATOM 5669 N N . SER A 1 713 ? -22.944 12.460 23.188 1.00 91.50 713 SER A N 1
ATOM 5670 C CA . SER A 1 713 ? -24.264 13.004 23.504 1.00 91.50 713 SER A CA 1
ATOM 5671 C C . SER A 1 713 ? -24.753 12.514 24.861 1.00 91.50 713 SER A C 1
ATOM 5673 O O . SER A 1 713 ? -25.244 13.334 25.624 1.00 91.50 713 SER A O 1
ATOM 5675 N N . ALA A 1 714 ? -24.537 11.244 25.221 1.00 89.94 714 ALA A N 1
ATOM 5676 C CA . ALA A 1 714 ? -24.846 10.684 26.539 1.00 89.94 714 ALA A CA 1
ATOM 5677 C C . ALA A 1 714 ? -24.335 11.543 27.705 1.00 89.94 714 ALA A C 1
ATOM 5679 O O . ALA A 1 714 ? -25.098 11.895 28.605 1.00 89.94 714 ALA A O 1
ATOM 5680 N N . LEU A 1 715 ? -23.050 11.909 27.664 1.00 90.12 715 LEU A N 1
ATOM 5681 C CA . LEU A 1 715 ? -22.395 12.733 28.685 1.00 90.12 715 LEU A CA 1
ATOM 5682 C C . LEU A 1 715 ? -23.013 14.136 28.759 1.00 90.12 715 LEU A C 1
ATOM 5684 O O . LEU A 1 715 ? -23.237 14.669 29.845 1.00 90.12 715 LEU A O 1
ATOM 5688 N N . ILE A 1 716 ? -23.328 14.726 27.603 1.00 92.62 716 ILE A N 1
ATOM 5689 C CA . ILE A 1 716 ? -23.972 16.043 27.518 1.00 92.62 716 ILE A CA 1
ATOM 5690 C C . ILE A 1 716 ? -25.415 15.976 28.039 1.00 92.62 716 ILE A C 1
ATOM 5692 O O . ILE A 1 716 ? -25.826 16.831 28.819 1.00 92.62 716 ILE A O 1
ATOM 5696 N N . ILE A 1 717 ? -26.176 14.949 27.659 1.00 90.44 717 ILE A N 1
ATOM 5697 C CA . ILE A 1 717 ? -27.571 14.738 28.066 1.00 90.44 717 ILE A CA 1
ATOM 5698 C C . ILE A 1 717 ? -27.663 14.567 29.586 1.00 90.44 717 ILE A C 1
ATOM 5700 O O . ILE A 1 717 ? -28.525 15.189 30.201 1.00 90.44 717 ILE A O 1
ATOM 5704 N N . GLN A 1 718 ? -26.751 13.799 30.190 1.00 87.44 718 GLN A N 1
ATOM 5705 C CA . GLN A 1 718 ? -26.721 13.538 31.634 1.00 87.44 718 GLN A CA 1
ATOM 5706 C C . GLN A 1 718 ? -26.458 14.802 32.477 1.00 87.44 718 GLN A C 1
ATOM 5708 O O . GLN A 1 718 ? -26.979 14.912 33.585 1.00 87.44 718 GLN A O 1
ATOM 5713 N N . HIS A 1 719 ? -25.654 15.752 31.980 1.00 89.31 719 HIS A N 1
ATOM 5714 C CA . HIS A 1 719 ? -25.227 16.929 32.755 1.00 89.31 719 HIS A CA 1
ATOM 5715 C C . HIS A 1 719 ? -25.890 18.253 32.353 1.00 89.31 719 HIS A C 1
ATOM 5717 O O . HIS A 1 719 ? -26.026 19.141 33.192 1.00 89.31 719 HIS A O 1
ATOM 5723 N N . LEU A 1 720 ? -26.265 18.409 31.083 1.00 91.19 720 LEU A N 1
ATOM 5724 C CA . LEU A 1 720 ? -26.786 19.655 30.508 1.00 91.19 720 LEU A CA 1
ATOM 5725 C C . LEU A 1 720 ? -28.173 19.481 29.871 1.00 91.19 720 LEU A C 1
ATOM 5727 O O . LEU A 1 720 ? -28.919 20.454 29.780 1.00 91.19 720 LEU A O 1
ATOM 5731 N N . GLY A 1 721 ? -28.533 18.263 29.458 1.00 90.00 721 GLY A N 1
ATOM 5732 C CA . GLY A 1 721 ? -29.801 17.946 28.798 1.00 90.00 721 GLY A CA 1
ATOM 5733 C C . GLY A 1 721 ? -29.700 17.812 27.273 1.00 90.00 721 GLY A C 1
ATOM 5734 O O . GLY A 1 721 ? -28.705 18.168 26.637 1.00 90.00 721 GLY A O 1
ATOM 5735 N N . MET A 1 722 ? -30.760 17.265 26.667 1.00 90.88 722 MET A N 1
ATOM 5736 C CA . MET A 1 722 ? -30.828 16.974 25.225 1.00 90.88 722 MET A CA 1
ATOM 5737 C C . MET A 1 722 ? -30.707 18.229 24.346 1.00 90.88 722 MET A C 1
ATOM 5739 O O . MET A 1 722 ? -30.110 18.187 23.270 1.00 90.88 722 MET A O 1
ATOM 5743 N N . ASN A 1 723 ? -31.225 19.360 24.823 1.00 93.31 723 ASN A N 1
ATOM 5744 C CA . ASN A 1 723 ? -31.116 20.654 24.156 1.00 93.31 723 ASN A CA 1
ATOM 5745 C C . ASN A 1 723 ? -29.655 21.038 23.880 1.00 93.31 723 ASN A C 1
ATOM 5747 O O . ASN A 1 723 ? -29.317 21.426 22.762 1.00 93.31 723 ASN A O 1
ATOM 5751 N N . TRP A 1 724 ? -28.775 20.864 24.868 1.00 94.38 724 TRP A N 1
ATOM 5752 C CA . TRP A 1 724 ? -27.355 21.175 24.732 1.00 94.38 724 TRP A CA 1
ATOM 5753 C C . TRP A 1 724 ? -26.605 20.211 23.818 1.00 94.38 724 TRP A C 1
ATOM 5755 O O . TRP A 1 724 ? -25.686 20.656 23.135 1.00 94.38 724 TRP A O 1
ATOM 5765 N N . ALA A 1 725 ? -27.015 18.942 23.719 1.00 93.44 725 ALA A N 1
ATOM 5766 C CA . ALA A 1 725 ? -26.436 18.020 22.738 1.00 93.44 725 ALA A CA 1
ATOM 5767 C C . ALA A 1 725 ? -26.652 18.541 21.306 1.00 93.44 725 ALA A C 1
ATOM 5769 O O . ALA A 1 725 ? -25.699 18.645 20.531 1.00 93.44 725 ALA A O 1
ATOM 5770 N N . PHE A 1 726 ? -27.874 18.980 20.985 1.00 95.25 726 PHE A N 1
ATOM 5771 C CA . PHE A 1 726 ? -28.174 19.603 19.695 1.00 95.25 726 PHE A CA 1
ATOM 5772 C C . PHE A 1 726 ? -27.498 20.971 19.506 1.00 95.25 726 PHE A C 1
ATOM 5774 O O . PHE A 1 726 ? -26.993 21.240 18.417 1.00 95.25 726 PHE A O 1
ATOM 5781 N N . PHE A 1 727 ? -27.431 21.830 20.531 1.00 96.44 727 PHE A N 1
ATOM 5782 C CA . PHE A 1 727 ? -26.761 23.135 20.416 1.00 96.44 727 PHE A CA 1
ATOM 5783 C C . PHE A 1 727 ? -25.242 23.018 20.227 1.00 96.44 727 PHE A C 1
ATOM 5785 O O . PHE A 1 727 ? -24.674 23.753 19.422 1.00 96.44 727 PHE A O 1
ATOM 5792 N N . ILE A 1 728 ? -24.575 22.086 20.913 1.00 95.44 728 ILE A N 1
ATOM 5793 C CA . ILE A 1 728 ? -23.132 21.846 20.749 1.00 95.44 728 ILE A CA 1
ATOM 5794 C C . ILE A 1 728 ? -22.837 21.349 19.333 1.00 95.44 728 ILE A C 1
ATOM 5796 O O . ILE A 1 728 ? -21.954 21.883 18.660 1.00 95.44 728 ILE A O 1
ATOM 5800 N N . VAL A 1 729 ? -23.633 20.402 18.836 1.00 94.50 729 VAL A N 1
ATOM 5801 C CA . VAL A 1 729 ? -23.548 19.929 17.449 1.00 94.50 729 VAL A CA 1
ATOM 5802 C C . VAL A 1 729 ? -23.828 21.063 16.451 1.00 94.50 729 VAL A C 1
ATOM 5804 O O . VAL A 1 729 ? -23.071 21.220 15.495 1.00 94.50 729 VAL A O 1
ATOM 5807 N N . ALA A 1 730 ? -24.809 21.934 16.712 1.00 96.44 730 ALA A N 1
ATOM 5808 C CA . ALA A 1 730 ? -25.068 23.123 15.895 1.00 96.44 730 ALA A CA 1
ATOM 5809 C C . ALA A 1 730 ? -23.890 24.117 15.871 1.00 96.44 730 ALA A C 1
ATOM 5811 O O . ALA A 1 730 ? -23.622 24.705 14.824 1.00 96.44 730 ALA A O 1
ATOM 5812 N N . MET A 1 731 ? -23.155 24.292 16.977 1.00 96.38 731 MET A N 1
ATOM 5813 C CA . MET A 1 731 ? -21.955 25.144 17.015 1.00 96.38 731 MET A CA 1
ATOM 5814 C C . MET A 1 731 ? -20.827 24.583 16.139 1.00 96.38 731 MET A C 1
ATOM 5816 O O . MET A 1 731 ? -20.218 25.334 15.375 1.00 96.38 731 MET A O 1
ATOM 5820 N N . PHE A 1 732 ? -20.581 23.270 16.182 1.00 95.69 732 PHE A N 1
ATOM 5821 C CA . PHE A 1 732 ? -19.601 22.620 15.303 1.00 95.69 732 PHE A CA 1
ATOM 5822 C C . PHE A 1 732 ? -20.028 22.642 13.827 1.00 95.69 732 PHE A C 1
ATOM 5824 O O . PHE A 1 732 ? -19.192 22.890 12.957 1.00 95.69 732 PHE A O 1
ATOM 5831 N N . ILE A 1 733 ? -21.321 22.469 13.535 1.00 96.25 733 ILE A N 1
ATOM 5832 C CA . ILE A 1 733 ? -21.885 22.644 12.187 1.00 96.25 733 ILE A CA 1
ATOM 5833 C C . ILE A 1 733 ? -21.707 24.090 11.705 1.00 96.25 733 ILE A C 1
ATOM 5835 O O . ILE A 1 733 ? -21.273 24.308 10.578 1.00 96.25 733 ILE A O 1
ATOM 5839 N N . GLY A 1 734 ? -21.967 25.082 12.561 1.00 95.81 734 GLY A N 1
ATOM 5840 C CA . GLY A 1 734 ? -21.756 26.499 12.257 1.00 95.81 734 GLY A CA 1
ATOM 5841 C C . GLY A 1 734 ? -20.292 26.827 11.959 1.00 95.81 734 GLY A C 1
ATOM 5842 O O . GLY A 1 734 ? -20.002 27.500 10.971 1.00 95.81 734 GLY A O 1
ATOM 5843 N N . LEU A 1 735 ? -19.356 26.286 12.747 1.00 95.75 735 LEU A N 1
ATOM 5844 C CA . LEU A 1 735 ? -17.921 26.389 12.468 1.00 95.75 735 LEU A CA 1
ATOM 5845 C C . LEU A 1 735 ? -17.570 25.750 11.115 1.00 95.75 735 LEU A C 1
ATOM 5847 O O . LEU A 1 735 ? -16.891 26.379 10.304 1.00 95.75 735 LEU A O 1
ATOM 5851 N N . ASN A 1 736 ? -18.081 24.545 10.839 1.00 94.75 736 ASN A N 1
ATOM 5852 C CA . ASN A 1 736 ? -17.880 23.867 9.559 1.00 94.75 736 ASN A CA 1
ATOM 5853 C C . ASN A 1 736 ? -18.513 24.635 8.382 1.00 94.75 736 ASN A C 1
ATOM 5855 O O . ASN A 1 736 ? -17.948 24.650 7.295 1.00 94.75 736 ASN A O 1
ATOM 5859 N N . ALA A 1 737 ? -19.631 25.339 8.581 1.00 95.00 737 ALA A N 1
ATOM 5860 C CA . ALA A 1 737 ? -20.239 26.195 7.562 1.00 95.00 737 ALA A CA 1
ATOM 5861 C C . ALA A 1 737 ? -19.354 27.409 7.233 1.00 95.00 737 ALA A C 1
ATOM 5863 O O . ALA A 1 737 ? -19.190 27.747 6.059 1.00 95.00 737 ALA A O 1
ATOM 5864 N N . VAL A 1 738 ? -18.723 28.022 8.242 1.00 94.88 738 VAL A N 1
ATOM 5865 C CA . VAL A 1 738 ? -17.733 29.093 8.037 1.00 94.88 738 VAL A CA 1
ATOM 5866 C C . VAL A 1 738 ? -16.501 28.557 7.304 1.00 94.88 738 VAL A C 1
ATOM 5868 O O . VAL A 1 738 ? -16.070 29.160 6.320 1.00 94.88 738 VAL A O 1
ATOM 5871 N N . THR A 1 739 ? -15.947 27.407 7.704 1.00 94.44 739 THR A N 1
ATOM 5872 C CA . THR A 1 739 ? -14.788 26.832 6.999 1.00 94.44 739 THR A CA 1
ATOM 5873 C C . THR A 1 739 ? -15.146 26.378 5.583 1.00 94.44 739 THR A C 1
ATOM 5875 O O . THR A 1 739 ? -14.363 26.618 4.667 1.00 94.44 739 THR A O 1
ATOM 5878 N N . MET A 1 740 ? -16.343 25.833 5.347 1.00 92.38 740 MET A N 1
ATOM 5879 C CA . MET A 1 740 ? -16.829 25.496 4.004 1.00 92.38 740 MET A CA 1
ATOM 5880 C C . MET A 1 740 ? -17.002 26.729 3.121 1.00 92.38 740 MET A C 1
ATOM 5882 O O . MET A 1 740 ? -16.658 26.691 1.936 1.00 92.38 740 MET A O 1
ATOM 5886 N N . PHE A 1 741 ? -17.492 27.840 3.678 1.00 92.88 741 PHE A N 1
ATOM 5887 C CA . PHE A 1 741 ? -17.634 29.084 2.929 1.00 92.88 741 PHE A CA 1
ATOM 5888 C C . PHE A 1 741 ? -16.301 29.488 2.284 1.00 92.88 741 PHE A C 1
ATOM 5890 O O . PHE A 1 741 ? -16.283 29.752 1.081 1.00 92.88 741 PHE A O 1
ATOM 5897 N N . PHE A 1 742 ? -15.199 29.451 3.043 1.00 92.56 742 PHE A N 1
ATOM 5898 C CA . PHE A 1 742 ? -13.867 29.856 2.575 1.00 92.56 742 PHE A CA 1
ATOM 5899 C C . PHE A 1 742 ? -13.057 28.757 1.867 1.00 92.56 742 PHE A C 1
ATOM 5901 O O . PHE A 1 742 ? -12.248 29.079 0.998 1.00 92.56 742 PHE A O 1
ATOM 5908 N N . PHE A 1 743 ? -13.242 27.483 2.225 1.00 92.44 743 PHE A N 1
ATOM 5909 C CA . PHE A 1 743 ? -12.340 26.388 1.833 1.00 92.44 743 PHE A CA 1
ATOM 5910 C C . PHE A 1 743 ? -13.009 25.225 1.078 1.00 92.44 743 PHE A C 1
ATOM 5912 O O . PHE A 1 743 ? -12.318 24.264 0.744 1.00 92.44 743 PHE A O 1
ATOM 5919 N N . MET A 1 744 ? -14.310 25.310 0.760 1.00 91.31 744 MET A N 1
ATOM 5920 C CA . MET A 1 744 ? -15.043 24.313 -0.043 1.00 91.31 744 MET A CA 1
ATOM 5921 C C . MET A 1 744 ? -15.509 24.870 -1.410 1.00 91.31 744 MET A C 1
ATOM 5923 O O . MET A 1 744 ? -16.708 25.075 -1.623 1.00 91.31 744 MET A O 1
ATOM 5927 N N . PRO A 1 745 ? -14.582 25.188 -2.333 1.00 91.44 745 PRO A N 1
ATOM 5928 C CA . PRO A 1 745 ? -14.890 25.673 -3.684 1.00 91.44 745 PRO A CA 1
ATOM 5929 C C . PRO A 1 745 ? -15.608 24.611 -4.537 1.00 91.44 745 PRO A C 1
ATOM 5931 O O . PRO A 1 745 ? -15.597 23.427 -4.213 1.00 91.44 745 PRO A O 1
ATOM 5934 N N . GLU A 1 746 ? -16.216 25.032 -5.649 1.00 91.81 746 GLU A N 1
ATOM 5935 C CA . GLU A 1 746 ? -16.947 24.135 -6.557 1.00 91.81 746 GLU A CA 1
ATOM 5936 C C . GLU A 1 746 ? -16.033 23.074 -7.198 1.00 91.81 746 GLU A C 1
ATOM 5938 O O . GLU A 1 746 ? -15.026 23.414 -7.822 1.00 91.81 746 GLU A O 1
ATOM 5943 N N . THR A 1 747 ? -16.395 21.794 -7.054 1.00 90.94 747 THR A N 1
ATOM 5944 C CA . THR A 1 747 ? -15.621 20.642 -7.553 1.00 90.94 747 THR A CA 1
ATOM 5945 C C . THR A 1 747 ? -16.230 19.977 -8.784 1.00 90.94 747 THR A C 1
ATOM 5947 O O . THR A 1 747 ? -15.565 19.157 -9.412 1.00 90.94 747 THR A O 1
ATOM 5950 N N . LYS A 1 748 ? -17.458 20.318 -9.192 1.00 87.50 748 LYS A N 1
ATOM 5951 C CA . LYS A 1 748 ? -17.992 19.855 -10.475 1.00 87.50 748 LYS A CA 1
ATOM 5952 C C . LYS A 1 748 ? -17.208 20.517 -11.611 1.00 87.50 748 LYS A C 1
ATOM 5954 O O . LYS A 1 748 ? -17.302 21.724 -11.822 1.00 87.50 748 LYS A O 1
ATOM 5959 N N . TYR A 1 749 ? -16.496 19.714 -12.395 1.00 85.06 749 TYR A N 1
ATOM 5960 C CA . TYR A 1 749 ? -15.856 20.166 -13.629 1.00 85.06 749 TYR A CA 1
ATOM 5961 C C . TYR A 1 749 ? -16.765 19.914 -14.841 1.00 85.06 749 TYR A C 1
ATOM 5963 O O . TYR A 1 749 ? -17.243 18.799 -15.034 1.00 85.06 749 TYR A O 1
ATOM 5971 N N . THR A 1 750 ? -17.006 20.949 -15.650 1.00 77.12 750 THR A N 1
ATOM 5972 C CA . THR A 1 750 ? -17.826 20.898 -16.881 1.00 77.12 750 THR A CA 1
ATOM 5973 C C . THR A 1 750 ? -17.017 21.110 -18.164 1.00 77.12 750 THR A C 1
ATOM 5975 O O . THR A 1 750 ? -17.585 21.098 -19.253 1.00 77.12 750 THR A O 1
ATOM 5978 N N . GLY A 1 751 ? -15.702 21.322 -18.058 1.00 73.19 751 GLY A N 1
ATOM 5979 C CA . GLY A 1 751 ? -14.823 21.422 -19.220 1.00 73.19 751 GLY A CA 1
ATOM 5980 C C . GLY A 1 751 ? -14.488 20.053 -19.818 1.00 73.19 751 GLY A C 1
ATOM 5981 O O . GLY A 1 751 ? -14.683 19.008 -19.196 1.00 73.19 751 GLY A O 1
ATOM 5982 N N . VAL A 1 752 ? -13.935 20.058 -21.030 1.00 74.06 752 VAL A N 1
ATOM 5983 C CA . VAL A 1 752 ? -13.529 18.828 -21.723 1.00 74.06 752 VAL A CA 1
ATOM 5984 C C . VAL A 1 752 ? -12.307 18.211 -21.027 1.00 74.06 752 VAL A C 1
ATOM 5986 O O . VAL A 1 752 ? -11.323 18.902 -20.748 1.00 74.06 752 VAL A O 1
ATOM 5989 N N . ARG A 1 753 ? -12.371 16.904 -20.757 1.00 77.81 753 ARG A N 1
ATOM 5990 C CA . ARG A 1 753 ? -11.241 16.062 -20.331 1.00 77.81 753 ARG A CA 1
ATOM 5991 C C . ARG A 1 753 ? -10.927 15.047 -21.441 1.00 77.81 753 ARG A C 1
ATOM 5993 O O . ARG A 1 753 ? -11.870 14.606 -22.101 1.00 77.81 753 ARG A O 1
ATOM 6000 N N . PRO A 1 754 ? -9.656 14.656 -21.653 1.00 70.19 754 PRO A N 1
ATOM 6001 C CA . PRO A 1 754 ? -9.315 13.546 -22.542 1.00 70.19 754 PRO A CA 1
ATOM 6002 C C . PRO A 1 754 ? -10.047 12.260 -22.125 1.00 70.19 754 PRO A C 1
ATOM 6004 O O . PRO A 1 754 ? -10.121 11.945 -20.936 1.00 70.19 754 PRO A O 1
ATOM 6007 N N . SER A 1 755 ? -10.599 11.517 -23.086 1.00 54.03 755 SER A N 1
ATOM 6008 C CA . SER A 1 755 ? -11.283 10.250 -22.798 1.00 54.03 755 SER A CA 1
ATOM 6009 C C . SER A 1 755 ? -10.282 9.100 -22.715 1.00 54.03 755 SER A C 1
ATOM 6011 O O . SER A 1 755 ? -9.433 8.952 -23.589 1.00 54.03 755 SER A O 1
ATOM 6013 N N . THR A 1 756 ? -10.410 8.257 -21.690 1.00 51.62 756 THR A N 1
ATOM 6014 C CA . THR A 1 756 ? -9.632 7.014 -21.530 1.00 51.62 756 THR A CA 1
ATOM 6015 C C . THR A 1 756 ? -10.367 5.783 -22.062 1.00 51.62 756 THR A C 1
ATOM 6017 O O . THR A 1 756 ? -9.954 4.659 -21.785 1.00 51.62 756 THR A O 1
ATOM 6020 N N . ALA A 1 757 ? -11.485 5.962 -22.772 1.00 38.31 757 ALA A N 1
ATOM 6021 C CA . ALA A 1 757 ? -12.240 4.848 -23.329 1.00 38.31 757 ALA A CA 1
ATOM 6022 C C . ALA A 1 757 ? -11.402 4.118 -24.389 1.00 38.31 757 ALA A C 1
ATOM 6024 O O . ALA A 1 757 ? -11.130 4.663 -25.459 1.00 38.31 757 ALA A O 1
ATOM 6025 N N . PHE A 1 758 ? -11.029 2.867 -24.106 1.00 35.09 758 PHE A N 1
ATOM 6026 C CA . PHE A 1 758 ? -10.499 1.953 -25.112 1.00 35.09 758 PHE A CA 1
ATOM 6027 C C . PHE A 1 758 ? -11.584 1.721 -26.166 1.00 35.09 758 PHE A C 1
ATOM 6029 O O . PHE A 1 758 ? -12.518 0.945 -25.955 1.00 35.09 758 PHE A O 1
ATOM 6036 N N . VAL A 1 759 ? -11.477 2.418 -27.297 1.00 26.05 759 VAL A N 1
ATOM 6037 C CA . VAL A 1 759 ? -12.397 2.251 -28.422 1.00 26.05 759 VAL A CA 1
ATOM 6038 C C . VAL A 1 759 ? -12.166 0.867 -29.025 1.00 26.05 759 VAL A C 1
ATOM 6040 O O . VAL A 1 759 ? -11.295 0.681 -29.871 1.00 26.05 759 VAL A O 1
ATOM 6043 N N . CYS A 1 760 ? -12.982 -0.110 -28.624 1.00 23.52 760 CYS A N 1
ATOM 6044 C CA . CYS A 1 760 ? -13.314 -1.199 -29.534 1.00 23.52 760 CYS A CA 1
ATOM 6045 C C . CYS A 1 760 ? -13.940 -0.558 -30.773 1.00 23.52 760 CYS A C 1
ATOM 6047 O O . CYS A 1 760 ? -14.961 0.122 -30.653 1.00 23.52 760 CYS A O 1
ATOM 6049 N N . GLU A 1 761 ? -13.318 -0.744 -31.938 1.00 24.28 761 GLU A N 1
ATOM 6050 C CA . GLU A 1 761 ? -13.817 -0.201 -33.200 1.00 24.28 761 GLU A CA 1
ATOM 6051 C C . GLU A 1 761 ? -15.281 -0.604 -33.410 1.00 24.28 761 GLU A C 1
ATOM 6053 O O . GLU A 1 761 ? -15.595 -1.763 -33.695 1.00 24.28 761 GLU A O 1
ATOM 6058 N N . GLN A 1 762 ? -16.193 0.365 -33.313 1.00 21.89 762 GLN A N 1
ATOM 6059 C CA . GLN A 1 762 ? -17.484 0.206 -33.961 1.00 21.89 762 GLN A CA 1
ATOM 6060 C C . GLN A 1 762 ? -17.251 0.351 -35.469 1.00 21.89 762 GLN A C 1
ATOM 6062 O O . GLN A 1 762 ? -16.697 1.368 -35.901 1.00 21.89 762 GLN A O 1
ATOM 6067 N N . PRO A 1 763 ? -17.635 -0.642 -36.289 1.00 24.77 763 PRO A N 1
ATOM 6068 C CA . PRO A 1 763 ? -17.427 -0.558 -37.722 1.00 24.77 763 PRO A CA 1
ATOM 6069 C C . PRO A 1 763 ? -18.258 0.593 -38.285 1.00 24.77 763 PRO A C 1
ATOM 6071 O O . PRO A 1 763 ? -19.451 0.713 -37.998 1.00 24.77 763 PRO A O 1
ATOM 6074 N N . LYS A 1 764 ? -17.638 1.416 -39.136 1.00 30.58 764 LYS A N 1
ATOM 6075 C CA . LYS A 1 764 ? -18.345 2.424 -39.932 1.00 30.58 764 LYS A CA 1
ATOM 6076 C C . LYS A 1 764 ? -19.378 1.732 -40.827 1.00 30.58 764 LYS A C 1
ATOM 6078 O O . LYS A 1 764 ? -19.049 1.247 -41.904 1.00 30.58 764 LYS A O 1
ATOM 6083 N N . GLN A 1 765 ? -20.631 1.719 -40.392 1.00 24.47 765 GLN A N 1
ATOM 6084 C CA . GLN A 1 765 ? -21.783 1.392 -41.224 1.00 24.47 765 GLN A CA 1
ATOM 6085 C C . GLN A 1 765 ? -22.783 2.539 -41.147 1.00 24.47 765 GLN A C 1
ATOM 6087 O O . GLN A 1 765 ? -23.653 2.540 -40.284 1.00 24.47 765 GLN A O 1
ATOM 6092 N N . HIS A 1 766 ? -22.607 3.513 -42.041 1.00 26.92 766 HIS A N 1
ATOM 6093 C CA . HIS A 1 766 ? -23.656 4.138 -42.857 1.00 26.92 766 HIS A CA 1
ATOM 6094 C C . HIS A 1 766 ? -22.982 5.146 -43.794 1.00 26.92 766 HIS A C 1
ATOM 6096 O O . HIS A 1 766 ? -22.935 6.346 -43.541 1.00 26.92 766 HIS A O 1
ATOM 6102 N N . GLU A 1 767 ? -22.439 4.628 -44.890 1.00 28.45 767 GLU A N 1
ATOM 6103 C CA . GLU A 1 767 ? -22.251 5.410 -46.105 1.00 28.45 767 GLU A CA 1
ATOM 6104 C C . GLU A 1 767 ? -23.346 4.951 -47.073 1.00 28.45 767 GLU A C 1
ATOM 6106 O O . GLU A 1 767 ? -23.477 3.743 -47.273 1.00 28.45 767 GLU A O 1
ATOM 6111 N N . VAL A 1 768 ? -24.159 5.888 -47.584 1.00 24.86 768 VAL A N 1
ATOM 6112 C CA . VAL A 1 768 ? -24.779 5.927 -48.932 1.00 24.86 768 VAL A CA 1
ATOM 6113 C C . VAL A 1 768 ? -25.980 6.895 -48.948 1.00 24.86 768 VAL A C 1
ATOM 6115 O O . VAL A 1 768 ? -26.890 6.798 -48.130 1.00 24.86 768 VAL A O 1
ATOM 6118 N N . MET A 1 769 ? -25.977 7.781 -49.956 1.00 21.89 769 MET A N 1
ATOM 6119 C CA . MET A 1 769 ? -26.910 8.894 -50.243 1.00 21.89 769 MET A CA 1
ATOM 6120 C C . MET A 1 769 ? -26.809 10.087 -49.262 1.00 21.89 769 MET A C 1
ATOM 6122 O O . MET A 1 769 ? -26.799 9.913 -48.053 1.00 21.89 769 MET A O 1
ATOM 6126 N N . ILE A 1 770 ? -26.726 11.347 -49.705 1.00 24.14 770 ILE A N 1
ATOM 6127 C CA . ILE A 1 770 ? -27.133 11.938 -50.993 1.00 24.14 770 ILE A CA 1
ATOM 6128 C C . ILE A 1 770 ? -26.029 12.863 -51.546 1.00 24.14 770 ILE A C 1
ATOM 6130 O O . ILE A 1 770 ? -25.573 13.770 -50.852 1.00 24.14 770 ILE A O 1
ATOM 6134 N N . GLU A 1 771 ? -25.664 12.697 -52.822 1.00 24.36 771 GLU A N 1
ATOM 6135 C CA . GLU A 1 771 ? -25.049 13.776 -53.607 1.00 24.36 771 GLU A CA 1
ATOM 6136 C C . GLU A 1 771 ? -26.062 14.914 -53.778 1.00 24.36 771 GLU A C 1
ATOM 6138 O O . GLU A 1 771 ? -27.141 14.670 -54.317 1.00 24.36 771 GLU A O 1
ATOM 6143 N N . ASN A 1 772 ? -25.727 16.147 -53.381 1.00 24.39 772 ASN A N 1
ATOM 6144 C CA . ASN A 1 772 ? -26.064 17.356 -54.147 1.00 24.39 772 ASN A CA 1
ATOM 6145 C C . ASN A 1 772 ? -25.493 18.639 -53.519 1.00 24.39 772 ASN A C 1
ATOM 6147 O O . ASN A 1 772 ? -25.200 18.705 -52.330 1.00 24.39 772 ASN A O 1
ATOM 6151 N N . VAL A 1 773 ? -25.420 19.685 -54.349 1.00 25.25 773 VAL A N 1
ATOM 6152 C CA . VAL A 1 773 ? -25.008 21.063 -54.017 1.00 25.25 773 VAL A CA 1
ATOM 6153 C C . VAL A 1 773 ? -23.508 21.252 -53.747 1.00 25.25 773 VAL A C 1
ATOM 6155 O O . VAL A 1 773 ? -23.053 21.700 -52.695 1.00 25.25 773 VAL A O 1
ATOM 6158 N N . SER A 1 774 ? -22.739 21.110 -54.826 1.00 25.08 774 SER A N 1
ATOM 6159 C CA . SER A 1 774 ? -21.748 22.142 -55.140 1.00 25.08 774 SER A CA 1
ATOM 6160 C C . SER A 1 774 ? -22.392 23.543 -55.105 1.00 25.08 774 SER A C 1
ATOM 6162 O O . SER A 1 774 ? -23.548 23.692 -55.486 1.00 25.08 774 SER A O 1
ATOM 6164 N N . SER A 1 775 ? -21.612 24.564 -54.735 1.00 25.97 775 SER A N 1
ATOM 6165 C CA . SER A 1 775 ? -21.972 25.994 -54.638 1.00 25.97 775 SER A CA 1
ATOM 6166 C C . SER A 1 775 ? -22.778 26.453 -53.407 1.00 25.97 775 SER A C 1
ATOM 6168 O O . SER A 1 775 ? -23.978 26.685 -53.469 1.00 25.97 775 SER A O 1
ATOM 6170 N N . SER A 1 776 ? -22.067 26.780 -52.323 1.00 23.41 776 SER A N 1
ATOM 6171 C CA . SER A 1 776 ? -22.084 28.155 -51.786 1.00 23.41 776 SER A CA 1
ATOM 6172 C C . SER A 1 776 ? -20.881 28.414 -50.866 1.00 23.41 776 SER A C 1
ATOM 6174 O O . SER A 1 776 ? -20.677 27.745 -49.858 1.00 23.41 776 SER A O 1
ATOM 6176 N N . LYS A 1 777 ? -20.060 29.414 -51.207 1.00 30.88 777 LYS A N 1
ATOM 6177 C CA . LYS A 1 777 ? -19.122 30.014 -50.248 1.00 30.88 777 LYS A CA 1
ATOM 6178 C C . LYS A 1 777 ? -19.927 30.952 -49.350 1.00 30.88 777 LYS A C 1
ATOM 6180 O O . LYS A 1 777 ? -20.341 31.983 -49.869 1.00 30.88 777 LYS A O 1
ATOM 6185 N N . HIS A 1 778 ? -20.081 30.655 -48.060 1.00 26.42 778 HIS A N 1
ATOM 6186 C CA . HIS A 1 778 ? -20.012 31.639 -46.963 1.00 26.42 778 HIS A CA 1
ATOM 6187 C C . HIS A 1 778 ? -20.040 30.951 -45.584 1.00 26.42 778 HIS A C 1
ATOM 6189 O O . HIS A 1 778 ? -20.798 30.016 -45.359 1.00 26.42 778 HIS A O 1
ATOM 6195 N N . ASN A 1 779 ? -19.235 31.481 -44.662 1.00 27.83 779 ASN A N 1
ATOM 6196 C CA . ASN A 1 779 ? -19.368 31.388 -43.204 1.00 27.83 779 ASN A CA 1
ATOM 6197 C C . ASN A 1 779 ? -19.521 29.993 -42.559 1.00 27.83 779 ASN A C 1
ATOM 6199 O O . ASN A 1 779 ? -20.581 29.633 -42.050 1.00 27.83 779 ASN A O 1
ATOM 6203 N N . ARG A 1 780 ? -18.384 29.317 -42.357 1.00 22.94 780 ARG A N 1
ATOM 6204 C CA . ARG A 1 780 ? -18.060 28.811 -41.012 1.00 22.94 780 ARG A CA 1
ATOM 6205 C C . ARG A 1 780 ? -16.889 29.637 -40.464 1.00 22.94 780 ARG A C 1
ATOM 6207 O O . ARG A 1 780 ? -15.861 29.675 -41.137 1.00 22.94 780 ARG A O 1
ATOM 6214 N N . PRO A 1 781 ? -17.038 30.341 -39.326 1.00 28.25 781 PRO A N 1
ATOM 6215 C CA . PRO A 1 781 ? -15.921 31.014 -38.668 1.00 28.25 781 PRO A CA 1
ATOM 6216 C C . PRO A 1 781 ? -14.880 30.012 -38.155 1.00 28.25 781 PRO A C 1
ATOM 6218 O O . PRO A 1 781 ? -15.162 28.823 -38.006 1.00 28.25 781 PRO A O 1
ATOM 6221 N N . ASN A 1 782 ? -13.687 30.514 -37.843 1.00 27.44 782 ASN A N 1
ATOM 6222 C CA . ASN A 1 782 ? -12.576 29.732 -37.306 1.00 27.44 782 ASN A CA 1
ATOM 6223 C C . ASN A 1 782 ? -12.898 29.175 -35.902 1.00 27.44 782 ASN A C 1
ATOM 6225 O O . ASN A 1 782 ? -12.629 29.833 -34.901 1.00 27.44 782 ASN A O 1
ATOM 6229 N N . GLU A 1 783 ? -13.405 27.944 -35.799 1.00 28.91 783 GLU A N 1
ATOM 6230 C CA . GLU A 1 783 ? -13.478 27.222 -34.509 1.00 28.91 783 GLU A CA 1
ATOM 6231 C C . GLU A 1 783 ? -12.224 26.378 -34.214 1.00 28.91 783 GLU A C 1
ATOM 6233 O O . GLU A 1 783 ? -12.009 25.970 -33.078 1.00 28.91 783 GLU A O 1
ATOM 6238 N N . VAL A 1 784 ? -11.324 26.202 -35.190 1.00 32.53 784 VAL A N 1
ATOM 6239 C CA . VAL A 1 784 ? -10.024 25.527 -34.983 1.00 32.53 784 VAL A CA 1
ATOM 6240 C C . VAL A 1 784 ? -8.982 26.457 -34.324 1.00 32.53 784 VAL A C 1
ATOM 6242 O O . VAL A 1 784 ? -7.990 25.984 -33.781 1.00 32.53 784 VAL A O 1
ATOM 6245 N N . GLU A 1 785 ? -9.220 27.774 -34.274 1.00 30.42 785 GLU A N 1
ATOM 6246 C CA . GLU A 1 785 ? -8.333 28.730 -33.580 1.00 30.42 785 GLU A CA 1
ATOM 6247 C C . GLU A 1 785 ? -8.700 28.963 -32.100 1.00 30.42 785 GLU A C 1
ATOM 6249 O O . GLU A 1 785 ? -7.868 29.451 -31.328 1.00 30.42 785 GLU A O 1
ATOM 6254 N N . SER A 1 786 ? -9.907 28.585 -31.653 1.00 31.84 786 SER A N 1
ATOM 6255 C CA . SER A 1 786 ? -10.372 28.881 -30.284 1.00 31.84 786 SER A CA 1
ATOM 6256 C C . SER A 1 786 ? -9.795 27.955 -29.200 1.00 31.84 786 SER A C 1
ATOM 6258 O O . SER A 1 786 ? -9.954 28.245 -28.014 1.00 31.84 786 SER A O 1
ATOM 6260 N N . ALA A 1 787 ? -9.097 26.876 -29.568 1.00 37.59 787 ALA A N 1
ATOM 6261 C CA . ALA A 1 787 ? -8.438 25.969 -28.620 1.00 37.59 787 ALA A CA 1
ATOM 6262 C C . ALA A 1 787 ? -7.148 26.554 -27.995 1.00 37.59 787 ALA A C 1
ATOM 6264 O O . ALA A 1 787 ? -6.537 25.930 -27.129 1.00 37.59 787 ALA A O 1
ATOM 6265 N N . SER A 1 788 ? -6.728 27.748 -28.430 1.00 39.47 788 SER A N 1
ATOM 6266 C CA . SER A 1 788 ? -5.451 28.382 -28.072 1.00 39.47 788 SER A CA 1
ATOM 6267 C C . SER A 1 788 ? -5.480 29.261 -26.810 1.00 39.47 788 SER A C 1
ATOM 6269 O O . SER A 1 788 ? -4.420 29.652 -26.323 1.00 39.47 788 SER A O 1
ATOM 6271 N N . GLN A 1 789 ? -6.657 29.568 -26.250 1.00 47.22 789 GLN A N 1
ATOM 6272 C CA . GLN A 1 789 ? -6.782 30.388 -25.038 1.00 47.22 789 GLN A CA 1
ATOM 6273 C C . GLN A 1 789 ? -7.196 29.542 -23.832 1.00 47.22 789 GLN A C 1
ATOM 6275 O O . GLN A 1 789 ? -8.356 29.159 -23.684 1.00 47.22 789 GLN A O 1
ATOM 6280 N N . SER A 1 790 ? -6.243 29.286 -22.932 1.00 59.78 790 SER A N 1
ATOM 6281 C CA . SER A 1 790 ? -6.540 28.737 -21.609 1.00 59.78 790 SER A CA 1
ATOM 6282 C C . SER A 1 790 ? -7.461 29.698 -20.840 1.00 59.78 790 SER A C 1
ATOM 6284 O O . SER A 1 790 ? -7.165 30.895 -20.751 1.00 59.78 790 SER A O 1
ATOM 6286 N N . PRO A 1 791 ? -8.588 29.226 -20.275 1.00 76.81 791 PRO A N 1
ATOM 6287 C CA . PRO A 1 791 ? -9.478 30.098 -19.520 1.00 76.81 791 PRO A CA 1
ATOM 6288 C C . PRO A 1 791 ? -8.741 30.658 -18.291 1.00 76.81 791 PRO A C 1
ATOM 6290 O O . PRO A 1 791 ? -8.002 29.927 -17.622 1.00 76.81 791 PRO A O 1
ATOM 6293 N N . PRO A 1 792 ? -8.926 31.947 -17.950 1.00 80.69 792 PRO A N 1
ATOM 6294 C CA . PRO A 1 792 ? -8.208 32.553 -16.839 1.00 80.69 792 PRO A CA 1
ATOM 6295 C C . PRO A 1 792 ? -8.556 31.849 -15.525 1.00 80.69 792 PRO A C 1
ATOM 6297 O O . PRO A 1 792 ? -9.719 31.538 -15.247 1.00 80.69 792 PRO A O 1
ATOM 6300 N N . LYS A 1 793 ? -7.537 31.626 -14.691 1.00 81.69 793 LYS A N 1
ATOM 6301 C CA . LYS A 1 793 ? -7.710 31.071 -13.346 1.00 81.69 793 LYS A CA 1
ATOM 6302 C C . LYS A 1 793 ? -8.652 31.967 -12.534 1.00 81.69 793 LYS A C 1
ATOM 6304 O O . LYS A 1 793 ? -8.439 33.179 -12.448 1.00 81.69 793 LYS A O 1
ATOM 6309 N N . LYS A 1 794 ? -9.687 31.380 -11.932 1.00 83.69 794 LYS A N 1
ATOM 6310 C CA . LYS A 1 794 ? -10.634 32.082 -11.057 1.00 83.69 794 LYS A CA 1
ATOM 6311 C C . LYS A 1 794 ? -9.873 32.731 -9.889 1.00 83.69 794 LYS A C 1
ATOM 6313 O O . LYS A 1 794 ? -8.998 32.122 -9.278 1.00 83.69 794 LYS A O 1
ATOM 6318 N N . SER A 1 795 ? -10.195 33.989 -9.588 1.00 86.25 795 SER A N 1
ATOM 6319 C CA . SER A 1 795 ? -9.706 34.658 -8.379 1.00 86.25 795 SER A CA 1
ATOM 6320 C C . SER A 1 795 ? -10.418 34.095 -7.148 1.00 86.25 795 SER A C 1
ATOM 6322 O O . SER A 1 795 ? -11.552 33.637 -7.260 1.00 86.25 795 SER A O 1
ATOM 6324 N N . PHE A 1 796 ? -9.803 34.179 -5.964 1.00 84.69 796 PHE A N 1
ATOM 6325 C CA . PHE A 1 796 ? -10.399 33.662 -4.724 1.00 84.69 796 PHE A CA 1
ATOM 6326 C C . PHE A 1 796 ? -11.829 34.187 -4.489 1.00 84.69 796 PHE A C 1
ATOM 6328 O O . PHE A 1 796 ? -12.741 33.405 -4.255 1.00 84.69 796 PHE A O 1
ATOM 6335 N N . ILE A 1 797 ? -12.064 35.490 -4.688 1.00 85.62 797 ILE A N 1
ATOM 6336 C CA . ILE A 1 797 ? -13.401 36.108 -4.578 1.00 85.62 797 ILE A CA 1
ATOM 6337 C C . ILE A 1 797 ? -14.409 35.488 -5.565 1.00 85.62 797 ILE A C 1
ATOM 6339 O O . ILE A 1 797 ? -15.583 35.344 -5.238 1.00 85.62 797 ILE A O 1
ATOM 6343 N N . ARG A 1 798 ? -13.965 35.085 -6.764 1.00 84.88 798 ARG A N 1
ATOM 6344 C CA . ARG A 1 798 ? -14.810 34.407 -7.757 1.00 84.88 798 ARG A CA 1
ATOM 6345 C C . ARG A 1 798 ? -15.040 32.929 -7.419 1.00 84.88 798 ARG A C 1
ATOM 6347 O O . ARG A 1 798 ? -16.109 32.421 -7.730 1.00 84.88 798 ARG A O 1
ATOM 6354 N N . GLU A 1 799 ? -14.086 32.260 -6.770 1.00 83.44 799 GLU A N 1
ATOM 6355 C CA . GLU A 1 799 ? -14.255 30.895 -6.237 1.00 83.44 799 GLU A CA 1
ATOM 6356 C C . GLU A 1 799 ? -15.207 30.839 -5.027 1.00 83.44 799 GLU A C 1
ATOM 6358 O O . GLU A 1 799 ? -15.821 29.802 -4.785 1.00 83.44 799 GLU A O 1
ATOM 6363 N N . LEU A 1 800 ? -15.385 31.949 -4.295 1.00 86.44 800 LEU A N 1
ATOM 6364 C CA . LEU A 1 800 ? -16.363 32.051 -3.203 1.00 86.44 800 LEU A CA 1
ATOM 6365 C C . LEU A 1 800 ? -17.826 32.080 -3.679 1.00 86.44 800 LEU A C 1
ATOM 6367 O O . LEU A 1 800 ? -18.720 31.931 -2.841 1.00 86.44 800 LEU A O 1
ATOM 6371 N N . ALA A 1 801 ? -18.088 32.255 -4.980 1.00 85.38 801 ALA A N 1
ATOM 6372 C CA . ALA A 1 801 ? -19.439 32.277 -5.536 1.00 85.38 801 ALA A CA 1
ATOM 6373 C C . ALA A 1 801 ? -20.256 31.045 -5.098 1.00 85.38 801 ALA A C 1
ATOM 6375 O O . ALA A 1 801 ? -19.744 29.928 -5.029 1.00 85.38 801 ALA A O 1
ATOM 6376 N N . LEU A 1 802 ? -21.536 31.258 -4.776 1.00 80.38 802 LEU A N 1
ATOM 6377 C CA . LEU A 1 802 ? -22.425 30.191 -4.298 1.00 80.38 802 LEU A CA 1
ATOM 6378 C C . LEU A 1 802 ? -22.846 29.229 -5.414 1.00 80.38 802 LEU A C 1
ATOM 6380 O O . LEU A 1 802 ? -23.147 28.074 -5.143 1.00 80.38 802 LEU A O 1
ATOM 6384 N N . TRP A 1 803 ? -22.880 29.714 -6.653 1.00 77.75 803 TRP A N 1
ATOM 6385 C CA . TRP A 1 803 ? -23.314 28.976 -7.831 1.00 77.75 803 TRP A CA 1
ATOM 6386 C C . TRP A 1 803 ? -22.452 29.332 -9.043 1.00 77.75 803 TRP A C 1
ATOM 6388 O O . TRP A 1 803 ? -22.003 30.472 -9.198 1.00 77.75 803 TRP A O 1
ATOM 6398 N N . GLU A 1 804 ? -22.273 28.364 -9.936 1.00 74.31 804 GLU A N 1
ATOM 6399 C CA . GLU A 1 804 ? -21.810 28.606 -11.304 1.00 74.31 804 GLU A CA 1
ATOM 6400 C C . GLU A 1 804 ? -22.990 28.496 -12.281 1.00 74.31 804 GLU A C 1
ATOM 6402 O O . GLU A 1 804 ? -24.140 28.339 -11.866 1.00 74.31 804 GLU A O 1
ATOM 6407 N N . ARG A 1 805 ? -22.749 28.638 -13.591 1.00 74.75 805 ARG A N 1
ATOM 6408 C CA . ARG A 1 805 ? -23.823 28.474 -14.583 1.00 74.75 805 ARG A CA 1
ATOM 6409 C C . ARG A 1 805 ? -24.325 27.021 -14.539 1.00 74.75 805 ARG A C 1
ATOM 6411 O O . ARG A 1 805 ? -23.504 26.130 -14.758 1.00 74.75 805 ARG A O 1
ATOM 6418 N N . PRO A 1 806 ? -25.627 26.769 -14.292 1.00 78.56 806 PRO A N 1
ATOM 6419 C CA . PRO A 1 806 ? -26.172 25.419 -14.319 1.00 78.56 806 PRO A CA 1
ATOM 6420 C C . PRO A 1 806 ? -25.948 24.768 -15.677 1.00 78.56 806 PRO A C 1
ATOM 6422 O O . PRO A 1 806 ? -26.026 25.428 -16.713 1.00 78.56 806 PRO A O 1
ATOM 6425 N N . ASP A 1 807 ? -25.708 23.466 -15.660 1.00 75.94 807 ASP A N 1
ATOM 6426 C CA . ASP A 1 807 ? -25.405 22.707 -16.864 1.00 75.94 807 ASP A CA 1
ATOM 6427 C C . ASP A 1 807 ? -26.660 22.549 -17.745 1.00 75.94 807 ASP A C 1
ATOM 6429 O O . ASP A 1 807 ? -27.650 21.953 -17.290 1.00 75.94 807 ASP A O 1
ATOM 6433 N N . PRO A 1 808 ? -26.671 23.092 -18.979 1.00 73.31 808 PRO A N 1
ATOM 6434 C CA . PRO A 1 808 ? -27.830 23.006 -19.858 1.00 73.31 808 PRO A CA 1
ATOM 6435 C C . PRO A 1 808 ? -27.986 21.615 -20.486 1.00 73.31 808 PRO A C 1
ATOM 6437 O O . PRO A 1 808 ? -29.087 21.286 -20.917 1.00 73.31 808 PRO A O 1
ATOM 6440 N N . SER A 1 809 ? -26.925 20.797 -20.519 1.00 73.69 809 SER A N 1
ATOM 6441 C CA . SER A 1 809 ? -26.963 19.448 -21.102 1.00 73.69 809 SER A CA 1
ATOM 6442 C C . SER A 1 809 ? -27.659 18.423 -20.197 1.00 73.69 809 SER A C 1
ATOM 6444 O O . SER A 1 809 ? -28.173 17.416 -20.677 1.00 73.69 809 SER A O 1
ATOM 6446 N N . VAL A 1 810 ? -27.730 18.694 -18.887 1.00 78.88 810 VAL A N 1
ATOM 6447 C CA . VAL A 1 810 ? -28.275 17.762 -17.892 1.00 78.88 810 VAL A CA 1
ATOM 6448 C C . VAL A 1 810 ? -29.762 18.019 -17.632 1.00 78.88 810 VAL A C 1
ATOM 6450 O O . VAL A 1 810 ? -30.156 19.033 -17.033 1.00 78.88 810 VAL A O 1
ATOM 6453 N N . SER A 1 811 ? -30.598 17.049 -18.008 1.00 85.06 811 SER A N 1
ATOM 6454 C CA . SER A 1 811 ? -32.013 16.996 -17.633 1.00 85.06 811 SER A CA 1
ATOM 6455 C C . SER A 1 811 ? -32.175 16.564 -16.173 1.00 85.06 811 SER A C 1
ATOM 6457 O O . SER A 1 811 ? -31.837 15.442 -15.811 1.00 85.06 811 SER A O 1
ATOM 6459 N N . LEU A 1 812 ? -32.758 17.433 -15.334 1.00 84.50 812 LEU A N 1
ATOM 6460 C CA . LEU A 1 812 ? -33.039 17.106 -13.925 1.00 84.50 812 LEU A CA 1
ATOM 6461 C C . LEU A 1 812 ? -33.939 15.878 -13.786 1.00 84.50 812 LEU A C 1
ATOM 6463 O O . LEU A 1 812 ? -33.734 15.072 -12.884 1.00 84.50 812 LEU A O 1
ATOM 6467 N N . LEU A 1 813 ? -34.929 15.748 -14.675 1.00 84.88 813 LEU A N 1
ATOM 6468 C CA . LEU A 1 813 ? -35.869 14.636 -14.642 1.00 84.88 813 LEU A CA 1
ATOM 6469 C C . LEU A 1 813 ? -35.167 13.313 -14.961 1.00 84.88 813 LEU A C 1
ATOM 6471 O O . LEU A 1 813 ? -35.470 12.315 -14.317 1.00 84.88 813 LEU A O 1
ATOM 6475 N N . SER A 1 814 ? -34.203 13.303 -15.891 1.00 82.06 814 SER A N 1
ATOM 6476 C CA . SER A 1 814 ? -33.472 12.070 -16.187 1.00 82.06 814 SER A CA 1
ATOM 6477 C C . SER A 1 814 ? -32.578 11.674 -15.013 1.00 82.06 814 SER A C 1
ATOM 6479 O O . SER A 1 814 ? -32.719 10.568 -14.494 1.00 82.06 814 SER A O 1
ATOM 6481 N N . THR A 1 815 ? -31.774 12.605 -14.484 1.00 82.06 815 THR A N 1
ATOM 6482 C CA . THR A 1 815 ? -30.902 12.344 -13.325 1.00 82.06 815 THR A CA 1
ATOM 6483 C C . THR A 1 815 ? -31.684 11.910 -12.080 1.00 82.06 815 THR A C 1
ATOM 6485 O O . THR A 1 815 ? -31.211 11.057 -11.335 1.00 82.06 815 THR A O 1
ATOM 6488 N N . PHE A 1 816 ? -32.894 12.438 -11.868 1.00 87.44 816 PHE A N 1
ATOM 6489 C CA . PHE A 1 816 ? -33.795 12.014 -10.788 1.00 87.44 816 PHE A CA 1
ATOM 6490 C C . PHE A 1 816 ? -34.325 10.580 -10.967 1.00 87.44 816 PHE A C 1
ATOM 6492 O O . PHE A 1 816 ? -34.509 9.871 -9.982 1.00 87.44 816 PHE A O 1
ATOM 6499 N N . LEU A 1 817 ? -34.555 10.129 -12.205 1.00 87.88 817 LEU A N 1
ATOM 6500 C CA . LEU A 1 817 ? -35.085 8.790 -12.492 1.00 87.88 817 LEU A CA 1
ATOM 6501 C C . LEU A 1 817 ? -34.013 7.686 -12.475 1.00 87.88 817 LEU A C 1
ATOM 6503 O O . LEU A 1 817 ? -34.342 6.529 -12.205 1.00 87.88 817 LEU A O 1
ATOM 6507 N N . ARG A 1 818 ? -32.736 8.016 -12.714 1.00 86.38 818 ARG A N 1
ATOM 6508 C CA . ARG A 1 818 ? -31.640 7.028 -12.798 1.00 86.38 818 ARG A CA 1
ATOM 6509 C C . ARG A 1 818 ? -31.510 6.097 -11.574 1.00 86.38 818 ARG A C 1
ATOM 6511 O O . ARG A 1 818 ? -31.417 4.889 -11.800 1.00 86.38 818 ARG A O 1
ATOM 6518 N N . PRO A 1 819 ? -31.569 6.569 -10.308 1.00 88.12 819 PRO A N 1
ATOM 6519 C CA . PRO A 1 819 ? -31.488 5.689 -9.136 1.00 88.12 819 PRO A CA 1
ATOM 6520 C C . PRO A 1 819 ? -32.574 4.604 -9.096 1.00 88.12 819 PRO A C 1
ATOM 6522 O O . PRO A 1 819 ? -32.307 3.464 -8.724 1.00 88.12 819 PRO A O 1
ATOM 6525 N N . PHE A 1 820 ? -33.794 4.916 -9.545 1.00 89.50 820 PHE A N 1
ATOM 6526 C CA . PHE A 1 820 ? -34.899 3.951 -9.574 1.00 89.50 820 PHE A CA 1
ATOM 6527 C C . PHE A 1 820 ? -34.670 2.824 -10.591 1.00 89.50 820 PHE A C 1
ATOM 6529 O O . PHE A 1 820 ? -35.102 1.695 -10.366 1.00 89.50 820 PHE A O 1
ATOM 6536 N N . ILE A 1 821 ? -33.955 3.102 -11.684 1.00 88.19 821 ILE A N 1
ATOM 6537 C CA . ILE A 1 821 ? -33.577 2.089 -12.680 1.00 88.19 821 ILE A CA 1
ATOM 6538 C C . ILE A 1 821 ? -32.421 1.236 -12.171 1.00 88.19 821 ILE A C 1
ATOM 6540 O O . ILE A 1 821 ? -32.448 0.021 -12.360 1.00 88.19 821 ILE A O 1
ATOM 6544 N N . LEU A 1 822 ? -31.459 1.824 -11.453 1.00 88.56 822 LEU A N 1
ATOM 6545 C CA . LEU A 1 822 ? -30.382 1.063 -10.816 1.00 88.56 822 LEU A CA 1
ATOM 6546 C C . LEU A 1 822 ? -30.909 0.015 -9.822 1.00 88.56 822 LEU A C 1
ATOM 6548 O O . LEU A 1 822 ? -30.322 -1.056 -9.722 1.00 88.56 822 LEU A O 1
ATOM 6552 N N . LEU A 1 823 ? -32.059 0.231 -9.172 1.00 89.50 823 LEU A N 1
ATOM 6553 C CA . LEU A 1 823 ? -32.705 -0.801 -8.339 1.00 89.50 823 LEU A CA 1
ATOM 6554 C C . LEU A 1 823 ? -33.133 -2.057 -9.112 1.00 89.50 823 LEU A C 1
ATOM 6556 O O . LEU A 1 823 ? -33.275 -3.120 -8.511 1.00 89.50 823 LEU A O 1
ATOM 6560 N N . THR A 1 824 ? -33.317 -1.968 -10.431 1.00 89.38 824 THR A N 1
ATOM 6561 C CA . THR A 1 824 ? -33.615 -3.140 -11.272 1.00 89.38 824 THR A CA 1
ATOM 6562 C C . THR A 1 824 ? -32.375 -3.993 -11.559 1.00 89.38 824 THR A C 1
ATOM 6564 O O . THR A 1 824 ? -32.507 -5.126 -12.022 1.00 89.38 824 THR A O 1
ATOM 6567 N N . TYR A 1 825 ? -31.168 -3.486 -11.277 1.00 90.25 825 TYR A N 1
ATOM 6568 C CA . TYR A 1 825 ? -29.909 -4.180 -11.539 1.00 90.25 825 TYR A CA 1
ATOM 6569 C C . TYR A 1 825 ? -29.608 -5.118 -10.357 1.00 90.25 825 TYR A C 1
ATOM 6571 O O . TYR A 1 825 ? -29.362 -4.627 -9.252 1.00 90.25 825 TYR A O 1
ATOM 6579 N N . PRO A 1 826 ? -29.555 -6.456 -10.535 1.00 91.50 826 PRO A N 1
ATOM 6580 C CA . PRO A 1 826 ? -29.441 -7.371 -9.395 1.00 91.50 826 PRO A CA 1
ATOM 6581 C C . PRO A 1 826 ? -28.168 -7.183 -8.556 1.00 91.50 826 PRO A C 1
ATOM 6583 O O . PRO A 1 826 ? -28.197 -7.414 -7.352 1.00 91.50 826 PRO A O 1
ATOM 6586 N N . THR A 1 827 ? -27.068 -6.720 -9.161 1.00 90.06 827 THR A N 1
ATOM 6587 C CA . THR A 1 827 ? -25.816 -6.395 -8.451 1.00 90.06 827 THR A CA 1
ATOM 6588 C C . THR A 1 827 ? -25.946 -5.174 -7.539 1.00 90.06 827 THR A C 1
ATOM 6590 O O . THR A 1 827 ? -25.356 -5.155 -6.459 1.00 90.06 827 THR A O 1
ATOM 6593 N N . VAL A 1 828 ? -26.746 -4.182 -7.939 1.00 91.12 828 VAL A N 1
ATOM 6594 C CA . VAL A 1 828 ? -27.036 -2.988 -7.135 1.00 91.12 828 VAL A CA 1
ATOM 6595 C C . VAL A 1 828 ? -28.039 -3.327 -6.042 1.00 91.12 828 VAL A C 1
ATOM 6597 O O . VAL A 1 828 ? -27.773 -3.047 -4.880 1.00 91.12 828 VAL A O 1
ATOM 6600 N N . LEU A 1 829 ? -29.139 -4.008 -6.382 1.00 92.25 829 LEU A N 1
ATOM 6601 C CA . LEU A 1 829 ? -30.144 -4.446 -5.410 1.00 92.25 829 LEU A CA 1
ATOM 6602 C C . LEU A 1 829 ? -29.530 -5.321 -4.307 1.00 92.25 829 LEU A C 1
ATOM 6604 O O . LEU A 1 829 ? -29.809 -5.105 -3.130 1.00 92.25 829 LEU A O 1
ATOM 6608 N N . TRP A 1 830 ? -28.650 -6.261 -4.671 1.00 92.50 830 TRP A N 1
ATOM 6609 C CA . TRP A 1 830 ? -27.879 -7.054 -3.711 1.00 92.50 830 TRP A CA 1
ATOM 6610 C C . TRP A 1 830 ? -27.049 -6.166 -2.776 1.00 92.50 830 TRP A C 1
ATOM 6612 O O . TRP A 1 830 ? -27.115 -6.328 -1.560 1.00 92.50 830 TRP A O 1
ATOM 6622 N N . SER A 1 831 ? -26.325 -5.187 -3.326 1.00 91.31 831 SER A N 1
ATOM 6623 C CA . SER A 1 831 ? -25.520 -4.255 -2.533 1.00 91.31 831 SER A CA 1
ATOM 6624 C C . SER A 1 831 ? -26.379 -3.418 -1.580 1.00 91.31 831 SER A C 1
ATOM 6626 O O . SER A 1 831 ? -26.089 -3.366 -0.388 1.00 91.31 831 SER A O 1
ATOM 6628 N N . CYS A 1 832 ? -27.496 -2.861 -2.057 1.00 92.38 832 CYS A N 1
ATOM 6629 C CA . CYS A 1 832 ? -28.467 -2.130 -1.243 1.00 92.38 832 CYS A CA 1
ATOM 6630 C C . CYS A 1 832 ? -29.013 -2.967 -0.073 1.00 92.38 832 CYS A C 1
ATOM 6632 O O . CYS A 1 832 ? -29.112 -2.462 1.047 1.00 92.38 832 CYS A O 1
ATOM 6634 N N . LEU A 1 833 ? -29.354 -4.240 -0.313 1.00 92.50 833 LEU A N 1
ATOM 6635 C CA . LEU A 1 833 ? -29.862 -5.151 0.718 1.00 92.50 833 LEU A CA 1
ATOM 6636 C C . LEU A 1 833 ? -28.777 -5.520 1.737 1.00 92.50 833 LEU A C 1
ATOM 6638 O O . LEU A 1 833 ? -29.022 -5.434 2.939 1.00 92.50 833 LEU A O 1
ATOM 6642 N N . THR A 1 834 ? -27.576 -5.886 1.283 1.00 91.62 834 THR A N 1
ATOM 6643 C CA . THR A 1 834 ? -26.459 -6.249 2.169 1.00 91.62 834 THR A CA 1
ATOM 6644 C C . THR A 1 834 ? -25.989 -5.055 2.999 1.00 91.62 834 THR A C 1
ATOM 6646 O O . THR A 1 834 ? -25.847 -5.187 4.213 1.00 91.62 834 THR A O 1
ATOM 6649 N N . TYR A 1 835 ? -25.830 -3.875 2.390 1.00 90.50 835 TYR A N 1
ATOM 6650 C CA . TYR A 1 835 ? -25.497 -2.634 3.097 1.00 90.50 835 TYR A CA 1
ATOM 6651 C C . TYR A 1 835 ? -26.597 -2.280 4.105 1.00 90.50 835 TYR A C 1
ATOM 6653 O O . TYR A 1 835 ? -26.307 -2.049 5.277 1.00 90.50 835 TYR A O 1
ATOM 6661 N N . GLY A 1 836 ? -27.865 -2.257 3.680 1.00 90.88 836 GLY A N 1
ATOM 6662 C CA . GLY A 1 836 ? -28.992 -1.872 4.532 1.00 90.88 836 GLY A CA 1
ATOM 6663 C C . GLY A 1 836 ? -29.209 -2.801 5.724 1.00 90.88 836 GLY A C 1
ATOM 6664 O O . GLY A 1 836 ? -29.435 -2.323 6.833 1.00 90.88 836 GLY A O 1
ATOM 6665 N N . MET A 1 837 ? -29.072 -4.115 5.533 1.00 89.94 837 MET A N 1
ATOM 6666 C CA . MET A 1 837 ? -29.130 -5.088 6.630 1.00 89.94 837 MET A CA 1
ATOM 6667 C C . MET A 1 837 ? -27.930 -4.993 7.572 1.00 89.94 837 MET A C 1
ATOM 6669 O O . MET A 1 837 ? -28.072 -5.254 8.765 1.00 89.94 837 MET A O 1
ATOM 6673 N N . ALA A 1 838 ? -26.756 -4.631 7.054 1.00 88.88 838 ALA A N 1
ATOM 6674 C CA . ALA A 1 838 ? -25.563 -4.443 7.860 1.00 88.88 838 ALA A CA 1
ATOM 6675 C C . ALA A 1 838 ? -25.638 -3.154 8.697 1.00 88.88 838 ALA A C 1
ATOM 6677 O O . ALA A 1 838 ? -25.581 -3.234 9.919 1.00 88.88 838 ALA A O 1
ATOM 6678 N N . LEU A 1 839 ? -25.869 -1.985 8.084 1.00 86.62 839 LEU A N 1
ATOM 6679 C CA . LEU A 1 839 ? -26.023 -0.721 8.822 1.00 86.62 839 LEU A CA 1
ATOM 6680 C C . LEU A 1 839 ? -27.266 -0.729 9.733 1.00 86.62 839 LEU A C 1
ATOM 6682 O O . LEU A 1 839 ? -27.265 -0.101 10.791 1.00 86.62 839 LEU A O 1
ATOM 6686 N N . GLY A 1 840 ? -28.315 -1.470 9.359 1.00 89.94 840 GLY A N 1
ATOM 6687 C CA . GLY A 1 840 ? -29.524 -1.635 10.166 1.00 89.94 840 GLY A CA 1
ATOM 6688 C C . GLY A 1 840 ? -29.243 -2.118 11.592 1.00 89.94 840 GLY A C 1
ATOM 6689 O O . GLY A 1 840 ? -29.949 -1.715 12.513 1.00 89.94 840 GLY A O 1
ATOM 6690 N N . TRP A 1 841 ? -28.168 -2.882 11.809 1.00 91.81 841 TRP A N 1
ATOM 6691 C CA . TRP A 1 841 ? -27.747 -3.292 13.148 1.00 91.81 841 TRP A CA 1
ATOM 6692 C C . TRP A 1 841 ? -27.339 -2.137 14.060 1.00 91.81 841 TRP A C 1
ATOM 6694 O O . TRP A 1 841 ? -27.698 -2.154 15.235 1.00 91.81 841 TRP A O 1
ATOM 6704 N N . ASN A 1 842 ? -26.664 -1.111 13.541 1.00 88.56 842 ASN A N 1
ATOM 6705 C CA . ASN A 1 842 ? -26.279 0.053 14.343 1.00 88.56 842 ASN A CA 1
ATOM 6706 C C . ASN A 1 842 ? -27.531 0.832 14.785 1.00 88.56 842 ASN A C 1
ATOM 6708 O O . ASN A 1 842 ? -27.580 1.361 15.893 1.00 88.56 842 ASN A O 1
ATOM 6712 N N . VAL A 1 843 ? -28.588 0.824 13.964 1.00 90.31 843 VAL A N 1
ATOM 6713 C CA . VAL A 1 843 ? -29.899 1.394 14.316 1.00 90.31 843 VAL A CA 1
ATOM 6714 C C . VAL A 1 843 ? -30.659 0.517 15.313 1.00 90.31 843 VAL A C 1
ATOM 6716 O O . VAL A 1 843 ? -31.267 1.055 16.234 1.00 90.31 843 VAL A O 1
ATOM 6719 N N . VAL A 1 844 ? -30.590 -0.813 15.193 1.00 92.44 844 VAL A N 1
ATOM 6720 C CA . VAL A 1 844 ? -31.150 -1.755 16.182 1.00 92.44 844 VAL A CA 1
ATOM 6721 C C . VAL A 1 844 ? -30.487 -1.575 17.549 1.00 92.44 844 VAL A C 1
ATOM 6723 O O . VAL A 1 844 ? -31.193 -1.446 18.548 1.00 92.44 844 VAL A O 1
ATOM 6726 N N . ILE A 1 845 ? -29.154 -1.495 17.608 1.00 91.81 845 ILE A N 1
ATOM 6727 C CA . ILE A 1 845 ? -28.404 -1.197 18.839 1.00 91.81 845 ILE A CA 1
ATOM 6728 C C . ILE A 1 845 ? -28.802 0.197 19.353 1.00 91.81 845 ILE A C 1
ATOM 6730 O O . ILE A 1 845 ? -29.280 0.325 20.477 1.00 91.81 845 ILE A O 1
ATOM 6734 N N . GLY A 1 846 ? -28.722 1.229 18.507 1.00 89.31 846 GLY A N 1
ATOM 6735 C CA . GLY A 1 846 ? -29.065 2.612 18.859 1.00 89.31 846 GLY A CA 1
ATOM 6736 C C . GLY A 1 846 ? -30.484 2.806 19.406 1.00 89.31 846 GLY A C 1
ATOM 6737 O O . GLY A 1 846 ? -30.687 3.599 20.323 1.00 89.31 846 GLY A O 1
ATOM 6738 N N . ALA A 1 847 ? -31.469 2.077 18.879 1.00 89.38 847 ALA A N 1
ATOM 6739 C CA . ALA A 1 847 ? -32.858 2.145 19.330 1.00 89.38 847 ALA A CA 1
ATOM 6740 C C . ALA A 1 847 ? -33.131 1.355 20.621 1.00 89.38 847 ALA A C 1
ATOM 6742 O O . ALA A 1 847 ? -34.030 1.742 21.370 1.00 89.38 847 ALA A O 1
ATOM 6743 N N . SER A 1 848 ? -32.375 0.278 20.876 1.00 91.06 848 SER A N 1
ATOM 6744 C CA . SER A 1 848 ? -32.637 -0.666 21.971 1.00 91.06 848 SER A CA 1
ATOM 6745 C C . SER A 1 848 ? -31.730 -0.501 23.195 1.00 91.06 848 SER A C 1
ATOM 6747 O O . SER A 1 848 ? -32.149 -0.885 24.283 1.00 91.06 848 SER A O 1
ATOM 6749 N N . THR A 1 849 ? -30.541 0.114 23.094 1.00 91.06 849 THR A N 1
ATOM 6750 C CA . THR A 1 849 ? -29.599 0.259 24.230 1.00 91.06 849 THR A CA 1
ATOM 6751 C C . THR A 1 849 ? -30.262 0.833 25.488 1.00 91.06 849 THR A C 1
ATOM 6753 O O . THR A 1 849 ? -30.102 0.265 26.568 1.00 91.06 849 THR A O 1
ATOM 6756 N N . ALA A 1 850 ? -31.065 1.895 25.364 1.00 87.94 850 ALA A N 1
ATOM 6757 C CA . ALA A 1 850 ? -31.773 2.473 26.508 1.00 87.94 850 ALA A CA 1
ATOM 6758 C C . ALA A 1 850 ? -32.805 1.505 27.122 1.00 87.94 850 ALA A C 1
ATOM 6760 O O . ALA A 1 850 ? -32.879 1.374 28.342 1.00 87.94 850 ALA A O 1
ATOM 6761 N N . GLN A 1 851 ? -33.557 0.774 26.291 1.00 90.12 851 GLN A N 1
ATOM 6762 C CA . GLN A 1 851 ? -34.527 -0.234 26.742 1.00 90.12 851 GLN A CA 1
ATOM 6763 C C . GLN A 1 851 ? -33.863 -1.421 27.447 1.00 90.12 851 GLN A C 1
ATOM 6765 O O . GLN A 1 851 ? -34.431 -1.976 28.384 1.00 90.12 851 GLN A O 1
ATOM 6770 N N . LEU A 1 852 ? -32.686 -1.830 26.971 1.00 91.00 852 LEU A N 1
ATOM 6771 C CA . LEU A 1 852 ? -31.979 -3.010 27.457 1.00 91.00 852 LEU A CA 1
ATOM 6772 C C . LEU A 1 852 ? -31.222 -2.723 28.762 1.00 91.00 852 LEU A C 1
ATOM 6774 O O . LEU A 1 852 ? -31.300 -3.506 29.704 1.00 91.00 852 LEU A O 1
ATOM 6778 N N . PHE A 1 853 ? -30.494 -1.607 28.846 1.00 92.75 853 PHE A N 1
ATOM 6779 C CA . PHE A 1 853 ? -29.544 -1.382 29.943 1.00 92.75 853 PHE A CA 1
ATOM 6780 C C . PHE A 1 853 ? -30.062 -0.497 31.088 1.00 92.75 853 PHE A C 1
ATOM 6782 O O . PHE A 1 853 ? -29.525 -0.593 32.191 1.00 92.75 853 PHE A O 1
ATOM 6789 N N . ALA A 1 854 ? -31.105 0.316 30.885 1.00 89.31 854 ALA A N 1
ATOM 6790 C CA . ALA A 1 854 ? -31.718 1.087 31.973 1.00 89.31 854 ALA A CA 1
ATOM 6791 C C . ALA A 1 854 ? -32.445 0.242 33.049 1.00 89.31 854 ALA A C 1
ATOM 6793 O O . ALA A 1 854 ? -32.318 0.572 34.229 1.00 89.31 854 ALA A O 1
ATOM 6794 N N . PRO A 1 855 ? -33.208 -0.827 32.728 1.00 88.62 855 PRO A N 1
ATOM 6795 C CA . PRO A 1 855 ? -33.877 -1.626 33.756 1.00 88.62 855 PRO A CA 1
ATOM 6796 C C . PRO A 1 855 ? -32.921 -2.597 34.491 1.00 88.62 855 PRO A C 1
ATOM 6798 O O . PRO A 1 855 ? -31.792 -2.847 34.051 1.00 88.62 855 PRO A O 1
ATOM 6801 N N . PRO A 1 856 ? -33.362 -3.203 35.613 1.00 87.19 856 PRO A N 1
ATOM 6802 C CA . PRO A 1 856 ? -32.654 -4.320 36.239 1.00 87.19 856 PRO A CA 1
ATOM 6803 C C . PRO A 1 856 ? -32.437 -5.482 35.247 1.00 87.19 856 PRO A C 1
ATOM 6805 O O . PRO A 1 856 ? -33.372 -5.851 34.532 1.00 87.19 856 PRO A O 1
ATOM 6808 N N . PRO A 1 857 ? -31.255 -6.127 35.227 1.00 89.25 857 PRO A N 1
ATOM 6809 C CA . PRO A 1 857 ? -30.229 -6.116 36.274 1.00 89.25 857 PRO A CA 1
ATOM 6810 C C . PRO A 1 857 ? -29.156 -5.025 36.132 1.00 89.25 857 PRO A C 1
ATOM 6812 O O . PRO A 1 857 ? -28.311 -4.925 37.017 1.00 89.25 857 PRO A O 1
ATOM 6815 N N . TYR A 1 858 ? -29.138 -4.261 35.036 1.00 92.62 858 TYR A N 1
ATOM 6816 C CA . TYR A 1 858 ? -27.984 -3.428 34.681 1.00 92.62 858 TYR A CA 1
ATOM 6817 C C . TYR A 1 858 ? -28.036 -2.020 35.270 1.00 92.62 858 TYR A C 1
ATOM 6819 O O . TYR A 1 858 ? -27.006 -1.554 35.750 1.00 92.62 858 TYR A O 1
ATOM 6827 N N . LEU A 1 859 ? -29.216 -1.388 35.308 1.00 91.31 859 LEU A N 1
ATOM 6828 C CA . LEU A 1 859 ? -29.426 -0.075 35.942 1.00 91.31 859 LEU A CA 1
ATOM 6829 C C . LEU A 1 859 ? -28.462 1.020 35.438 1.00 91.31 859 LEU A C 1
ATOM 6831 O O . LEU A 1 859 ? -28.008 1.866 36.208 1.00 91.31 859 LEU A O 1
ATOM 6835 N N . PHE A 1 860 ? -28.129 1.000 34.146 1.00 92.56 860 PHE A N 1
ATOM 6836 C CA . PHE A 1 860 ? -27.253 1.999 33.536 1.00 92.56 860 PHE A CA 1
ATOM 6837 C C . PHE A 1 860 ? -27.988 3.330 33.361 1.00 92.56 860 PHE A C 1
ATOM 6839 O O . PHE A 1 860 ? -29.057 3.385 32.750 1.00 92.56 860 PHE A O 1
ATOM 6846 N N . ASP A 1 861 ? -27.370 4.412 33.827 1.00 87.75 861 ASP A N 1
ATOM 6847 C CA . ASP A 1 861 ? -27.778 5.777 33.503 1.00 87.75 861 ASP A CA 1
ATOM 6848 C C . ASP A 1 861 ? -27.390 6.157 32.060 1.00 87.75 861 ASP A C 1
ATOM 6850 O O . ASP A 1 861 ? -26.778 5.369 31.331 1.00 87.75 861 ASP A O 1
ATOM 6854 N N . SER A 1 862 ? -27.744 7.371 31.624 1.00 86.25 862 SER A N 1
ATOM 6855 C CA . SER A 1 862 ? -27.455 7.838 30.259 1.00 86.25 862 SER A CA 1
ATOM 6856 C C . SER A 1 862 ? -25.955 7.771 29.940 1.00 86.25 862 SER A C 1
ATOM 6858 O O . SER A 1 862 ? -25.577 7.384 28.836 1.00 86.25 862 SER A O 1
ATOM 6860 N N . GLN A 1 863 ? -25.087 8.088 30.912 1.00 88.50 863 GLN A N 1
ATOM 6861 C CA . GLN A 1 863 ? -23.630 8.040 30.762 1.00 88.50 863 GLN A CA 1
ATOM 6862 C C . GLN A 1 863 ? -23.127 6.609 30.519 1.00 88.50 863 GLN A C 1
ATOM 6864 O O . GLN A 1 863 ? -22.381 6.374 29.563 1.00 88.50 863 GLN A O 1
ATOM 6869 N N . ALA A 1 864 ? -23.546 5.645 31.339 1.00 90.06 864 ALA A N 1
ATOM 6870 C CA . ALA A 1 864 ? -23.178 4.242 31.170 1.00 90.06 864 ALA A CA 1
ATOM 6871 C C . ALA A 1 864 ? -23.755 3.643 29.873 1.00 90.06 864 ALA A C 1
ATOM 6873 O O . ALA A 1 864 ? -23.068 2.877 29.197 1.00 90.06 864 ALA A O 1
ATOM 6874 N N . GLN A 1 865 ? -24.963 4.049 29.464 1.00 90.06 865 GLN A N 1
ATOM 6875 C CA . GLN A 1 865 ? -25.539 3.698 28.157 1.00 90.06 865 GLN A CA 1
ATOM 6876 C C . GLN A 1 865 ? -24.712 4.255 26.985 1.00 90.06 865 GLN A C 1
ATOM 6878 O O . GLN A 1 865 ? -24.506 3.551 26.000 1.00 90.06 865 GLN A O 1
ATOM 6883 N N . GLY A 1 866 ? -24.183 5.479 27.087 1.00 89.69 866 GLY A N 1
ATOM 6884 C CA . GLY A 1 866 ? -23.269 6.049 26.088 1.00 89.69 866 GLY A CA 1
ATOM 6885 C C . GLY A 1 866 ? -21.968 5.259 25.940 1.00 89.69 866 GLY A C 1
ATOM 6886 O O . GLY A 1 866 ? -21.511 5.010 24.825 1.00 89.69 866 GLY A O 1
ATOM 6887 N N . LEU A 1 867 ? -21.400 4.795 27.058 1.00 92.06 867 LEU A N 1
ATOM 6888 C CA . LEU A 1 867 ? -20.174 3.987 27.068 1.00 92.06 867 LEU A CA 1
ATOM 6889 C C . LEU A 1 867 ? -20.333 2.622 26.375 1.00 92.06 867 LEU A C 1
ATOM 6891 O O . LEU A 1 867 ? -19.336 2.081 25.893 1.00 92.06 867 LEU A O 1
ATOM 6895 N N . VAL A 1 868 ? -21.556 2.088 26.248 1.00 93.25 868 VAL A N 1
ATOM 6896 C CA . VAL A 1 868 ? -21.822 0.848 25.493 1.00 93.25 868 VAL A CA 1
ATOM 6897 C C . VAL A 1 868 ? -21.346 0.968 24.042 1.00 93.25 868 VAL A C 1
ATOM 6899 O O . VAL A 1 868 ? -20.768 0.010 23.530 1.00 93.25 868 VAL A O 1
ATOM 6902 N N . PHE A 1 869 ? -21.503 2.138 23.406 1.00 92.38 869 PHE A N 1
ATOM 6903 C CA . PHE A 1 869 ? -21.141 2.383 22.000 1.00 92.38 869 PHE A CA 1
ATOM 6904 C C . PHE A 1 869 ? -19.627 2.358 21.725 1.00 92.38 869 PHE A C 1
ATOM 6906 O O . PHE A 1 869 ? -19.208 2.217 20.576 1.00 92.38 869 PHE A O 1
ATOM 6913 N N . LEU A 1 870 ? -18.781 2.374 22.763 1.00 93.25 870 LEU A N 1
ATOM 6914 C CA . LEU A 1 870 ? -17.340 2.182 22.592 1.00 93.25 870 LEU A CA 1
ATOM 6915 C C . LEU A 1 870 ? -17.002 0.782 22.043 1.00 93.25 870 LEU A C 1
ATOM 6917 O O . LEU A 1 870 ? -16.038 0.640 21.289 1.00 93.25 870 LEU A O 1
ATOM 6921 N N . SER A 1 871 ? -17.790 -0.252 22.368 1.00 95.12 871 SER A N 1
ATOM 6922 C CA . SER A 1 871 ? -17.559 -1.601 21.828 1.00 95.12 871 SER A CA 1
ATOM 6923 C C . SER A 1 871 ? -17.972 -1.733 20.351 1.00 95.12 871 SER A C 1
ATOM 6925 O O . SER A 1 871 ? -17.119 -2.160 19.568 1.00 95.12 871 SER A O 1
ATOM 6927 N N . PRO A 1 872 ? -19.178 -1.292 19.924 1.00 93.31 872 PRO A N 1
ATOM 6928 C CA . PRO A 1 872 ? -19.517 -1.028 18.528 1.00 93.31 872 PRO A CA 1
ATOM 6929 C C . PRO A 1 872 ? -18.440 -0.272 17.750 1.00 93.31 872 PRO A C 1
ATOM 6931 O O . PRO A 1 872 ? -18.028 -0.750 16.695 1.00 93.31 872 PRO A O 1
ATOM 6934 N N . PHE A 1 873 ? -17.917 0.838 18.287 1.00 92.75 873 PHE A N 1
ATOM 6935 C CA . PHE A 1 873 ? -16.854 1.624 17.650 1.00 92.75 873 PHE A CA 1
ATOM 6936 C C . PHE A 1 873 ? -15.571 0.813 17.419 1.00 92.75 873 PHE A C 1
ATOM 6938 O O . PHE A 1 873 ? -15.071 0.760 16.295 1.00 92.75 873 PHE A O 1
ATOM 6945 N N . ILE A 1 874 ? -15.057 0.133 18.451 1.00 94.50 874 ILE A N 1
ATOM 6946 C CA . ILE A 1 874 ? -13.858 -0.717 18.340 1.00 94.50 874 ILE A CA 1
ATOM 6947 C C . ILE A 1 874 ? -14.092 -1.860 17.341 1.00 94.50 874 ILE A C 1
ATOM 6949 O O . ILE A 1 874 ? -13.231 -2.124 16.500 1.00 94.50 874 ILE A O 1
ATOM 6953 N N . GLY A 1 875 ? -15.263 -2.498 17.386 1.00 93.62 875 GLY A N 1
ATOM 6954 C CA . GLY A 1 875 ? -15.661 -3.531 16.433 1.00 93.62 875 GLY A CA 1
ATOM 6955 C C . GLY A 1 875 ? -15.666 -3.023 14.994 1.00 93.62 875 GLY A C 1
ATOM 6956 O O . GLY A 1 875 ? -15.052 -3.619 14.112 1.00 93.62 875 GLY A O 1
ATOM 6957 N N . SER A 1 876 ? -16.261 -1.856 14.762 1.00 90.31 876 SER A N 1
ATOM 6958 C CA . SER A 1 876 ? -16.315 -1.199 13.455 1.00 90.31 876 SER A CA 1
ATOM 6959 C C . SER A 1 876 ? -14.921 -0.782 12.941 1.00 90.31 876 SER A C 1
ATOM 6961 O O . SER A 1 876 ? -14.646 -0.908 11.743 1.00 90.31 876 SER A O 1
ATOM 6963 N N . LEU A 1 877 ? -13.988 -0.370 13.812 1.00 90.31 877 LEU A N 1
ATOM 6964 C CA . LEU A 1 877 ? -12.580 -0.150 13.434 1.00 90.31 877 LEU A CA 1
ATOM 6965 C C . LEU A 1 877 ? -11.898 -1.454 12.985 1.00 90.31 877 LEU A C 1
ATOM 6967 O O . LEU A 1 877 ? -11.268 -1.488 11.924 1.00 90.31 877 LEU A O 1
ATOM 6971 N N . ILE A 1 878 ? -12.060 -2.535 13.755 1.00 91.62 878 ILE A N 1
ATOM 6972 C CA . ILE A 1 878 ? -11.511 -3.861 13.427 1.00 91.62 878 ILE A CA 1
ATOM 6973 C C . ILE A 1 878 ? -12.118 -4.378 12.118 1.00 91.62 878 ILE A C 1
ATOM 6975 O O . ILE A 1 878 ? -11.384 -4.837 11.246 1.00 91.62 878 ILE A O 1
ATOM 6979 N N . GLY A 1 879 ? -13.434 -4.250 11.936 1.00 89.44 879 GLY A N 1
ATOM 6980 C CA . GLY A 1 879 ? -14.152 -4.666 10.731 1.00 89.44 879 GLY A CA 1
ATOM 6981 C C . GLY A 1 879 ? -13.700 -3.899 9.490 1.00 89.44 879 GLY A C 1
ATOM 6982 O O . GLY A 1 879 ? -13.489 -4.501 8.440 1.00 89.44 879 GLY A O 1
ATOM 6983 N N . SER A 1 880 ? -13.453 -2.593 9.612 1.00 85.38 880 SER A N 1
ATOM 6984 C CA . SER A 1 880 ? -12.912 -1.775 8.516 1.00 85.38 880 SER A CA 1
ATOM 6985 C C . SER A 1 880 ? -11.489 -2.203 8.130 1.00 85.38 880 SER A C 1
ATOM 6987 O O . SER A 1 880 ? -11.189 -2.367 6.945 1.00 85.38 880 SER A O 1
ATOM 6989 N N . TRP A 1 881 ? -10.622 -2.456 9.118 1.00 84.00 881 TRP A N 1
ATOM 6990 C CA . TRP A 1 881 ? -9.248 -2.922 8.891 1.00 84.00 881 TRP A CA 1
ATOM 6991 C C . TRP A 1 881 ? -9.191 -4.334 8.287 1.00 84.00 881 TRP A C 1
ATOM 6993 O O . TRP A 1 881 ? -8.478 -4.562 7.303 1.00 84.00 881 TRP A O 1
ATOM 7003 N N . LEU A 1 882 ? -9.979 -5.267 8.835 1.00 83.81 882 LEU A N 1
ATOM 7004 C CA . LEU A 1 882 ? -10.123 -6.626 8.315 1.00 83.81 882 LEU A CA 1
ATOM 7005 C C . LEU A 1 882 ? -10.688 -6.608 6.899 1.00 83.81 882 LEU A C 1
ATOM 7007 O O . LEU A 1 882 ? -10.150 -7.301 6.042 1.00 83.81 882 LEU A O 1
ATOM 7011 N N . CYS A 1 883 ? -11.723 -5.804 6.629 1.00 81.00 883 CYS A N 1
ATOM 7012 C CA . CYS A 1 883 ? -12.284 -5.685 5.289 1.00 81.00 883 CYS A CA 1
ATOM 7013 C C . CYS A 1 883 ? -11.203 -5.298 4.282 1.00 81.00 883 CYS A C 1
ATOM 7015 O O . CYS A 1 883 ? -10.994 -6.053 3.341 1.00 81.00 883 CYS A O 1
ATOM 7017 N N . GLY A 1 884 ? -10.486 -4.189 4.491 1.00 70.38 884 GLY A N 1
ATOM 7018 C CA . GLY A 1 884 ? -9.442 -3.750 3.559 1.00 70.38 884 GLY A CA 1
ATOM 7019 C C . GLY A 1 884 ? -8.356 -4.812 3.356 1.00 70.38 884 GLY A C 1
ATOM 7020 O O . GLY A 1 884 ? -8.161 -5.313 2.250 1.00 70.38 884 GLY A O 1
ATOM 7021 N N . SER A 1 885 ? -7.682 -5.225 4.433 1.00 71.81 885 SER A N 1
ATOM 7022 C CA . SER A 1 885 ? -6.518 -6.112 4.306 1.00 71.81 885 SER A CA 1
ATOM 7023 C C . SER A 1 885 ? -6.871 -7.535 3.850 1.00 71.81 885 SER A C 1
ATOM 7025 O O . SER A 1 885 ? -6.071 -8.158 3.148 1.00 71.81 885 SER A O 1
ATOM 7027 N N . LEU A 1 886 ? -8.027 -8.080 4.249 1.00 75.94 886 LEU A N 1
ATOM 7028 C CA . LEU A 1 886 ? -8.412 -9.466 3.955 1.00 75.94 886 LEU A CA 1
ATOM 7029 C C . LEU A 1 886 ? -9.146 -9.600 2.613 1.00 75.94 886 LEU A C 1
ATOM 7031 O O . LEU A 1 886 ? -8.863 -10.551 1.882 1.00 75.94 886 LEU A O 1
ATOM 7035 N N . SER A 1 887 ? -10.023 -8.645 2.261 1.00 76.06 887 SER A N 1
ATOM 7036 C CA . SER A 1 887 ? -10.673 -8.577 0.937 1.00 76.06 887 SER A CA 1
ATOM 7037 C C . SER A 1 887 ? -9.630 -8.583 -0.167 1.00 76.06 887 SER A C 1
ATOM 7039 O O . SER A 1 887 ? -9.682 -9.426 -1.062 1.00 76.06 887 SER A O 1
ATOM 7041 N N . ASP A 1 888 ? -8.644 -7.692 -0.071 1.00 72.00 888 ASP A N 1
ATOM 7042 C CA . ASP A 1 888 ? -7.639 -7.541 -1.117 1.00 72.00 888 ASP A CA 1
ATOM 7043 C C . ASP A 1 888 ? -6.678 -8.729 -1.151 1.00 72.00 888 ASP A C 1
ATOM 7045 O O . ASP A 1 888 ? -6.307 -9.180 -2.230 1.00 72.00 888 ASP A O 1
ATOM 7049 N N . THR A 1 889 ? -6.335 -9.321 -0.002 1.00 73.19 889 THR A N 1
ATOM 7050 C CA . THR A 1 889 ? -5.520 -10.550 0.037 1.00 73.19 889 THR A CA 1
ATOM 7051 C C . THR A 1 889 ? -6.218 -11.713 -0.671 1.00 73.19 889 THR A C 1
ATOM 7053 O O . THR A 1 889 ? -5.606 -12.379 -1.509 1.00 73.19 889 THR A O 1
ATOM 7056 N N . VAL A 1 890 ? -7.503 -11.949 -0.383 1.00 80.25 890 VAL A N 1
ATOM 7057 C CA . VAL A 1 890 ? -8.271 -13.044 -0.997 1.00 80.25 890 VAL A CA 1
ATOM 7058 C C . VAL A 1 890 ? -8.569 -12.769 -2.467 1.00 80.25 890 VAL A C 1
ATOM 7060 O O . VAL A 1 890 ? -8.394 -13.655 -3.305 1.00 80.25 890 VAL A O 1
ATOM 7063 N N . ALA A 1 891 ? -8.912 -11.533 -2.819 1.00 72.50 891 ALA A N 1
ATOM 7064 C CA . ALA A 1 891 ? -9.111 -11.157 -4.207 1.00 72.50 891 ALA A CA 1
ATOM 7065 C C . ALA A 1 891 ? -7.822 -11.274 -5.037 1.00 72.50 891 ALA A C 1
ATOM 7067 O O . ALA A 1 891 ? -7.858 -11.805 -6.147 1.00 72.50 891 ALA A O 1
ATOM 7068 N N . ASN A 1 892 ? -6.673 -10.855 -4.499 1.00 70.75 892 ASN A N 1
ATOM 7069 C CA . ASN A 1 892 ? -5.373 -10.997 -5.162 1.00 70.75 892 ASN A CA 1
ATOM 7070 C C . ASN A 1 892 ? -4.946 -12.467 -5.280 1.00 70.75 892 ASN A C 1
ATOM 7072 O O . ASN A 1 892 ? -4.356 -12.844 -6.290 1.00 70.75 892 ASN A O 1
ATOM 7076 N N . TYR A 1 893 ? -5.276 -13.315 -4.299 1.00 79.38 893 TYR A N 1
ATOM 7077 C CA . TYR A 1 893 ? -5.092 -14.766 -4.400 1.00 79.38 893 TYR A CA 1
ATOM 7078 C C . TYR A 1 893 ? -5.897 -15.358 -5.569 1.00 79.38 893 TYR A C 1
ATOM 7080 O O . TYR A 1 893 ? -5.329 -16.058 -6.410 1.00 79.38 893 TYR A O 1
ATOM 7088 N N . PHE A 1 894 ? -7.189 -15.032 -5.683 1.00 77.75 894 PHE A N 1
ATOM 7089 C CA . PHE A 1 894 ? -8.013 -15.493 -6.806 1.00 77.75 894 PHE A CA 1
ATOM 7090 C C . PHE A 1 894 ? -7.582 -14.891 -8.151 1.00 77.75 894 PHE A C 1
ATOM 7092 O O . PHE A 1 894 ? -7.597 -15.600 -9.149 1.00 77.75 894 PHE A O 1
ATOM 7099 N N . THR A 1 895 ? -7.108 -13.643 -8.176 1.00 69.94 895 THR A N 1
ATOM 7100 C CA . THR A 1 895 ? -6.593 -12.978 -9.391 1.00 69.94 895 THR A CA 1
ATOM 7101 C C . THR A 1 895 ? -5.315 -13.647 -9.902 1.00 69.94 895 THR A C 1
ATOM 7103 O O . THR A 1 895 ? -5.198 -13.927 -11.092 1.00 69.94 895 THR A O 1
ATOM 7106 N N . LYS A 1 896 ? -4.377 -13.993 -9.006 1.00 65.69 896 LYS A N 1
ATOM 7107 C CA . LYS A 1 896 ? -3.178 -14.784 -9.349 1.00 65.69 896 LYS A CA 1
ATOM 7108 C C . LYS A 1 896 ? -3.523 -16.176 -9.882 1.00 65.69 896 LYS A C 1
ATOM 7110 O O . LYS A 1 896 ? -2.790 -16.710 -10.699 1.00 65.69 896 LYS A O 1
ATOM 7115 N N . ARG A 1 897 ? -4.634 -16.754 -9.418 1.00 72.94 897 ARG A N 1
ATOM 7116 C CA . ARG A 1 897 ? -5.161 -18.050 -9.870 1.00 72.94 897 ARG A CA 1
ATOM 7117 C C . ARG A 1 897 ? -6.022 -17.956 -11.144 1.00 72.94 897 ARG A C 1
ATOM 7119 O O . ARG A 1 897 ? -6.413 -18.988 -11.676 1.00 72.94 897 ARG A O 1
ATOM 7126 N N . ASN A 1 898 ? -6.314 -16.745 -11.616 1.00 75.19 898 ASN A N 1
ATOM 7127 C CA . ASN A 1 898 ? -7.127 -16.446 -12.796 1.00 75.19 898 ASN A CA 1
ATOM 7128 C C . ASN A 1 898 ? -6.300 -15.672 -13.841 1.00 75.19 898 ASN A C 1
ATOM 7130 O O . ASN A 1 898 ? -6.751 -14.663 -14.381 1.00 75.19 898 ASN A O 1
ATOM 7134 N N . ASP A 1 899 ? -5.049 -16.097 -14.043 1.00 57.25 899 ASP A N 1
ATOM 7135 C CA . ASP A 1 899 ? -4.109 -15.575 -15.047 1.00 57.25 899 ASP A CA 1
ATOM 7136 C C . ASP A 1 899 ? -3.939 -14.038 -15.046 1.00 57.25 899 ASP A C 1
ATOM 7138 O O . ASP A 1 899 ? -3.705 -13.409 -16.077 1.00 57.25 899 ASP A O 1
ATOM 7142 N N . GLY A 1 900 ? -4.068 -13.409 -13.871 1.00 56.50 900 GLY A N 1
ATOM 7143 C CA . GLY A 1 900 ? -3.942 -11.958 -13.694 1.00 56.50 900 GLY A CA 1
ATOM 7144 C C . GLY A 1 900 ? -5.198 -11.143 -14.034 1.00 56.50 900 GLY A C 1
ATOM 7145 O O . GLY A 1 900 ? -5.180 -9.921 -13.881 1.00 56.50 900 GLY A O 1
ATOM 7146 N N . VAL A 1 901 ? -6.296 -11.781 -14.451 1.00 66.56 901 VAL A N 1
ATOM 7147 C CA . VAL A 1 901 ? -7.580 -11.116 -14.724 1.00 66.56 901 VAL A CA 1
ATOM 7148 C C . VAL A 1 901 ? -8.346 -10.921 -13.417 1.00 66.56 901 VAL A C 1
ATOM 7150 O O . VAL A 1 901 ? -8.697 -11.896 -12.747 1.00 66.56 901 VAL A O 1
ATOM 7153 N N . ARG A 1 902 ? -8.636 -9.663 -13.060 1.00 75.12 902 ARG A N 1
ATOM 7154 C CA . ARG A 1 902 ? -9.369 -9.296 -11.841 1.00 75.12 902 ARG A CA 1
ATOM 7155 C C . ARG A 1 902 ? -10.865 -9.229 -12.127 1.00 75.12 902 ARG A C 1
ATOM 7157 O O . ARG A 1 902 ? -11.309 -8.490 -13.001 1.00 75.12 902 ARG A O 1
ATOM 7164 N N . GLU A 1 903 ? -11.657 -9.948 -11.338 1.00 83.75 903 GLU A N 1
ATOM 7165 C CA . GLU A 1 903 ? -13.123 -9.861 -11.377 1.00 83.75 903 GLU A CA 1
ATOM 7166 C C . GLU A 1 903 ? -13.658 -9.349 -10.030 1.00 83.75 903 GLU A C 1
ATOM 7168 O O . GLU A 1 903 ? -13.142 -9.779 -8.989 1.00 83.75 903 GLU A O 1
ATOM 7173 N N . PRO A 1 904 ? -14.662 -8.447 -9.997 1.00 84.31 904 PRO A N 1
ATOM 7174 C CA . PRO A 1 904 ? -15.239 -7.915 -8.761 1.00 84.31 904 PRO A CA 1
ATOM 7175 C C . PRO A 1 904 ? -15.660 -9.009 -7.776 1.00 84.31 904 PRO A C 1
ATOM 7177 O O . PRO A 1 904 ? -15.397 -8.886 -6.578 1.00 84.31 904 PRO A O 1
ATOM 7180 N N . GLU A 1 905 ? -16.223 -10.107 -8.288 1.00 89.62 905 GLU A N 1
ATOM 7181 C CA . GLU A 1 905 ? -16.739 -11.258 -7.543 1.00 89.62 905 GLU A CA 1
ATOM 7182 C C . GLU A 1 905 ? -15.682 -11.932 -6.652 1.00 89.62 905 GLU A C 1
ATOM 7184 O O . GLU A 1 905 ? -16.021 -12.482 -5.608 1.00 89.62 905 GLU A O 1
ATOM 7189 N N . MET A 1 906 ? -14.391 -11.835 -6.987 1.00 87.88 906 MET A N 1
ATOM 7190 C CA . MET A 1 906 ? -13.297 -12.494 -6.253 1.00 87.88 906 MET A CA 1
ATOM 7191 C C . MET A 1 906 ? -13.134 -12.036 -4.795 1.00 87.88 906 MET A C 1
ATOM 7193 O O . MET A 1 906 ? -12.474 -12.722 -4.016 1.00 87.88 906 MET A O 1
ATOM 7197 N N . ARG A 1 907 ? -13.729 -10.898 -4.406 1.00 85.88 907 ARG A N 1
ATOM 7198 C CA . ARG A 1 907 ? -13.737 -10.417 -3.008 1.00 85.88 907 ARG A CA 1
ATOM 7199 C C . ARG A 1 907 ? -14.891 -10.974 -2.169 1.00 85.88 907 ARG A C 1
ATOM 7201 O O . ARG A 1 907 ? -14.814 -11.008 -0.943 1.00 85.88 907 ARG A O 1
ATOM 7208 N N . LEU A 1 908 ? -15.960 -11.424 -2.828 1.00 87.75 908 LEU A N 1
ATOM 7209 C CA . LEU A 1 908 ? -17.211 -11.842 -2.194 1.00 87.75 908 LEU A CA 1
ATOM 7210 C C . LEU A 1 908 ? -17.097 -13.017 -1.200 1.00 87.75 908 LEU A C 1
ATOM 7212 O O . LEU A 1 908 ? -17.909 -13.051 -0.275 1.00 87.75 908 LEU A O 1
ATOM 7216 N N . PRO A 1 909 ? -16.115 -13.943 -1.277 1.00 89.19 909 PRO A N 1
ATOM 7217 C CA . PRO A 1 909 ? -15.940 -14.967 -0.244 1.00 89.19 909 PRO A CA 1
ATOM 7218 C C . PRO A 1 909 ? -15.753 -14.412 1.180 1.00 89.19 909 PRO A C 1
ATOM 7220 O O . PRO A 1 909 ? -16.107 -15.089 2.144 1.00 89.19 909 PRO A O 1
ATOM 7223 N N . ILE A 1 910 ? -15.277 -13.169 1.340 1.00 89.38 910 ILE A N 1
ATOM 7224 C CA . ILE A 1 910 ? -15.151 -12.522 2.658 1.00 89.38 910 ILE A CA 1
ATOM 7225 C C . ILE A 1 910 ? -16.515 -12.148 3.268 1.00 89.38 910 ILE A C 1
ATOM 7227 O O . ILE A 1 910 ? -16.633 -12.086 4.493 1.00 89.38 910 ILE A O 1
ATOM 7231 N N . CYS A 1 911 ? -17.582 -12.009 2.469 1.00 88.88 911 CYS A N 1
ATOM 7232 C CA . CYS A 1 911 ? -18.936 -11.778 2.990 1.00 88.88 911 CYS A CA 1
ATOM 7233 C C . CYS A 1 911 ? -19.419 -12.936 3.884 1.00 88.88 911 CYS A C 1
ATOM 7235 O O . CYS A 1 911 ? -20.164 -12.709 4.834 1.00 88.88 911 CYS A O 1
ATOM 7237 N N . ALA A 1 912 ? -18.955 -14.171 3.646 1.00 88.19 912 ALA A N 1
ATOM 7238 C CA . ALA A 1 912 ? -19.261 -15.303 4.521 1.00 88.19 912 ALA A CA 1
ATOM 7239 C C . ALA A 1 912 ? -18.662 -15.119 5.928 1.00 88.19 912 ALA A C 1
ATOM 7241 O O . ALA A 1 912 ? -19.321 -15.405 6.925 1.00 88.19 912 ALA A O 1
ATOM 7242 N N . PHE A 1 913 ? -17.443 -14.579 6.024 1.00 90.19 913 PHE A N 1
ATOM 7243 C CA . PHE A 1 913 ? -16.802 -14.274 7.305 1.00 90.19 913 PHE A CA 1
ATOM 7244 C C . PHE A 1 913 ? -17.491 -13.099 8.022 1.00 90.19 913 PHE A C 1
ATOM 7246 O O . PHE A 1 913 ? -17.743 -13.173 9.225 1.00 90.19 913 PHE A O 1
ATOM 7253 N N . ALA A 1 914 ? -17.897 -12.065 7.277 1.00 91.38 914 ALA A N 1
ATOM 7254 C CA . ALA A 1 914 ? -18.709 -10.960 7.794 1.00 91.38 914 ALA A CA 1
ATOM 7255 C C . ALA A 1 914 ? -20.051 -11.444 8.387 1.00 91.38 914 ALA A C 1
ATOM 7257 O O . ALA A 1 914 ? -20.431 -11.049 9.494 1.00 91.38 914 ALA A O 1
ATOM 7258 N N . ALA A 1 915 ? -20.744 -12.350 7.688 1.00 91.94 915 ALA A N 1
ATOM 7259 C CA . ALA A 1 915 ? -21.996 -12.951 8.149 1.00 91.94 915 ALA A CA 1
ATOM 7260 C C . ALA A 1 915 ? -21.810 -13.792 9.425 1.00 91.94 915 ALA A C 1
ATOM 7262 O O . ALA A 1 915 ? -22.618 -13.689 10.346 1.00 91.94 915 ALA A O 1
ATOM 7263 N N . VAL A 1 916 ? -20.724 -14.572 9.510 1.00 94.12 916 VAL A N 1
ATOM 7264 C CA . VAL A 1 916 ? -20.353 -15.348 10.708 1.00 94.12 916 VAL A CA 1
ATOM 7265 C C . VAL A 1 916 ? -20.154 -14.428 11.915 1.00 94.12 916 VAL A C 1
ATOM 7267 O O . VAL A 1 916 ? -20.777 -14.655 12.951 1.00 94.12 916 VAL A O 1
ATOM 7270 N N . LEU A 1 917 ? -19.354 -13.364 11.788 1.00 94.81 917 LEU A N 1
ATOM 7271 C CA . LEU A 1 917 ? -19.131 -12.407 12.881 1.00 94.81 917 LEU A CA 1
ATOM 7272 C C . LEU A 1 917 ? -20.429 -11.710 13.316 1.00 94.81 917 LEU A C 1
ATOM 7274 O O . LEU A 1 917 ? -20.715 -11.640 14.510 1.00 94.81 917 LEU A O 1
ATOM 7278 N N . THR A 1 918 ? -21.254 -11.276 12.359 1.00 94.62 918 THR A N 1
ATOM 7279 C CA . THR A 1 918 ? -22.555 -10.645 12.641 1.00 94.62 918 THR A CA 1
ATOM 7280 C C . THR A 1 918 ? -23.481 -11.591 13.415 1.00 94.62 918 THR A C 1
ATOM 7282 O O . THR A 1 918 ? -24.065 -11.202 14.426 1.00 94.62 918 THR A O 1
ATOM 7285 N N . PHE A 1 919 ? -23.586 -12.851 12.977 1.00 95.94 919 PHE A N 1
ATOM 7286 C CA . PHE A 1 919 ? -24.432 -13.864 13.612 1.00 95.94 919 PHE A CA 1
ATOM 7287 C C . PHE A 1 919 ? -23.955 -14.220 15.023 1.00 95.94 919 PHE A C 1
ATOM 7289 O O . PHE A 1 919 ? -24.752 -14.202 15.960 1.00 95.94 919 PHE A O 1
ATOM 7296 N N . PHE A 1 920 ? -22.662 -14.507 15.206 1.00 96.56 920 PHE A N 1
ATOM 7297 C CA . PHE A 1 920 ? -22.131 -14.849 16.528 1.00 96.56 920 PHE A CA 1
ATOM 7298 C C . PHE A 1 920 ? -22.133 -13.656 17.487 1.00 96.56 920 PHE A C 1
ATOM 7300 O O . PHE A 1 920 ? -22.426 -13.848 18.662 1.00 96.56 920 PHE A O 1
ATOM 7307 N N . GLY A 1 921 ? -21.894 -12.431 17.012 1.00 96.69 921 GLY A N 1
ATOM 7308 C CA . GLY A 1 921 ? -22.033 -11.226 17.832 1.00 96.69 921 GLY A CA 1
ATOM 7309 C C . GLY A 1 921 ? -23.466 -11.017 18.332 1.00 96.69 921 GLY A C 1
ATOM 7310 O O . GLY A 1 921 ? -23.678 -10.817 19.528 1.00 96.69 921 GLY A O 1
ATOM 7311 N N . ALA A 1 922 ? -24.462 -11.160 17.448 1.00 96.38 922 ALA A N 1
ATOM 7312 C CA . ALA A 1 922 ? -25.879 -11.109 17.819 1.00 96.38 922 ALA A CA 1
ATOM 7313 C C . ALA A 1 922 ? -26.280 -12.232 18.793 1.00 96.38 922 ALA A C 1
ATOM 7315 O O . ALA A 1 922 ? -27.010 -11.976 19.751 1.00 96.38 922 ALA A O 1
ATOM 7316 N N . LEU A 1 923 ? -25.756 -13.448 18.599 1.00 96.88 923 LEU A N 1
ATOM 7317 C CA . LEU A 1 923 ? -25.978 -14.586 19.493 1.00 96.88 923 LEU A CA 1
ATOM 7318 C C . LEU A 1 923 ? -25.372 -14.356 20.884 1.00 96.88 923 LEU A C 1
ATOM 7320 O O . LEU A 1 923 ? -26.053 -14.573 21.883 1.00 96.88 923 LEU A O 1
ATOM 7324 N N . ILE A 1 924 ? -24.124 -13.880 20.963 1.00 96.88 924 ILE A N 1
ATOM 7325 C CA . ILE A 1 924 ? -23.467 -13.519 22.229 1.00 96.88 924 ILE A CA 1
ATOM 7326 C C . ILE A 1 924 ? -24.283 -12.432 22.936 1.00 96.88 924 ILE A C 1
ATOM 7328 O O . ILE A 1 924 ? -24.619 -12.590 24.108 1.00 96.88 924 ILE A O 1
ATOM 7332 N N . ALA A 1 925 ? -24.667 -11.372 22.218 1.00 95.81 925 ALA A N 1
ATOM 7333 C CA . ALA A 1 925 ? -25.460 -10.282 22.776 1.00 95.81 925 ALA A CA 1
ATOM 7334 C C . ALA A 1 925 ? -26.807 -10.763 23.339 1.00 95.81 925 ALA A C 1
ATOM 7336 O O . ALA A 1 925 ? -27.118 -10.512 24.506 1.00 95.81 925 ALA A O 1
ATOM 7337 N N . GLY A 1 926 ? -27.571 -11.511 22.538 1.00 95.06 926 GLY A N 1
ATOM 7338 C CA . GLY A 1 926 ? -28.875 -12.044 22.924 1.00 95.06 926 GLY A CA 1
ATOM 7339 C C . GLY A 1 926 ? -28.805 -13.030 24.091 1.00 95.06 926 GLY A C 1
ATOM 7340 O O . GLY A 1 926 ? -29.598 -12.916 25.025 1.00 95.06 926 GLY A O 1
ATOM 7341 N N . LEU A 1 927 ? -27.855 -13.975 24.083 1.00 95.94 927 LEU A N 1
ATOM 7342 C CA . LEU A 1 927 ? -27.708 -14.972 25.152 1.00 95.94 927 LEU A CA 1
ATOM 7343 C C . LEU A 1 927 ? -27.261 -14.326 26.465 1.00 95.94 927 LEU A C 1
ATOM 7345 O O . LEU A 1 927 ? -27.863 -14.579 27.510 1.00 95.94 927 LEU A O 1
ATOM 7349 N N . CYS A 1 928 ? -26.230 -13.479 26.428 1.00 95.44 928 CYS A N 1
ATOM 7350 C CA . CYS A 1 928 ? -25.699 -12.840 27.628 1.00 95.44 928 CYS A CA 1
ATOM 7351 C C . CYS A 1 928 ? -26.729 -11.919 28.298 1.00 95.44 928 CYS A C 1
ATOM 7353 O O . CYS A 1 928 ? -26.772 -11.875 29.531 1.00 95.44 928 CYS A O 1
ATOM 7355 N N . TYR A 1 929 ? -27.578 -11.247 27.511 1.00 93.12 929 TYR A N 1
ATOM 7356 C CA . TYR A 1 929 ? -28.706 -10.467 28.019 1.00 93.12 929 TYR A CA 1
ATOM 7357 C C . TYR A 1 929 ? -29.833 -11.355 28.571 1.00 93.12 929 TYR A C 1
ATOM 7359 O O . TYR A 1 929 ? -30.286 -11.152 29.697 1.00 93.12 929 TYR A O 1
ATOM 7367 N N . HIS A 1 930 ? -30.257 -12.380 27.822 1.00 93.69 930 HIS A N 1
ATOM 7368 C CA . HIS A 1 930 ? -31.333 -13.296 28.226 1.00 93.69 930 HIS A CA 1
ATOM 7369 C C . HIS A 1 930 ? -31.030 -14.001 29.558 1.00 93.69 930 HIS A C 1
ATOM 7371 O O . HIS A 1 930 ? -31.884 -14.057 30.442 1.00 93.69 930 HIS A O 1
ATOM 7377 N N . TYR A 1 931 ? -29.789 -14.461 29.739 1.00 94.12 931 TYR A N 1
ATOM 7378 C CA . TYR A 1 931 ? -29.315 -15.068 30.986 1.00 94.12 931 TYR A CA 1
ATOM 7379 C C . TYR A 1 931 ? -28.855 -14.056 32.049 1.00 94.12 931 TYR A C 1
ATOM 7381 O O . TYR A 1 931 ? -28.342 -14.472 33.087 1.00 94.12 931 TYR A O 1
ATOM 7389 N N . LYS A 1 932 ? -29.043 -12.744 31.831 1.00 92.81 932 LYS A N 1
ATOM 7390 C CA . LYS A 1 932 ? -28.730 -11.673 32.801 1.00 92.81 932 LYS A CA 1
ATOM 7391 C C . LYS A 1 932 ? -27.286 -11.722 33.321 1.00 92.81 932 LYS A C 1
ATOM 7393 O O . LYS A 1 932 ? -27.015 -11.440 34.487 1.00 92.81 932 LYS A O 1
ATOM 7398 N N . THR A 1 933 ? -26.354 -12.108 32.451 1.00 94.06 933 THR A N 1
ATOM 7399 C CA . THR A 1 933 ? -24.920 -12.196 32.772 1.00 94.06 933 THR A CA 1
ATOM 7400 C C . THR A 1 933 ? -24.311 -10.805 32.991 1.00 94.06 933 THR A C 1
ATOM 7402 O O . THR A 1 933 ? -24.952 -9.795 32.707 1.00 94.06 933 THR A O 1
ATOM 7405 N N . HIS A 1 934 ? -23.064 -10.728 33.467 1.00 94.81 934 HIS A N 1
ATOM 7406 C CA . HIS A 1 934 ? -22.338 -9.460 33.609 1.00 94.81 934 HIS A CA 1
ATOM 7407 C C . HIS A 1 934 ? -22.396 -8.609 32.322 1.00 94.81 934 HIS A C 1
ATOM 7409 O O . HIS A 1 934 ? -22.204 -9.134 31.226 1.00 94.81 934 HIS A O 1
ATOM 7415 N N . TRP A 1 935 ? -22.608 -7.293 32.458 1.00 93.50 935 TRP A N 1
ATOM 7416 C CA . TRP A 1 935 ? -22.872 -6.356 31.349 1.00 93.50 935 TRP A CA 1
ATOM 7417 C C . TRP A 1 935 ? -21.813 -6.373 30.235 1.00 93.50 935 TRP A C 1
ATOM 7419 O O . TRP A 1 935 ? -22.124 -6.084 29.084 1.00 93.50 935 TRP A O 1
ATOM 7429 N N . ALA A 1 936 ? -20.573 -6.759 30.548 1.00 94.88 936 ALA A N 1
ATOM 7430 C CA . ALA A 1 936 ? -19.514 -6.904 29.550 1.00 94.88 936 ALA A CA 1
ATOM 7431 C C . ALA A 1 936 ? -19.855 -7.948 28.468 1.00 94.88 936 ALA A C 1
ATOM 7433 O O . ALA A 1 936 ? -19.448 -7.781 27.324 1.00 94.88 936 ALA A O 1
ATOM 7434 N N . GLY A 1 937 ? -20.628 -8.989 28.802 1.00 94.94 937 GLY A N 1
ATOM 7435 C CA . GLY A 1 937 ? -21.077 -10.024 27.867 1.00 94.94 937 GLY A CA 1
ATOM 7436 C C . GLY A 1 937 ? -21.855 -9.460 26.671 1.00 94.94 937 GLY A C 1
ATOM 7437 O O . GLY A 1 937 ? -21.368 -9.572 25.543 1.00 94.94 937 GLY A O 1
ATOM 7438 N N . PRO A 1 938 ? -23.025 -8.816 26.875 1.00 94.81 938 PRO A N 1
ATOM 7439 C CA . PRO A 1 938 ? -23.781 -8.261 25.760 1.00 94.81 938 PRO A CA 1
ATOM 7440 C C . PRO A 1 938 ? -23.057 -7.113 25.045 1.00 94.81 938 PRO A C 1
ATOM 7442 O O . PRO A 1 938 ? -23.146 -7.019 23.822 1.00 94.81 938 PRO A O 1
ATOM 7445 N N . VAL A 1 939 ? -22.281 -6.297 25.769 1.00 95.62 939 VAL A N 1
ATOM 7446 C CA . VAL A 1 939 ? -21.505 -5.190 25.181 1.00 95.62 939 VAL A CA 1
ATOM 7447 C C . VAL A 1 939 ? -20.415 -5.706 24.231 1.00 95.62 939 VAL A C 1
ATOM 7449 O O . VAL A 1 939 ? -20.335 -5.232 23.101 1.00 95.62 939 VAL A O 1
ATOM 7452 N N . ILE A 1 940 ? -19.636 -6.724 24.619 1.00 96.69 940 ILE A N 1
ATOM 7453 C CA . ILE A 1 940 ? -18.656 -7.373 23.724 1.00 96.69 940 ILE A CA 1
ATOM 7454 C C . ILE A 1 940 ? -19.362 -8.032 22.529 1.00 96.69 940 ILE A C 1
ATOM 7456 O O . ILE A 1 940 ? -18.861 -7.963 21.406 1.00 96.69 940 ILE A O 1
ATOM 7460 N N . GLY A 1 941 ? -20.544 -8.623 22.749 1.00 96.75 941 GLY A N 1
ATOM 7461 C CA . GLY A 1 941 ? -21.396 -9.146 21.679 1.00 96.75 941 GLY A CA 1
ATOM 7462 C C . GLY A 1 941 ? -21.711 -8.095 20.611 1.00 96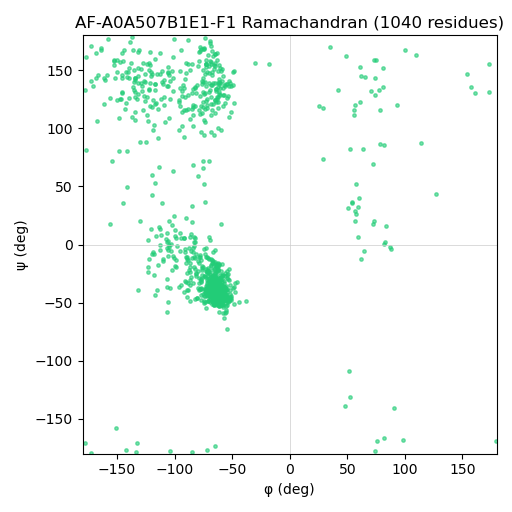.75 941 GLY A C 1
ATOM 7463 O O . GLY A 1 941 ? -21.546 -8.374 19.424 1.00 96.75 941 GLY A O 1
ATOM 7464 N N . PHE A 1 942 ? -22.062 -6.868 21.015 1.00 95.69 942 PHE A N 1
ATOM 7465 C CA . PHE A 1 942 ? -22.273 -5.754 20.084 1.00 95.69 942 PHE A CA 1
ATOM 7466 C C . PHE A 1 942 ? -21.010 -5.401 19.282 1.00 95.69 942 PHE A C 1
ATOM 7468 O O . PHE A 1 942 ? -21.114 -5.214 18.075 1.00 95.69 942 PHE A O 1
ATOM 7475 N N . GLY A 1 943 ? -19.819 -5.375 19.889 1.00 95.94 943 GLY A N 1
ATOM 7476 C CA . GLY A 1 943 ? -18.573 -5.129 19.146 1.00 95.94 943 GLY A CA 1
ATOM 7477 C C . GLY A 1 943 ? -18.243 -6.218 18.115 1.00 95.94 943 GLY A C 1
ATOM 7478 O O . GLY A 1 943 ? -17.851 -5.920 16.986 1.00 95.94 943 GLY A O 1
ATOM 7479 N N . VAL A 1 944 ? -18.449 -7.497 18.444 1.00 97.19 944 VAL A N 1
ATOM 7480 C CA . VAL A 1 944 ? -18.275 -8.601 17.473 1.00 97.19 944 VAL A CA 1
ATOM 7481 C C . VAL A 1 944 ? -19.303 -8.497 16.339 1.00 97.19 944 VAL A C 1
ATOM 7483 O O . VAL A 1 944 ? -18.964 -8.690 15.169 1.00 97.19 944 VAL A O 1
ATOM 7486 N N . LEU A 1 945 ? -20.539 -8.123 16.676 1.00 95.88 945 LEU A N 1
ATOM 7487 C CA . LEU A 1 945 ? -21.637 -7.917 15.734 1.00 95.88 945 LEU A CA 1
ATOM 7488 C C . LEU A 1 945 ? -21.308 -6.791 14.742 1.00 95.88 945 LEU A C 1
ATOM 7490 O O . LEU A 1 945 ? -21.359 -7.021 13.531 1.00 95.88 945 LEU A O 1
ATOM 7494 N N . THR A 1 946 ? -20.911 -5.606 15.224 1.00 93.56 946 THR A N 1
ATOM 7495 C CA . THR A 1 946 ? -20.569 -4.476 14.343 1.00 93.56 946 THR A CA 1
ATOM 7496 C C . THR A 1 946 ? -19.300 -4.719 13.537 1.00 93.56 946 THR A C 1
ATOM 7498 O O . THR A 1 946 ? -19.216 -4.244 12.409 1.00 93.56 946 THR A O 1
ATOM 7501 N N . THR A 1 947 ? -18.356 -5.533 14.032 1.00 94.19 947 THR A N 1
ATOM 7502 C CA . THR A 1 947 ? -17.206 -5.993 13.229 1.00 94.19 947 THR A CA 1
ATOM 7503 C C . THR A 1 947 ? -17.686 -6.666 11.941 1.00 94.19 947 THR A C 1
ATOM 7505 O O . THR A 1 947 ? -17.252 -6.302 10.847 1.00 94.19 947 THR A O 1
ATOM 7508 N N . GLY A 1 948 ? -18.620 -7.617 12.053 1.00 92.75 948 GLY A N 1
ATOM 7509 C CA . GLY A 1 948 ? -19.208 -8.300 10.900 1.00 92.75 948 GLY A CA 1
ATOM 7510 C C . GLY A 1 948 ? -20.060 -7.378 10.027 1.00 92.75 948 GLY A C 1
ATOM 7511 O O . GLY A 1 948 ? -19.911 -7.376 8.803 1.00 92.75 948 GLY A O 1
ATOM 7512 N N . ALA A 1 949 ? -20.900 -6.544 10.643 1.00 91.38 949 ALA A N 1
ATOM 7513 C CA . ALA A 1 949 ? -21.748 -5.599 9.922 1.00 91.38 949 ALA A CA 1
ATOM 7514 C C . ALA A 1 949 ? -20.913 -4.603 9.095 1.00 91.38 949 ALA A C 1
ATOM 7516 O O . ALA A 1 949 ? -21.142 -4.435 7.897 1.00 91.38 949 ALA A O 1
ATOM 7517 N N . GLN A 1 950 ? -19.873 -4.012 9.680 1.00 90.25 950 GLN A N 1
ATOM 7518 C CA . GLN A 1 950 ? -19.017 -3.043 9.000 1.00 90.25 950 GLN A CA 1
ATOM 7519 C C . GLN A 1 950 ? -18.240 -3.653 7.821 1.00 90.25 950 GLN A C 1
ATOM 7521 O O . GLN A 1 950 ? -18.045 -2.991 6.794 1.00 90.25 950 GLN A O 1
ATOM 7526 N N . MET A 1 951 ? -17.858 -4.933 7.915 1.00 89.88 951 MET A N 1
ATOM 7527 C CA . MET A 1 951 ? -17.325 -5.674 6.767 1.00 89.88 951 MET A CA 1
ATOM 7528 C C . MET A 1 951 ? -18.380 -5.814 5.661 1.00 89.88 951 MET A C 1
ATOM 7530 O O . MET A 1 951 ? -18.078 -5.551 4.499 1.00 89.88 951 MET A O 1
ATOM 7534 N N . GLY A 1 952 ? -19.626 -6.156 6.003 1.00 89.06 952 GLY A N 1
ATOM 7535 C CA . GLY A 1 952 ? -20.739 -6.231 5.047 1.00 89.06 952 GLY A CA 1
ATOM 7536 C C . GLY A 1 952 ? -21.018 -4.904 4.327 1.00 89.06 952 GLY A C 1
ATOM 7537 O O . GLY A 1 952 ? -21.173 -4.897 3.104 1.00 89.06 952 GLY A O 1
ATOM 7538 N N . VAL A 1 953 ? -20.999 -3.780 5.055 1.00 86.62 953 VAL A N 1
ATOM 7539 C CA . VAL A 1 953 ? -21.109 -2.415 4.500 1.00 86.62 953 VAL A CA 1
ATOM 7540 C C . VAL A 1 953 ? -19.992 -2.147 3.484 1.00 86.62 953 VAL A C 1
ATOM 7542 O O . VAL A 1 953 ? -20.258 -1.811 2.330 1.00 86.62 953 VAL A O 1
ATOM 7545 N N . SER A 1 954 ? -18.735 -2.351 3.883 1.00 84.69 954 SER A N 1
ATOM 7546 C CA . SER A 1 954 ? -17.569 -2.037 3.044 1.00 84.69 954 SER A CA 1
ATOM 7547 C C . SER A 1 954 ? -17.470 -2.929 1.796 1.00 84.69 954 SER A C 1
ATOM 7549 O O . SER A 1 954 ? -17.162 -2.439 0.705 1.00 84.69 954 SER A O 1
ATOM 7551 N N . LEU A 1 955 ? -17.774 -4.228 1.918 1.00 85.94 955 LEU A N 1
ATOM 7552 C CA . LEU A 1 955 ? -17.728 -5.189 0.807 1.00 85.94 955 LEU A CA 1
ATOM 7553 C C . LEU A 1 955 ? -18.826 -4.936 -0.233 1.00 85.94 955 LEU A C 1
ATOM 7555 O O . LEU A 1 955 ? -18.538 -4.956 -1.431 1.00 85.94 955 LEU A O 1
ATOM 7559 N N . SER A 1 956 ? -20.065 -4.691 0.209 1.00 87.69 956 SER A N 1
ATOM 7560 C CA . SER A 1 956 ? -21.208 -4.468 -0.692 1.00 87.69 956 SER A CA 1
ATOM 7561 C C . SER A 1 956 ? -21.072 -3.164 -1.477 1.00 87.69 956 SER A C 1
ATOM 7563 O O . SER A 1 956 ? -21.251 -3.156 -2.700 1.00 87.69 956 SER A O 1
ATOM 7565 N N . MET A 1 957 ? -20.678 -2.088 -0.791 1.00 82.31 957 MET A N 1
ATOM 7566 C CA . MET A 1 957 ? -20.339 -0.793 -1.383 1.00 82.31 957 MET A CA 1
ATOM 7567 C C . MET A 1 957 ? -19.249 -0.931 -2.454 1.00 82.31 957 MET A C 1
ATOM 7569 O O . MET A 1 957 ? -19.439 -0.504 -3.593 1.00 82.31 957 MET A O 1
ATOM 7573 N N . SER A 1 958 ? -18.126 -1.574 -2.106 1.00 80.50 958 SER A N 1
ATOM 7574 C CA . SER A 1 958 ? -16.984 -1.716 -3.017 1.00 80.50 958 SER A CA 1
ATOM 7575 C C . SER A 1 958 ? -17.352 -2.531 -4.254 1.00 80.50 958 SER A C 1
ATOM 7577 O O . SER A 1 958 ? -17.165 -2.056 -5.367 1.00 80.50 958 SER A O 1
ATOM 7579 N N . TYR A 1 959 ? -17.958 -3.711 -4.067 1.00 86.44 959 TYR A N 1
ATOM 7580 C CA . TYR A 1 959 ? -18.371 -4.575 -5.176 1.00 86.44 959 TYR A CA 1
ATOM 7581 C C . TYR A 1 959 ? -19.275 -3.844 -6.174 1.00 86.44 959 TYR A C 1
ATOM 7583 O O . TYR A 1 959 ? -19.059 -3.943 -7.379 1.00 86.44 959 TYR A O 1
ATOM 7591 N N . ALA A 1 960 ? -20.266 -3.087 -5.693 1.00 84.88 960 ALA A N 1
ATOM 7592 C CA . ALA A 1 960 ? -21.176 -2.363 -6.575 1.00 84.88 960 ALA A CA 1
ATOM 7593 C C . ALA A 1 960 ? -20.475 -1.239 -7.356 1.00 84.88 960 ALA A C 1
ATOM 7595 O O . ALA A 1 960 ? -20.769 -1.061 -8.539 1.00 84.88 960 ALA A O 1
ATOM 7596 N N . LEU A 1 961 ? -19.532 -0.527 -6.725 1.00 78.00 961 LEU A N 1
ATOM 7597 C CA . LEU A 1 961 ? -18.699 0.482 -7.386 1.00 78.00 961 LEU A CA 1
ATOM 7598 C C . LEU A 1 961 ? -17.825 -0.134 -8.481 1.00 78.00 961 LEU A C 1
ATOM 7600 O O . LEU A 1 961 ? -17.780 0.406 -9.582 1.00 78.00 961 LEU A O 1
ATOM 7604 N N . ASP A 1 962 ? -17.189 -1.281 -8.224 1.00 78.94 962 ASP A N 1
ATOM 7605 C CA . ASP A 1 962 ? -16.382 -1.965 -9.242 1.00 78.94 962 ASP A CA 1
ATOM 7606 C C . ASP A 1 962 ? -17.234 -2.469 -10.415 1.00 78.94 962 ASP A C 1
ATOM 7608 O O . ASP A 1 962 ? -16.770 -2.480 -11.550 1.00 78.94 962 ASP A O 1
ATOM 7612 N N . CYS A 1 963 ? -18.483 -2.879 -10.161 1.00 83.12 963 CYS A N 1
ATOM 7613 C CA . CYS A 1 963 ? -19.409 -3.312 -11.211 1.00 83.12 963 CYS A CA 1
ATOM 7614 C C . CYS A 1 963 ? -19.857 -2.163 -12.134 1.00 83.12 963 CYS A C 1
ATOM 7616 O O . CYS A 1 963 ? -20.151 -2.421 -13.299 1.00 83.12 963 CYS A O 1
ATOM 7618 N N . HIS A 1 964 ? -19.969 -0.933 -11.610 1.00 82.44 964 HIS A N 1
ATOM 7619 C CA . HIS A 1 964 ? -20.666 0.192 -12.258 1.00 82.44 964 HIS A CA 1
ATOM 7620 C C . HIS A 1 964 ? -19.949 1.538 -12.047 1.00 82.44 964 HIS A C 1
ATOM 7622 O O . HIS A 1 964 ? -20.569 2.525 -11.649 1.00 82.44 964 HIS A O 1
ATOM 7628 N N . GLN A 1 965 ? -18.639 1.593 -12.306 1.00 69.94 965 GLN A N 1
ATOM 7629 C CA . GLN A 1 965 ? -17.799 2.772 -12.029 1.00 69.94 965 GLN A CA 1
ATOM 7630 C C . GLN A 1 965 ? -18.328 4.076 -12.663 1.00 69.94 965 GLN A C 1
ATOM 7632 O O . GLN A 1 965 ? -18.327 5.128 -12.016 1.00 69.94 965 GLN A O 1
ATOM 7637 N N . GLU A 1 966 ? -18.821 4.006 -13.905 1.00 69.31 966 GLU A N 1
ATOM 7638 C CA . GLU A 1 966 ? -19.356 5.152 -14.662 1.00 69.31 966 GLU A CA 1
ATOM 7639 C C . GLU A 1 966 ? -20.623 5.758 -14.038 1.00 69.31 966 GLU A C 1
ATOM 7641 O O . GLU A 1 966 ? -20.862 6.955 -14.162 1.00 69.31 966 GLU A O 1
ATOM 7646 N N . LEU A 1 967 ? -21.404 4.945 -13.320 1.00 76.50 967 LEU A N 1
ATOM 7647 C CA . LEU A 1 967 ? -22.665 5.323 -12.670 1.00 76.50 967 LEU A CA 1
ATOM 7648 C C . LEU A 1 967 ? -22.498 5.470 -11.151 1.00 76.50 967 LEU A C 1
ATOM 7650 O O . LEU A 1 967 ? -23.467 5.385 -10.396 1.00 76.50 967 LEU A O 1
ATOM 7654 N N . SER A 1 968 ? -21.260 5.656 -10.686 1.00 71.69 968 SER A N 1
ATOM 7655 C CA . SER A 1 968 ? -20.910 5.681 -9.263 1.00 71.69 968 SER A CA 1
ATOM 7656 C C . SER A 1 968 ? -21.715 6.707 -8.458 1.00 71.69 968 SER A C 1
ATOM 7658 O O . SER A 1 968 ? -22.136 6.394 -7.348 1.00 71.69 968 SER A O 1
ATOM 7660 N N . VAL A 1 969 ? -22.004 7.892 -9.004 1.00 74.25 969 VAL A N 1
ATOM 7661 C CA . VAL A 1 969 ? -22.777 8.941 -8.311 1.00 74.25 969 VAL A CA 1
ATOM 7662 C C . VAL A 1 969 ? -24.226 8.500 -8.070 1.00 74.25 969 VAL A C 1
ATOM 7664 O O . VAL A 1 969 ? -24.707 8.526 -6.935 1.00 74.25 969 VAL A O 1
ATOM 7667 N N . GLU A 1 970 ? -24.921 8.053 -9.116 1.00 83.19 970 GLU A N 1
ATOM 7668 C CA . GLU A 1 970 ? -26.291 7.540 -9.036 1.00 83.19 970 GLU A CA 1
ATOM 7669 C C . GLU A 1 970 ? -26.374 6.251 -8.200 1.00 83.19 970 GLU A C 1
ATOM 7671 O O . GLU A 1 970 ? -27.350 6.034 -7.475 1.00 83.19 970 GLU A O 1
ATOM 7676 N N . LEU A 1 971 ? -25.327 5.424 -8.223 1.00 83.31 971 LEU A N 1
ATOM 7677 C CA . LEU A 1 971 ? -25.195 4.239 -7.381 1.00 83.31 971 LEU A CA 1
ATOM 7678 C C . LEU A 1 971 ? -25.145 4.602 -5.888 1.00 83.31 971 LEU A C 1
ATOM 7680 O O . LEU A 1 971 ? -25.877 3.998 -5.103 1.00 83.31 971 LEU A O 1
ATOM 7684 N N . MET A 1 972 ? -24.347 5.603 -5.488 1.00 82.44 972 MET A N 1
ATOM 7685 C CA . MET A 1 972 ? -24.287 6.050 -4.085 1.00 82.44 972 MET A CA 1
ATOM 7686 C C . MET A 1 972 ? -25.648 6.553 -3.594 1.00 82.44 972 MET A C 1
ATOM 7688 O O . MET A 1 972 ? -26.064 6.195 -2.494 1.00 82.44 972 MET A O 1
ATOM 7692 N N . VAL A 1 973 ? -26.382 7.306 -4.424 1.00 86.62 973 VAL A N 1
ATOM 7693 C CA . VAL A 1 973 ? -27.766 7.727 -4.120 1.00 86.62 973 VAL A CA 1
ATOM 7694 C C . VAL A 1 973 ? -28.667 6.520 -3.887 1.00 86.62 973 VAL A C 1
ATOM 7696 O O . VAL A 1 973 ? -29.422 6.489 -2.915 1.00 86.62 973 VAL A O 1
ATOM 7699 N N . THR A 1 974 ? -28.582 5.523 -4.766 1.00 89.38 974 THR A N 1
ATOM 7700 C CA . THR A 1 974 ? -29.418 4.317 -4.722 1.00 89.38 974 THR A CA 1
ATOM 7701 C C . THR A 1 974 ? -29.173 3.517 -3.438 1.00 89.38 974 THR A C 1
ATOM 7703 O O . THR A 1 974 ? -30.121 3.161 -2.733 1.00 89.38 974 THR A O 1
ATOM 7706 N N . VAL A 1 975 ? -27.903 3.294 -3.083 1.00 87.81 975 VAL A N 1
ATOM 7707 C CA . VAL A 1 975 ? -27.501 2.590 -1.853 1.00 87.81 975 VAL A CA 1
ATOM 7708 C C . VAL A 1 975 ? -27.910 3.372 -0.601 1.00 87.81 975 VAL A C 1
ATOM 7710 O O . VAL A 1 975 ? -28.539 2.791 0.285 1.00 87.81 975 VAL A O 1
ATOM 7713 N N . ALA A 1 976 ? -27.641 4.681 -0.544 1.00 86.62 976 ALA A N 1
ATOM 7714 C CA . ALA A 1 976 ? -28.020 5.540 0.584 1.00 86.62 976 ALA A CA 1
ATOM 7715 C C . ALA A 1 976 ? -29.547 5.600 0.793 1.00 86.62 976 ALA A C 1
ATOM 7717 O O . ALA A 1 976 ? -30.040 5.495 1.916 1.00 86.62 976 ALA A O 1
ATOM 7718 N N . SER A 1 977 ? -30.320 5.688 -0.292 1.00 90.00 977 SER A N 1
ATOM 7719 C CA . SER A 1 977 ? -31.785 5.752 -0.216 1.00 90.00 977 SER A CA 1
ATOM 7720 C C . SER A 1 977 ? -32.389 4.443 0.305 1.00 90.00 977 SER A C 1
ATOM 7722 O O . SER A 1 977 ? -33.224 4.464 1.212 1.00 90.00 977 SER A O 1
ATOM 7724 N N . VAL A 1 978 ? -31.945 3.289 -0.212 1.00 91.00 978 VAL A N 1
ATOM 7725 C CA . VAL A 1 978 ? -32.476 1.982 0.218 1.00 91.00 978 VAL A CA 1
ATOM 7726 C C . VAL A 1 978 ? -31.996 1.588 1.609 1.00 91.00 978 VAL A C 1
ATOM 7728 O O . VAL A 1 978 ? -32.800 1.075 2.389 1.00 91.00 978 VAL A O 1
ATOM 7731 N N . LYS A 1 979 ? -30.732 1.848 1.974 1.00 88.94 979 LYS A N 1
ATOM 7732 C CA . LYS A 1 979 ? -30.276 1.529 3.335 1.00 88.94 979 LYS A CA 1
ATOM 7733 C C . LYS A 1 979 ? -31.084 2.302 4.372 1.00 88.94 979 LYS A C 1
ATOM 7735 O O . LYS A 1 979 ? -31.423 1.735 5.404 1.00 88.94 979 LYS A O 1
ATOM 7740 N N . SER A 1 980 ? -31.417 3.567 4.098 1.00 91.00 980 SER A N 1
ATOM 7741 C CA . SER A 1 980 ? -32.131 4.407 5.057 1.00 91.00 980 SER A CA 1
ATOM 7742 C C . SER A 1 980 ? -33.622 4.053 5.127 1.00 91.00 980 SER A C 1
ATOM 7744 O O . SER A 1 980 ? -34.211 4.153 6.200 1.00 91.00 980 SER A O 1
ATOM 7746 N N . LEU A 1 981 ? -34.204 3.495 4.054 1.00 91.75 981 LEU A N 1
ATOM 7747 C CA . LEU A 1 981 ? -35.506 2.814 4.098 1.00 91.75 981 LEU A CA 1
ATOM 7748 C C . LEU A 1 981 ? -35.471 1.554 4.989 1.00 91.75 981 LEU A C 1
ATOM 7750 O O . LEU A 1 981 ? -36.350 1.377 5.828 1.00 91.75 981 LEU A O 1
ATOM 7754 N N . ILE A 1 982 ? -34.452 0.697 4.853 1.00 92.31 982 ILE A N 1
ATOM 7755 C CA . ILE A 1 982 ? -34.292 -0.514 5.686 1.00 92.31 982 ILE A CA 1
ATOM 7756 C C . ILE A 1 982 ? -34.047 -0.138 7.156 1.00 92.31 982 ILE A C 1
ATOM 7758 O O . ILE A 1 982 ? -34.669 -0.696 8.058 1.00 92.31 982 ILE A O 1
ATOM 7762 N N . ALA A 1 983 ? -33.191 0.852 7.405 1.00 90.69 983 ALA A N 1
ATOM 7763 C CA . ALA A 1 983 ? -32.917 1.394 8.731 1.00 90.69 983 ALA A CA 1
ATOM 7764 C C . ALA A 1 983 ? -34.178 1.979 9.394 1.00 90.69 983 ALA A C 1
ATOM 7766 O O . ALA A 1 983 ? -34.426 1.746 10.577 1.00 90.69 983 ALA A O 1
ATOM 7767 N N . TRP A 1 984 ? -35.008 2.690 8.624 1.00 91.88 984 TRP A N 1
ATOM 7768 C CA . TRP A 1 984 ? -36.296 3.210 9.081 1.00 91.88 984 TRP A CA 1
ATOM 7769 C C . TRP A 1 984 ? -37.258 2.098 9.522 1.00 91.88 984 TRP A C 1
ATOM 7771 O O . TRP A 1 984 ? -37.856 2.226 10.591 1.00 91.88 984 TRP A O 1
ATOM 7781 N N . ILE A 1 985 ? -37.352 0.983 8.785 1.00 92.19 985 ILE A N 1
ATOM 7782 C CA . ILE A 1 985 ? -38.200 -0.162 9.173 1.00 92.19 985 ILE A CA 1
ATOM 7783 C C . ILE A 1 985 ? -37.842 -0.658 10.582 1.00 92.19 985 ILE A C 1
ATOM 7785 O O . ILE A 1 985 ? -38.738 -0.862 11.401 1.00 92.19 985 ILE A O 1
ATOM 7789 N N . TRP A 1 986 ? -36.550 -0.769 10.918 1.00 90.88 986 TRP A N 1
ATOM 7790 C CA . TRP A 1 986 ? -36.134 -1.188 12.263 1.00 90.88 986 TRP A CA 1
ATOM 7791 C C . TRP A 1 986 ? -36.616 -0.231 13.355 1.00 90.88 986 TRP A C 1
ATOM 7793 O O . TRP A 1 986 ? -37.123 -0.691 14.376 1.00 90.88 986 TRP A O 1
ATOM 7803 N N . THR A 1 987 ? -36.567 1.086 13.127 1.00 88.69 987 THR A N 1
ATOM 7804 C CA . THR A 1 987 ? -37.077 2.070 14.105 1.00 88.69 987 THR A CA 1
ATOM 7805 C C . THR A 1 987 ? -38.575 1.961 14.384 1.00 88.69 987 THR A C 1
ATOM 7807 O O . THR A 1 987 ? -39.026 2.481 15.401 1.00 88.69 987 THR A O 1
ATOM 7810 N N . TRP A 1 988 ? -39.346 1.306 13.511 1.00 86.88 988 TRP A N 1
ATOM 7811 C CA . TRP A 1 988 ? -40.792 1.131 13.665 1.00 86.88 988 TRP A CA 1
ATOM 7812 C C . TRP A 1 988 ? -41.200 -0.119 14.440 1.00 86.88 988 TRP A C 1
ATOM 7814 O O . TRP A 1 988 ? -42.297 -0.141 14.987 1.00 86.88 988 TRP A O 1
ATOM 7824 N N . VAL A 1 989 ? -40.352 -1.149 14.468 1.00 89.94 989 VAL A N 1
ATOM 7825 C CA . VAL A 1 989 ? -40.719 -2.467 15.014 1.00 89.94 989 VAL A CA 1
ATOM 7826 C C . VAL A 1 989 ? -39.889 -2.882 16.223 1.00 89.94 989 VAL A C 1
ATOM 7828 O O . VAL A 1 989 ? -40.354 -3.686 17.023 1.00 89.94 989 VAL A O 1
ATOM 7831 N N . ILE A 1 990 ? -38.657 -2.380 16.364 1.00 91.69 990 ILE A N 1
ATOM 7832 C CA . ILE A 1 990 ? -37.657 -3.039 17.212 1.00 91.69 990 ILE A CA 1
ATOM 7833 C C . ILE A 1 990 ? -38.001 -3.038 18.705 1.00 91.69 990 ILE A C 1
ATOM 7835 O O . ILE A 1 990 ? -37.833 -4.064 19.358 1.00 91.69 990 ILE A O 1
ATOM 7839 N N . ASN A 1 991 ? -38.506 -1.931 19.250 1.00 91.00 991 ASN A N 1
ATOM 7840 C CA . ASN A 1 991 ? -38.698 -1.806 20.695 1.00 91.00 991 ASN A CA 1
ATOM 7841 C C . ASN A 1 991 ? -39.945 -2.568 21.164 1.00 91.00 991 ASN A C 1
ATOM 7843 O O . ASN A 1 991 ? -39.853 -3.341 22.121 1.00 91.00 991 ASN A O 1
ATOM 7847 N N . ASP A 1 992 ? -41.056 -2.458 20.430 1.00 91.31 992 ASP A N 1
ATOM 7848 C CA . ASP A 1 992 ? -42.267 -3.255 20.672 1.00 91.31 992 ASP A CA 1
ATOM 7849 C C . ASP A 1 992 ? -42.015 -4.763 20.461 1.00 91.31 992 ASP A C 1
ATOM 7851 O O . ASP A 1 992 ? -42.468 -5.579 21.263 1.00 91.31 992 ASP A O 1
ATOM 7855 N N . TRP A 1 993 ? -41.225 -5.152 19.450 1.00 93.81 993 TRP A N 1
ATOM 7856 C CA . TRP A 1 993 ? -40.878 -6.560 19.210 1.00 93.81 993 TRP A CA 1
ATOM 7857 C C . TRP A 1 993 ? -39.979 -7.139 20.319 1.00 93.81 993 TRP A C 1
ATOM 7859 O O . TRP A 1 993 ? -40.186 -8.266 20.768 1.00 93.81 993 TRP A O 1
ATOM 7869 N N . ILE A 1 994 ? -39.023 -6.357 20.842 1.00 93.38 994 ILE A N 1
ATOM 7870 C CA . ILE A 1 994 ? -38.218 -6.761 22.011 1.00 93.38 994 ILE A CA 1
ATOM 7871 C C . ILE A 1 994 ? -39.090 -6.899 23.269 1.00 93.38 994 ILE A C 1
ATOM 7873 O O . ILE A 1 994 ? -38.792 -7.756 24.102 1.00 93.38 994 ILE A O 1
ATOM 7877 N N . ILE A 1 995 ? -40.160 -6.106 23.418 1.00 91.44 995 ILE A N 1
ATOM 7878 C CA . ILE A 1 995 ? -41.124 -6.260 24.523 1.00 91.44 995 ILE A CA 1
ATOM 7879 C C . ILE A 1 995 ? -41.925 -7.562 24.379 1.00 91.44 995 ILE A C 1
ATOM 7881 O O . ILE A 1 995 ? -42.135 -8.236 25.387 1.00 91.44 995 ILE A O 1
ATOM 7885 N N . SER A 1 996 ? -42.363 -7.927 23.167 1.00 93.06 996 SER A N 1
ATOM 7886 C CA . SER A 1 996 ? -43.210 -9.112 22.956 1.00 93.06 996 SER A CA 1
ATOM 7887 C C . SER A 1 996 ? -42.444 -10.433 23.066 1.00 93.06 996 SER A C 1
ATOM 7889 O O . SER A 1 996 ? -42.867 -11.323 23.804 1.00 93.06 996 SER A O 1
ATOM 7891 N N . ASP A 1 997 ? -41.313 -10.552 22.364 1.00 93.38 997 ASP A N 1
ATOM 7892 C CA . ASP A 1 997 ? -40.626 -11.837 22.143 1.00 93.38 997 ASP A CA 1
ATOM 7893 C C . ASP A 1 997 ? -39.290 -11.935 22.905 1.00 93.38 997 ASP A C 1
ATOM 7895 O O . ASP A 1 997 ? -38.704 -13.013 23.038 1.00 93.38 997 ASP A O 1
ATOM 7899 N N . GLY A 1 998 ? -38.797 -10.809 23.430 1.00 91.44 998 GLY A N 1
ATOM 7900 C CA . GLY A 1 998 ? -37.515 -10.710 24.121 1.00 91.44 998 GLY A CA 1
ATOM 7901 C C . GLY A 1 998 ? -36.308 -10.603 23.181 1.00 91.44 998 GLY A C 1
ATOM 7902 O O . GLY A 1 998 ? -36.285 -11.125 22.066 1.00 91.44 998 GLY A O 1
ATOM 7903 N N . MET A 1 999 ? -35.247 -9.948 23.668 1.00 91.25 999 MET A N 1
ATOM 7904 C CA . MET A 1 999 ? -34.054 -9.614 22.874 1.00 91.25 999 MET A CA 1
ATOM 7905 C C . MET A 1 999 ? -33.446 -10.809 22.125 1.00 91.25 999 MET A C 1
ATOM 7907 O O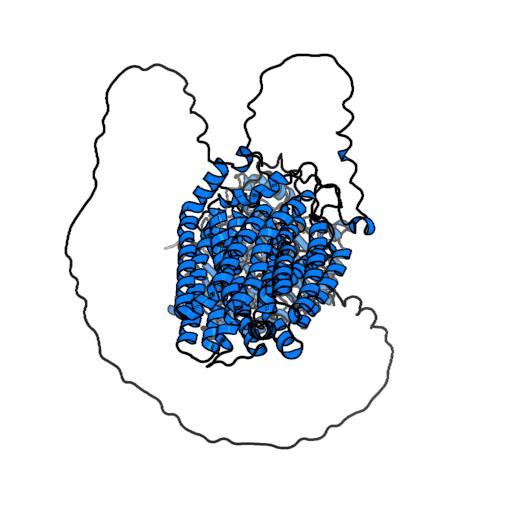 . MET A 1 999 ? -33.078 -10.656 20.967 1.00 91.25 999 MET A O 1
ATOM 7911 N N . LEU A 1 1000 ? -33.339 -11.989 22.752 1.00 93.50 1000 LEU A N 1
ATOM 7912 C CA . LEU A 1 1000 ? -32.719 -13.162 22.125 1.00 93.50 1000 LEU A CA 1
ATOM 7913 C C . LEU A 1 1000 ? -33.475 -13.614 20.869 1.00 93.50 1000 LEU A C 1
ATOM 7915 O O . LEU A 1 1000 ? -32.841 -13.862 19.847 1.00 93.50 1000 LEU A O 1
ATOM 7919 N N . VAL A 1 1001 ? -34.808 -13.699 20.925 1.00 95.19 1001 VAL A N 1
ATOM 7920 C CA . VAL A 1 1001 ? -35.621 -14.113 19.771 1.00 95.19 1001 VAL A CA 1
ATOM 7921 C C . VAL A 1 1001 ? -35.479 -13.081 18.657 1.00 95.19 1001 VAL A C 1
ATOM 7923 O O . VAL A 1 1001 ? -35.097 -13.437 17.546 1.00 95.19 1001 VAL A O 1
ATOM 7926 N N . VAL A 1 1002 ? -35.654 -11.798 18.982 1.00 94.31 1002 VAL A N 1
ATOM 7927 C CA . VAL A 1 1002 ? -35.533 -10.688 18.025 1.00 94.31 1002 VAL A CA 1
ATOM 7928 C C . VAL A 1 1002 ? -34.156 -10.648 17.358 1.00 94.31 1002 VAL A C 1
ATOM 7930 O O . VAL A 1 1002 ? -34.059 -10.645 16.130 1.00 94.31 1002 VAL A O 1
ATOM 7933 N N . PHE A 1 1003 ? -33.072 -10.666 18.139 1.00 94.69 1003 PHE A N 1
ATOM 7934 C CA . PHE A 1 1003 ? -31.710 -10.590 17.606 1.00 94.69 1003 PHE A CA 1
ATOM 7935 C C . PHE A 1 1003 ? -31.378 -11.814 16.749 1.00 94.69 1003 PHE A C 1
ATOM 7937 O O . PHE A 1 1003 ? -30.787 -11.656 15.681 1.00 94.69 1003 PHE A O 1
ATOM 7944 N N . MET A 1 1004 ? -31.801 -13.020 17.141 1.00 95.94 1004 MET A N 1
ATOM 7945 C CA . MET A 1 1004 ? -31.573 -14.215 16.324 1.00 95.94 1004 MET A CA 1
ATOM 7946 C C . MET A 1 1004 ? -32.437 -14.247 15.060 1.00 95.94 1004 MET A C 1
ATOM 7948 O O . MET A 1 1004 ? -31.959 -14.709 14.021 1.00 95.94 1004 MET A O 1
ATOM 7952 N N . SER A 1 1005 ? -33.657 -13.707 15.087 1.00 94.75 1005 SER A N 1
ATOM 7953 C CA . SER A 1 1005 ? -34.481 -13.524 13.888 1.00 94.75 1005 SER A CA 1
ATOM 7954 C C . SER A 1 1005 ? -33.829 -12.549 12.903 1.00 94.75 1005 SER A C 1
ATOM 7956 O O . SER A 1 1005 ? -33.650 -12.898 11.735 1.00 94.75 1005 SER A O 1
ATOM 7958 N N . ILE A 1 1006 ? -33.387 -11.373 13.363 1.00 93.75 1006 ILE A N 1
ATOM 7959 C CA . ILE A 1 1006 ? -32.700 -10.377 12.519 1.00 93.75 1006 ILE A CA 1
ATOM 7960 C C . ILE A 1 1006 ? -31.367 -10.934 11.994 1.00 93.75 1006 ILE A C 1
ATOM 7962 O O . ILE A 1 1006 ? -31.067 -10.797 10.806 1.00 93.75 1006 ILE A O 1
ATOM 7966 N N . ALA A 1 1007 ? -30.593 -11.634 12.831 1.00 93.69 1007 ALA A N 1
ATOM 7967 C CA . ALA A 1 1007 ? -29.354 -12.296 12.421 1.00 93.69 1007 ALA A CA 1
ATOM 7968 C C . ALA A 1 1007 ? -29.599 -13.381 11.366 1.00 93.69 1007 ALA A C 1
ATOM 7970 O O . ALA A 1 1007 ? -28.838 -13.476 10.406 1.00 93.69 1007 ALA A O 1
ATOM 7971 N N . THR A 1 1008 ? -30.682 -14.151 11.486 1.00 92.38 1008 THR A N 1
ATOM 7972 C CA . THR A 1 1008 ? -31.064 -15.160 10.487 1.00 92.38 1008 THR A CA 1
ATOM 7973 C C . THR A 1 1008 ? -31.428 -14.507 9.153 1.00 92.38 1008 THR A C 1
ATOM 7975 O O . THR A 1 1008 ? -30.926 -14.939 8.118 1.00 92.38 1008 THR A O 1
ATOM 7978 N N . VAL A 1 1009 ? -32.213 -13.422 9.152 1.00 92.19 1009 VAL A N 1
ATOM 7979 C CA . VAL A 1 1009 ? -32.507 -12.649 7.926 1.00 92.19 1009 VAL A CA 1
ATOM 7980 C C . VAL A 1 1009 ? -31.220 -12.095 7.306 1.00 92.19 1009 VAL A C 1
ATOM 7982 O O . VAL A 1 1009 ? -31.023 -12.200 6.097 1.00 92.19 1009 VAL A O 1
ATOM 7985 N N . ASN A 1 1010 ? -30.306 -11.566 8.120 1.00 90.75 1010 ASN A N 1
ATOM 7986 C CA . ASN A 1 1010 ? -29.018 -11.044 7.661 1.00 90.75 1010 ASN A CA 1
ATOM 7987 C C . ASN A 1 1010 ? -28.124 -12.155 7.058 1.00 90.75 1010 ASN A C 1
ATOM 7989 O O . ASN A 1 1010 ? -27.523 -11.956 6.001 1.00 90.75 1010 ASN A O 1
ATOM 7993 N N . VAL A 1 1011 ? -28.106 -13.359 7.644 1.00 89.19 1011 VAL A N 1
ATOM 7994 C CA . VAL A 1 1011 ? -27.428 -14.540 7.073 1.00 89.19 1011 VAL A CA 1
ATOM 7995 C C . VAL A 1 1011 ? -28.084 -14.995 5.765 1.00 89.19 1011 VAL A C 1
ATOM 7997 O O . VAL A 1 1011 ? -27.363 -15.314 4.824 1.00 89.19 1011 VAL A O 1
ATOM 8000 N N . VAL A 1 1012 ? -29.416 -14.974 5.647 1.00 91.12 1012 VAL A N 1
ATOM 8001 C CA . VAL A 1 1012 ? -30.125 -15.299 4.392 1.00 91.12 1012 VAL A CA 1
ATOM 8002 C C . VAL A 1 1012 ? -29.788 -14.295 3.286 1.00 91.12 1012 VAL A C 1
ATOM 8004 O O . VAL A 1 1012 ? -29.477 -14.703 2.167 1.00 91.12 1012 VAL A O 1
ATOM 8007 N N . VAL A 1 1013 ? -29.760 -12.993 3.591 1.00 90.81 1013 VAL A N 1
ATOM 8008 C CA . VAL A 1 1013 ? -29.314 -11.960 2.640 1.00 90.81 1013 VAL A CA 1
ATOM 8009 C C . VAL A 1 1013 ? -27.852 -12.190 2.250 1.00 90.81 1013 VAL A C 1
ATOM 8011 O O . VAL A 1 1013 ? -27.544 -12.241 1.060 1.00 90.81 1013 VAL A O 1
ATOM 8014 N N . ASN A 1 1014 ? -26.957 -12.456 3.204 1.00 88.50 1014 ASN A N 1
ATOM 8015 C CA . ASN A 1 1014 ? -25.565 -12.794 2.896 1.00 88.50 1014 ASN A CA 1
ATOM 8016 C C . ASN A 1 1014 ? -25.406 -14.115 2.124 1.00 88.50 1014 ASN A C 1
ATOM 8018 O O . ASN A 1 1014 ? -24.478 -14.228 1.328 1.00 88.50 1014 ASN A O 1
ATOM 8022 N N . ALA A 1 1015 ? -26.307 -15.090 2.256 1.00 88.50 1015 ALA A N 1
ATOM 8023 C CA . ALA A 1 1015 ? -26.272 -16.313 1.454 1.00 88.50 1015 ALA A CA 1
ATOM 8024 C C . ALA A 1 1015 ? -26.532 -16.038 -0.041 1.00 88.50 1015 ALA A C 1
ATOM 8026 O O . ALA A 1 1015 ? -25.997 -16.741 -0.899 1.00 88.50 1015 ALA A O 1
ATOM 8027 N N . THR A 1 1016 ? -27.246 -14.961 -0.391 1.00 90.12 1016 THR A N 1
ATOM 8028 C CA . THR A 1 1016 ? -27.383 -14.538 -1.800 1.00 90.12 1016 THR A CA 1
ATOM 8029 C C . THR A 1 1016 ? -26.052 -14.098 -2.430 1.00 90.12 1016 THR A C 1
ATOM 8031 O O . THR A 1 1016 ? -25.920 -14.108 -3.654 1.00 90.12 1016 THR A O 1
ATOM 8034 N N . THR A 1 1017 ? -25.014 -13.837 -1.623 1.00 90.06 1017 THR A N 1
ATOM 8035 C CA . THR A 1 1017 ? -23.636 -13.634 -2.105 1.00 90.06 1017 THR A CA 1
ATOM 8036 C C . THR A 1 1017 ? -23.130 -14.838 -2.906 1.00 90.06 1017 THR A C 1
ATOM 8038 O O . THR A 1 1017 ? -22.410 -14.645 -3.880 1.00 90.06 1017 THR A O 1
ATOM 8041 N N . PHE A 1 1018 ? -23.540 -16.076 -2.592 1.00 89.19 1018 PHE A N 1
ATOM 8042 C CA . PHE A 1 1018 ? -23.180 -17.239 -3.418 1.00 89.19 1018 PHE A CA 1
ATOM 8043 C C . PHE A 1 1018 ? -23.733 -17.120 -4.848 1.00 89.19 1018 PHE A C 1
ATOM 8045 O O . PHE A 1 1018 ? -23.048 -17.480 -5.804 1.00 89.19 1018 PHE A O 1
ATOM 8052 N N . VAL A 1 1019 ? -24.931 -16.548 -5.018 1.00 90.00 1019 VAL A N 1
ATOM 8053 C CA . VAL A 1 1019 ? -25.502 -16.270 -6.345 1.00 90.00 1019 VAL A CA 1
ATOM 8054 C C . VAL A 1 1019 ? -24.660 -15.220 -7.071 1.00 90.00 1019 VAL A C 1
ATOM 8056 O O . VAL A 1 1019 ? -24.311 -15.424 -8.232 1.00 90.00 1019 VAL A O 1
ATOM 8059 N N . MET A 1 1020 ? -24.267 -14.138 -6.391 1.00 90.75 1020 MET A N 1
ATOM 8060 C CA . MET A 1 1020 ? -23.384 -13.120 -6.976 1.00 90.75 1020 MET A CA 1
ATOM 8061 C C . MET A 1 1020 ? -21.990 -13.672 -7.313 1.00 90.75 1020 MET A C 1
ATOM 8063 O O . MET A 1 1020 ? -21.462 -13.354 -8.370 1.00 90.75 1020 MET A O 1
ATOM 8067 N N . TYR A 1 1021 ? -21.419 -14.554 -6.492 1.00 89.81 1021 TYR A N 1
ATOM 8068 C CA . TYR A 1 1021 ? -20.105 -15.153 -6.741 1.00 89.81 1021 TYR A CA 1
ATOM 8069 C C . TYR A 1 1021 ? -20.089 -16.052 -7.987 1.00 89.81 1021 TYR A C 1
ATOM 8071 O O . TYR A 1 1021 ? -19.191 -15.937 -8.815 1.00 89.81 1021 TYR A O 1
ATOM 8079 N N . PHE A 1 1022 ? -21.092 -16.923 -8.159 1.00 88.88 1022 PHE A N 1
ATOM 8080 C CA . PHE A 1 1022 ? -21.133 -17.851 -9.299 1.00 88.88 1022 PHE A CA 1
ATOM 8081 C C . PHE A 1 1022 ? -21.756 -17.261 -10.575 1.00 88.88 1022 PHE A C 1
ATOM 8083 O O . PHE A 1 1022 ? -21.411 -17.695 -11.676 1.00 88.88 1022 PHE A O 1
ATOM 8090 N N . TYR A 1 1023 ? -22.671 -16.292 -10.459 1.00 89.50 1023 TYR A N 1
ATOM 8091 C CA . TYR A 1 1023 ? -23.426 -15.748 -11.598 1.00 89.50 1023 TYR A CA 1
ATOM 8092 C C . TYR A 1 1023 ? -23.197 -14.251 -11.860 1.00 89.50 1023 TYR A C 1
ATOM 8094 O O . TYR A 1 1023 ? -23.631 -13.770 -12.908 1.00 89.50 1023 TYR A O 1
ATOM 8102 N N . GLY A 1 1024 ? -22.490 -13.521 -10.990 1.00 87.19 1024 GLY A N 1
ATOM 8103 C CA . GLY A 1 1024 ? -22.266 -12.070 -11.093 1.00 87.19 1024 GLY A CA 1
ATOM 8104 C C . GLY A 1 1024 ? -21.745 -11.633 -12.460 1.00 87.19 1024 GLY A C 1
ATOM 8105 O O . GLY A 1 1024 ? -22.358 -10.783 -13.104 1.00 87.19 1024 GLY A O 1
ATOM 8106 N N . LYS A 1 1025 ? -20.727 -12.320 -12.991 1.00 87.06 1025 LYS A N 1
ATOM 8107 C CA . LYS A 1 1025 ? -20.151 -12.045 -14.318 1.00 87.06 1025 LYS A CA 1
ATOM 8108 C C . LYS A 1 1025 ? -21.188 -12.124 -15.447 1.00 87.06 1025 LYS A C 1
ATOM 8110 O O . LYS A 1 1025 ? -21.194 -11.288 -16.352 1.00 87.06 1025 LYS A O 1
ATOM 8115 N N . ARG A 1 1026 ? -22.105 -13.100 -15.383 1.00 86.94 1026 ARG A N 1
ATOM 8116 C CA . ARG A 1 1026 ? -23.209 -13.251 -16.351 1.00 86.94 1026 ARG A CA 1
ATOM 8117 C C . ARG A 1 1026 ? -24.256 -12.151 -16.174 1.00 86.94 1026 ARG A C 1
ATOM 8119 O O . ARG A 1 1026 ? -24.729 -11.609 -17.165 1.00 86.94 1026 ARG A O 1
ATOM 8126 N N . ILE A 1 1027 ? -24.572 -11.791 -14.929 1.00 88.06 1027 ILE A N 1
ATOM 8127 C CA . ILE A 1 1027 ? -25.506 -10.705 -14.596 1.00 88.06 1027 ILE A CA 1
ATOM 8128 C C . ILE A 1 1027 ? -24.968 -9.356 -15.098 1.00 88.06 1027 ILE A C 1
ATOM 8130 O O . ILE A 1 1027 ? -25.706 -8.628 -15.754 1.00 88.06 1027 ILE A O 1
ATOM 8134 N N . ARG A 1 1028 ? -23.685 -9.039 -14.867 1.00 88.31 1028 ARG A N 1
ATOM 8135 C CA . ARG A 1 1028 ? -23.024 -7.817 -15.372 1.00 88.31 1028 ARG A CA 1
ATOM 8136 C C . ARG A 1 1028 ? -23.059 -7.736 -16.899 1.00 88.31 1028 ARG A C 1
ATOM 8138 O O . ARG A 1 1028 ? -23.423 -6.698 -17.442 1.00 88.31 1028 ARG A O 1
ATOM 8145 N N . SER A 1 1029 ? -22.756 -8.845 -17.577 1.00 83.75 1029 SER A N 1
ATOM 8146 C CA . SER A 1 1029 ? -22.828 -8.938 -19.045 1.00 83.75 1029 SER A CA 1
ATOM 8147 C C . SER A 1 1029 ? -24.252 -8.675 -19.556 1.00 83.75 1029 SER A C 1
ATOM 8149 O O . SER A 1 1029 ? -24.454 -7.830 -20.422 1.00 83.75 1029 SER A O 1
ATOM 8151 N N . TRP A 1 1030 ? -25.256 -9.321 -18.950 1.00 86.25 1030 TRP A N 1
ATOM 8152 C CA . TRP A 1 1030 ? -26.670 -9.139 -19.296 1.00 86.25 1030 TRP A CA 1
ATOM 8153 C C . TRP A 1 1030 ? -27.171 -7.707 -19.056 1.00 86.25 1030 TRP A C 1
ATOM 8155 O O . TRP A 1 1030 ? -27.911 -7.183 -19.884 1.00 86.25 1030 TRP A O 1
ATOM 8165 N N . ILE A 1 1031 ? -26.761 -7.051 -17.962 1.00 85.50 1031 ILE A N 1
ATOM 8166 C CA . ILE A 1 1031 ? -27.094 -5.637 -17.707 1.00 85.50 1031 ILE A CA 1
ATOM 8167 C C . ILE A 1 1031 ? -26.572 -4.758 -18.853 1.00 85.50 1031 ILE A C 1
ATOM 8169 O O . ILE A 1 1031 ? -27.320 -3.936 -19.381 1.00 85.50 1031 ILE A O 1
ATOM 8173 N N . HIS A 1 1032 ? -25.317 -4.959 -19.264 1.00 81.38 1032 HIS A N 1
ATOM 8174 C CA . HIS A 1 1032 ? -24.681 -4.175 -20.323 1.00 81.38 1032 HIS A CA 1
ATOM 8175 C C . HIS A 1 1032 ? -25.346 -4.397 -21.691 1.00 81.38 1032 HIS A C 1
ATOM 8177 O O . HIS A 1 1032 ? -25.713 -3.435 -22.355 1.00 81.38 1032 HIS A O 1
ATOM 8183 N N . GLU A 1 1033 ? -25.618 -5.651 -22.070 1.00 79.69 1033 GLU A N 1
ATOM 8184 C CA . GLU A 1 1033 ? -26.371 -5.990 -23.292 1.00 79.69 1033 GLU A CA 1
ATOM 8185 C C . GLU A 1 1033 ? -27.799 -5.416 -23.304 1.00 79.69 1033 GLU A C 1
ATOM 8187 O O . GLU A 1 1033 ? -28.391 -5.183 -24.366 1.00 79.69 1033 GLU A O 1
ATOM 8192 N N . LYS A 1 1034 ? -28.406 -5.228 -22.126 1.00 81.31 1034 LYS A N 1
ATOM 8193 C CA . LYS A 1 1034 ? -29.756 -4.676 -22.015 1.00 81.31 1034 LYS A CA 1
ATOM 8194 C C . LYS A 1 1034 ? -29.801 -3.160 -22.102 1.00 81.31 1034 LYS A C 1
ATOM 8196 O O . LYS A 1 1034 ? -30.863 -2.702 -22.515 1.00 81.31 1034 LYS A O 1
ATOM 8201 N N . ASP A 1 1035 ? -28.733 -2.440 -21.762 1.00 78.81 1035 ASP A N 1
ATOM 8202 C CA . ASP A 1 1035 ? -28.616 -0.970 -21.774 1.00 78.81 1035 ASP A CA 1
ATOM 8203 C C . ASP A 1 1035 ? -29.955 -0.241 -21.540 1.00 78.81 1035 ASP A C 1
ATOM 8205 O O . ASP A 1 1035 ? -30.622 0.270 -22.450 1.00 78.81 1035 ASP A O 1
ATOM 8209 N N . LEU A 1 1036 ? -30.398 -0.286 -20.283 1.00 79.50 1036 LEU A N 1
ATOM 8210 C CA . LEU A 1 1036 ? -31.702 0.235 -19.885 1.00 79.50 1036 LEU A CA 1
ATOM 8211 C C . LEU A 1 1036 ? -31.753 1.771 -19.882 1.00 79.50 1036 LEU A C 1
ATOM 8213 O O . LEU A 1 1036 ? -32.844 2.319 -20.011 1.00 79.50 1036 LEU A O 1
ATOM 8217 N N . PHE A 1 1037 ? -30.611 2.464 -19.804 1.00 80.12 1037 PHE A N 1
ATOM 8218 C CA . PHE A 1 1037 ? -30.563 3.927 -19.882 1.00 80.12 1037 PHE A CA 1
ATOM 8219 C C . PHE A 1 1037 ? -30.811 4.414 -21.311 1.00 80.12 1037 PHE A C 1
ATOM 8221 O O . PHE A 1 1037 ? -31.729 5.210 -21.527 1.00 80.12 1037 PHE A O 1
ATOM 8228 N N . THR A 1 1038 ? -30.108 3.853 -22.301 1.00 76.19 1038 THR A N 1
ATOM 8229 C CA . THR A 1 1038 ? -30.327 4.194 -23.718 1.00 76.19 1038 THR A CA 1
ATOM 8230 C C . THR A 1 1038 ? -31.748 3.856 -24.170 1.00 76.19 1038 THR A C 1
ATOM 8232 O O . THR A 1 1038 ? -32.378 4.646 -24.868 1.00 76.19 1038 THR A O 1
ATOM 8235 N N . LYS A 1 1039 ? -32.321 2.727 -23.726 1.00 75.50 1039 LYS A N 1
ATOM 8236 C CA . LYS A 1 1039 ? -33.708 2.346 -24.079 1.00 75.50 1039 LYS A CA 1
ATOM 8237 C C . LYS A 1 1039 ? -34.791 3.246 -23.491 1.00 75.50 1039 LYS A C 1
ATOM 8239 O O . LYS A 1 1039 ? -35.904 3.250 -24.012 1.00 75.50 1039 LYS A O 1
ATOM 8244 N N . LEU A 1 1040 ? -34.492 3.963 -22.412 1.00 77.69 1040 LEU A N 1
ATOM 8245 C CA . LEU A 1 1040 ? -35.436 4.851 -21.732 1.00 77.69 1040 LEU A CA 1
ATOM 8246 C C . LEU A 1 1040 ? -35.162 6.341 -22.011 1.00 77.69 1040 LEU A C 1
ATOM 8248 O O . LEU A 1 1040 ? -35.954 7.174 -21.578 1.00 77.69 1040 LEU A O 1
ATOM 8252 N N . ASN A 1 1041 ? -34.108 6.668 -22.775 1.00 73.31 1041 ASN A N 1
ATOM 8253 C CA . ASN A 1 1041 ? -33.620 8.029 -23.046 1.00 73.31 1041 ASN A CA 1
ATOM 8254 C C . ASN A 1 1041 ? -33.268 8.817 -21.761 1.00 73.31 1041 ASN A C 1
ATOM 8256 O O . ASN A 1 1041 ? -33.769 9.930 -21.565 1.00 73.31 1041 ASN A O 1
ATOM 8260 N N . LEU A 1 1042 ? -32.441 8.240 -20.869 1.00 62.44 1042 LEU A N 1
ATOM 8261 C CA . LEU A 1 1042 ? -32.164 8.781 -19.520 1.00 62.44 1042 LEU A CA 1
ATOM 8262 C C . LEU A 1 1042 ? -30.694 9.072 -19.188 1.00 62.44 1042 LEU A C 1
ATOM 8264 O O . LEU A 1 1042 ? -29.782 8.395 -19.689 1.00 62.44 1042 LEU A O 1
#

Mean predicted aligned error: 19.59 Å

Sequence (1042 aa):
MSSRVEQSADGLFRQFLPNLHTERFSSMQKQNAHEYVRAFKESQNPPWIHSLYLHWRKLFSEPYRGISNDVLSKGKPRGNLYELRDEGVPIGDIVSAADEALKAMSSEMRDATMFHIDSPEWRSWSNPEFLLSDKGIRLDEVSDTIRKRVLSVLRATLSPRGYDKALKAMEINHFLGELVQSPCVLNRFSYNFVIFGEPSQYQPWGYSFYGHHLCLNIFLIRSQIVISPWFTGAEPNLIDAGMNSGTQILQREEQLGLCLMQSLQAPQQKKAQIFKLMKDPSMPEGRWNHDDQRHLCGAYRDNRVVPYEGILVSEFNTPQQELVIAILEEYLIYLPQGSRERYMEKIKAWFHETYWCWIGGFGDEDPFYYRIQSPVILIEFDHHSGVFLTNKEPAKFHIHTLLPSIGNSIPNKLDDHHDSHALVERNSAPPRKKDWVEPTPQSPWGNDRNVNSRVPDPKNIFRLVDYTRPHLYASCGSLLPQPGSVKSSTASTSRESGFELVPVSQKTPPAPPGTEQLFVSRVHDANNASDLQFITDHSGNHILLIPQPSLTDPNDPLRWSRIKKWAALANGVGYAFMGSVTGPIMAAGMIPLTETFGVSLQKMTYANGATLICQGVGNIFWMPLAVKIGRRPVYMASNLLMGVACVWLGLASTASYVPLLVGRAFLGLFEAPIESIVPSTITDLFFLHDRGEKVSSYGLSVLGGNELGPLFSALIIQHLGMNWAFFIVAMFIGLNAVTMFFFMPETKYTGVRPSTAFVCEQPKQHEVMIENVSSSKHNRPNEVESASQSPPKKSFIRELALWERPDPSVSLLSTFLRPFILLTYPTVLWSCLTYGMALGWNVVIGASTAQLFAPPPYLFDSQAQGLVFLSPFIGSLIGSWLCGSLSDTVANYFTKRNDGVREPEMRLPICAFAAVLTFFGALIAGLCYHYKTHWAGPVIGFGVLTTGAQMGVSLSMSYALDCHQELSVELMVTVASVKSLIAWIWTWVINDWIISDGMLVVFMSIATVNVVVNATTFVMYFYGKRIRSWIHEKDLFTKLNL

Radius of gyration: 37.99 Å; Cα contacts (8 Å, |Δi|>4): 1610; chains: 1; bounding box: 100×92×112 Å

Nearest PDB structures (foldseek):
  8ex4-assembly1_A  TM=7.884E-01  e=7.833E-09  Homo sapiens
  8ex6-assembly1_A  TM=7.519E-01  e=9.227E-09  Homo sapiens
  8u3d-assembly1_A  TM=7.571E-01  e=3.025E-08  Homo sapiens
  7yub-assembly1_R  TM=6.823E-01  e=6.928E-09  Homo sapiens
  7yud-assembly1_R  TM=6.907E-01  e=9.917E-08  Homo sapiens

InterPro domains:
  IPR011701 Major facilitator superfamily [PF07690] (578-960)
  IPR020846 Major facilitator superfamily domain [PS50850] (567-1042)
  IPR021889 Protein of unknown function DUF3500 [PF12006] (88-403)
  IPR021889 Protein of unknown function DUF3500 [PTHR37489] (12-403)
  IPR036259 MFS transporter superfamily [G3DSA:1.20.1250.20] (564-1017)
  IPR036259 MFS transporter superfamily [SSF103473] (553-1026)

Secondary structure (DSSP, 8-state):
--------STTGGGGG---TTSHHHHHHTT--HHHHHHHHHHH--SHHHHHHHHHHHHHHTSPP--BBS-TTTTTPPPSS----------HHHHHHHHHHHHHHS-HHHHHHHEE-TT-GGGG----SSS-SS--SEETTTS-HHHHHHHHHHHHHHS-HHHHHHHHHHHHHHHHHHHHTT-TTTSSTT-EEEEEES---SSS-EEEEEEETTEEEEEEEETTEEEEEEEEEEESSSB--SSTTTT-B-SHHHHHHHHHHHHHS-HHHHHHHEEESSTT-TTPPTTSS-SSSTT-SS-TT-TT-B----SEEGGGS-HHHHHHHHHHHHHHGGGS-HHHHHHHHHHHHHTGGG-EEEEEE--STT--EEEEEE-SS-EEEEEE---SSS--SS--TT-EEEEEPPBSS-S-S-S--TTSTTTSSS---------------------------------------------------------------------------PPPP--PPPPPPTT-EES-----SSGGG-TT--EEE-SSS-EEE-SSPPPSS-TT-GGGS-HHHHHHHHHHHHHHHHHHHHHTTTTGGGHHHHHHHHT--HHHHHHHHHHHHHHHHHHHHHHHHHHHHT-HHHHHHHHHHHHHHHHHHHHHHTTT-HHHHHHHHHHHHHHHTTHHHHHHHHHHHHS-HHHHHHHHHHHHHHHHHHHHHHHHHHHHHHHHT-HHHHHHHHHHHHHHHHHHHHHH-------S-------------------------------SSSGGG-PPPPPPHHHHT-S--PPPSS--HHHHHHHHHHHTTSHHHHHHHHHHHHHHHHHHHHHHHHHHHHSSTTT---HHHHHHHTHHHHHHHHHHHHHHHHHHHHHHHHHHHTTTTEE-GGGGTTHHHHHHHHHHHHHHHHHHHHHTT--THHHHHHHHHHHHHHHHHHHHHHHHHHHH-GGGHHHHHHHHHHHHHHHHHHHHHHHHHHHHHH-HHHHHHHHHHHHHHHHHTHHHHHHHHHHHHHHHHHH-HHHHHT-

pLDDT: mean 79.17, std 23.68, range [21.89, 98.62]

Organism: NCBI:txid1093900

Solvent-accessible surface area (backbone atoms only — not comparable to full-atom values): 56927 Å² total; per-residue (Å²): 137,84,88,86,72,88,80,67,82,78,61,72,65,63,87,26,62,59,73,57,86,38,72,70,39,58,46,44,53,75,28,44,36,69,54,46,32,47,50,32,69,73,68,38,57,59,57,64,62,42,51,48,50,55,49,41,55,55,43,59,25,46,58,91,52,17,25,13,60,37,76,88,66,75,41,48,37,75,78,89,80,39,77,89,60,85,35,77,48,63,32,67,58,29,30,50,28,46,52,54,25,56,70,62,43,55,69,70,52,38,64,45,20,58,42,57,68,85,46,71,66,80,55,59,53,60,51,58,74,52,62,83,63,86,61,30,46,47,39,72,81,46,55,72,67,40,39,51,28,50,52,43,25,48,55,55,57,29,17,77,68,21,38,51,53,52,52,49,28,28,48,39,32,22,51,38,11,59,77,63,59,21,55,61,41,30,28,61,37,49,34,27,40,31,35,22,38,60,83,42,63,70,48,65,22,34,37,40,43,38,18,41,32,35,34,44,27,38,44,34,41,34,30,27,79,45,78,45,43,31,38,46,32,31,64,53,32,59,36,82,58,75,98,58,44,77,44,68,57,70,59,66,58,50,51,36,52,46,52,42,58,66,69,42,53,73,73,51,37,61,43,17,43,77,35,67,42,87,81,38,93,83,58,55,93,80,51,59,51,92,83,56,33,71,52,78,66,42,69,39,31,53,57,42,69,50,68,87,53,49,34,52,48,63,80,47,55,70,72,55,43,50,35,52,48,55,41,51,48,67,71,42,33,44,43,35,66,58,46,33,52,59,48,47,55,56,51,60,75,39,28,84,60,19,25,37,27,33,28,21,52,74,56,99,83,47,36,39,32,40,36,44,39,40,94,84,49,46,40,41,41,36,38,35,43,46,89,74,40,62,41,85,56,52,32,84,47,23,39,42,35,40,32,52,42,48,24,60,69,61,50,96,78,72,85,69,85,78,51,82,79,70,67,74,84,76,82,81,85,90,83,91,86,85,91,86,82,90,86,87,85,86,85,84,91,80,91,86,91,86,84,89,84,92,86,85,86,88,84,87,90,78,90,88,81,89,86,82,83,84,88,85,90,87,81,90,84,86,88,84,89,80,86,86,74,90,88,84,80,88,81,84,89,79,93,79,92,76,94,76,81,81,82,81,77,85,78,78,77,79,76,38,59,49,49,43,67,85,68,84,92,71,90,80,68,61,93,80,53,85,82,70,58,60,44,68,50,92,31,67,47,73,44,71,41,43,75,37,61,46,92,60,49,65,69,38,44,61,72,52,55,70,66,60,53,51,44,30,47,51,44,44,32,48,49,20,19,54,44,24,18,63,64,41,34,53,27,26,46,48,62,67,48,22,65,75,60,74,47,54,64,56,63,54,32,42,33,50,21,33,16,32,40,26,20,13,56,24,25,56,56,49,47,32,44,29,70,32,48,27,41,33,43,46,56,56,50,25,44,51,48,28,24,52,24,24,46,48,33,18,59,19,66,80,70,41,63,66,61,28,32,52,29,26,25,50,26,14,39,26,38,22,45,46,73,36,52,39,60,45,46,46,60,42,47,42,40,61,91,60,32,65,62,57,53,47,53,39,52,50,23,36,54,46,13,45,29,47,20,18,34,54,23,6,52,35,33,70,77,70,27,63,29,48,36,27,42,55,51,21,51,54,36,48,52,50,44,55,49,30,59,79,40,39,58,69,44,68,74,87,72,80,50,61,81,83,75,81,76,73,81,75,78,93,80,83,87,82,86,79,93,80,78,82,90,78,94,76,87,80,77,79,68,85,65,63,82,76,65,58,60,78,64,73,48,72,78,64,46,53,51,64,65,65,85,57,47,85,87,57,56,57,69,36,56,48,48,48,31,67,56,46,56,72,36,68,64,46,37,50,22,22,51,40,25,10,56,22,55,27,48,59,49,51,49,40,68,35,48,47,73,65,34,39,44,86,94,63,57,37,52,34,46,57,44,6,57,47,32,55,32,33,40,54,16,32,53,50,12,48,51,48,36,57,62,49,32,52,52,48,23,50,53,47,16,68,74,43,86,51,44,41,52,52,48,47,35,51,72,52,47,58,56,17,38,50,33,26,38,51,8,32,46,40,21,16,50,27,52,72,69,66,47,67,70,66,45,28,36,51,10,42,9,40,16,29,17,9,20,36,24,30,33,54,52,25,53,48,41,38,38,44,51,38,61,94,49,39,63,48,46,37,32,36,35,52,25,46,20,21,47,49,31,21,54,46,38,75,44,49,58,63,44,34,70,74,65,31,56,39,54,48,37,47,53,54,33,49,53,45,40,54,56,50,54,51,47,58,52,41,53,79,40,35,68,59,52,43,37,51,53,61,79,58,39,65,44,74,78,66,75,85